Protein AF-0000000084717157 (afdb_homodimer)

Radius of gyration: 31.43 Å; Cα contacts (8 Å, |Δi|>4): 2413; chains: 2; bounding box: 71×98×79 Å

Sequence (986 aa):
MWTVSAPARRYPPLPGDLEVDVVVVGGGLAGLTTAWLLKQEGKRVAVVEMHRILTGQTGQTTAHLTELLDVSYDTLASDFGEKGARLAAESVRASIEKISSLVERLGIACDFQRLPGYRYAETEDEARQLEHEASAARRAGLLCSLTRDVPLPYPVTLALRVEDQAQFHPRAYLQALAERIVGEGSHVFEETQVTDIHEGAPCRVQTTRGVLLCQEVVEATTTPLNRVLLHTKLMPYRSYALAARLEAPLAPGLYYDSKDPYHYIRTQRVDGADYVIVGGEDHKVGAEEDTARRYLALEEYLRQHFPASRVEYRWSGQIIEPVDGLAYIGRNGGSRHVWVATGFSGTGMTFGTLAGMILSDLILGRDNRYASLYDATRVKPVAGAKDFVQENAEVAFHFVADRLARPDTHDLSDVPPGEGRIVEVEGRKVAVYREASGGVHALSPVCTHLGCHVHWNNAERSWDCPCHGGRYSPTGEVLNGPPVKGLASKKIRMWTVSAPARRYPPLPGDLEVDVVVVGGGLAGLTTAWLLKQEGKRVAVVEMHRILTGQTGQTTAHLTELLDVSYDTLASDFGEKGARLAAESVRASIEKISSLVERLGIACDFQRLPGYRYAETEDEARQLEHEASAARRAGLLCSLTRDVPLPYPVTLALRVEDQAQFHPRAYLQALAERIVGEGSHVFEETQVTDIHEGAPCRVQTTRGVLLCQEVVEATTTPLNRVLLHTKLMPYRSYALAARLEAPLAPGLYYDSKDPYHYIRTQRVDGADYVIVGGEDHKVGAEEDTARRYLALEEYLRQHFPASRVEYRWSGQIIEPVDGLAYIGRNGGSRHVWVATGFSGTGMTFGTLAGMILSDLILGRDNRYASLYDATRVKPVAGAKDFVQENAEVAFHFVADRLARPDTHDLSDVPPGEGRIVEVEGRKVAVYREASGGVHALSPVCTHLGCHVHWNNAERSWDCPCHGGRYSPTGEVLNGPPVKGLASKKIR

Solvent-accessible surface area (backbone atoms only — not comparable to full-atom values): 49608 Å² total; per-residue (Å²): 105,55,66,76,75,38,75,73,83,84,56,54,52,52,89,38,69,45,76,37,46,31,38,24,38,20,38,28,58,32,19,43,40,22,45,37,56,3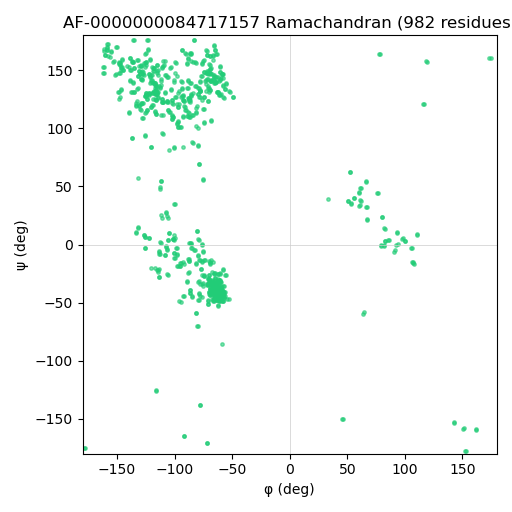4,39,76,70,69,44,24,28,37,33,29,9,55,50,59,59,47,63,54,51,61,46,39,56,90,47,56,36,56,68,80,56,92,47,49,42,48,54,32,27,70,58,52,34,62,65,41,22,25,50,52,40,49,46,34,46,50,21,50,49,48,51,53,49,48,35,62,76,66,64,54,83,20,72,70,42,75,30,43,31,34,45,32,12,78,41,71,68,44,30,56,53,47,52,53,39,47,54,30,32,42,73,26,63,48,63,57,48,80,41,63,83,62,80,56,86,55,90,53,64,27,26,41,35,32,60,76,22,35,39,47,40,61,56,44,45,49,50,57,48,50,62,67,37,48,53,88,73,18,39,58,22,16,61,24,35,68,68,46,74,45,86,51,96,56,20,39,36,36,36,80,46,36,42,36,37,18,57,34,37,34,35,27,44,61,42,57,70,84,43,64,76,60,54,58,41,44,43,37,26,32,36,35,37,36,29,21,45,48,77,54,91,68,66,76,35,41,38,29,53,70,53,89,68,35,40,37,36,37,62,47,75,53,96,88,39,52,27,40,36,44,30,31,56,58,44,54,33,51,72,53,70,66,45,48,54,43,56,53,53,50,51,52,51,44,53,73,57,40,62,33,82,52,73,78,37,76,51,57,24,67,29,33,33,28,41,61,55,55,40,29,29,33,51,35,76,98,45,92,45,37,30,36,38,32,24,37,34,91,40,40,64,22,44,16,41,34,37,12,57,41,48,34,29,50,77,72,71,42,84,49,96,59,41,75,83,24,30,44,63,66,79,53,49,73,36,30,37,67,52,33,34,50,50,46,31,47,35,43,41,42,49,29,48,57,69,66,46,77,57,77,38,73,47,78,85,71,47,48,66,67,32,56,41,43,29,34,56,95,89,37,73,27,30,34,24,22,34,77,88,63,52,75,37,42,23,44,32,46,36,62,63,87,53,34,48,44,32,48,32,69,60,77,49,26,33,24,22,49,62,72,37,26,29,21,38,62,82,22,46,63,71,41,35,39,31,71,52,48,38,49,78,46,91,80,134,105,55,65,75,76,38,77,74,84,86,57,54,51,53,88,38,69,46,77,38,44,30,38,26,38,20,38,28,57,31,19,45,40,22,44,37,57,33,39,77,70,71,43,23,27,36,33,29,11,54,50,58,62,48,63,56,52,61,48,38,56,89,46,57,36,55,68,79,55,92,48,50,41,48,54,33,27,70,60,53,34,64,64,41,21,25,48,50,42,48,45,34,47,48,22,50,49,49,52,54,48,48,35,63,75,68,64,52,85,20,72,71,42,73,32,44,30,33,45,31,11,77,42,72,69,44,30,57,53,47,53,54,38,46,54,30,34,43,74,27,62,49,63,57,46,79,40,61,83,62,81,56,88,56,90,51,65,27,27,40,36,32,58,76,22,35,39,46,41,62,54,46,46,48,49,57,47,51,63,65,37,47,52,89,73,18,39,58,21,16,61,23,36,68,66,46,75,46,86,53,98,57,21,40,37,36,37,80,46,35,42,37,37,18,58,34,38,36,36,27,45,60,42,61,61,83,48,65,75,60,53,57,41,43,43,38,27,32,36,35,36,38,30,20,44,48,77,56,92,68,66,78,36,42,38,29,54,71,51,88,69,35,41,37,37,36,62,48,77,53,97,89,39,52,26,41,34,44,32,30,56,59,44,52,32,50,72,55,68,66,44,47,54,41,58,53,51,49,49,53,50,44,52,73,56,42,62,32,82,52,73,77,38,76,51,58,24,67,30,30,32,28,40,60,55,55,40,29,29,31,51,34,77,97,45,91,44,37,29,35,39,33,22,37,34,92,39,40,64,22,45,18,40,34,37,12,56,41,46,34,29,52,76,73,72,43,85,50,95,59,41,74,82,23,31,45,65,66,78,54,50,72,36,28,36,67,52,33,34,50,51,47,32,46,35,44,41,43,48,30,49,58,68,64,45,78,56,77,38,73,47,76,83,73,46,48,66,65,33,56,41,42,29,35,56,94,90,36,73,28,31,33,22,21,36,78,88,63,54,74,38,43,24,44,33,46,36,59,63,85,52,35,48,44,32,50,32,69,60,77,49,25,33,24,22,48,62,73,38,26,28,20,36,63,81,20,46,61,70,42,36,31,30,73,52,49,37,48,76,46,92,81,133

Foldseek 3Di:
DLCVQDPFDDFAADQAEEEWAEEEEAQALLRLLLLLLLVVVPGAYEYEAQATHCPAQNVQAPFWLDLDAPDFLVLQCVQVNLVLSLLSSVLLVVLQVVLVVCCVVLVFDWPKDWDKAKEFAADPVLVVVVVVSLVSCVSSPFPWDKDQDDQFPDGTDIIIITGGIIGTSSSSSSSSSQVVSPDPNYGYHRSWFFADWAVDVWIWTDTPNYIYTHNAYEYPFQDAALLVVLLLFKFKKKKKKWKFFAPDDTDAYWYWYPDVQIKIWGWDDGPNTIIIMIMTPMDTWQPDAAQVVSVVVRLVVCVVTGRGNDIDDIDMHMAMAGLQRAWAWADRPPHDRYTYTYHCGSNCNSSSSSNSVQHSCVSVVHDDPSCVSRHNPDDRCVRNVVVSVVLVVVLVVQQPCVQVPDWPEQDPVPADALWWTFHQAPNDTWIWHAHNVGDIWTFHQFQQNPGGGWHADSVVQWTFGRRSTWIAHSNFHTPGDNHSDTTHTDDGD/DLCVQDPFDDFAADQAEEEWAEEEEAQALLRLLLLLLLVVVPGAYEYEAQATHCPAQNVQAPFWLDLDAPDFLVLQCVQVNLVLSLLSSVLLVVLQVVLVVCCVVLVFPWPKDWDKAKEFAADPVLQVVVVVSLVSCVSSPFPWDKDQDDQFPDGTDIIIITGGIIGTSSSSSSSSSQVVSPDPNYGYHRSWFFADWAVDVWIWTDTPNYIYTHNAYEYPFQDAAFQPVLLLFKFKKKKKKWKFFAPDDTDAYWYWYPDVQIKIWGWDDGPNTIIIMIMTPMDTWQPDAAQVVSVVVRLVVCVVTGRGNDIDDIDMHMAMAGLQRAWAWFDRPPHDRYTYTYHCGSNCNSSSSSNSVQHSCVSVVHDDPSCVSRHNPDDRCVRNVVVSVVLVVVLVVQQPCVQVPDWPEQDPVPADALWWTFHQAPNDTWIWHAHNVGDIWTFHQFQQRPGGGWHADSVVQWTFGRRSTWIAHSNFHTPGDNHSDTTHTDDGD

Nearest PDB structures (foldseek):
  4ysh-assembly1_A  TM=8.395E-01  e=2.187E-23  Geobacillus kaustophilus HTA426
  3if9-assembly2_C-3  TM=8.063E-01  e=6.913E-20  Bacillus subtilis
  1ng3-assembly1_A  TM=7.655E-01  e=6.544E-20  Bacillus subtilis
  7rdf-assembly1_A  TM=7.410E-01  e=5.864E-20  Pseudomonas aeruginosa PAO1
  5i39-assembly1_A  TM=7.736E-01  e=7.301E-19  Proteus vulgaris

pLDDT: mean 94.27, std 5.47, range [64.69, 98.94]

Structure (mmCIF, N/CA/C/O backbone):
data_AF-0000000084717157-model_v1
#
loop_
_entity.id
_entity.type
_entity.pdbx_description
1 polymer 'Iron-sulfur cluster-binding protein, Rieske family'
#
loop_
_atom_site.group_PDB
_atom_site.id
_atom_site.type_symbol
_atom_site.label_atom_id
_atom_site.label_alt_id
_atom_site.label_comp_id
_atom_site.label_asym_id
_atom_site.label_entity_id
_atom_site.label_seq_id
_atom_site.pdbx_PDB_ins_code
_atom_site.Cartn_x
_atom_site.Cartn_y
_atom_site.Cartn_z
_atom_site.occupancy
_atom_site.B_iso_or_equiv
_atom_site.auth_seq_id
_atom_site.auth_comp_id
_atom_site.auth_asym_id
_atom_site.auth_atom_id
_atom_site.pdbx_PDB_model_num
ATOM 1 N N . MET A 1 1 ? 10.562 32.438 13.07 1 86.5 1 MET A N 1
ATOM 2 C CA . MET A 1 1 ? 9.922 33.531 13.789 1 86.5 1 MET A CA 1
ATOM 3 C C . MET A 1 1 ? 9.453 33.094 15.172 1 86.5 1 MET A C 1
ATOM 5 O O . MET A 1 1 ? 9.805 33.688 16.172 1 86.5 1 MET A O 1
ATOM 9 N N . TRP A 1 2 ? 8.688 31.969 15.258 1 87.81 2 TRP A N 1
ATOM 10 C CA . TRP A 1 2 ? 8.078 31.5 16.5 1 87.81 2 TRP A CA 1
ATOM 11 C C . TRP A 1 2 ? 9.133 31.016 17.484 1 87.81 2 TRP A C 1
ATOM 13 O O . TRP A 1 2 ? 9.023 31.234 18.688 1 87.81 2 TRP A O 1
ATOM 23 N N . THR A 1 3 ? 10.125 30.297 16.938 1 79.62 3 THR A N 1
ATOM 24 C CA . THR A 1 3 ? 11.172 29.734 17.797 1 79.62 3 THR A CA 1
ATOM 25 C C . THR A 1 3 ? 12.031 30.844 18.391 1 79.62 3 THR A C 1
ATOM 27 O O . THR A 1 3 ? 12.516 30.719 19.516 1 79.62 3 THR A O 1
ATOM 30 N N . VAL A 1 4 ? 12.164 31.844 17.672 1 77.25 4 VAL A N 1
ATOM 31 C CA . VAL A 1 4 ? 13.016 32.938 18.125 1 77.25 4 VAL A CA 1
ATOM 32 C C . VAL A 1 4 ? 12.289 33.75 19.188 1 77.25 4 VAL A C 1
ATOM 34 O O . VAL A 1 4 ? 12.891 34.188 20.172 1 77.25 4 VAL A O 1
ATOM 37 N N . SER A 1 5 ? 11.078 33.875 19.094 1 81.62 5 SER A N 1
ATOM 38 C CA . SER A 1 5 ? 10.32 34.781 19.953 1 81.62 5 SER A CA 1
ATOM 39 C C . SER A 1 5 ? 9.805 34.062 21.188 1 81.62 5 SER A C 1
ATOM 41 O O . SER A 1 5 ? 9.391 34.688 22.156 1 81.62 5 SER A O 1
ATOM 43 N N . ALA A 1 6 ? 9.82 32.75 21.172 1 84.69 6 ALA A N 1
ATOM 44 C CA . ALA A 1 6 ? 9.422 31.969 22.359 1 84.69 6 ALA A CA 1
ATOM 45 C C . ALA A 1 6 ? 10.375 30.812 22.594 1 84.69 6 ALA A C 1
ATOM 47 O O . ALA A 1 6 ? 10.102 29.688 22.156 1 84.69 6 ALA A O 1
ATOM 48 N N . PRO A 1 7 ? 11.359 31.062 23.375 1 78 7 PRO A N 1
ATOM 49 C CA . PRO A 1 7 ? 12.328 30 23.609 1 78 7 PRO A CA 1
ATOM 50 C C . PRO A 1 7 ? 11.742 28.844 24.422 1 78 7 PRO A C 1
ATOM 52 O O . PRO A 1 7 ? 10.891 29.062 25.297 1 78 7 PRO A O 1
ATOM 55 N N . ALA A 1 8 ? 12.125 27.688 24.016 1 74.25 8 ALA A N 1
ATOM 56 C CA . ALA A 1 8 ? 11.484 26.484 24.562 1 74.25 8 ALA A CA 1
ATOM 57 C C . ALA A 1 8 ? 12.32 25.875 25.672 1 74.25 8 ALA A C 1
ATOM 59 O O . ALA A 1 8 ? 13.555 25.984 25.672 1 74.25 8 ALA A O 1
ATOM 60 N N . ARG A 1 9 ? 11.57 25.375 26.562 1 86.38 9 ARG A N 1
ATOM 61 C CA . ARG A 1 9 ? 12.156 24.438 27.516 1 86.38 9 ARG A CA 1
ATOM 62 C C . ARG A 1 9 ? 12.617 23.156 26.828 1 86.38 9 ARG A C 1
ATOM 64 O O . ARG A 1 9 ? 12.039 22.75 25.812 1 86.38 9 ARG A O 1
ATOM 71 N N . ARG A 1 10 ? 13.664 22.641 27.344 1 93.25 10 ARG A N 1
ATOM 72 C CA . ARG A 1 10 ? 14.156 21.359 26.844 1 93.25 10 ARG A CA 1
ATOM 73 C C . ARG A 1 10 ? 13.617 20.203 27.672 1 93.25 10 ARG A C 1
ATOM 75 O O . ARG A 1 10 ? 13.453 20.328 28.891 1 93.25 10 ARG A O 1
ATOM 82 N N . TYR A 1 11 ? 13.281 19.141 27.047 1 97.38 11 TYR A N 1
ATOM 83 C CA . TYR A 1 11 ? 12.844 17.922 27.703 1 97.38 11 TYR A CA 1
ATOM 84 C C . TYR A 1 11 ? 13.828 16.781 27.469 1 97.38 11 TYR A C 1
ATOM 86 O O . TYR A 1 11 ? 14.531 16.766 26.453 1 97.38 11 TYR A O 1
ATOM 94 N N . PRO A 1 12 ? 13.953 15.859 28.375 1 97.69 12 PRO A N 1
ATOM 95 C CA . PRO A 1 12 ? 14.922 14.773 28.234 1 97.69 12 PRO A CA 1
ATOM 96 C C . PRO A 1 12 ? 14.477 13.719 27.219 1 97.69 12 PRO A C 1
ATOM 98 O O . PRO A 1 12 ? 13.289 13.641 26.891 1 97.69 12 PRO A O 1
ATOM 101 N N . PRO A 1 13 ? 15.43 12.961 26.688 1 98.31 13 PRO A N 1
ATOM 102 C CA . PRO A 1 13 ? 15.047 11.758 25.938 1 98.31 13 PRO A CA 1
ATOM 103 C C . PRO A 1 13 ? 14.516 10.641 26.844 1 98.31 13 PRO A C 1
ATOM 105 O O . PRO A 1 13 ? 14.734 10.68 28.062 1 98.31 13 PRO A O 1
ATOM 108 N N . LEU A 1 14 ? 13.828 9.672 26.234 1 98.31 14 LEU A N 1
ATOM 109 C CA . LEU A 1 14 ? 13.367 8.5 26.969 1 98.31 14 LEU A CA 1
ATOM 110 C C . LEU A 1 14 ? 14.539 7.773 27.625 1 98.31 14 LEU A C 1
ATOM 112 O O . LEU A 1 14 ? 15.516 7.438 26.938 1 98.31 14 LEU A O 1
ATOM 116 N N . PRO A 1 15 ? 14.531 7.52 28.906 1 97.5 15 PRO A N 1
ATOM 117 C CA . PRO A 1 15 ? 15.68 6.941 29.594 1 97.5 15 PRO A CA 1
ATOM 118 C C . PRO A 1 15 ? 15.766 5.426 29.438 1 97.5 15 PRO A C 1
ATOM 120 O O . PRO A 1 15 ? 16.812 4.828 29.703 1 97.5 15 PRO A O 1
ATOM 123 N N . GLY A 1 16 ? 14.781 4.762 29.047 1 96.88 16 GLY A N 1
ATOM 124 C CA . GLY A 1 16 ? 14.633 3.32 28.922 1 96.88 16 GLY A CA 1
ATOM 125 C C . GLY A 1 16 ? 13.18 2.879 28.844 1 96.88 16 GLY A C 1
ATOM 126 O O . GLY A 1 16 ? 12.305 3.674 28.5 1 96.88 16 GLY A O 1
ATOM 127 N N . ASP A 1 17 ? 12.992 1.673 29.156 1 97.38 17 ASP A N 1
ATOM 128 C CA . ASP A 1 17 ? 11.625 1.151 29.078 1 97.38 17 ASP A CA 1
ATOM 129 C C . ASP A 1 17 ? 10.719 1.823 30.109 1 97.38 17 ASP A C 1
ATOM 131 O O . ASP A 1 17 ? 11.156 2.135 31.219 1 97.38 17 ASP A O 1
ATOM 135 N N . LEU A 1 18 ? 9.531 2.023 29.734 1 98 18 LEU A N 1
ATOM 136 C CA . LEU A 1 18 ? 8.57 2.703 30.594 1 98 18 LEU A CA 1
ATOM 137 C C . LEU A 1 18 ? 7.148 2.23 30.297 1 98 18 LEU A C 1
ATOM 139 O O . LEU A 1 18 ? 6.836 1.859 29.172 1 98 18 LEU A O 1
ATOM 143 N N . GLU A 1 19 ? 6.336 2.188 31.297 1 98.38 19 GLU A N 1
ATOM 144 C CA . GLU A 1 19 ? 4.93 1.83 31.141 1 98.38 19 GLU A CA 1
ATOM 145 C C . GLU A 1 19 ? 4.016 3.008 31.469 1 98.38 19 GLU A C 1
ATOM 147 O O . GLU A 1 19 ? 4.188 3.658 32.5 1 98.38 19 GLU A O 1
ATOM 152 N N . VAL A 1 20 ? 3.145 3.361 30.578 1 98.69 20 VAL A N 1
ATOM 153 C CA . VAL A 1 20 ? 2.131 4.391 30.781 1 98.69 20 VAL A CA 1
ATOM 154 C C . VAL A 1 20 ? 0.789 3.91 30.234 1 98.69 20 VAL A C 1
ATOM 156 O O . VAL A 1 20 ? 0.69 2.803 29.703 1 98.69 20 VAL A O 1
ATOM 159 N N . ASP A 1 21 ? -0.288 4.746 30.422 1 98.69 21 ASP A N 1
ATOM 160 C CA . ASP A 1 21 ? -1.6 4.383 29.906 1 98.69 21 ASP A CA 1
ATOM 161 C C . ASP A 1 21 ? -1.688 4.656 28.406 1 98.69 21 ASP A C 1
ATOM 163 O O . ASP A 1 21 ? -2.252 3.859 27.656 1 98.69 21 ASP A O 1
ATOM 167 N N . VAL A 1 22 ? -1.141 5.828 27.984 1 98.88 22 VAL A N 1
ATOM 168 C CA . VAL A 1 22 ? -1.246 6.25 26.594 1 98.88 22 VAL A CA 1
ATOM 169 C C . VAL A 1 22 ? 0.103 6.777 26.109 1 98.88 22 VAL A C 1
ATOM 171 O O . VAL A 1 22 ? 0.743 7.582 26.781 1 98.88 22 VAL A O 1
ATOM 174 N N . VAL A 1 23 ? 0.556 6.336 24.984 1 98.94 23 VAL A N 1
ATOM 175 C CA . VAL A 1 23 ? 1.706 6.926 24.312 1 98.94 23 VAL A CA 1
ATOM 176 C C . VAL A 1 23 ? 1.23 7.809 23.156 1 98.94 23 VAL A C 1
ATOM 178 O O . VAL A 1 23 ? 0.428 7.375 22.328 1 98.94 23 VAL A O 1
ATOM 181 N N . VAL A 1 24 ? 1.647 9.055 23.172 1 98.88 24 VAL A N 1
ATOM 182 C CA . VAL A 1 24 ? 1.375 9.992 22.094 1 98.88 24 VAL A CA 1
ATOM 183 C C . VAL A 1 24 ? 2.645 10.219 21.281 1 98.88 24 VAL A C 1
ATOM 185 O O . VAL A 1 24 ? 3.619 10.789 21.781 1 98.88 24 VAL A O 1
ATOM 188 N N . VAL A 1 25 ? 2.611 9.82 20.047 1 98.56 25 VAL A N 1
ATOM 189 C CA . VAL A 1 25 ? 3.758 9.953 19.156 1 98.56 25 VAL A CA 1
ATOM 190 C C . VAL A 1 25 ? 3.662 11.273 18.391 1 98.56 25 VAL A C 1
ATOM 192 O O . VAL A 1 25 ? 2.816 11.422 17.5 1 98.56 25 VAL A O 1
ATOM 195 N N . GLY A 1 26 ? 4.527 12.203 18.688 1 98.12 26 GLY A N 1
ATOM 196 C CA . GLY A 1 26 ? 4.527 13.531 18.094 1 98.12 26 GLY A CA 1
ATOM 197 C C . GLY A 1 26 ? 4.25 14.633 19.109 1 98.12 26 GLY A C 1
ATOM 198 O O . GLY A 1 26 ? 3.213 14.625 19.781 1 98.12 26 GLY A O 1
ATOM 199 N N . GLY A 1 27 ? 5.152 15.5 19.219 1 97.81 27 GLY A N 1
ATOM 200 C CA . GLY A 1 27 ? 5.055 16.609 20.156 1 97.81 27 GLY A CA 1
ATOM 201 C C . GLY A 1 27 ? 4.613 17.906 19.516 1 97.81 27 GLY A C 1
ATOM 202 O O . GLY A 1 27 ? 5.137 18.969 19.828 1 97.81 27 GLY A O 1
ATOM 203 N N . GLY A 1 28 ? 3.727 17.828 18.516 1 97.5 28 GLY A N 1
ATOM 204 C CA . GLY A 1 28 ? 3.084 19 17.922 1 97.5 28 GLY A CA 1
ATOM 205 C C . GLY A 1 28 ? 1.76 19.344 18.578 1 97.5 28 GLY A C 1
ATOM 206 O O . GLY A 1 28 ? 1.452 18.859 19.656 1 97.5 28 GLY A O 1
ATOM 207 N N . LEU A 1 29 ? 1.019 20.172 17.875 1 98 29 LEU A N 1
ATOM 208 C CA . LEU A 1 29 ? -0.228 20.703 18.422 1 98 29 LEU A CA 1
ATOM 209 C C . LEU A 1 29 ? -1.21 19.578 18.734 1 98 29 LEU A C 1
ATOM 211 O O . LEU A 1 29 ? -1.774 19.516 19.828 1 98 29 LEU A O 1
ATOM 215 N N . ALA A 1 30 ? -1.423 18.656 17.812 1 98.62 30 ALA A N 1
ATOM 216 C CA . ALA A 1 30 ? -2.385 17.578 18 1 98.62 30 ALA A CA 1
ATOM 217 C C . ALA A 1 30 ? -1.959 16.672 19.156 1 98.62 30 ALA A C 1
ATOM 219 O O . ALA A 1 30 ? -2.783 16.281 19.984 1 98.62 30 ALA A O 1
ATOM 220 N N . GLY A 1 31 ? -0.677 16.344 19.172 1 98.81 31 GLY A N 1
ATOM 221 C CA . GLY A 1 31 ? -0.172 15.461 20.219 1 98.81 31 GLY A CA 1
ATOM 222 C C . GLY A 1 31 ? -0.241 16.078 21.609 1 98.81 31 GLY A C 1
ATOM 223 O O . GLY A 1 31 ? -0.734 15.445 22.547 1 98.81 31 GLY A O 1
ATOM 224 N N . LEU A 1 32 ? 0.228 17.297 21.75 1 98.75 32 LEU A N 1
ATOM 225 C CA . LEU A 1 32 ? 0.268 17.953 23.047 1 98.75 32 LEU A CA 1
ATOM 226 C C . LEU A 1 32 ? -1.142 18.203 23.578 1 98.75 32 LEU A C 1
ATOM 228 O O . LEU A 1 32 ? -1.397 18.062 24.766 1 98.75 32 LEU A O 1
ATOM 232 N N . THR A 1 33 ? -2.061 18.594 22.641 1 98.88 33 THR A N 1
ATOM 233 C CA . THR A 1 33 ? -3.441 18.812 23.062 1 98.88 33 THR A CA 1
ATOM 234 C C . THR A 1 33 ? -4.07 17.5 23.547 1 98.88 33 THR A C 1
ATOM 236 O O . THR A 1 33 ? -4.727 17.469 24.578 1 98.88 33 THR A O 1
ATOM 239 N N . THR A 1 34 ? -3.855 16.422 22.797 1 98.94 34 THR A N 1
ATOM 240 C CA . THR A 1 34 ? -4.387 15.117 23.172 1 98.94 34 THR A CA 1
ATOM 241 C C . THR A 1 34 ? -3.834 14.68 24.531 1 98.94 34 THR A C 1
ATOM 243 O O . THR A 1 34 ? -4.59 14.234 25.391 1 98.94 34 THR A O 1
ATOM 246 N N . ALA A 1 35 ? -2.539 14.812 24.703 1 98.94 35 ALA A N 1
ATOM 247 C CA . ALA A 1 35 ? -1.872 14.414 25.938 1 98.94 35 ALA A CA 1
ATOM 248 C C . ALA A 1 35 ? -2.418 15.195 27.141 1 98.94 35 ALA A C 1
ATOM 250 O O . ALA A 1 35 ? -2.701 14.617 28.188 1 98.94 35 ALA A O 1
ATOM 251 N N . TRP A 1 36 ? -2.568 16.469 26.969 1 98.75 36 TRP A N 1
ATOM 252 C CA . TRP A 1 36 ? -3.043 17.312 28.062 1 98.75 36 TRP A CA 1
ATOM 253 C C . TRP A 1 36 ? -4.461 16.938 28.469 1 98.75 36 TRP A C 1
ATOM 255 O O . TRP A 1 36 ? -4.762 16.812 29.656 1 98.75 36 TRP A O 1
ATOM 265 N N . LEU A 1 37 ? -5.324 16.797 27.484 1 98.75 37 LEU A N 1
ATOM 266 C CA . LEU A 1 37 ? -6.719 16.484 27.766 1 98.75 37 LEU A CA 1
ATOM 267 C C . LEU A 1 37 ? -6.844 15.125 28.469 1 98.75 37 LEU A C 1
ATOM 269 O O . LEU A 1 37 ? -7.66 14.961 29.375 1 98.75 37 LEU A O 1
ATOM 273 N N . LEU A 1 38 ? -6.051 14.141 28.031 1 98.88 38 LEU A N 1
ATOM 274 C CA . LEU A 1 38 ? -6.07 12.82 28.656 1 98.88 38 LEU A CA 1
ATOM 275 C C . LEU A 1 38 ? -5.527 12.883 30.078 1 98.88 38 LEU A C 1
ATOM 277 O O . LEU A 1 38 ? -6.074 12.25 30.984 1 98.88 38 LEU A O 1
ATOM 281 N N . LYS A 1 39 ? -4.461 13.648 30.281 1 98.75 39 LYS A N 1
ATOM 282 C CA . LYS A 1 39 ? -3.887 13.797 31.625 1 98.75 39 LYS A CA 1
ATOM 283 C C . LYS A 1 39 ? -4.895 14.398 32.594 1 98.75 39 LYS A C 1
ATOM 285 O O . LYS A 1 39 ? -4.984 13.977 33.75 1 98.75 39 LYS A O 1
ATOM 290 N N . GLN A 1 40 ? -5.609 15.375 32.125 1 98 40 GLN A N 1
ATOM 291 C CA . GLN A 1 40 ? -6.613 16.031 32.938 1 98 40 GLN A CA 1
ATOM 292 C C . GLN A 1 40 ? -7.66 15.039 33.438 1 98 40 GLN A C 1
ATOM 294 O O . GLN A 1 40 ? -8.312 15.266 34.469 1 98 40 GLN A O 1
ATOM 299 N N . GLU A 1 41 ? -7.742 13.977 32.75 1 98.12 41 GLU A N 1
ATOM 300 C CA . GLU A 1 41 ? -8.711 12.945 33.094 1 98.12 41 GLU A CA 1
ATOM 301 C C . GLU A 1 41 ? -8.047 11.805 33.875 1 98.12 41 GLU A C 1
ATOM 303 O O . GLU A 1 41 ? -8.633 10.727 34 1 98.12 41 GLU A O 1
ATOM 308 N N . GLY A 1 42 ? -6.805 11.945 34.219 1 98.19 42 GLY A N 1
ATOM 309 C CA . GLY A 1 42 ? -6.148 11.016 35.125 1 98.19 42 GLY A CA 1
ATOM 310 C C . GLY A 1 42 ? -5.32 9.969 34.406 1 98.19 42 GLY A C 1
ATOM 311 O O . GLY A 1 42 ? -4.801 9.039 35.031 1 98.19 42 GLY A O 1
ATOM 312 N N . LYS A 1 43 ? -5.18 10.047 33.094 1 98.75 43 LYS A N 1
ATOM 313 C CA . LYS A 1 43 ? -4.352 9.086 32.375 1 98.75 43 LYS A CA 1
ATOM 314 C C . LYS A 1 43 ? -2.871 9.438 32.5 1 98.75 43 LYS A C 1
ATOM 316 O O . LYS A 1 43 ? -2.502 10.609 32.5 1 98.75 43 LYS A O 1
ATOM 321 N N . ARG A 1 44 ? -2.041 8.414 32.781 1 98.56 44 ARG A N 1
ATOM 322 C CA . ARG A 1 44 ? -0.597 8.578 32.625 1 98.56 44 ARG A CA 1
ATOM 323 C C . ARG A 1 44 ? -0.183 8.562 31.156 1 98.56 44 ARG A C 1
ATOM 325 O O . ARG A 1 44 ? -0.34 7.547 30.484 1 98.56 44 ARG A O 1
ATOM 332 N N . VAL A 1 45 ? 0.404 9.711 30.594 1 98.94 45 VAL A N 1
ATOM 333 C CA . VAL A 1 45 ? 0.677 9.859 29.172 1 98.94 45 VAL A CA 1
ATOM 334 C C . VAL A 1 45 ? 2.17 10.094 28.953 1 98.94 45 VAL A C 1
ATOM 336 O O . VAL A 1 45 ? 2.814 10.789 29.734 1 98.94 45 VAL A O 1
ATOM 339 N N . ALA A 1 46 ? 2.75 9.508 27.938 1 98.94 46 ALA A N 1
ATOM 340 C CA . ALA A 1 46 ? 4.094 9.828 27.453 1 98.94 46 ALA A CA 1
ATOM 341 C C . ALA A 1 46 ? 4.047 10.391 26.047 1 98.94 46 ALA A C 1
ATOM 343 O O . ALA A 1 46 ? 3.664 9.688 25.109 1 98.94 46 ALA A O 1
ATOM 344 N N . VAL A 1 47 ? 4.383 11.672 25.938 1 98.88 47 VAL A N 1
ATOM 345 C CA . VAL A 1 47 ? 4.594 12.258 24.609 1 98.88 47 VAL A CA 1
ATOM 346 C C . VAL A 1 47 ? 6.031 12.008 24.156 1 98.88 47 VAL A C 1
ATOM 348 O O . VAL A 1 47 ? 6.977 12.32 24.891 1 98.88 47 VAL A O 1
ATOM 351 N N . VAL A 1 48 ? 6.176 11.469 22.984 1 98.75 48 VAL A N 1
ATOM 352 C CA . VAL A 1 48 ? 7.523 11.234 22.484 1 98.75 48 VAL A CA 1
ATOM 353 C C . VAL A 1 48 ? 7.715 11.961 21.156 1 98.75 48 VAL A C 1
ATOM 355 O O . VAL A 1 48 ? 6.852 11.891 20.281 1 98.75 48 VAL A O 1
ATOM 358 N N . GLU A 1 49 ? 8.758 12.688 21.047 1 98.06 49 GLU A N 1
ATOM 359 C CA . GLU A 1 49 ? 9.125 13.484 19.891 1 98.06 49 GLU A CA 1
ATOM 360 C C . GLU A 1 49 ? 10.523 13.133 19.391 1 98.06 49 GLU A C 1
ATOM 362 O O . GLU A 1 49 ? 11.461 13.008 20.188 1 98.06 49 GLU A O 1
ATOM 367 N N . MET A 1 50 ? 10.609 12.859 18.109 1 96.62 50 MET A N 1
ATOM 368 C CA . MET A 1 50 ? 11.867 12.398 17.516 1 96.62 50 MET A CA 1
ATOM 369 C C . MET A 1 50 ? 12.953 13.461 17.641 1 96.62 50 MET A C 1
ATOM 371 O O . MET A 1 50 ? 14.125 13.141 17.812 1 96.62 50 MET A O 1
ATOM 375 N N . HIS A 1 51 ? 12.578 14.742 17.562 1 95.31 51 HIS A N 1
ATOM 376 C CA . HIS A 1 51 ? 13.492 15.859 17.734 1 95.31 51 HIS A CA 1
ATOM 377 C C . HIS A 1 51 ? 13.125 16.688 18.953 1 95.31 51 HIS A C 1
ATOM 379 O O . HIS A 1 51 ? 12.977 16.156 20.047 1 95.31 51 HIS A O 1
ATOM 385 N N . ARG A 1 52 ? 12.953 17.891 18.75 1 95.19 52 ARG A N 1
ATOM 386 C CA . ARG A 1 52 ? 12.43 18.797 19.766 1 95.19 52 ARG A CA 1
ATOM 387 C C . ARG A 1 52 ? 10.953 19.078 19.547 1 95.19 52 ARG A C 1
ATOM 389 O O . ARG A 1 52 ? 10.508 19.203 18.406 1 95.19 52 ARG A O 1
ATOM 396 N N . ILE A 1 53 ? 10.227 19.125 20.594 1 96.25 53 ILE A N 1
ATOM 397 C CA . ILE A 1 53 ? 8.812 19.422 20.422 1 96.25 53 ILE A CA 1
ATOM 398 C C . ILE A 1 53 ? 8.648 20.766 19.719 1 96.25 53 ILE A C 1
ATOM 400 O O . ILE A 1 53 ? 9.492 21.656 19.844 1 96.25 53 ILE A O 1
ATOM 404 N N . LEU A 1 54 ? 7.641 20.922 18.922 1 95.62 54 LEU A N 1
ATOM 405 C CA . LEU A 1 54 ? 7.18 22.141 18.266 1 95.62 54 LEU A CA 1
ATOM 406 C C . LEU A 1 54 ? 8.188 22.609 17.234 1 95.62 54 LEU A C 1
ATOM 408 O O . LEU A 1 54 ? 8.195 23.797 16.859 1 95.62 54 LEU A O 1
ATOM 412 N N . THR A 1 55 ? 9.047 21.719 16.766 1 92.25 55 THR A N 1
ATOM 413 C CA . THR A 1 55 ? 10 22.109 15.734 1 92.25 55 THR A CA 1
ATOM 414 C C . THR A 1 55 ? 9.625 21.484 14.391 1 92.25 55 THR A C 1
ATOM 416 O O . THR A 1 55 ? 10.188 21.844 13.352 1 92.25 55 THR A O 1
ATOM 419 N N . GLY A 1 56 ? 8.664 20.578 14.391 1 93.06 56 GLY A N 1
ATOM 420 C CA . GLY A 1 56 ? 8.156 20.031 13.141 1 93.06 56 GLY A CA 1
ATOM 421 C C . GLY A 1 56 ? 7.207 20.969 12.422 1 93.06 56 GLY A C 1
ATOM 422 O O . GLY A 1 56 ? 7.445 22.188 12.359 1 93.06 56 GLY A O 1
ATOM 423 N N . GLN A 1 57 ? 6.184 20.438 11.906 1 94.06 57 GLN A N 1
ATOM 424 C CA . GLN A 1 57 ? 5.281 21.234 11.078 1 94.06 57 GLN A CA 1
ATOM 425 C C . GLN A 1 57 ? 4.531 22.25 11.922 1 94.06 57 GLN A C 1
ATOM 427 O O . GLN A 1 57 ? 4.234 23.359 11.453 1 94.06 57 GLN A O 1
ATOM 432 N N . THR A 1 58 ? 4.246 21.875 13.125 1 93.94 58 THR A N 1
ATOM 433 C CA . THR A 1 58 ? 3.625 22.844 14.023 1 93.94 58 THR A CA 1
ATOM 434 C C . THR A 1 58 ? 4.5 24.078 14.164 1 93.94 58 THR A C 1
ATOM 436 O O . THR A 1 58 ? 3.986 25.188 14.297 1 93.94 58 THR A O 1
ATOM 439 N N . GLY A 1 59 ? 5.77 23.906 14.164 1 92.81 59 GLY A N 1
ATOM 440 C CA . GLY A 1 59 ? 6.695 25.031 14.281 1 92.81 59 GLY A CA 1
ATOM 441 C C . GLY A 1 59 ? 6.793 25.859 13.016 1 92.81 59 GLY A C 1
ATOM 442 O O . GLY A 1 59 ? 7.316 26.969 13.039 1 92.81 59 GLY A O 1
ATOM 443 N N . GLN A 1 60 ? 6.281 25.328 11.938 1 94.25 60 GLN A N 1
ATOM 444 C CA . GLN A 1 60 ? 6.395 26 10.648 1 94.25 60 GLN A CA 1
ATOM 445 C C . GLN A 1 60 ? 5.062 26.625 10.234 1 94.25 60 GLN A C 1
ATOM 447 O O . GLN A 1 60 ? 4.844 26.906 9.055 1 94.25 60 GLN A O 1
ATOM 452 N N . THR A 1 61 ? 4.219 26.891 11.156 1 94.31 61 THR A N 1
ATOM 453 C CA . THR A 1 61 ? 2.861 27.359 10.93 1 94.31 61 THR A CA 1
ATOM 454 C C . THR A 1 61 ? 2.848 28.875 10.734 1 94.31 61 THR A C 1
ATOM 456 O O . THR A 1 61 ? 3.83 29.562 11.047 1 94.31 61 THR A O 1
ATOM 459 N N . THR A 1 62 ? 1.819 29.375 10.086 1 95.69 62 THR A N 1
ATOM 460 C CA . THR A 1 62 ? 1.495 30.797 10.156 1 95.69 62 THR A CA 1
ATOM 461 C C . THR A 1 62 ? 0.401 31.047 11.188 1 95.69 62 THR A C 1
ATOM 463 O O . THR A 1 62 ? 0.118 32.219 11.523 1 95.69 62 THR A O 1
ATOM 466 N N . ALA A 1 63 ? -0.167 29.984 11.688 1 96.31 63 ALA A N 1
ATOM 467 C CA . ALA A 1 63 ? -0.98 29.969 12.898 1 96.31 63 ALA A CA 1
ATOM 468 C C . ALA A 1 63 ? -2.275 30.75 12.711 1 96.31 63 ALA A C 1
ATOM 470 O O . ALA A 1 63 ? -2.6 31.625 13.508 1 96.31 63 ALA A O 1
ATOM 471 N N . HIS A 1 64 ? -3.025 30.438 11.711 1 97.38 64 HIS A N 1
ATOM 472 C CA . HIS A 1 64 ? -4.391 30.922 11.531 1 97.38 64 HIS A CA 1
ATOM 473 C C . HIS A 1 64 ? -5.395 30.031 12.25 1 97.38 64 HIS A C 1
ATOM 475 O O . HIS A 1 64 ? -5.387 28.812 12.078 1 97.38 64 HIS A O 1
ATOM 481 N N . LEU A 1 65 ? -6.168 30.562 13.117 1 98.44 65 LEU A N 1
ATOM 482 C CA . LEU A 1 65 ? -7.344 29.891 13.656 1 98.44 65 LEU A CA 1
ATOM 483 C C . LEU A 1 65 ? -8.602 30.344 12.914 1 98.44 65 LEU A C 1
ATOM 485 O O . LEU A 1 65 ? -9.133 31.422 13.172 1 98.44 65 LEU A O 1
ATOM 489 N N . THR A 1 66 ? -9.102 29.438 12.07 1 98.12 66 THR A N 1
ATOM 490 C CA . THR A 1 66 ? -10.141 29.922 11.164 1 98.12 66 THR A CA 1
ATOM 491 C C . THR A 1 66 ? -11.18 28.844 10.906 1 98.12 66 THR A C 1
ATOM 493 O O . THR A 1 66 ? -10.883 27.641 10.992 1 98.12 66 THR A O 1
ATOM 496 N N . GLU A 1 67 ? -12.383 29.297 10.656 1 97.88 67 GLU A N 1
ATOM 497 C CA . GLU A 1 67 ? -13.469 28.422 10.211 1 97.88 67 GLU A CA 1
ATOM 498 C C . GLU A 1 67 ? -13.461 28.281 8.688 1 97.88 67 GLU A C 1
ATOM 500 O O . GLU A 1 67 ? -14.148 27.406 8.141 1 97.88 67 GLU A O 1
ATOM 505 N N . LEU A 1 68 ? -12.719 29.156 8.062 1 96.62 68 LEU A N 1
ATOM 506 C CA . LEU A 1 68 ? -12.578 29.031 6.609 1 96.62 68 LEU A CA 1
ATOM 507 C C . LEU A 1 68 ? -11.656 27.875 6.246 1 96.62 68 LEU A C 1
ATOM 509 O O . LEU A 1 68 ? -10.43 28.016 6.297 1 96.62 68 LEU A O 1
ATOM 513 N N . LEU A 1 69 ? -12.234 26.844 5.801 1 96.19 69 LEU A N 1
ATOM 514 C CA . LEU A 1 69 ? -11.492 25.641 5.492 1 96.19 69 LEU A CA 1
ATOM 515 C C . LEU A 1 69 ? -10.977 25.656 4.055 1 96.19 69 LEU A C 1
ATOM 517 O O . LEU A 1 69 ? -11.477 26.422 3.229 1 96.19 69 LEU A O 1
ATOM 521 N N . ASP A 1 70 ? -9.953 24.812 3.818 1 94.56 70 ASP A N 1
ATOM 522 C CA . ASP A 1 70 ? -9.391 24.719 2.477 1 94.56 70 ASP A CA 1
ATOM 523 C C . ASP A 1 70 ? -10.422 24.172 1.485 1 94.56 70 ASP A C 1
ATOM 525 O O . ASP A 1 70 ? -10.43 24.562 0.316 1 94.56 70 ASP A O 1
ATOM 529 N N . VAL A 1 71 ? -11.242 23.25 1.973 1 93.94 71 VAL A N 1
ATOM 530 C CA . VAL A 1 71 ? -12.367 22.797 1.171 1 93.94 71 VAL A CA 1
ATOM 531 C C . VAL A 1 71 ? -13.578 23.688 1.416 1 93.94 71 VAL A C 1
ATOM 533 O O . VAL A 1 71 ? -13.852 24.078 2.555 1 93.94 71 VAL A O 1
ATOM 536 N N . SER A 1 72 ? -14.234 24.062 0.326 1 94.94 72 SER A N 1
ATOM 537 C CA . SER A 1 72 ? -15.367 24.969 0.456 1 94.94 72 SER A CA 1
ATOM 538 C C . SER A 1 72 ? -16.547 24.281 1.128 1 94.94 72 SER A C 1
ATOM 540 O O . SER A 1 72 ? -16.688 23.062 1.074 1 94.94 72 SER A O 1
ATOM 542 N N . TYR A 1 73 ? -17.312 25.078 1.789 1 97.19 73 TYR A N 1
ATOM 543 C CA . TYR A 1 73 ? -18.516 24.531 2.424 1 97.19 73 TYR A CA 1
ATOM 544 C C . TYR A 1 73 ? -19.5 24.047 1.38 1 97.19 73 TYR A C 1
ATOM 546 O O . TYR A 1 73 ? -20.297 23.141 1.646 1 97.19 73 TYR A O 1
ATOM 554 N N . ASP A 1 74 ? -19.438 24.609 0.176 1 95 74 ASP A N 1
ATOM 555 C CA . ASP A 1 74 ? -20.234 24.078 -0.928 1 95 74 ASP A CA 1
ATOM 556 C C . ASP A 1 74 ? -19.844 22.656 -1.265 1 95 74 ASP A C 1
ATOM 558 O O . ASP A 1 74 ? -20.703 21.781 -1.422 1 95 74 ASP A O 1
ATOM 562 N N . THR A 1 75 ? -18.594 22.453 -1.341 1 94.44 75 THR A N 1
ATOM 563 C CA . THR A 1 75 ? -18.078 21.125 -1.615 1 94.44 75 THR A CA 1
ATOM 564 C C . THR A 1 75 ? -18.375 20.172 -0.457 1 94.44 75 THR A C 1
ATOM 566 O O . THR A 1 75 ? -18.75 19.016 -0.673 1 94.44 75 THR A O 1
ATOM 569 N N . LEU A 1 76 ? -18.234 20.656 0.754 1 96.62 76 LEU A N 1
ATOM 570 C CA . LEU A 1 76 ? -18.531 19.828 1.921 1 96.62 76 LEU A CA 1
ATOM 571 C C . LEU A 1 76 ? -20 19.422 1.946 1 96.62 76 LEU A C 1
ATOM 573 O O . LEU A 1 76 ? -20.328 18.297 2.301 1 96.62 76 LEU A O 1
ATOM 577 N N . ALA A 1 77 ? -20.859 20.359 1.587 1 96.06 77 ALA A N 1
ATOM 578 C CA . ALA A 1 77 ? -22.281 20.047 1.533 1 96.06 77 ALA A CA 1
ATOM 579 C C . ALA A 1 77 ? -22.578 18.984 0.478 1 96.06 77 ALA A C 1
ATOM 581 O O . ALA A 1 77 ? -23.438 18.109 0.68 1 96.06 77 ALA A O 1
ATOM 582 N N . SER A 1 78 ? -21.891 19.078 -0.576 1 93.25 78 SER A N 1
ATOM 583 C CA . SER A 1 78 ? -22.062 18.109 -1.655 1 93.25 78 SER A CA 1
ATOM 584 C C . SER A 1 78 ? -21.516 16.75 -1.264 1 93.25 78 SER A C 1
ATOM 586 O O . SER A 1 78 ? -22.156 15.727 -1.499 1 93.25 78 SER A O 1
ATOM 588 N N . ASP A 1 79 ? -20.375 16.734 -0.603 1 93.06 79 ASP A N 1
ATOM 589 C CA . ASP A 1 79 ? -19.625 15.508 -0.373 1 93.06 79 ASP A CA 1
ATOM 590 C C . ASP A 1 79 ? -20.062 14.836 0.93 1 93.06 79 ASP A C 1
ATOM 592 O O . ASP A 1 79 ? -20.031 13.609 1.043 1 93.06 79 ASP A O 1
ATOM 596 N N . PHE A 1 80 ? -20.453 15.617 1.899 1 95.56 80 PHE A N 1
ATOM 597 C CA . PHE A 1 80 ? -20.734 15.086 3.227 1 95.56 80 PHE A CA 1
ATOM 598 C C . PHE A 1 80 ? -22.172 15.414 3.639 1 95.56 80 PHE A C 1
ATOM 600 O O . PHE A 1 80 ? -22.578 15.117 4.766 1 95.56 80 PHE A O 1
ATOM 607 N N . GLY A 1 81 ? -23 16.016 2.738 1 95.62 81 GLY A N 1
ATOM 608 C CA . GLY A 1 81 ? -24.344 16.453 3.064 1 95.62 81 GLY A CA 1
ATOM 609 C C . GLY A 1 81 ? -24.359 17.766 3.838 1 95.62 81 GLY A C 1
ATOM 610 O O . GLY A 1 81 ? -23.359 18.172 4.402 1 95.62 81 GLY A O 1
ATOM 611 N N . GLU A 1 82 ? -25.516 18.359 3.855 1 96.88 82 GLU A N 1
ATOM 612 C CA . GLU A 1 82 ? -25.672 19.609 4.59 1 96.88 82 GLU A CA 1
ATOM 613 C C . GLU A 1 82 ? -25.344 19.422 6.066 1 96.88 82 GLU A C 1
ATOM 615 O O . GLU A 1 82 ? -24.75 20.312 6.684 1 96.88 82 GLU A O 1
ATOM 620 N N . LYS A 1 83 ? -25.719 18.359 6.555 1 97.5 83 LYS A N 1
ATOM 621 C CA . LYS A 1 83 ? -25.422 18.078 7.957 1 97.5 83 LYS A CA 1
ATOM 622 C C . LYS A 1 83 ? -23.922 17.984 8.188 1 97.5 83 LYS A C 1
ATOM 624 O O . LYS A 1 83 ? -23.406 18.484 9.195 1 97.5 83 LYS A O 1
ATOM 629 N N . GLY A 1 84 ? -23.219 17.312 7.301 1 97.5 84 GLY A N 1
ATOM 630 C CA . GLY A 1 84 ? -21.781 17.203 7.402 1 97.5 84 GLY A CA 1
ATOM 631 C C . GLY A 1 84 ? -21.078 18.562 7.34 1 97.5 84 GLY A C 1
ATOM 632 O O . GLY A 1 84 ? -20.141 18.812 8.094 1 97.5 84 GLY A O 1
ATOM 633 N N . ALA A 1 85 ? -21.562 19.406 6.469 1 98 85 ALA A N 1
ATOM 634 C CA . ALA A 1 85 ? -21 20.75 6.348 1 98 85 ALA A CA 1
ATOM 635 C C . ALA A 1 85 ? -21.203 21.547 7.629 1 98 85 ALA A C 1
ATOM 637 O O . ALA A 1 85 ? -20.297 22.25 8.086 1 98 85 ALA A O 1
ATOM 638 N N . ARG A 1 86 ? -22.359 21.391 8.188 1 98.5 86 ARG A N 1
ATOM 639 C CA . ARG A 1 86 ? -22.656 22.078 9.438 1 98.5 86 ARG A CA 1
ATOM 640 C C . ARG A 1 86 ? -21.781 21.578 10.578 1 98.5 86 ARG A C 1
ATOM 642 O O . ARG A 1 86 ? -21.281 22.359 11.383 1 98.5 86 ARG A O 1
ATOM 649 N N . LEU A 1 87 ? -21.641 20.312 10.609 1 98.62 87 LEU A N 1
ATOM 650 C CA . LEU A 1 87 ? -20.812 19.703 11.656 1 98.62 87 LEU A CA 1
ATOM 651 C C . LEU A 1 87 ? -19.344 20.125 11.508 1 98.62 87 LEU A C 1
ATOM 653 O O . LEU A 1 87 ? -18.656 20.312 12.5 1 98.62 87 LEU A O 1
ATOM 657 N N . ALA A 1 88 ? -18.938 20.203 10.258 1 98.62 88 ALA A N 1
ATOM 658 C CA . ALA A 1 88 ? -17.578 20.672 10.016 1 98.62 88 ALA A CA 1
ATOM 659 C C . ALA A 1 88 ? -17.375 22.094 10.547 1 98.62 88 ALA A C 1
ATOM 661 O O . ALA A 1 88 ? -16.406 22.375 11.25 1 98.62 88 ALA A O 1
ATOM 662 N N . ALA A 1 89 ? -18.297 22.969 10.258 1 98.62 89 ALA A N 1
ATOM 663 C CA . ALA A 1 89 ? -18.234 24.344 10.727 1 98.62 89 ALA A CA 1
ATOM 664 C C . ALA A 1 89 ? -18.281 24.406 12.25 1 98.62 89 ALA A C 1
ATOM 666 O O . ALA A 1 89 ? -17.484 25.125 12.875 1 98.62 89 ALA A O 1
ATOM 667 N N . GLU A 1 90 ? -19.156 23.641 12.797 1 98.56 90 GLU A N 1
ATOM 668 C CA . GLU A 1 90 ? -19.312 23.609 14.25 1 98.56 90 GLU A CA 1
ATOM 669 C C . GLU A 1 90 ? -18.062 23.078 14.93 1 98.56 90 GLU A C 1
ATOM 671 O O . GLU A 1 90 ? -17.641 23.609 15.977 1 98.56 90 GLU A O 1
ATOM 676 N N . SER A 1 91 ? -17.5 22.078 14.367 1 98.69 91 SER A N 1
ATOM 677 C CA . SER A 1 91 ? -16.344 21.438 14.977 1 98.69 91 SER A CA 1
ATOM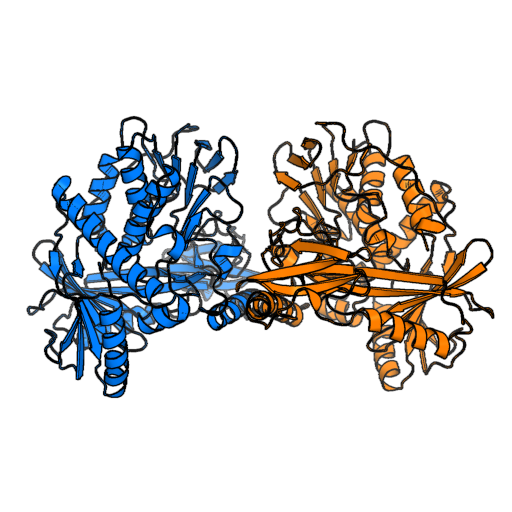 678 C C . SER A 1 91 ? -15.148 22.359 15.008 1 98.69 91 SER A C 1
ATOM 680 O O . SER A 1 91 ? -14.43 22.438 16.016 1 98.69 91 SER A O 1
ATOM 682 N N . VAL A 1 92 ? -14.898 23.047 13.953 1 98.06 92 VAL A N 1
ATOM 683 C CA . VAL A 1 92 ? -13.742 23.938 13.906 1 98.06 92 VAL A CA 1
ATOM 684 C C . VAL A 1 92 ? -13.977 25.141 14.812 1 98.06 92 VAL A C 1
ATOM 686 O O . VAL A 1 92 ? -13.031 25.688 15.391 1 98.06 92 VAL A O 1
ATOM 689 N N . ARG A 1 93 ? -15.203 25.594 14.891 1 98.38 93 ARG A N 1
ATOM 690 C CA . ARG A 1 93 ? -15.539 26.641 15.852 1 98.38 93 ARG A CA 1
ATOM 691 C C . ARG A 1 93 ? -15.289 26.172 17.281 1 98.38 93 ARG A C 1
ATOM 693 O O . ARG A 1 93 ? -14.727 26.906 18.094 1 98.38 93 ARG A O 1
ATOM 700 N N . ALA A 1 94 ? -15.734 24.969 17.5 1 98.62 94 ALA A N 1
ATOM 701 C CA . ALA A 1 94 ? -15.531 24.406 18.828 1 98.62 94 ALA A CA 1
ATOM 702 C C . ALA A 1 94 ? -14.047 24.297 19.172 1 98.62 94 ALA A C 1
ATOM 704 O O . ALA A 1 94 ? -13.656 24.469 20.328 1 98.62 94 ALA A O 1
ATOM 705 N N . SER A 1 95 ? -13.273 24 18.203 1 98.69 95 SER A N 1
ATOM 706 C CA . SER A 1 95 ? -11.828 23.922 18.375 1 98.69 95 SER A CA 1
ATOM 707 C C . SER A 1 95 ? -11.25 25.281 18.766 1 98.69 95 SER A C 1
ATOM 709 O O . SER A 1 95 ? -10.445 25.375 19.688 1 98.69 95 SER A O 1
ATOM 711 N N . ILE A 1 96 ? -11.641 26.297 18.094 1 98.69 96 ILE A N 1
ATOM 712 C CA . ILE A 1 96 ? -11.18 27.656 18.391 1 98.69 96 ILE A CA 1
ATOM 713 C C . ILE A 1 96 ? -11.625 28.047 19.797 1 98.69 96 ILE A C 1
ATOM 715 O O . ILE A 1 96 ? -10.852 28.625 20.562 1 98.69 96 ILE A O 1
ATOM 719 N N . GLU A 1 97 ? -12.82 27.703 20.125 1 98.69 97 GLU A N 1
ATOM 720 C CA . GLU A 1 97 ? -13.328 27.984 21.469 1 98.69 97 GLU A CA 1
ATOM 721 C C . GLU A 1 97 ? -12.555 27.219 22.531 1 98.69 97 GLU A C 1
ATOM 723 O O . GLU A 1 97 ? -12.359 27.719 23.641 1 98.69 97 GLU A O 1
ATOM 728 N N . LYS A 1 98 ? -12.211 26.016 22.203 1 98.75 98 LYS A N 1
ATOM 729 C CA . LYS A 1 98 ? -11.406 25.234 23.141 1 98.75 98 LYS A CA 1
ATOM 730 C C . LYS A 1 98 ? -10.07 25.906 23.406 1 98.75 98 LYS A C 1
ATOM 732 O O . LYS A 1 98 ? -9.633 25.984 24.562 1 98.75 98 LYS A O 1
ATOM 737 N N . ILE A 1 99 ? -9.445 26.391 22.406 1 98.75 99 ILE A N 1
ATOM 738 C CA . ILE A 1 99 ? -8.18 27.109 22.562 1 98.75 99 ILE A CA 1
ATOM 739 C C . ILE A 1 99 ? -8.391 28.359 23.422 1 98.75 99 ILE A C 1
ATOM 741 O O . ILE A 1 99 ? -7.641 28.594 24.375 1 98.75 99 ILE A O 1
ATOM 745 N N . SER A 1 100 ? -9.43 29.078 23.094 1 98.62 100 SER A N 1
ATOM 746 C CA . SER A 1 100 ? -9.766 30.266 23.859 1 98.62 100 SER A CA 1
ATOM 747 C C . SER A 1 100 ? -9.961 29.938 25.328 1 98.62 100 SER A C 1
ATOM 749 O O . SER A 1 100 ? -9.438 30.641 26.203 1 98.62 100 SER A O 1
ATOM 751 N N . SER A 1 101 ? -10.672 28.906 25.562 1 98.5 101 SER A N 1
ATOM 752 C CA . SER A 1 101 ? -10.969 28.484 26.922 1 98.5 101 SER A CA 1
ATOM 753 C C . SER A 1 101 ? -9.703 28.078 27.672 1 98.5 101 SER A C 1
ATOM 755 O O . SER A 1 101 ? -9.539 28.391 28.844 1 98.5 101 SER A O 1
ATOM 757 N N . LEU A 1 102 ? -8.844 27.375 27.047 1 98.25 102 LEU A N 1
ATOM 758 C CA . LEU A 1 102 ? -7.598 26.953 27.672 1 98.25 102 LEU A CA 1
ATOM 759 C C . LEU A 1 102 ? -6.703 28.141 27.969 1 98.25 102 LEU A C 1
ATOM 761 O O . LEU A 1 102 ? -6.059 28.203 29.016 1 98.25 102 LEU A O 1
ATOM 765 N N . VAL A 1 103 ? -6.641 29.062 27.047 1 98.5 103 VAL A N 1
ATOM 766 C CA . VAL A 1 103 ? -5.848 30.266 27.234 1 98.5 103 VAL A CA 1
ATOM 767 C C . VAL A 1 103 ? -6.324 31 28.5 1 98.5 103 VAL A C 1
ATOM 769 O O . VAL A 1 103 ? -5.512 31.422 29.328 1 98.5 103 VAL A O 1
ATOM 772 N N . GLU A 1 104 ? -7.609 31.109 28.656 1 98.25 104 GLU A N 1
ATOM 773 C CA . GLU A 1 104 ? -8.203 31.812 29.781 1 98.25 104 GLU A CA 1
ATOM 774 C C . GLU A 1 104 ? -8.016 31.047 31.078 1 98.25 104 GLU A C 1
ATOM 776 O O . GLU A 1 104 ? -7.527 31.594 32.062 1 98.25 104 GLU A O 1
ATOM 781 N N . ARG A 1 105 ? -8.375 29.812 31.047 1 97.81 105 ARG A N 1
ATOM 782 C CA . ARG A 1 105 ? -8.375 28.984 32.25 1 97.81 105 ARG A CA 1
ATOM 783 C C . ARG A 1 105 ? -6.957 28.797 32.781 1 97.81 105 ARG A C 1
ATOM 785 O O . ARG A 1 105 ? -6.746 28.75 34 1 97.81 105 ARG A O 1
ATOM 792 N N . LEU A 1 106 ? -6.031 28.672 31.875 1 97.62 106 LEU A N 1
ATOM 793 C CA . LEU A 1 106 ? -4.668 28.359 32.281 1 97.62 106 LEU A CA 1
ATOM 794 C C . LEU A 1 106 ? -3.816 29.625 32.344 1 97.62 106 LEU A C 1
ATOM 796 O O . LEU A 1 106 ? -2.654 29.578 32.75 1 97.62 106 LEU A O 1
ATOM 800 N N . GLY A 1 107 ? -4.398 30.734 31.984 1 97.75 107 GLY A N 1
ATOM 801 C CA . GLY A 1 107 ? -3.678 31.984 32.031 1 97.75 107 GLY A CA 1
ATOM 802 C C . GLY A 1 107 ? -2.465 32 31.109 1 97.75 107 GLY A C 1
ATOM 803 O O . GLY A 1 107 ? -1.378 32.406 31.531 1 97.75 107 GLY A O 1
ATOM 804 N N . ILE A 1 108 ? -2.645 31.594 29.891 1 97.12 108 ILE A N 1
ATOM 805 C CA . ILE A 1 108 ? -1.514 31.469 28.984 1 97.12 108 ILE A CA 1
ATOM 806 C C . ILE A 1 108 ? -1.277 32.812 28.266 1 97.12 108 ILE A C 1
ATOM 808 O O . ILE A 1 108 ? -2.189 33.344 27.641 1 97.12 108 ILE A O 1
ATOM 812 N N . ALA A 1 109 ? -0.057 33.312 28.359 1 94.75 109 ALA A N 1
ATOM 813 C CA . ALA A 1 109 ? 0.326 34.5 27.625 1 94.75 109 ALA A CA 1
ATOM 814 C C . ALA A 1 109 ? 0.756 34.188 26.203 1 94.75 109 ALA A C 1
ATOM 816 O O . ALA A 1 109 ? 1.949 34.031 25.922 1 94.75 109 ALA A O 1
ATOM 817 N N . CYS A 1 110 ? -0.243 34.156 25.312 1 95.75 110 CYS A N 1
ATOM 818 C CA . CYS A 1 110 ? 0.072 33.781 23.938 1 95.75 110 CYS A CA 1
ATOM 819 C C . CYS A 1 110 ? -0.541 34.75 22.938 1 95.75 110 CYS A C 1
ATOM 821 O O . CYS A 1 110 ? -0.785 34.406 21.781 1 95.75 110 CYS A O 1
ATOM 823 N N . ASP A 1 111 ? -0.992 35.938 23.406 1 93.81 111 ASP A N 1
ATOM 824 C CA . ASP A 1 111 ? -1.502 37 22.578 1 93.81 111 ASP A CA 1
ATOM 825 C C . ASP A 1 111 ? -2.73 36.562 21.781 1 93.81 111 ASP A C 1
ATOM 827 O O . ASP A 1 111 ? -2.855 36.844 20.594 1 93.81 111 ASP A O 1
ATOM 831 N N . PHE A 1 112 ? -3.525 35.781 22.438 1 97.19 112 PHE A N 1
ATOM 832 C CA . PHE A 1 112 ? -4.762 35.344 21.797 1 97.19 112 PHE A CA 1
ATOM 833 C C . PHE A 1 112 ? -5.668 36.531 21.5 1 97.19 112 PHE A C 1
ATOM 835 O O . PHE A 1 112 ? -5.895 37.375 22.375 1 97.19 112 PHE A O 1
ATOM 842 N N . GLN A 1 113 ? -6.16 36.594 20.281 1 96.88 113 GLN A N 1
ATOM 843 C CA . GLN A 1 113 ? -7.02 37.719 19.875 1 96.88 113 GLN A CA 1
ATOM 844 C C . GLN A 1 113 ? -8.078 37.25 18.875 1 96.88 113 GLN A C 1
ATOM 846 O O . GLN A 1 113 ? -7.777 36.469 17.969 1 96.88 113 GLN A O 1
ATOM 851 N N . ARG A 1 114 ? -9.305 37.656 19.141 1 98 114 ARG A N 1
ATOM 852 C CA . ARG A 1 114 ? -10.352 37.469 18.141 1 98 114 ARG A CA 1
ATOM 853 C C . ARG A 1 114 ? -10.258 38.531 17.031 1 98 114 ARG A C 1
ATOM 855 O O . ARG A 1 114 ? -9.938 39.688 17.297 1 98 114 ARG A O 1
ATOM 862 N N . LEU A 1 115 ? -10.461 38.156 15.883 1 98.12 115 LEU A N 1
ATOM 863 C CA . LEU A 1 115 ? -10.43 39.062 14.727 1 98.12 115 LEU A CA 1
ATOM 864 C C . LEU A 1 115 ? -11.258 38.5 13.578 1 98.12 115 LEU A C 1
ATOM 866 O O . LEU A 1 115 ? -11.609 37.312 13.586 1 98.12 115 LEU A O 1
ATOM 870 N N . PRO A 1 116 ? -11.633 39.281 12.648 1 98.19 116 PRO A N 1
ATOM 871 C CA . PRO A 1 116 ? -12.359 38.75 11.492 1 98.19 116 PRO A CA 1
ATOM 872 C C . PRO A 1 116 ? -11.445 38.031 10.5 1 98.19 116 PRO A C 1
ATOM 874 O O . PRO A 1 116 ? -10.234 38.25 10.5 1 98.19 116 PRO A O 1
ATOM 877 N N . GLY A 1 117 ? -12.023 37.125 9.727 1 98.31 117 GLY A N 1
ATOM 878 C CA . GLY A 1 117 ? -11.398 36.531 8.555 1 98.31 117 GLY A CA 1
ATOM 879 C C . GLY A 1 117 ? -12.008 37.031 7.25 1 98.31 117 GLY A C 1
ATOM 880 O O . GLY A 1 117 ? -13.203 37.312 7.184 1 98.31 117 GLY A O 1
ATOM 881 N N . TYR A 1 118 ? -11.188 37.156 6.234 1 98.38 118 TYR A N 1
ATOM 882 C CA . TYR A 1 118 ? -11.641 37.594 4.922 1 98.38 118 TYR A CA 1
ATOM 883 C C . TYR A 1 118 ? -11.125 36.656 3.828 1 98.38 118 TYR A C 1
ATOM 885 O O . TYR A 1 118 ? -9.914 36.438 3.709 1 98.38 118 TYR A O 1
ATOM 893 N N . ARG A 1 119 ? -11.984 36.031 3.098 1 98.38 119 ARG A N 1
ATOM 894 C CA . ARG A 1 119 ? -11.656 35.531 1.775 1 98.38 119 ARG A CA 1
ATOM 895 C C . ARG A 1 119 ? -12.078 36.5 0.68 1 98.38 119 ARG A C 1
ATOM 897 O O . ARG A 1 119 ? -13.258 36.844 0.565 1 98.38 119 ARG A O 1
ATOM 904 N N . TYR A 1 120 ? -11.102 36.938 -0.116 1 98.19 120 TYR A N 1
ATOM 905 C CA . TYR A 1 120 ? -11.492 38.031 -0.992 1 98.19 120 TYR A CA 1
ATOM 906 C C . TYR A 1 120 ? -11.172 37.719 -2.447 1 98.19 120 TYR A C 1
ATOM 908 O O . TYR A 1 120 ? -10.352 36.844 -2.729 1 98.19 120 TYR A O 1
ATOM 916 N N . ALA A 1 121 ? -11.898 38.375 -3.311 1 97.88 121 ALA A N 1
ATOM 917 C CA . ALA A 1 121 ? -11.781 38.281 -4.762 1 97.88 121 ALA A CA 1
ATOM 918 C C . ALA A 1 121 ? -11.234 39.594 -5.355 1 97.88 121 ALA A C 1
ATOM 920 O O . ALA A 1 121 ? -11.578 40.688 -4.887 1 97.88 121 ALA A O 1
ATOM 921 N N . GLU A 1 122 ? -10.43 39.406 -6.336 1 96.88 122 GLU A N 1
ATOM 922 C CA . GLU A 1 122 ? -9.883 40.562 -7.016 1 96.88 122 GLU A CA 1
ATOM 923 C C . GLU A 1 122 ? -10.391 40.656 -8.453 1 96.88 122 GLU A C 1
ATOM 925 O O . GLU A 1 122 ? -10.117 41.656 -9.148 1 96.88 122 GLU A O 1
ATOM 930 N N . THR A 1 123 ? -11.07 39.656 -8.906 1 96.81 123 THR A N 1
ATOM 931 C CA . THR A 1 123 ? -11.688 39.625 -10.227 1 96.81 123 THR A CA 1
ATOM 932 C C . THR A 1 123 ? -13.172 39.312 -10.125 1 96.81 123 THR A C 1
ATOM 934 O O . THR A 1 123 ? -13.633 38.781 -9.102 1 96.81 123 THR A O 1
ATOM 937 N N . GLU A 1 124 ? -13.883 39.594 -11.25 1 96.75 124 GLU A N 1
ATOM 938 C CA . GLU A 1 124 ? -15.32 39.312 -11.273 1 96.75 124 GLU A CA 1
ATOM 939 C C . GLU A 1 124 ? -15.594 37.812 -11.234 1 96.75 124 GLU A C 1
ATOM 941 O O . GLU A 1 124 ? -16.594 37.375 -10.664 1 96.75 124 GLU A O 1
ATOM 946 N N . ASP A 1 125 ? -14.789 37.125 -11.82 1 96.38 125 ASP A N 1
ATOM 947 C CA . ASP A 1 125 ? -14.945 35.688 -11.812 1 96.38 125 ASP A CA 1
ATOM 948 C C . ASP A 1 125 ? -14.758 35.125 -10.406 1 96.38 125 ASP A C 1
ATOM 950 O O . ASP A 1 125 ? -15.531 34.281 -9.969 1 96.38 125 ASP A O 1
ATOM 954 N N . GLU A 1 126 ? -13.758 35.562 -9.75 1 96.38 126 GLU A N 1
ATOM 955 C CA . GLU A 1 126 ? -13.539 35.156 -8.359 1 96.38 126 GLU A CA 1
ATOM 956 C C . GLU A 1 126 ? -14.703 35.594 -7.473 1 96.38 126 GLU A C 1
ATOM 958 O O . GLU A 1 126 ? -15.094 34.844 -6.559 1 96.38 126 GLU A O 1
ATOM 963 N N . ALA A 1 127 ? -15.195 36.719 -7.773 1 97.38 127 ALA A N 1
ATOM 964 C CA . ALA A 1 127 ? -16.297 37.25 -6.984 1 97.38 127 ALA A CA 1
ATOM 965 C C . ALA A 1 127 ? -17.531 36.375 -7.105 1 97.38 127 ALA A C 1
ATOM 967 O O . ALA A 1 127 ? -18.234 36.125 -6.117 1 97.38 127 ALA A O 1
ATOM 968 N N . ARG A 1 128 ? -17.828 35.938 -8.258 1 96.06 128 ARG A N 1
ATOM 969 C CA . ARG A 1 128 ? -18.969 35.031 -8.477 1 96.06 128 ARG A CA 1
ATOM 970 C C . ARG A 1 128 ? -18.828 33.75 -7.691 1 96.06 128 ARG A C 1
ATOM 972 O O . ARG A 1 128 ? -19.781 33.281 -7.082 1 96.06 128 ARG A O 1
ATOM 979 N N . GLN A 1 129 ? -17.656 33.219 -7.688 1 94.19 129 GLN A N 1
ATOM 980 C CA . GLN A 1 129 ? -17.391 32 -6.934 1 94.19 129 GLN A CA 1
ATOM 981 C C . GLN A 1 129 ? -17.531 32.25 -5.43 1 94.19 129 GLN A C 1
ATOM 983 O O . GLN A 1 129 ? -18.016 31.391 -4.699 1 94.19 129 GLN A O 1
ATOM 988 N N . LEU A 1 130 ? -17.062 33.344 -5.059 1 96.12 130 LEU A N 1
ATOM 989 C CA . LEU A 1 130 ? -17.109 33.688 -3.645 1 96.12 130 LEU A CA 1
ATOM 990 C C . LEU A 1 130 ? -18.547 33.844 -3.176 1 96.12 130 LEU A C 1
ATOM 992 O O . LEU A 1 130 ? -18.875 33.531 -2.027 1 96.12 130 LEU A O 1
ATOM 996 N N . GLU A 1 131 ? -19.453 34.344 -4.02 1 96.5 131 GLU A N 1
ATOM 997 C CA . GLU A 1 131 ? -20.859 34.469 -3.686 1 96.5 131 GLU A CA 1
ATOM 998 C C . GLU A 1 131 ? -21.5 33.125 -3.418 1 96.5 131 GLU A C 1
ATOM 1000 O O . GLU A 1 131 ? -22.281 32.969 -2.482 1 96.5 131 GLU A O 1
ATOM 1005 N N . HIS A 1 132 ? -21.125 32.25 -4.191 1 94.31 132 HIS A N 1
ATOM 1006 C CA . HIS A 1 132 ? -21.609 30.891 -3.99 1 94.31 132 HIS A CA 1
ATOM 1007 C C . HIS A 1 132 ? -21.109 30.297 -2.678 1 94.31 132 HIS A C 1
ATOM 1009 O O . HIS A 1 132 ? -21.859 29.672 -1.937 1 94.31 132 HIS A O 1
ATOM 1015 N N . GLU A 1 133 ? -19.891 30.516 -2.439 1 95.06 133 GLU A N 1
ATOM 1016 C CA . GLU A 1 133 ? -19.281 30.047 -1.2 1 95.06 133 GLU A CA 1
ATOM 1017 C C . GLU A 1 133 ? -19.938 30.703 0.017 1 95.06 133 GLU A C 1
ATOM 1019 O O . GLU A 1 133 ? -20.094 30.062 1.061 1 95.06 133 GLU A O 1
ATOM 1024 N N . ALA A 1 134 ? -20.25 31.953 -0.131 1 97.06 134 ALA A N 1
ATOM 1025 C CA . ALA A 1 134 ? -20.875 32.688 0.97 1 97.06 134 ALA A CA 1
ATOM 1026 C C . ALA A 1 134 ? -22.219 32.062 1.354 1 97.06 134 ALA A C 1
ATOM 1028 O O . ALA A 1 134 ? -22.531 31.938 2.539 1 97.06 134 ALA A O 1
ATOM 1029 N N . SER A 1 135 ? -22.969 31.734 0.383 1 97.06 135 SER A N 1
ATOM 1030 C CA . SER A 1 135 ? -24.266 31.109 0.627 1 97.06 135 SER A CA 1
ATOM 1031 C C . SER A 1 135 ? -24.109 29.781 1.351 1 97.06 135 SER A C 1
ATOM 1033 O O . SER A 1 135 ? -24.828 29.5 2.312 1 97.06 135 SER A O 1
ATOM 1035 N N . ALA A 1 136 ? -23.203 29 0.915 1 97.38 136 ALA A N 1
ATOM 1036 C CA . ALA A 1 136 ? -22.938 27.703 1.522 1 97.38 136 ALA A CA 1
ATOM 1037 C C . ALA A 1 136 ? -22.406 27.844 2.945 1 97.38 136 ALA A C 1
ATOM 1039 O O . ALA A 1 136 ? -22.797 27.094 3.842 1 97.38 136 ALA A O 1
ATOM 1040 N N . ALA A 1 137 ? -21.5 28.781 3.139 1 98.19 137 ALA A N 1
ATOM 1041 C CA . ALA A 1 137 ? -20.938 29.031 4.457 1 98.19 137 ALA A CA 1
ATOM 1042 C C . ALA A 1 137 ? -22 29.484 5.445 1 98.19 137 ALA A C 1
ATOM 1044 O O . ALA A 1 137 ? -22.016 29.031 6.598 1 98.19 137 ALA A O 1
ATOM 1045 N N . ARG A 1 138 ? -22.891 30.297 4.992 1 97.81 138 ARG A N 1
ATOM 1046 C CA . ARG A 1 138 ? -24 30.734 5.832 1 97.81 138 ARG A CA 1
ATOM 1047 C C . ARG A 1 138 ? -24.906 29.578 6.223 1 97.81 138 ARG A C 1
ATOM 1049 O O . ARG A 1 138 ? -25.312 29.469 7.379 1 97.81 138 ARG A O 1
ATOM 1056 N N . ARG A 1 139 ? -25.172 28.781 5.277 1 97.75 139 ARG A N 1
ATOM 1057 C CA . ARG A 1 139 ? -26 27.609 5.531 1 97.75 139 ARG A CA 1
ATOM 1058 C C . ARG A 1 139 ? -25.344 26.656 6.52 1 97.75 139 ARG A C 1
ATOM 1060 O O . ARG A 1 139 ? -26.016 26 7.312 1 97.75 139 ARG A O 1
ATOM 1067 N N . ALA A 1 140 ? -24.031 26.641 6.484 1 98.31 140 ALA A N 1
ATOM 1068 C CA . ALA A 1 140 ? -23.281 25.781 7.383 1 98.31 140 ALA A CA 1
ATOM 1069 C C . ALA A 1 140 ? -23.203 26.375 8.789 1 98.31 140 ALA A C 1
ATOM 1071 O O . ALA A 1 140 ? -22.828 25.688 9.742 1 98.31 140 ALA A O 1
ATOM 1072 N N . GLY A 1 141 ? -23.562 27.641 8.898 1 97.88 141 GLY A N 1
ATOM 1073 C CA . GLY A 1 141 ? -23.672 28.219 10.227 1 97.88 141 GLY A CA 1
ATOM 1074 C C . GLY A 1 141 ? -22.594 29.234 10.531 1 97.88 141 GLY A C 1
ATOM 1075 O O . GLY A 1 141 ? -22.469 29.703 11.664 1 97.88 141 GLY A O 1
ATOM 1076 N N . LEU A 1 142 ? -21.844 29.594 9.555 1 98.19 142 LEU A N 1
ATOM 1077 C CA . LEU A 1 142 ? -20.828 30.609 9.789 1 98.19 142 LEU A CA 1
ATOM 1078 C C . LEU A 1 142 ? -21.469 31.984 9.938 1 98.19 142 LEU A C 1
ATOM 1080 O O . LEU A 1 142 ? -22.453 32.312 9.25 1 98.19 142 LEU A O 1
ATOM 1084 N N . LEU A 1 143 ? -20.938 32.719 10.828 1 97.94 143 LEU A N 1
ATOM 1085 C CA . LEU A 1 143 ? -21.297 34.125 10.906 1 97.94 143 LEU A CA 1
ATOM 1086 C C . LEU A 1 143 ? -20.547 34.938 9.852 1 97.94 143 LEU A C 1
ATOM 1088 O O . LEU A 1 143 ? -19.531 35.562 10.156 1 97.94 143 LEU A O 1
ATOM 1092 N N . CYS A 1 144 ? -21.125 34.969 8.633 1 97.44 144 CYS A N 1
ATOM 1093 C CA . CYS A 1 144 ? -20.359 35.594 7.543 1 97.44 144 CYS A CA 1
ATOM 1094 C C . CYS A 1 144 ? -21.25 36.5 6.719 1 97.44 144 CYS A C 1
ATOM 1096 O O . CYS A 1 144 ? -22.469 36.406 6.77 1 97.44 144 CYS A O 1
ATOM 1098 N N . SER A 1 145 ? -20.656 37.438 6.043 1 97.88 145 SER A N 1
ATOM 1099 C CA . SER A 1 145 ? -21.312 38.406 5.16 1 97.88 145 SER A CA 1
ATOM 1100 C C . SER A 1 145 ? -20.406 38.781 3.992 1 97.88 145 SER A C 1
ATOM 1102 O O . SER A 1 145 ? -19.188 38.594 4.055 1 97.88 145 SER A O 1
ATOM 1104 N N . LEU A 1 146 ? -21.094 39.188 2.928 1 98.19 146 LEU A N 1
ATOM 1105 C CA . LEU A 1 146 ? -20.344 39.75 1.802 1 98.19 146 LEU A CA 1
ATOM 1106 C C . LEU A 1 146 ? -20.078 41.25 1.991 1 98.19 146 LEU A C 1
ATOM 1108 O O . LEU A 1 146 ? -20.938 41.969 2.492 1 98.19 146 LEU A O 1
ATOM 1112 N N . THR A 1 147 ? -18.891 41.625 1.646 1 98.06 147 THR A N 1
ATOM 1113 C CA . THR A 1 147 ? -18.547 43.031 1.794 1 98.06 147 THR A CA 1
ATOM 1114 C C . THR A 1 147 ? -17.547 43.469 0.721 1 98.06 147 THR A C 1
ATOM 1116 O O . THR A 1 147 ? -16.859 42.625 0.13 1 98.06 147 THR A O 1
ATOM 1119 N N . ARG A 1 148 ? -17.484 44.656 0.43 1 96.88 148 ARG A N 1
ATOM 1120 C CA . ARG A 1 148 ? -16.453 45.219 -0.44 1 96.88 148 ARG A CA 1
ATOM 1121 C C . ARG A 1 148 ? -15.438 46.031 0.364 1 96.88 148 ARG A C 1
ATOM 1123 O O . ARG A 1 148 ? -14.422 46.469 -0.179 1 96.88 148 ARG A O 1
ATOM 1130 N N . ASP A 1 149 ? -15.727 46.125 1.64 1 95.81 149 ASP A N 1
ATOM 1131 C CA . ASP A 1 149 ? -14.844 46.875 2.545 1 95.81 149 ASP A CA 1
ATOM 1132 C C . ASP A 1 149 ? -13.891 45.906 3.264 1 95.81 149 ASP A C 1
ATOM 1134 O O . ASP A 1 149 ? -14.258 45.312 4.262 1 95.81 149 ASP A O 1
ATOM 1138 N N . VAL A 1 150 ? -12.734 45.844 2.826 1 96.62 150 VAL A N 1
ATOM 1139 C CA . VAL A 1 150 ? -11.688 45 3.422 1 96.62 150 VAL A CA 1
ATOM 1140 C C . VAL A 1 150 ? -10.508 45.906 3.814 1 96.62 150 VAL A C 1
ATOM 1142 O O . VAL A 1 150 ? -10.023 46.688 3.012 1 96.62 150 VAL A O 1
ATOM 1145 N N . PRO A 1 151 ? -10.047 45.812 4.992 1 96.19 151 PRO A N 1
ATOM 1146 C CA . PRO A 1 151 ? -8.961 46.656 5.457 1 96.19 151 PRO A CA 1
ATOM 1147 C C . PRO A 1 151 ? -7.594 46.25 4.926 1 96.19 151 PRO A C 1
ATOM 1149 O O . PRO A 1 151 ? -6.66 46.031 5.703 1 96.19 151 PRO A O 1
ATOM 1152 N N . LEU A 1 152 ? -7.488 46.188 3.648 1 96.5 152 LEU A N 1
ATOM 1153 C CA . LEU A 1 152 ? -6.246 45.938 2.93 1 96.5 152 LEU A CA 1
ATOM 1154 C C . LEU A 1 152 ? -5.781 47.219 2.195 1 96.5 152 LEU A C 1
ATOM 1156 O O . LEU A 1 152 ? -6.586 48.094 1.919 1 96.5 152 LEU A O 1
ATOM 1160 N N . PRO A 1 153 ? -4.508 47.312 1.958 1 95.12 153 PRO A N 1
ATOM 1161 C CA . PRO A 1 153 ? -3.996 48.562 1.347 1 95.12 153 PRO A CA 1
ATOM 1162 C C . PRO A 1 153 ? -4.207 48.594 -0.165 1 95.12 153 PRO A C 1
ATOM 1164 O O . PRO A 1 153 ? -3.531 49.344 -0.867 1 95.12 153 PRO A O 1
ATOM 1167 N N . TYR A 1 154 ? -4.965 47.719 -0.687 1 94.62 154 TYR A N 1
ATOM 1168 C CA . TYR A 1 154 ? -5.32 47.688 -2.1 1 94.62 154 TYR A CA 1
ATOM 1169 C C . TYR A 1 154 ? -6.785 47.281 -2.279 1 94.62 154 TYR A C 1
ATOM 1171 O O . TYR A 1 154 ? -7.383 46.656 -1.393 1 94.62 154 TYR A O 1
ATOM 1179 N N . PRO A 1 155 ? -7.355 47.719 -3.357 1 94.25 155 PRO A N 1
ATOM 1180 C CA . PRO A 1 155 ? -8.781 47.438 -3.555 1 94.25 155 PRO A CA 1
ATOM 1181 C C . PRO A 1 155 ? -9.07 45.969 -3.828 1 94.25 155 PRO A C 1
ATOM 1183 O O . PRO A 1 155 ? -8.25 45.281 -4.438 1 94.25 155 PRO A O 1
ATOM 1186 N N . VAL A 1 156 ? -10.211 45.5 -3.377 1 96.62 156 VAL A N 1
ATOM 1187 C CA . VAL A 1 156 ? -10.703 44.156 -3.691 1 96.62 156 VAL A CA 1
ATOM 1188 C C . VAL A 1 156 ? -12.109 44.25 -4.289 1 96.62 156 VAL A C 1
ATOM 1190 O O . VAL A 1 156 ? -12.82 45.219 -4.059 1 96.62 156 VAL A O 1
ATOM 1193 N N . THR A 1 157 ? -12.508 43.312 -5.098 1 97.69 157 THR A N 1
ATOM 1194 C CA . THR A 1 157 ? -13.797 43.281 -5.777 1 97.69 157 THR A CA 1
ATOM 1195 C C . THR A 1 157 ? -14.914 42.875 -4.816 1 97.69 157 THR A C 1
ATOM 1197 O O . THR A 1 157 ? -16 43.469 -4.848 1 97.69 157 THR A O 1
ATOM 1200 N N . LEU A 1 158 ? -14.68 41.906 -4.082 1 98.44 158 LEU A N 1
ATOM 1201 C CA . LEU A 1 158 ? -15.633 41.344 -3.135 1 98.44 158 LEU A CA 1
ATOM 1202 C C . LEU A 1 158 ? -14.914 40.469 -2.096 1 98.44 158 LEU A C 1
ATOM 1204 O O . LEU A 1 158 ? -13.852 39.906 -2.371 1 98.44 158 LEU A O 1
ATOM 1208 N N . ALA A 1 159 ? -15.484 40.469 -0.889 1 98.56 159 ALA A N 1
ATOM 1209 C CA . ALA A 1 159 ? -14.906 39.625 0.137 1 98.56 159 ALA A CA 1
ATOM 1210 C C . ALA A 1 159 ? -16 38.938 0.951 1 98.56 159 ALA A C 1
ATOM 1212 O O . ALA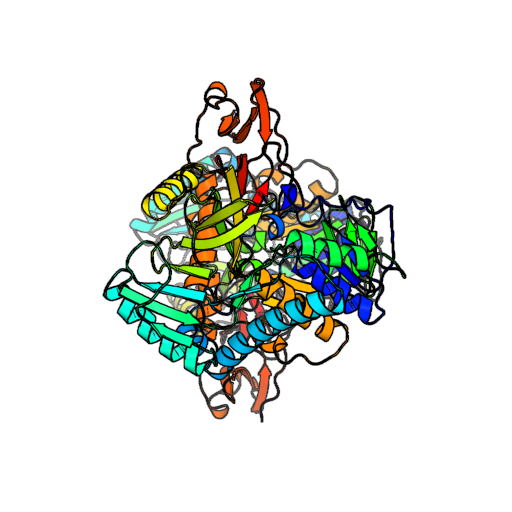 A 1 159 ? -17.078 39.469 1.149 1 98.56 159 ALA A O 1
ATOM 1213 N N . LEU A 1 160 ? -15.766 37.719 1.274 1 98.44 160 LEU A N 1
ATOM 1214 C CA . LEU A 1 160 ? -16.5 37 2.322 1 98.44 160 LEU A CA 1
ATOM 1215 C C . LEU A 1 160 ? -15.859 37.25 3.688 1 98.44 160 LEU A C 1
ATOM 1217 O O . LEU A 1 160 ? -14.734 36.812 3.939 1 98.44 160 LEU A O 1
ATOM 1221 N N . ARG A 1 161 ? -16.562 38 4.527 1 98.38 161 ARG A N 1
ATOM 1222 C CA . ARG A 1 161 ? -16.109 38.281 5.883 1 98.38 161 ARG A CA 1
ATOM 1223 C C . ARG A 1 161 ? -16.703 37.281 6.875 1 98.38 161 ARG A C 1
ATOM 1225 O O . ARG A 1 161 ? -17.906 37.031 6.855 1 98.38 161 ARG A O 1
ATOM 1232 N N . VAL A 1 162 ? -15.891 36.625 7.684 1 98.5 162 VAL A N 1
ATOM 1233 C CA . VAL A 1 162 ? -16.312 35.719 8.727 1 98.5 162 VAL A CA 1
ATOM 1234 C C . VAL A 1 162 ? -15.906 36.25 10.094 1 98.5 162 VAL A C 1
ATOM 1236 O O . VAL A 1 162 ? -14.758 36.656 10.297 1 98.5 162 VAL A O 1
ATOM 1239 N N . GLU A 1 163 ? -16.797 36.219 10.984 1 98.06 163 GLU A N 1
ATOM 1240 C CA . GLU A 1 163 ? -16.562 36.812 12.305 1 98.06 163 GLU A CA 1
ATOM 1241 C C . GLU A 1 163 ? -15.938 35.781 13.258 1 98.06 163 GLU A C 1
ATOM 1243 O O . GLU A 1 163 ? -16 34.594 13.031 1 98.06 163 GLU A O 1
ATOM 1248 N N . ASP A 1 164 ? -15.266 36.312 14.234 1 97.38 164 ASP A N 1
ATOM 1249 C CA . ASP A 1 164 ? -14.852 35.594 15.438 1 97.38 164 ASP A CA 1
ATOM 1250 C C . ASP A 1 164 ? -13.812 34.5 15.109 1 97.38 164 ASP A C 1
ATOM 1252 O O . ASP A 1 164 ? -13.828 33.438 15.68 1 97.38 164 ASP A O 1
ATOM 1256 N N . GLN A 1 165 ? -13.047 34.781 14.141 1 98.44 165 GLN A N 1
ATOM 1257 C CA . GLN A 1 165 ? -11.828 34 14 1 98.44 165 GLN A CA 1
ATOM 1258 C C . GLN A 1 165 ? -10.812 34.344 15.078 1 98.44 165 GLN A C 1
ATOM 1260 O O . GLN A 1 165 ? -11.156 34.969 16.078 1 98.44 165 GLN A O 1
ATOM 1265 N N . ALA A 1 166 ? -9.586 33.844 14.961 1 98.62 166 ALA A N 1
ATOM 1266 C CA . ALA A 1 166 ? -8.625 34.188 16 1 98.62 166 ALA A CA 1
ATOM 1267 C C . ALA A 1 166 ? -7.191 33.969 15.523 1 98.62 166 ALA A C 1
ATOM 1269 O O . ALA A 1 166 ? -6.965 33.344 14.477 1 98.62 166 ALA A O 1
ATOM 1270 N N . GLN A 1 167 ? -6.301 34.531 16.203 1 97.56 167 GLN A N 1
ATOM 1271 C CA . GLN A 1 167 ? -4.871 34.281 16.078 1 97.56 167 GLN A CA 1
ATOM 1272 C C . GLN A 1 167 ? -4.199 34.219 17.438 1 97.56 167 GLN A C 1
ATOM 1274 O O . GLN A 1 167 ? -4.797 34.594 18.453 1 97.56 167 GLN A O 1
ATOM 1279 N N . PHE A 1 168 ? -3.066 33.656 17.516 1 96.44 168 PHE A N 1
ATOM 1280 C CA . PHE A 1 168 ? -2.283 33.562 18.75 1 96.44 168 PHE A CA 1
ATOM 1281 C C . PHE A 1 168 ? -0.826 33.25 18.422 1 96.44 168 PHE A C 1
ATOM 1283 O O . PHE A 1 168 ? -0.455 33.094 17.266 1 96.44 168 PHE A O 1
ATOM 1290 N N . HIS A 1 169 ? 0.024 33.375 19.438 1 95.38 169 HIS A N 1
ATOM 1291 C CA . HIS A 1 169 ? 1.382 32.844 19.328 1 95.38 169 HIS A CA 1
ATOM 1292 C C . HIS A 1 169 ? 1.417 31.359 19.609 1 95.38 169 HIS A C 1
ATOM 1294 O O . HIS A 1 169 ? 1.437 30.938 20.766 1 95.38 169 HIS A O 1
ATOM 1300 N N . PRO A 1 170 ? 1.493 30.531 18.594 1 95.31 170 PRO A N 1
ATOM 1301 C CA . PRO A 1 170 ? 1.277 29.094 18.719 1 95.31 170 PRO A CA 1
ATOM 1302 C C . PRO A 1 170 ? 2.312 28.422 19.625 1 95.31 170 PRO A C 1
ATOM 1304 O O . PRO A 1 170 ? 1.97 27.531 20.406 1 95.31 170 PRO A O 1
ATOM 1307 N N . ARG A 1 171 ? 3.547 28.844 19.531 1 95.31 171 ARG A N 1
ATOM 1308 C CA . ARG A 1 171 ? 4.605 28.219 20.328 1 95.31 171 ARG A CA 1
ATOM 1309 C C . ARG A 1 171 ? 4.434 28.547 21.812 1 95.31 171 ARG A C 1
ATOM 1311 O O . ARG A 1 171 ? 4.621 27.672 22.656 1 95.31 171 ARG A O 1
ATOM 1318 N N . ALA A 1 172 ? 4.129 29.797 22.094 1 95.12 172 ALA A N 1
ATOM 1319 C CA . ALA A 1 172 ? 3.877 30.172 23.484 1 95.12 172 ALA A CA 1
ATOM 1320 C C . ALA A 1 172 ? 2.721 29.359 24.062 1 95.12 172 ALA A C 1
ATOM 1322 O O . ALA A 1 172 ? 2.799 28.875 25.203 1 95.12 172 ALA A O 1
ATOM 1323 N N . TYR A 1 173 ? 1.696 29.234 23.359 1 97 173 TYR A N 1
ATOM 1324 C CA . TYR A 1 173 ? 0.521 28.484 23.766 1 97 173 TYR A CA 1
ATOM 1325 C C . TYR A 1 173 ? 0.883 27.016 24.047 1 97 173 TYR A C 1
ATOM 1327 O O . TYR A 1 173 ? 0.573 26.484 25.109 1 97 173 TYR A O 1
ATOM 1335 N N . LEU A 1 174 ? 1.599 26.406 23.141 1 97.56 174 LEU A N 1
ATOM 1336 C CA . LEU A 1 174 ? 1.843 24.969 23.188 1 97.56 174 LEU A CA 1
ATOM 1337 C C . LEU A 1 174 ? 2.928 24.641 24.203 1 97.56 174 LEU A C 1
ATOM 1339 O O . LEU A 1 174 ? 2.908 23.562 24.828 1 97.56 174 LEU A O 1
ATOM 1343 N N . GLN A 1 175 ? 3.836 25.547 24.359 1 96.56 175 GLN A N 1
ATOM 1344 C CA . GLN A 1 175 ? 4.816 25.359 25.422 1 96.56 175 GLN A CA 1
ATOM 1345 C C . GLN A 1 175 ? 4.145 25.344 26.797 1 96.56 175 GLN A C 1
ATOM 1347 O O . GLN A 1 175 ? 4.523 24.562 27.656 1 96.56 175 GLN A O 1
ATOM 1352 N N . ALA A 1 176 ? 3.219 26.234 26.953 1 96.81 176 ALA A N 1
ATOM 1353 C CA . ALA A 1 176 ? 2.473 26.281 28.203 1 96.81 176 ALA A CA 1
ATOM 1354 C C . ALA A 1 176 ? 1.738 24.969 28.438 1 96.81 176 ALA A C 1
ATOM 1356 O O . ALA A 1 176 ? 1.681 24.469 29.578 1 96.81 176 ALA A O 1
ATOM 1357 N N . LEU A 1 177 ? 1.193 24.391 27.406 1 97.25 177 LEU A N 1
ATOM 1358 C CA . LEU A 1 177 ? 0.524 23.109 27.531 1 97.25 177 LEU A CA 1
ATOM 1359 C C . LEU A 1 177 ? 1.526 22 27.859 1 97.25 177 LEU A C 1
ATOM 1361 O O . LEU A 1 177 ? 1.279 21.172 28.734 1 97.25 177 LEU A O 1
ATOM 1365 N N . ALA A 1 178 ? 2.627 21.969 27.141 1 97.75 178 ALA A N 1
ATOM 1366 C CA . ALA A 1 178 ? 3.646 20.938 27.328 1 97.75 178 ALA A CA 1
ATOM 1367 C C . ALA A 1 178 ? 4.164 20.906 28.75 1 97.75 178 ALA A C 1
ATOM 1369 O O . ALA A 1 178 ? 4.375 19.844 29.328 1 97.75 178 ALA A O 1
ATOM 1370 N N . GLU A 1 179 ? 4.363 22.094 29.328 1 96.94 179 GLU A N 1
ATOM 1371 C CA . GLU A 1 179 ? 4.871 22.203 30.688 1 96.94 179 GLU A CA 1
ATOM 1372 C C . GLU A 1 179 ? 3.908 21.578 31.688 1 96.94 179 GLU A C 1
ATOM 1374 O O . GLU A 1 179 ? 4.336 21.031 32.719 1 96.94 179 GLU A O 1
ATOM 1379 N N . ARG A 1 180 ? 2.713 21.625 31.359 1 96.81 180 ARG A N 1
ATOM 1380 C CA . ARG A 1 180 ? 1.68 21.172 32.281 1 96.81 180 ARG A CA 1
ATOM 1381 C C . ARG A 1 180 ? 1.423 19.672 32.125 1 96.81 180 ARG A C 1
ATOM 1383 O O . ARG A 1 180 ? 0.789 19.062 33 1 96.81 180 ARG A O 1
ATOM 1390 N N . ILE A 1 181 ? 1.923 19.078 31.109 1 98.12 181 ILE A N 1
ATOM 1391 C CA . ILE A 1 181 ? 1.772 17.641 30.875 1 98.12 181 ILE A CA 1
ATOM 1392 C C . ILE A 1 181 ? 2.701 16.875 31.812 1 98.12 181 ILE A C 1
ATOM 1394 O O . ILE A 1 181 ? 2.328 15.82 32.344 1 98.12 181 ILE A O 1
ATOM 1398 N N . VAL A 1 182 ? 3.861 17.453 32.062 1 97.75 182 VAL A N 1
ATOM 1399 C CA . VAL A 1 182 ? 4.875 16.766 32.875 1 97.75 182 VAL A CA 1
ATOM 1400 C C . VAL A 1 182 ? 4.422 16.688 34.312 1 97.75 182 VAL A C 1
ATOM 1402 O O . VAL A 1 182 ? 3.992 17.688 34.906 1 97.75 182 VAL A O 1
ATOM 1405 N N . GLY A 1 183 ? 4.52 15.414 34.938 1 97.31 183 GLY A N 1
ATOM 1406 C CA . GLY A 1 183 ? 4.129 15.188 36.312 1 97.31 183 GLY A CA 1
ATOM 1407 C C . GLY A 1 183 ? 3.002 14.18 36.469 1 97.31 183 GLY A C 1
ATOM 1408 O O . GLY A 1 183 ? 2.336 13.844 35.5 1 97.31 183 GLY A O 1
ATOM 1409 N N . GLU A 1 184 ? 2.906 13.57 37.656 1 96.88 184 GLU A N 1
ATOM 1410 C CA . GLU A 1 184 ? 1.85 12.625 38 1 96.88 184 GLU A CA 1
ATOM 1411 C C . GLU A 1 184 ? 1.884 11.406 37.062 1 96.88 184 GLU A C 1
ATOM 1413 O O . GLU A 1 184 ? 0.844 10.961 36.594 1 96.88 184 GLU A O 1
ATOM 1418 N N . GLY A 1 185 ? 3.049 11.055 36.688 1 97.69 185 GLY A N 1
ATOM 1419 C CA . GLY A 1 185 ? 3.225 9.852 35.875 1 97.69 185 GLY A CA 1
ATOM 1420 C C . GLY A 1 185 ? 3.219 10.133 34.375 1 97.69 185 GLY A C 1
ATOM 1421 O O . GLY A 1 185 ? 3.393 9.211 33.562 1 97.69 185 GLY A O 1
ATOM 1422 N N . SER A 1 186 ? 3.045 11.406 34.031 1 98.69 186 SER A N 1
ATOM 1423 C CA . SER A 1 186 ? 3.049 11.797 32.625 1 98.69 186 SER A CA 1
ATOM 1424 C C . SER A 1 186 ? 4.367 12.461 32.219 1 98.69 186 SER A C 1
ATOM 1426 O O . SER A 1 186 ? 5.051 13.031 33.094 1 98.69 186 SER A O 1
ATOM 1428 N N . HIS A 1 187 ? 4.727 12.352 30.938 1 98.69 187 HIS A N 1
ATOM 1429 C CA . HIS A 1 187 ? 6.062 12.75 30.516 1 98.69 187 HIS A CA 1
ATOM 1430 C C . HIS A 1 187 ? 6.035 13.336 29.094 1 98.69 187 HIS A C 1
ATOM 1432 O O . HIS A 1 187 ? 5.129 13.047 28.312 1 98.69 187 HIS A O 1
ATOM 1438 N N . VAL A 1 188 ? 7 14.188 28.875 1 98.69 188 VAL A N 1
ATOM 1439 C CA . VAL A 1 188 ? 7.383 14.625 27.531 1 98.69 188 VAL A CA 1
ATOM 1440 C C . VAL A 1 188 ? 8.836 14.25 27.266 1 98.69 188 VAL A C 1
ATOM 1442 O O . VAL A 1 188 ? 9.734 14.633 28.031 1 98.69 188 VAL A O 1
ATOM 1445 N N . PHE A 1 189 ? 9.039 13.453 26.25 1 98.75 189 PHE A N 1
ATOM 1446 C CA . PHE A 1 189 ? 10.391 13.023 25.906 1 98.75 189 PHE A CA 1
ATOM 1447 C C . PHE A 1 189 ? 10.781 13.539 24.516 1 98.75 189 PHE A C 1
ATOM 1449 O O . PHE A 1 189 ? 10.055 13.32 23.547 1 98.75 189 PHE A O 1
ATOM 1456 N N . GLU A 1 190 ? 11.859 14.242 24.422 1 98.25 190 GLU A N 1
ATOM 1457 C CA . GLU A 1 190 ? 12.461 14.664 23.172 1 98.25 190 GLU A CA 1
ATOM 1458 C C . GLU A 1 190 ? 13.531 13.68 22.703 1 98.25 190 GLU A C 1
ATOM 1460 O O . GLU A 1 190 ? 13.836 12.711 23.406 1 98.25 190 GLU A O 1
ATOM 1465 N N . GLU A 1 191 ? 13.961 13.82 21.438 1 97.62 191 GLU A N 1
ATOM 1466 C CA . GLU A 1 191 ? 15.023 12.984 20.875 1 97.62 191 GLU A CA 1
ATOM 1467 C C . GLU A 1 191 ? 14.719 11.5 21.062 1 97.62 191 GLU A C 1
ATOM 1469 O O . GLU A 1 191 ? 15.586 10.727 21.453 1 97.62 191 GLU A O 1
ATOM 1474 N N . THR A 1 192 ? 13.461 11.148 20.984 1 98.31 192 THR A N 1
ATOM 1475 C CA . THR A 1 192 ? 12.945 9.797 21.125 1 98.31 192 THR A CA 1
ATOM 1476 C C . THR A 1 192 ? 12.094 9.414 19.906 1 98.31 192 THR A C 1
ATOM 1478 O O . THR A 1 192 ? 10.891 9.664 19.875 1 98.31 192 THR A O 1
ATOM 1481 N N . GLN A 1 193 ? 12.742 8.789 18.984 1 97.38 193 GLN A N 1
ATOM 1482 C CA . GLN A 1 193 ? 12.047 8.445 17.75 1 97.38 193 GLN A CA 1
ATOM 1483 C C . GLN A 1 193 ? 11.344 7.102 17.875 1 97.38 193 GLN A C 1
ATOM 1485 O O . GLN A 1 193 ? 11.953 6.102 18.25 1 97.38 193 GLN A O 1
ATOM 1490 N N . VAL A 1 194 ? 10.078 7.09 17.594 1 97.38 194 VAL A N 1
ATOM 1491 C CA . VAL A 1 194 ? 9.344 5.828 17.484 1 97.38 194 VAL A CA 1
ATOM 1492 C C . VAL A 1 194 ? 9.648 5.172 16.141 1 97.38 194 VAL A C 1
ATOM 1494 O O . VAL A 1 194 ? 9.562 5.816 15.086 1 97.38 194 VAL A O 1
ATOM 1497 N N . THR A 1 195 ? 9.969 3.885 16.203 1 92.62 195 THR A N 1
ATOM 1498 C CA . THR A 1 195 ? 10.367 3.197 14.984 1 92.62 195 THR A CA 1
ATOM 1499 C C . THR A 1 195 ? 9.344 2.133 14.609 1 92.62 195 THR A C 1
ATOM 1501 O O . THR A 1 195 ? 9.273 1.714 13.445 1 92.62 195 THR A O 1
ATOM 1504 N N . ASP A 1 196 ? 8.578 1.718 15.602 1 89.12 196 ASP A N 1
ATOM 1505 C CA . ASP A 1 196 ? 7.59 0.677 15.336 1 89.12 196 ASP A CA 1
ATOM 1506 C C . ASP A 1 196 ? 6.531 0.633 16.438 1 89.12 196 ASP A C 1
ATOM 1508 O O . ASP A 1 196 ? 6.781 1.059 17.562 1 89.12 196 ASP A O 1
ATOM 1512 N N . ILE A 1 197 ? 5.328 0.179 16.062 1 91.88 197 ILE A N 1
ATOM 1513 C CA . ILE A 1 197 ? 4.23 0.011 17 1 91.88 197 ILE A CA 1
ATOM 1514 C C . ILE A 1 197 ? 3.631 -1.387 16.859 1 91.88 197 ILE A C 1
ATOM 1516 O O . ILE A 1 197 ? 3.164 -1.757 15.773 1 91.88 197 ILE A O 1
ATOM 1520 N N . HIS A 1 198 ? 3.717 -2.16 17.828 1 84.88 198 HIS A N 1
ATOM 1521 C CA . HIS A 1 198 ? 3.072 -3.469 17.891 1 84.88 198 HIS A CA 1
ATOM 1522 C C . HIS A 1 198 ? 1.816 -3.426 18.75 1 84.88 198 HIS A C 1
ATOM 1524 O O . HIS A 1 198 ? 1.904 -3.299 19.969 1 84.88 198 HIS A O 1
ATOM 1530 N N . GLU A 1 199 ? 0.724 -3.506 18.047 1 86.88 199 GLU A N 1
ATOM 1531 C CA . GLU A 1 199 ? -0.531 -3.484 18.797 1 86.88 199 GLU A CA 1
ATOM 1532 C C . GLU A 1 199 ? -0.71 -4.762 19.609 1 86.88 199 GLU A C 1
ATOM 1534 O O . GLU A 1 199 ? -0.375 -5.852 19.156 1 86.88 199 GLU A O 1
ATOM 1539 N N . GLY A 1 200 ? -1.208 -4.664 20.781 1 83.12 200 GLY A N 1
ATOM 1540 C CA . GLY A 1 200 ? -1.478 -5.742 21.719 1 83.12 200 GLY A CA 1
ATOM 1541 C C . GLY A 1 200 ? -2.117 -5.262 23 1 83.12 200 GLY A C 1
ATOM 1542 O O . GLY A 1 200 ? -2.631 -4.145 23.078 1 83.12 200 GLY A O 1
ATOM 1543 N N . ALA A 1 201 ? -2.26 -6.289 23.891 1 86.38 201 ALA A N 1
ATOM 1544 C CA . ALA A 1 201 ? -2.699 -5.98 25.25 1 86.38 201 ALA A CA 1
ATOM 1545 C C . ALA A 1 201 ? -1.667 -6.434 26.281 1 86.38 201 ALA A C 1
ATOM 1547 O O . ALA A 1 201 ? -1.825 -7.484 26.906 1 86.38 201 ALA A O 1
ATOM 1548 N N . PRO A 1 202 ? -0.625 -5.41 26.438 1 94 202 PRO A N 1
ATOM 1549 C CA . PRO A 1 202 ? -0.48 -4.004 26.062 1 94 202 PRO A CA 1
ATOM 1550 C C . PRO A 1 202 ? 0.151 -3.822 24.688 1 94 202 PRO A C 1
ATOM 1552 O O . PRO A 1 202 ? 0.734 -4.762 24.141 1 94 202 PRO A O 1
ATOM 1555 N N . CYS A 1 203 ? 0.005 -2.623 24.156 1 95.38 203 CYS A N 1
ATOM 1556 C CA . CYS A 1 203 ? 0.77 -2.211 22.984 1 95.38 203 CYS A CA 1
ATOM 1557 C C . CYS A 1 203 ? 2.244 -2.035 23.344 1 95.38 203 CYS A C 1
ATOM 1559 O O . CYS A 1 203 ? 2.584 -1.695 24.469 1 95.38 203 CYS A O 1
ATOM 1561 N N . ARG A 1 204 ? 3.064 -2.307 22.406 1 94.25 204 ARG A N 1
ATOM 1562 C CA . ARG A 1 204 ? 4.5 -2.072 22.516 1 94.25 204 ARG A CA 1
ATOM 1563 C C . ARG A 1 204 ? 4.965 -1.054 21.484 1 94.25 204 ARG A C 1
ATOM 1565 O O . ARG A 1 204 ? 4.879 -1.299 20.266 1 94.25 204 ARG A O 1
ATOM 1572 N N . VAL A 1 205 ? 5.414 0.081 21.953 1 96.94 205 VAL A N 1
ATOM 1573 C CA . VAL A 1 205 ? 5.934 1.139 21.094 1 96.94 205 VAL A CA 1
ATOM 1574 C C . VAL A 1 205 ? 7.461 1.131 21.141 1 96.94 205 VAL A C 1
ATOM 1576 O O . VAL A 1 205 ? 8.062 1.491 22.156 1 96.94 205 VAL A O 1
ATOM 1579 N N . GLN A 1 206 ? 8.047 0.771 20.062 1 95.12 206 GLN A N 1
ATOM 1580 C CA . GLN A 1 206 ? 9.5 0.697 19.969 1 95.12 206 GLN A CA 1
ATOM 1581 C C . GLN A 1 206 ? 10.102 2.057 19.609 1 95.12 206 GLN A C 1
ATOM 1583 O O . GLN A 1 206 ? 9.617 2.746 18.719 1 95.12 206 GLN A O 1
ATOM 1588 N N . THR A 1 207 ? 11.094 2.484 20.391 1 97.12 207 THR A N 1
ATOM 1589 C CA . THR A 1 207 ? 11.82 3.715 20.094 1 97.12 207 THR A CA 1
ATOM 1590 C C . THR A 1 207 ? 13.312 3.443 19.969 1 97.12 207 THR A C 1
ATOM 1592 O O . THR A 1 207 ? 13.766 2.312 20.156 1 97.12 207 THR A O 1
ATOM 1595 N N . THR A 1 208 ? 14.023 4.473 19.625 1 94.81 208 THR A N 1
ATOM 1596 C CA . THR A 1 208 ? 15.477 4.391 19.531 1 94.81 208 THR A CA 1
ATOM 1597 C C . THR A 1 208 ? 16.094 4.391 20.938 1 94.81 208 THR A C 1
ATOM 1599 O O . THR A 1 208 ? 17.297 4.195 21.078 1 94.81 208 THR A O 1
ATOM 1602 N N . ARG A 1 209 ? 15.32 4.574 21.969 1 96.88 209 ARG A N 1
ATOM 1603 C CA . ARG A 1 209 ? 15.859 4.773 23.312 1 96.88 209 ARG A CA 1
ATOM 1604 C C . ARG A 1 209 ? 15.266 3.773 24.297 1 96.88 209 ARG A C 1
ATOM 1606 O O . ARG A 1 209 ? 15.656 3.736 25.469 1 96.88 209 ARG A O 1
ATOM 1613 N N . GLY A 1 210 ? 14.375 2.99 23.828 1 97 210 GLY A N 1
ATOM 1614 C CA . GLY A 1 210 ? 13.68 2.055 24.703 1 97 210 GLY A CA 1
ATOM 1615 C C . GLY A 1 210 ? 12.289 1.696 24.203 1 97 210 GLY A C 1
ATOM 1616 O O . GLY A 1 210 ? 11.891 2.109 23.109 1 97 210 GLY A O 1
ATOM 1617 N N . VAL A 1 211 ? 11.578 0.871 24.984 1 97.44 211 VAL A N 1
ATOM 1618 C CA . VAL A 1 211 ? 10.242 0.401 24.625 1 97.44 211 VAL A CA 1
ATOM 1619 C C . VAL A 1 211 ? 9.219 0.987 25.594 1 97.44 211 VAL A C 1
ATOM 1621 O O . VAL A 1 211 ? 9.461 1.044 26.797 1 97.44 211 VAL A O 1
ATOM 1624 N N . LEU A 1 212 ? 8.133 1.477 25.062 1 98.5 212 LEU A N 1
ATOM 1625 C CA . LEU A 1 212 ? 7.008 1.947 25.875 1 98.5 212 LEU A CA 1
ATOM 1626 C C . LEU A 1 212 ? 5.852 0.955 25.828 1 98.5 212 LEU A C 1
ATOM 1628 O O . LEU A 1 212 ? 5.387 0.589 24.734 1 98.5 212 LEU A O 1
ATOM 1632 N N . LEU A 1 213 ? 5.469 0.495 26.953 1 98.19 213 LEU A N 1
ATOM 1633 C CA . LEU A 1 213 ? 4.266 -0.323 27.078 1 98.19 213 LEU A CA 1
ATOM 1634 C C . LEU A 1 213 ? 3.057 0.537 27.422 1 98.19 213 LEU A C 1
ATOM 1636 O O . LEU A 1 213 ? 3.148 1.436 28.266 1 98.19 213 LEU A O 1
ATOM 1640 N N . CYS A 1 214 ? 1.954 0.329 26.75 1 98.56 214 CYS A N 1
ATOM 1641 C CA . CYS A 1 214 ? 0.792 1.173 27 1 98.56 214 CYS A CA 1
ATOM 1642 C C . CYS A 1 214 ? -0.491 0.485 26.547 1 98.56 214 CYS A C 1
ATOM 1644 O O . CYS A 1 214 ? -0.444 -0.544 25.875 1 98.56 214 CYS A O 1
ATOM 1646 N N . GLN A 1 215 ? -1.626 1.039 26.906 1 98.19 215 GLN A N 1
ATOM 1647 C CA . GLN A 1 215 ? -2.924 0.521 26.5 1 98.19 215 GLN A CA 1
ATOM 1648 C C . GLN A 1 215 ? -3.336 1.101 25.141 1 98.19 215 GLN A C 1
ATOM 1650 O O . GLN A 1 215 ? -3.902 0.395 24.312 1 98.19 215 GLN A O 1
ATOM 1655 N N . GLU A 1 216 ? -3.086 2.412 24.969 1 98.44 216 GLU A N 1
ATOM 1656 C CA . GLU A 1 216 ? -3.477 3.127 23.75 1 98.44 216 GLU A CA 1
ATOM 1657 C C . GLU A 1 216 ? -2.293 3.877 23.141 1 98.44 216 GLU A C 1
ATOM 1659 O O . GLU A 1 216 ? -1.425 4.367 23.875 1 98.44 216 GLU A O 1
ATOM 1664 N N . VAL A 1 217 ? -2.246 3.992 21.844 1 98.44 217 VAL A N 1
ATOM 1665 C CA . VAL A 1 217 ? -1.22 4.75 21.125 1 98.44 217 VAL A CA 1
ATOM 1666 C C . VAL A 1 217 ? -1.877 5.781 20.219 1 98.44 217 VAL A C 1
ATOM 1668 O O . VAL A 1 217 ? -2.822 5.461 19.484 1 98.44 217 VAL A O 1
ATOM 1671 N N . VAL A 1 218 ? -1.448 7.02 20.281 1 98.62 218 VAL A N 1
ATOM 1672 C CA . VAL A 1 218 ? -1.906 8.07 19.375 1 98.62 218 VAL A CA 1
ATOM 1673 C C . VAL A 1 218 ? -0.774 8.469 18.422 1 98.62 218 VAL A C 1
ATOM 1675 O O . VAL A 1 218 ? 0.304 8.867 18.875 1 98.62 218 VAL A O 1
ATOM 1678 N N . GLU A 1 219 ? -1.023 8.367 17.172 1 97.62 219 GLU A N 1
ATOM 1679 C CA . GLU A 1 219 ? -0.088 8.875 16.188 1 97.62 219 GLU A CA 1
ATOM 1680 C C . GLU A 1 219 ? -0.465 10.281 15.742 1 97.62 219 GLU A C 1
ATOM 1682 O O . GLU A 1 219 ? -1.325 10.461 14.875 1 97.62 219 GLU A O 1
ATOM 1687 N N . ALA A 1 220 ? 0.2 11.203 16.266 1 97.69 220 ALA A N 1
ATOM 1688 C CA . ALA A 1 220 ? 0.073 12.609 15.906 1 97.69 220 ALA A CA 1
ATOM 1689 C C . ALA A 1 220 ? 1.334 13.117 15.211 1 97.69 220 ALA A C 1
ATOM 1691 O O . ALA A 1 220 ? 1.906 14.133 15.602 1 97.69 220 ALA A O 1
ATOM 1692 N N . THR A 1 221 ? 1.717 12.438 14.156 1 96.19 221 THR A N 1
ATOM 1693 C CA . THR A 1 221 ? 3.01 12.617 13.508 1 96.19 221 THR A CA 1
ATOM 1694 C C . THR A 1 221 ? 2.85 13.336 12.172 1 96.19 221 THR A C 1
ATOM 1696 O O . THR A 1 221 ? 3.684 13.18 11.273 1 96.19 221 THR A O 1
ATOM 1699 N N . THR A 1 222 ? 1.835 14.156 11.984 1 94.5 222 THR A N 1
ATOM 1700 C CA . THR A 1 222 ? 1.506 14.828 10.734 1 94.5 222 THR A CA 1
ATOM 1701 C C . THR A 1 222 ? 1.128 13.82 9.656 1 94.5 222 THR A C 1
ATOM 1703 O O . THR A 1 222 ? 0.029 13.875 9.102 1 94.5 222 THR A O 1
ATOM 1706 N N . THR A 1 223 ? 1.988 12.922 9.359 1 92.88 223 THR A N 1
ATOM 1707 C CA . THR A 1 223 ? 1.707 11.758 8.531 1 92.88 223 THR A CA 1
ATOM 1708 C C . THR A 1 223 ? 1.925 10.469 9.32 1 92.88 223 THR A C 1
ATOM 1710 O O . THR A 1 223 ? 2.941 10.32 10 1 92.88 223 THR A O 1
ATOM 1713 N N . PRO A 1 224 ? 0.967 9.562 9.266 1 90.69 224 PRO A N 1
ATOM 1714 C CA . PRO A 1 224 ? 1.063 8.367 10.109 1 90.69 224 PRO A CA 1
ATOM 1715 C C . PRO A 1 224 ? 2.223 7.457 9.711 1 90.69 224 PRO A C 1
ATOM 1717 O O . PRO A 1 224 ? 2.682 7.5 8.57 1 90.69 224 PRO A O 1
ATOM 1720 N N . LEU A 1 225 ? 2.549 6.652 10.758 1 86.38 225 LEU A N 1
ATOM 1721 C CA . LEU A 1 225 ? 3.629 5.699 10.539 1 86.38 225 LEU A CA 1
ATOM 1722 C C . LEU A 1 225 ? 3.148 4.516 9.703 1 86.38 225 LEU A C 1
ATOM 1724 O O . LEU A 1 225 ? 2.213 3.812 10.094 1 86.38 225 LEU A O 1
ATOM 1728 N N . ASN A 1 226 ? 3.705 4.188 8.656 1 67.69 226 ASN A N 1
ATOM 1729 C CA . ASN A 1 226 ? 3.562 3.031 7.773 1 67.69 226 ASN A CA 1
ATOM 1730 C C . ASN A 1 226 ? 2.121 2.531 7.734 1 67.69 226 ASN A C 1
ATOM 1732 O O . ASN A 1 226 ? 1.875 1.328 7.852 1 67.69 226 ASN A O 1
ATOM 1736 N N . ARG A 1 227 ? 1.102 3.432 7.723 1 70 227 ARG A N 1
ATOM 1737 C CA . ARG A 1 227 ? -0.303 3.109 7.492 1 70 227 ARG A CA 1
ATOM 1738 C C . ARG A 1 227 ? -0.656 3.238 6.012 1 70 227 ARG A C 1
ATOM 1740 O O . ARG A 1 227 ? -1.218 4.25 5.59 1 70 227 ARG A O 1
ATOM 1747 N N . VAL A 1 228 ? -0.394 2.24 5.285 1 70.62 228 VAL A N 1
ATOM 1748 C CA . VAL A 1 228 ? -0.326 2.328 3.83 1 70.62 228 VAL A CA 1
ATOM 1749 C C . VAL A 1 228 ? -1.686 2.744 3.273 1 70.62 228 VAL A C 1
ATOM 1751 O O . VAL A 1 228 ? -1.768 3.615 2.404 1 70.62 228 VAL A O 1
ATOM 1754 N N . LEU A 1 229 ? -2.74 2.158 3.83 1 79.12 229 LEU A N 1
ATOM 1755 C CA . LEU A 1 229 ? -4.059 2.506 3.307 1 79.12 229 LEU A CA 1
ATOM 1756 C C . LEU A 1 229 ? -4.352 3.988 3.518 1 79.12 229 LEU A C 1
ATOM 1758 O O . LEU A 1 229 ? -4.922 4.645 2.643 1 79.12 229 LEU A O 1
ATOM 1762 N N . LEU A 1 230 ? -3.994 4.477 4.648 1 89.06 230 LEU A N 1
ATOM 1763 C CA . LEU A 1 230 ? -4.242 5.883 4.938 1 89.06 230 LEU A CA 1
ATOM 1764 C C . LEU A 1 230 ? -3.406 6.777 4.027 1 89.06 230 LEU A C 1
ATOM 1766 O O . LEU A 1 230 ? -3.855 7.855 3.625 1 89.06 230 LEU A O 1
ATOM 1770 N N . HIS A 1 231 ? -2.199 6.348 3.67 1 90.62 231 HIS A N 1
ATOM 1771 C CA . HIS A 1 231 ? -1.319 7.141 2.818 1 90.62 231 HIS A CA 1
ATOM 1772 C C . HIS A 1 231 ? -1.905 7.301 1.42 1 90.62 231 HIS A C 1
ATOM 1774 O O . HIS A 1 231 ? -1.585 8.258 0.714 1 90.62 231 HIS A O 1
ATOM 1780 N N . THR A 1 232 ? -2.756 6.367 1.028 1 88.19 232 THR A N 1
ATOM 1781 C CA . THR A 1 232 ? -3.377 6.484 -0.287 1 88.19 232 THR A CA 1
ATOM 1782 C C . THR A 1 232 ? -4.367 7.645 -0.316 1 88.19 232 THR A C 1
ATOM 1784 O O . THR A 1 232 ? -4.789 8.086 -1.39 1 88.19 232 THR A O 1
ATOM 1787 N N . LYS A 1 233 ? -4.734 8.148 0.868 1 92.62 233 LYS A N 1
ATOM 1788 C CA . LYS A 1 233 ? -5.746 9.195 0.952 1 92.62 233 LYS A CA 1
ATOM 1789 C C . LYS A 1 233 ? -5.113 10.547 1.258 1 92.62 233 LYS A C 1
ATOM 1791 O O . LYS A 1 233 ? -5.816 11.539 1.462 1 92.62 233 LYS A O 1
ATOM 1796 N N . LEU A 1 234 ? -3.838 10.594 1.312 1 94.88 234 LEU A N 1
ATOM 1797 C CA . LEU A 1 234 ? -3.123 11.797 1.734 1 94.88 234 LEU A CA 1
ATOM 1798 C C . LEU A 1 234 ? -2.219 12.312 0.619 1 94.88 234 LEU A C 1
ATOM 1800 O O . LEU A 1 234 ? -1.594 11.523 -0.093 1 94.88 234 LEU A O 1
ATOM 1804 N N . MET A 1 235 ? -2.166 13.562 0.448 1 94.81 235 MET A N 1
ATOM 1805 C CA . MET A 1 235 ? -1.299 14.234 -0.518 1 94.81 235 MET A CA 1
ATOM 1806 C C . MET A 1 235 ? -0.414 15.266 0.169 1 94.81 235 MET A C 1
ATOM 1808 O O . MET A 1 235 ? -0.909 16.281 0.673 1 94.81 235 MET A O 1
ATOM 1812 N N . PRO A 1 236 ? 0.878 15.102 0.175 1 95.19 236 PRO A N 1
ATOM 1813 C CA . PRO A 1 236 ? 1.77 16.062 0.822 1 95.19 236 PRO A CA 1
ATOM 1814 C C . PRO A 1 236 ? 2.033 17.297 -0.042 1 95.19 236 PRO A C 1
ATOM 1816 O O . PRO A 1 236 ? 2.379 17.156 -1.219 1 95.19 236 PRO A O 1
ATOM 1819 N N . TYR A 1 237 ? 1.868 18.438 0.508 1 95.56 237 TYR A N 1
ATOM 1820 C CA . TYR A 1 237 ? 2.178 19.734 -0.101 1 95.56 237 TYR A CA 1
ATOM 1821 C C . TYR A 1 237 ? 3.117 20.547 0.784 1 95.56 237 TYR A C 1
ATOM 1823 O O . TYR A 1 237 ? 3.266 20.25 1.974 1 95.56 237 TYR A O 1
ATOM 1831 N N . ARG A 1 238 ? 3.773 21.406 0.198 1 95.19 238 ARG A N 1
ATOM 1832 C CA . ARG A 1 238 ? 4.57 22.375 0.944 1 95.19 238 ARG A CA 1
ATOM 1833 C C . ARG A 1 238 ? 4.051 23.797 0.729 1 95.19 238 ARG A C 1
ATOM 1835 O O . ARG A 1 238 ? 3.684 24.172 -0.388 1 95.19 238 ARG A O 1
ATOM 1842 N N . SER A 1 239 ? 3.982 24.516 1.766 1 96.56 239 SER A N 1
ATOM 1843 C CA . SER A 1 239 ? 3.613 25.922 1.745 1 96.56 239 SER A CA 1
ATOM 1844 C C . SER A 1 239 ? 4.754 26.812 2.252 1 96.56 239 SER A C 1
ATOM 1846 O O . SER A 1 239 ? 5.539 26.375 3.102 1 96.56 239 SER A O 1
ATOM 1848 N N . TYR A 1 240 ? 4.848 28.016 1.758 1 97.06 240 TYR A N 1
ATOM 1849 C CA . TYR A 1 240 ? 5.918 28.938 2.102 1 97.06 240 TYR A CA 1
ATOM 1850 C C . TYR A 1 240 ? 5.367 30.156 2.828 1 97.06 240 TYR A C 1
ATOM 1852 O O . TYR A 1 240 ? 4.207 30.531 2.646 1 97.06 240 TYR A O 1
ATOM 1860 N N . ALA A 1 241 ? 6.219 30.797 3.646 1 97.62 241 ALA A N 1
ATOM 1861 C CA . ALA A 1 241 ? 5.812 31.984 4.391 1 97.62 241 ALA A CA 1
ATOM 1862 C C . ALA A 1 241 ? 6.984 32.938 4.57 1 97.62 241 ALA A C 1
ATOM 1864 O O . ALA A 1 241 ? 8.141 32.531 4.652 1 97.62 241 ALA A O 1
ATOM 1865 N N . LEU A 1 242 ? 6.676 34.188 4.586 1 97.12 242 LEU A N 1
ATOM 1866 C CA . LEU A 1 242 ? 7.586 35.312 4.891 1 97.12 242 LEU A CA 1
ATOM 1867 C C . LEU A 1 242 ? 7 36.219 5.961 1 97.12 242 LEU A C 1
ATOM 1869 O O . LEU A 1 242 ? 5.777 36.375 6.043 1 97.12 242 LEU A O 1
ATOM 1873 N N . ALA A 1 243 ? 7.863 36.75 6.719 1 97.06 243 ALA A N 1
ATOM 1874 C CA . ALA A 1 243 ? 7.465 37.844 7.617 1 97.06 243 ALA A CA 1
ATOM 1875 C C . ALA A 1 243 ? 8.328 39.094 7.406 1 97.06 243 ALA A C 1
ATOM 1877 O O . ALA A 1 243 ? 9.555 39 7.359 1 97.06 243 ALA A O 1
ATOM 1878 N N . ALA A 1 244 ? 7.684 40.156 7.211 1 97.06 244 ALA A N 1
ATOM 1879 C CA . ALA A 1 244 ? 8.359 41.438 7.012 1 97.06 244 ALA A CA 1
ATOM 1880 C C . ALA A 1 244 ? 7.812 42.5 7.953 1 97.06 244 ALA A C 1
ATOM 1882 O O . ALA A 1 244 ? 6.621 42.5 8.273 1 97.06 244 ALA A O 1
ATOM 1883 N N . ARG A 1 245 ? 8.672 43.406 8.305 1 95.38 245 ARG A N 1
ATOM 1884 C CA . ARG A 1 245 ? 8.25 44.5 9.172 1 95.38 245 ARG A CA 1
ATOM 1885 C C . ARG A 1 245 ? 7.34 45.469 8.43 1 95.38 245 ARG A C 1
ATOM 1887 O O . ARG A 1 245 ? 7.633 45.844 7.297 1 95.38 245 ARG A O 1
ATOM 1894 N N . LEU A 1 246 ? 6.285 45.812 9.125 1 95.75 246 LEU A N 1
ATOM 1895 C CA . LEU A 1 246 ? 5.344 46.781 8.547 1 95.75 246 LEU A CA 1
ATOM 1896 C C . LEU A 1 246 ? 5.828 48.219 8.734 1 95.75 246 LEU A C 1
ATOM 1898 O O . LEU A 1 246 ? 6.305 48.562 9.812 1 95.75 246 LEU A O 1
ATOM 1902 N N . GLU A 1 247 ? 5.703 49 7.688 1 94.19 247 GLU A N 1
ATOM 1903 C CA . GLU A 1 247 ? 6.051 50.438 7.734 1 94.19 247 GLU A CA 1
ATOM 1904 C C . GLU A 1 247 ? 4.812 51.281 7.965 1 94.19 247 GLU A C 1
ATOM 1906 O O . GLU A 1 247 ? 4.926 52.469 8.328 1 94.19 247 GLU A O 1
ATOM 1911 N N . ALA A 1 248 ? 3.721 50.812 7.746 1 93.62 248 ALA A N 1
ATOM 1912 C CA . ALA A 1 248 ? 2.42 51.438 8.008 1 93.62 248 ALA A CA 1
ATOM 1913 C C . ALA A 1 248 ? 1.455 50.406 8.625 1 93.62 248 ALA A C 1
ATOM 1915 O O . ALA A 1 248 ? 1.609 49.188 8.43 1 93.62 248 ALA A O 1
ATOM 1916 N N . PRO A 1 249 ? 0.505 50.906 9.281 1 92.06 249 PRO A N 1
ATOM 1917 C CA . PRO A 1 249 ? -0.404 49.969 9.969 1 92.06 249 PRO A CA 1
ATOM 1918 C C . PRO A 1 249 ? -1.222 49.125 9.008 1 92.06 249 PRO A C 1
ATOM 1920 O O . PRO A 1 249 ? -1.6 49.594 7.93 1 92.06 249 PRO A O 1
ATOM 1923 N N . LEU A 1 250 ? -1.42 47.938 9.352 1 94.62 250 LEU A N 1
ATOM 1924 C CA . LEU A 1 250 ? -2.35 47 8.727 1 94.62 250 LEU A CA 1
ATOM 1925 C C . LEU A 1 250 ? -3.318 46.438 9.758 1 94.62 250 LEU A C 1
ATOM 1927 O O . LEU A 1 250 ? -2.896 45.969 10.812 1 94.62 250 LEU A O 1
ATOM 1931 N N . ALA A 1 251 ? -4.574 46.531 9.438 1 94.19 251 ALA A N 1
ATOM 1932 C CA . ALA A 1 251 ? -5.59 46.062 10.383 1 94.19 251 ALA A CA 1
ATOM 1933 C C . ALA A 1 251 ? -5.445 44.562 10.656 1 94.19 251 ALA A C 1
ATOM 1935 O O . ALA A 1 251 ? -5.227 43.781 9.734 1 94.19 251 ALA A O 1
ATOM 1936 N N . PRO A 1 252 ? -5.461 44.219 11.945 1 95.06 252 PRO A N 1
ATOM 1937 C CA . PRO A 1 252 ? -5.43 42.781 12.258 1 95.06 252 PRO A CA 1
ATOM 1938 C C . PRO A 1 252 ? -6.59 42.031 11.625 1 95.06 252 PRO A C 1
ATOM 1940 O O . PRO A 1 252 ? -7.723 42.5 11.617 1 95.06 252 PRO A O 1
ATOM 1943 N N . GLY A 1 253 ? -6.371 40.875 11.062 1 97.19 253 GLY A N 1
ATOM 1944 C CA . GLY A 1 253 ? -7.297 39.969 10.383 1 97.19 253 GLY A CA 1
ATOM 1945 C C . GLY A 1 253 ? -6.613 38.812 9.727 1 97.19 253 GLY A C 1
ATOM 1946 O O . GLY A 1 253 ? -5.387 38.781 9.609 1 97.19 253 GLY A O 1
ATOM 1947 N N . LEU A 1 254 ? -7.359 37.812 9.461 1 98.5 254 LEU A N 1
ATOM 1948 C CA . LEU A 1 254 ? -6.902 36.719 8.609 1 98.5 254 LEU A CA 1
ATOM 1949 C C . LEU A 1 254 ? -7.375 36.906 7.172 1 98.5 254 LEU A C 1
ATOM 1951 O O . LEU A 1 254 ? -8.578 37 6.914 1 98.5 254 LEU A O 1
ATOM 1955 N N . TYR A 1 255 ? -6.465 37.031 6.238 1 98.44 255 TYR A N 1
ATOM 1956 C CA . TYR A 1 255 ? -6.816 37.375 4.859 1 98.44 255 TYR A CA 1
ATOM 1957 C C . TYR A 1 255 ? -6.406 36.25 3.916 1 98.44 255 TYR A C 1
ATOM 1959 O O . TYR A 1 255 ? -5.289 35.719 4.008 1 98.44 255 TYR A O 1
ATOM 1967 N N . TYR A 1 256 ? -7.301 35.812 3.039 1 98.06 256 TYR A N 1
ATOM 1968 C CA . TYR A 1 256 ? -7.059 34.812 2.018 1 98.06 256 TYR A CA 1
ATOM 1969 C C . TYR A 1 256 ? -7.473 35.312 0.641 1 98.06 256 TYR A C 1
ATOM 1971 O O . TYR A 1 256 ? -8.633 35.688 0.431 1 98.06 256 TYR A O 1
ATOM 1979 N N . ASP A 1 257 ? -6.566 35.344 -0.286 1 97.56 257 ASP A N 1
ATOM 1980 C CA . ASP A 1 257 ? -7.004 35.719 -1.628 1 97.56 257 ASP A CA 1
ATOM 1981 C C . ASP A 1 257 ? -7.578 34.5 -2.373 1 97.56 257 ASP A C 1
ATOM 1983 O O . ASP A 1 257 ? -7.688 33.438 -1.812 1 97.56 257 ASP A O 1
ATOM 1987 N N . SER A 1 258 ? -8.094 34.688 -3.561 1 95.81 258 SER A N 1
ATOM 1988 C CA . SER A 1 258 ? -8.734 33.656 -4.344 1 95.81 258 SER A CA 1
ATOM 1989 C C . SER A 1 258 ? -7.91 33.281 -5.578 1 95.81 258 SER A C 1
ATOM 1991 O O . SER A 1 258 ? -8.445 32.75 -6.555 1 95.81 258 SER A O 1
ATOM 1993 N N . LYS A 1 259 ? -6.641 33.562 -5.461 1 93.56 259 LYS A N 1
ATOM 1994 C CA . LYS A 1 259 ? -5.75 33.312 -6.59 1 93.56 259 LYS A CA 1
ATOM 1995 C C . LYS A 1 259 ? -5.242 31.875 -6.59 1 93.56 259 LYS A C 1
ATOM 1997 O O . LYS A 1 259 ? -5.469 31.125 -5.629 1 93.56 259 LYS A O 1
ATOM 2002 N N . ASP A 1 260 ? -4.723 31.484 -7.629 1 88.81 260 ASP A N 1
ATOM 2003 C CA . ASP A 1 260 ? -3.941 30.25 -7.777 1 88.81 260 ASP A CA 1
ATOM 2004 C C . ASP A 1 260 ? -2.592 30.531 -8.43 1 88.81 260 ASP A C 1
ATOM 2006 O O . ASP A 1 260 ? -2.523 30.828 -9.625 1 88.81 260 ASP A O 1
ATOM 2010 N N . PRO A 1 261 ? -1.526 30.438 -7.656 1 91.94 261 PRO A N 1
ATOM 2011 C CA . PRO A 1 261 ? -1.457 30.031 -6.25 1 91.94 261 PRO A CA 1
ATOM 2012 C C . PRO A 1 261 ? -2.066 31.062 -5.305 1 91.94 261 PRO A C 1
ATOM 2014 O O . PRO A 1 261 ? -1.988 32.25 -5.566 1 91.94 261 PRO A O 1
ATOM 2017 N N . TYR A 1 262 ? -2.594 30.562 -4.32 1 93.5 262 TYR A N 1
ATOM 2018 C CA . TYR A 1 262 ? -3.256 31.438 -3.365 1 93.5 262 TYR A CA 1
ATOM 2019 C C . TYR A 1 262 ? -2.262 31.984 -2.346 1 93.5 262 TYR A C 1
ATOM 2021 O O . TYR A 1 262 ? -1.125 31.516 -2.266 1 93.5 262 TYR A O 1
ATOM 2029 N N . HIS A 1 263 ? -2.652 33.062 -1.605 1 97.75 263 HIS A N 1
ATOM 2030 C CA . HIS A 1 263 ? -1.889 33.656 -0.521 1 97.75 263 HIS A CA 1
ATOM 2031 C C . HIS A 1 263 ? -2.75 33.844 0.724 1 97.75 263 HIS A C 1
ATOM 2033 O O . HIS A 1 263 ? -3.955 34.094 0.62 1 97.75 263 HIS A O 1
ATOM 2039 N N . TYR A 1 264 ? -2.152 33.719 1.822 1 97.94 264 TYR A N 1
ATOM 2040 C CA . TYR A 1 264 ? -2.799 34 3.102 1 97.94 264 TYR A CA 1
ATOM 2041 C C . TYR A 1 264 ? -1.951 34.938 3.947 1 97.94 264 TYR A C 1
ATOM 2043 O O . TYR A 1 264 ? -0.72 34.875 3.914 1 97.94 264 TYR A O 1
ATOM 2051 N N . ILE A 1 265 ? -2.641 35.812 4.641 1 98.12 265 ILE A N 1
ATOM 2052 C CA . ILE A 1 265 ? -1.973 36.938 5.27 1 98.12 265 ILE A CA 1
ATOM 2053 C C . ILE A 1 265 ? -2.494 37.125 6.695 1 98.12 265 ILE A C 1
ATOM 2055 O O . ILE A 1 265 ? -3.697 37 6.941 1 98.12 265 ILE A O 1
ATOM 2059 N N . ARG A 1 266 ? -1.599 37.406 7.555 1 97.75 266 ARG A N 1
ATOM 2060 C CA . ARG A 1 266 ? -1.953 37.938 8.875 1 97.75 266 ARG A CA 1
ATOM 2061 C C . ARG A 1 266 ? -0.853 38.844 9.422 1 97.75 266 ARG A C 1
ATOM 2063 O O . ARG A 1 266 ? 0.223 38.938 8.828 1 97.75 266 ARG A O 1
ATOM 2070 N N . THR A 1 267 ? -1.163 39.531 10.5 1 96.12 267 THR A N 1
ATOM 2071 C CA . THR A 1 267 ? -0.147 40.312 11.172 1 96.12 267 THR A CA 1
ATOM 2072 C C . THR A 1 267 ? 0.257 39.688 12.5 1 96.12 267 THR A C 1
ATOM 2074 O O . THR A 1 267 ? -0.473 38.875 13.047 1 96.12 267 THR A O 1
ATOM 2077 N N . GLN A 1 268 ? 1.396 40.031 12.922 1 94.31 268 GLN A N 1
ATOM 2078 C CA . GLN A 1 268 ? 1.922 39.562 14.195 1 94.31 268 GLN A CA 1
ATOM 2079 C C . GLN A 1 268 ? 2.832 40.625 14.836 1 94.31 268 GLN A C 1
ATOM 2081 O O . GLN A 1 268 ? 3.67 41.219 14.156 1 94.31 268 GLN A O 1
ATOM 2086 N N . ARG A 1 269 ? 2.572 40.875 16.078 1 92.19 269 ARG A N 1
ATOM 2087 C CA . ARG A 1 269 ? 3.48 41.75 16.828 1 92.19 269 ARG A CA 1
ATOM 2088 C C . ARG A 1 269 ? 4.547 40.938 17.547 1 92.19 269 ARG A C 1
ATOM 2090 O O . ARG A 1 269 ? 4.23 39.969 18.25 1 92.19 269 ARG A O 1
ATOM 2097 N N . VAL A 1 270 ? 5.766 41.219 17.312 1 87.12 270 VAL A N 1
ATOM 2098 C CA . VAL A 1 270 ? 6.906 40.562 17.938 1 87.12 270 VAL A CA 1
ATOM 2099 C C . VAL A 1 270 ? 7.863 41.594 18.5 1 87.12 270 VAL A C 1
ATOM 2101 O O . VAL A 1 270 ? 8.344 42.469 17.781 1 87.12 270 VAL A O 1
ATOM 2104 N N . ASP A 1 271 ? 8.109 41.531 19.812 1 84.38 271 ASP A N 1
ATOM 2105 C CA . ASP A 1 271 ? 9.047 42.438 20.484 1 84.38 271 ASP A CA 1
ATOM 2106 C C . ASP A 1 271 ? 8.766 43.875 20.156 1 84.38 271 ASP A C 1
ATOM 2108 O O . ASP A 1 271 ? 9.68 44.625 19.797 1 84.38 271 ASP A O 1
ATOM 2112 N N . GLY A 1 272 ? 7.57 44.188 20.047 1 86.06 272 GLY A N 1
ATOM 2113 C CA . GLY A 1 272 ? 7.16 45.562 19.891 1 86.06 272 GLY A CA 1
ATOM 2114 C C . GLY A 1 272 ? 7.047 46 18.438 1 86.06 272 GLY A C 1
ATOM 2115 O O . GLY A 1 272 ? 6.59 47.094 18.156 1 86.06 272 GLY A O 1
ATOM 2116 N N . ALA A 1 273 ? 7.426 45.125 17.547 1 90.38 273 ALA A N 1
ATOM 2117 C CA . ALA A 1 273 ? 7.336 45.438 16.125 1 90.38 273 ALA A CA 1
ATOM 2118 C C . ALA A 1 273 ? 6.195 44.688 15.461 1 90.38 273 ALA A C 1
ATOM 2120 O O . ALA A 1 273 ? 5.941 43.531 15.789 1 90.38 273 ALA A O 1
ATOM 2121 N N . ASP A 1 274 ? 5.594 45.438 14.5 1 94 274 ASP A N 1
ATOM 2122 C CA . ASP A 1 274 ? 4.516 44.812 13.75 1 94 274 ASP A CA 1
ATOM 2123 C C . ASP A 1 274 ? 5.035 44.156 12.469 1 94 274 ASP A C 1
ATOM 2125 O O . ASP A 1 274 ? 5.781 44.812 11.711 1 94 274 ASP A O 1
ATOM 2129 N N . TYR A 1 275 ? 4.684 42.906 12.305 1 95.88 275 TYR A N 1
ATOM 2130 C CA . TYR A 1 275 ? 5.059 42.188 11.102 1 95.88 275 TYR A CA 1
ATOM 2131 C C . TYR A 1 275 ? 3.826 41.812 10.289 1 95.88 275 TYR A C 1
ATOM 2133 O O . TYR A 1 275 ? 2.752 41.562 10.852 1 95.88 275 TYR A O 1
ATOM 2141 N N . VAL A 1 276 ? 3.996 41.781 8.961 1 97.31 276 VAL A N 1
ATOM 2142 C CA . VAL A 1 276 ? 3.057 41.094 8.102 1 97.31 276 VAL A CA 1
ATOM 2143 C C . VAL A 1 276 ? 3.617 39.719 7.734 1 97.31 276 VAL A C 1
ATOM 2145 O O . VAL A 1 276 ? 4.805 39.594 7.43 1 97.31 276 VAL A O 1
ATOM 2148 N N . ILE A 1 277 ? 2.855 38.688 7.953 1 97.5 277 ILE A N 1
ATOM 2149 C CA . ILE A 1 277 ? 3.176 37.344 7.527 1 97.5 277 ILE A CA 1
ATOM 2150 C C . ILE A 1 277 ? 2.385 37 6.27 1 97.5 277 ILE A C 1
ATOM 2152 O O . ILE A 1 277 ? 1.154 37.094 6.254 1 97.5 277 ILE A O 1
ATOM 2156 N N . VAL A 1 278 ? 3.055 36.688 5.211 1 98 278 VAL A N 1
ATOM 2157 C CA . VAL A 1 278 ? 2.434 36.25 3.959 1 98 278 VAL A CA 1
ATOM 2158 C C . VAL A 1 278 ? 2.854 34.812 3.631 1 98 278 VAL A C 1
ATOM 2160 O O . VAL A 1 278 ? 4.043 34.5 3.631 1 98 278 VAL A O 1
ATOM 2163 N N . GLY A 1 279 ? 1.844 33.969 3.43 1 98.12 279 GLY A N 1
ATOM 2164 C CA . GLY A 1 279 ? 2.117 32.594 3.035 1 98.12 279 GLY A CA 1
ATOM 2165 C C . GLY A 1 279 ? 1.443 32.219 1.735 1 98.12 279 GLY A C 1
ATOM 2166 O O . GLY A 1 279 ? 0.594 32.938 1.224 1 98.12 279 GLY A O 1
ATOM 2167 N N . GLY A 1 280 ? 1.828 31.094 1.187 1 97.69 280 GLY A N 1
ATOM 2168 C CA . GLY A 1 280 ? 1.267 30.578 -0.049 1 97.69 280 GLY A CA 1
ATOM 2169 C C . GLY A 1 280 ? 2.301 29.906 -0.94 1 97.69 280 GLY A C 1
ATOM 2170 O O . GLY A 1 280 ? 3.229 29.266 -0.448 1 97.69 280 GLY A O 1
ATOM 2171 N N . GLU A 1 281 ? 2.047 29.906 -2.252 1 96.25 281 GLU A N 1
ATOM 2172 C CA . GLU A 1 281 ? 2.92 29.312 -3.264 1 96.25 281 GLU A CA 1
ATOM 2173 C C . GLU A 1 281 ? 3.115 27.828 -3.023 1 96.25 281 GLU A C 1
ATOM 2175 O O . GLU A 1 281 ? 4.25 27.344 -2.996 1 96.25 281 GLU A O 1
ATOM 2180 N N . ASP A 1 282 ? 1.979 27.188 -2.74 1 95.62 282 ASP A N 1
ATOM 2181 C CA . ASP A 1 282 ? 1.998 25.766 -2.396 1 95.62 282 ASP A CA 1
ATOM 2182 C C . ASP A 1 282 ? 2.301 24.906 -3.621 1 95.62 282 ASP A C 1
ATOM 2184 O O . ASP A 1 282 ? 1.991 25.297 -4.75 1 95.62 282 ASP A O 1
ATOM 2188 N N . HIS A 1 283 ? 2.896 23.859 -3.447 1 92.94 283 HIS A N 1
ATOM 2189 C CA . HIS A 1 283 ? 3.094 22.828 -4.469 1 92.94 283 HIS A CA 1
ATOM 2190 C C . HIS A 1 283 ? 3.25 21.453 -3.846 1 92.94 283 HIS A C 1
ATOM 2192 O O . HIS A 1 283 ? 3.582 21.328 -2.664 1 92.94 283 HIS A O 1
ATOM 2198 N N . LYS A 1 284 ? 2.982 20.484 -4.625 1 91.81 284 LYS A N 1
ATOM 2199 C CA . LYS A 1 284 ? 3.191 19.125 -4.152 1 91.81 284 LYS A CA 1
ATOM 2200 C C . LYS A 1 284 ? 4.656 18.875 -3.809 1 91.81 284 LYS A C 1
ATOM 2202 O O . LYS A 1 284 ? 5.551 19.344 -4.523 1 91.81 284 LYS A O 1
ATOM 2207 N N . VAL A 1 285 ? 4.883 18.172 -2.781 1 91.62 285 VAL A N 1
ATOM 2208 C CA . VAL A 1 285 ? 6.234 17.891 -2.307 1 91.62 285 VAL A CA 1
ATOM 2209 C C . VAL A 1 285 ? 7.008 17.125 -3.377 1 91.62 285 VAL A C 1
ATOM 2211 O O . VAL A 1 285 ? 6.492 16.156 -3.957 1 91.62 285 VAL A O 1
ATOM 2214 N N . GLY A 1 286 ? 8.164 17.578 -3.693 1 85.94 286 GLY A N 1
ATOM 2215 C CA . GLY A 1 286 ? 9.062 16.891 -4.605 1 85.94 286 GLY A CA 1
ATOM 2216 C C . GLY A 1 286 ? 8.742 17.141 -6.066 1 85.94 286 GLY A C 1
ATOM 2217 O O . GLY A 1 286 ? 9.453 16.656 -6.957 1 85.94 286 GLY A O 1
ATOM 2218 N N . ALA A 1 287 ? 7.734 17.875 -6.336 1 82.88 287 ALA A N 1
ATOM 2219 C CA . ALA A 1 287 ? 7.305 18.094 -7.711 1 82.88 287 ALA A CA 1
ATOM 2220 C C . ALA A 1 287 ? 8.031 19.281 -8.336 1 82.88 287 ALA A C 1
ATOM 2222 O O . ALA A 1 287 ? 8.117 19.391 -9.562 1 82.88 287 ALA A O 1
ATOM 2223 N N . GLU A 1 288 ? 8.492 20.156 -7.465 1 84.75 288 GLU A N 1
ATOM 2224 C CA . GLU A 1 288 ? 9.156 21.359 -7.934 1 84.75 288 GLU A CA 1
ATOM 2225 C C . GLU A 1 288 ? 10.672 21.266 -7.781 1 84.75 288 GLU A C 1
ATOM 2227 O O . GLU A 1 288 ? 11.164 20.891 -6.719 1 84.75 288 GLU A O 1
ATOM 2232 N N . GLU A 1 289 ? 11.352 21.609 -8.789 1 81.75 289 GLU A N 1
ATOM 2233 C CA . GLU A 1 289 ? 12.805 21.531 -8.758 1 81.75 289 GLU A CA 1
ATOM 2234 C C . GLU A 1 289 ? 13.414 22.797 -8.133 1 81.75 289 GLU A C 1
ATOM 2236 O O . GLU A 1 289 ? 14.336 22.703 -7.328 1 81.75 289 GLU A O 1
ATOM 2241 N N . ASP A 1 290 ? 12.875 23.906 -8.562 1 89.44 290 ASP A N 1
ATOM 2242 C CA . ASP A 1 290 ? 13.375 25.172 -8.023 1 89.44 290 ASP A CA 1
ATOM 2243 C C . ASP A 1 290 ? 12.445 25.719 -6.945 1 89.44 290 ASP A C 1
ATOM 2245 O O . ASP A 1 290 ? 11.719 26.688 -7.176 1 89.44 290 ASP A O 1
ATOM 2249 N N . THR A 1 291 ? 12.656 25.203 -5.797 1 89 291 THR A N 1
ATOM 2250 C CA . THR A 1 291 ? 11.758 25.562 -4.707 1 89 291 THR A CA 1
ATOM 2251 C C . THR A 1 291 ? 12.086 26.953 -4.172 1 89 291 THR A C 1
ATOM 2253 O O . THR A 1 291 ? 11.227 27.625 -3.59 1 89 291 THR A O 1
ATOM 2256 N N . ALA A 1 292 ? 13.242 27.469 -4.367 1 91.88 292 ALA A N 1
ATOM 2257 C CA . ALA A 1 292 ? 13.641 28.797 -3.918 1 91.88 292 ALA A CA 1
ATOM 2258 C C . ALA A 1 292 ? 12.836 29.875 -4.629 1 91.88 292 ALA A C 1
ATOM 2260 O O . ALA A 1 292 ? 12.586 30.953 -4.066 1 91.88 292 ALA A O 1
ATOM 2261 N N . ARG A 1 293 ? 12.453 29.547 -5.785 1 93.75 293 ARG A N 1
ATOM 2262 C CA . ARG A 1 293 ? 11.672 30.5 -6.574 1 93.75 293 ARG A CA 1
ATOM 2263 C C . ARG A 1 293 ? 10.352 30.828 -5.887 1 93.75 293 ARG A C 1
ATOM 2265 O O . ARG A 1 293 ? 9.797 31.906 -6.086 1 93.75 293 ARG A O 1
ATOM 2272 N N . ARG A 1 294 ? 9.883 29.922 -5.062 1 94.88 294 ARG A N 1
ATOM 2273 C CA . ARG A 1 294 ? 8.633 30.141 -4.348 1 94.88 294 ARG A CA 1
ATOM 2274 C C . ARG A 1 294 ? 8.773 31.281 -3.338 1 94.88 294 ARG A C 1
ATOM 2276 O O . ARG A 1 294 ? 7.848 32.062 -3.168 1 94.88 294 ARG A O 1
ATOM 2283 N N . TYR A 1 295 ? 9.938 31.422 -2.701 1 95.56 295 TYR A N 1
ATOM 2284 C CA . TYR A 1 295 ? 10.203 32.531 -1.796 1 95.56 295 TYR A CA 1
ATOM 2285 C C . TYR A 1 295 ? 10.273 33.844 -2.559 1 95.56 295 TYR A C 1
ATOM 2287 O O . TYR A 1 295 ? 9.773 34.875 -2.084 1 95.56 295 TYR A O 1
ATOM 2295 N N . LEU A 1 296 ? 10.883 33.75 -3.736 1 95.56 296 LEU A N 1
ATOM 2296 C CA . LEU A 1 296 ? 11 34.969 -4.547 1 95.56 296 LEU A CA 1
ATOM 2297 C C . LEU A 1 296 ? 9.625 35.469 -4.996 1 95.56 296 LEU A C 1
ATOM 2299 O O . LEU A 1 296 ? 9.344 36.656 -4.969 1 95.56 296 LEU A O 1
ATOM 2303 N N . ALA A 1 297 ? 8.859 34.5 -5.375 1 96.31 297 ALA A N 1
ATOM 2304 C CA . ALA A 1 297 ? 7.504 34.844 -5.789 1 96.31 297 ALA A CA 1
ATOM 2305 C C . ALA A 1 297 ? 6.719 35.469 -4.637 1 96.31 297 ALA A C 1
ATOM 2307 O O . ALA A 1 297 ? 5.977 36.438 -4.828 1 96.31 297 ALA A O 1
ATOM 2308 N N . LEU A 1 298 ? 6.859 34.969 -3.475 1 96.56 298 LEU A N 1
ATOM 2309 C CA . LEU A 1 298 ? 6.16 35.469 -2.297 1 96.56 298 LEU A CA 1
ATOM 2310 C C . LEU A 1 298 ? 6.672 36.875 -1.91 1 96.56 298 LEU A C 1
ATOM 2312 O O . LEU A 1 298 ? 5.898 37.719 -1.459 1 96.56 298 LEU A O 1
ATOM 2316 N N . GLU A 1 299 ? 7.945 37.031 -2.035 1 96.62 299 GLU A N 1
ATOM 2317 C CA . GLU A 1 299 ? 8.531 38.344 -1.737 1 96.62 299 GLU A CA 1
ATOM 2318 C C . GLU A 1 299 ? 8.008 39.406 -2.691 1 96.62 299 GLU A C 1
ATOM 2320 O O . GLU A 1 299 ? 7.711 40.531 -2.271 1 96.62 299 GLU A O 1
ATOM 2325 N N . GLU A 1 300 ? 7.984 39.031 -3.93 1 96.19 300 GLU A N 1
ATOM 2326 C CA . GLU A 1 300 ? 7.426 39.969 -4.918 1 96.19 300 GLU A CA 1
ATOM 2327 C C . GLU A 1 300 ? 5.977 40.312 -4.59 1 96.19 300 GLU A C 1
ATOM 2329 O O . GLU A 1 300 ? 5.578 41.469 -4.68 1 96.19 300 GLU A O 1
ATOM 2334 N N . TYR A 1 301 ? 5.242 39.375 -4.242 1 96.62 301 TYR A N 1
ATOM 2335 C CA . TYR A 1 301 ? 3.854 39.594 -3.848 1 96.62 301 TYR A CA 1
ATOM 2336 C C . TYR A 1 301 ? 3.76 40.531 -2.652 1 96.62 301 TYR A C 1
ATOM 2338 O O . TYR A 1 301 ? 2.947 41.469 -2.645 1 96.62 301 TYR A O 1
ATOM 2346 N N . LEU A 1 302 ? 4.535 40.281 -1.645 1 96.62 302 LEU A N 1
ATOM 2347 C CA . LEU A 1 302 ? 4.555 41.062 -0.419 1 96.62 302 LEU A CA 1
ATOM 2348 C C . LEU A 1 302 ? 4.879 42.531 -0.721 1 96.62 302 LEU A C 1
ATOM 2350 O O . LEU A 1 302 ? 4.195 43.438 -0.235 1 96.62 302 LEU A O 1
ATOM 2354 N N . ARG A 1 303 ? 5.848 42.781 -1.58 1 94.88 303 ARG A N 1
ATOM 2355 C CA . ARG A 1 303 ? 6.293 44.125 -1.912 1 94.88 303 ARG A CA 1
ATOM 2356 C C . ARG A 1 303 ? 5.238 44.875 -2.732 1 94.88 303 ARG A C 1
ATOM 2358 O O . ARG A 1 303 ? 5.082 46.094 -2.602 1 94.88 303 ARG A O 1
ATOM 2365 N N . GLN A 1 304 ? 4.578 44.125 -3.482 1 94.94 304 GLN A N 1
ATOM 2366 C CA . GLN A 1 304 ? 3.566 44.719 -4.348 1 94.94 304 GLN A CA 1
ATOM 2367 C C . GLN A 1 304 ? 2.32 45.125 -3.553 1 94.94 304 GLN A C 1
ATOM 2369 O O . GLN A 1 304 ? 1.623 46.062 -3.906 1 94.94 304 GLN A O 1
ATOM 2374 N N . HIS A 1 305 ? 2.09 44.469 -2.49 1 95.56 305 HIS A N 1
ATOM 2375 C CA . HIS A 1 305 ? 0.762 44.594 -1.896 1 95.56 305 HIS A CA 1
ATOM 2376 C C . HIS A 1 305 ? 0.826 45.281 -0.536 1 95.56 305 HIS A C 1
ATOM 2378 O O . HIS A 1 305 ? -0.174 45.812 -0.063 1 95.56 305 HIS A O 1
ATOM 2384 N N . PHE A 1 306 ? 1.954 45.219 0.074 1 96.12 306 PHE A N 1
ATOM 2385 C CA . PHE A 1 306 ? 1.987 45.688 1.456 1 96.12 306 PHE A CA 1
ATOM 2386 C C . PHE A 1 306 ? 3.123 46.688 1.667 1 96.12 306 PHE A C 1
ATOM 2388 O O . PHE A 1 306 ? 4.145 46.625 0.978 1 96.12 306 PHE A O 1
ATOM 2395 N N . PRO A 1 307 ? 2.908 47.531 2.652 1 93.38 307 PRO A N 1
ATOM 2396 C CA . PRO A 1 307 ? 3.977 48.469 3.016 1 93.38 307 PRO A CA 1
ATOM 2397 C C . PRO A 1 307 ? 5.062 47.812 3.873 1 93.38 307 PRO A C 1
ATOM 2399 O O . PRO A 1 307 ? 5.156 48.094 5.07 1 93.38 307 PRO A O 1
ATOM 2402 N N . ALA A 1 308 ? 5.777 47 3.357 1 88.81 308 ALA A N 1
ATOM 2403 C CA . ALA A 1 308 ? 6.848 46.25 4.008 1 88.81 308 ALA A CA 1
ATOM 2404 C C . ALA A 1 308 ? 7.984 45.969 3.033 1 88.81 308 ALA A C 1
ATOM 2406 O O . ALA A 1 308 ? 7.742 45.625 1.874 1 88.81 308 ALA A O 1
ATOM 2407 N N . SER A 1 309 ? 9.109 46.312 3.424 1 77.94 309 SER A N 1
ATOM 2408 C CA . SER A 1 309 ? 10.164 46.125 2.434 1 77.94 309 SER A CA 1
ATOM 2409 C C . SER A 1 309 ? 11.234 45.188 2.936 1 77.94 309 SER A C 1
ATOM 2411 O O . SER A 1 309 ? 11.875 44.469 2.141 1 77.94 309 SER A O 1
ATOM 2413 N N . ARG A 1 310 ? 11.289 45.031 4.191 1 91.38 310 ARG A N 1
ATOM 2414 C CA . ARG A 1 310 ? 12.375 44.188 4.676 1 91.38 310 ARG A CA 1
ATOM 2415 C C . ARG A 1 310 ? 11.852 42.875 5.211 1 91.38 310 ARG A C 1
ATOM 2417 O O . ARG A 1 310 ? 11.211 42.844 6.266 1 91.38 310 ARG A O 1
ATOM 2424 N N . VAL A 1 311 ? 12.133 41.812 4.531 1 95.44 311 VAL A N 1
ATOM 2425 C CA . VAL A 1 311 ? 11.789 40.469 4.965 1 95.44 311 VAL A CA 1
ATOM 2426 C C . VAL A 1 311 ? 12.781 39.969 6.02 1 95.44 311 VAL A C 1
ATOM 2428 O O . VAL A 1 311 ? 13.992 39.969 5.777 1 95.44 311 VAL A O 1
ATOM 2431 N N . GLU A 1 312 ? 12.32 39.531 7.129 1 95.25 312 GLU A N 1
ATOM 2432 C CA . GLU A 1 312 ? 13.219 39.156 8.219 1 95.25 312 GLU A CA 1
ATOM 2433 C C . GLU A 1 312 ? 13.148 37.656 8.484 1 95.25 312 GLU A C 1
ATOM 2435 O O . GLU A 1 312 ? 14.078 37.062 9.047 1 95.25 312 GLU A O 1
ATOM 2440 N N . TYR A 1 313 ? 12.055 37.062 8.195 1 94.56 313 TYR A N 1
ATOM 2441 C CA . TYR A 1 313 ? 11.891 35.656 8.414 1 94.56 313 TYR A CA 1
ATOM 2442 C C . TYR A 1 313 ? 11.383 34.969 7.152 1 94.56 313 TYR A C 1
ATOM 2444 O O . TYR A 1 313 ? 10.578 35.531 6.41 1 94.56 313 TYR A O 1
ATOM 2452 N N . ARG A 1 314 ? 11.859 33.781 6.891 1 95.12 314 ARG A N 1
ATOM 2453 C CA . ARG A 1 314 ? 11.422 32.875 5.832 1 95.12 314 ARG A CA 1
ATOM 2454 C C . ARG A 1 314 ? 11.336 31.438 6.336 1 95.12 314 ARG A C 1
ATOM 2456 O O . ARG A 1 314 ? 12.211 30.969 7.066 1 95.12 314 ARG A O 1
ATOM 2463 N N . TRP A 1 315 ? 10.234 30.828 6.043 1 95.62 315 TRP A N 1
ATOM 2464 C CA . TRP A 1 315 ? 10.141 29.422 6.398 1 95.62 315 TRP A CA 1
ATOM 2465 C C . TRP A 1 315 ? 9.125 28.703 5.512 1 95.62 315 TRP A C 1
ATOM 2467 O O . TRP A 1 315 ? 8.406 29.344 4.734 1 95.62 315 TRP A O 1
ATOM 2477 N N . SER A 1 316 ? 9.102 27.438 5.488 1 95.44 316 SER A N 1
ATOM 2478 C CA . SER A 1 316 ? 8.125 26.609 4.789 1 95.44 316 SER A CA 1
ATOM 2479 C C . SER A 1 316 ? 7.699 25.422 5.641 1 95.44 316 SER A C 1
ATOM 2481 O O . SER A 1 316 ? 8.406 25.031 6.578 1 95.44 316 SER A O 1
ATOM 2483 N N . GLY A 1 317 ? 6.527 25.031 5.426 1 95.12 317 GLY A N 1
ATOM 2484 C CA . GLY A 1 317 ? 5.988 23.859 6.113 1 95.12 317 GLY A CA 1
ATOM 2485 C C . GLY A 1 317 ? 5.305 22.875 5.184 1 95.12 317 GLY A C 1
ATOM 2486 O O . GLY A 1 317 ? 4.969 23.219 4.047 1 95.12 317 GLY A O 1
ATOM 2487 N N . GLN A 1 318 ? 5.215 21.688 5.648 1 95.25 318 GLN A N 1
ATOM 2488 C CA . GLN A 1 318 ? 4.52 20.656 4.891 1 95.25 318 GLN A CA 1
ATOM 2489 C C . GLN A 1 318 ? 3.074 20.516 5.363 1 95.25 318 GLN A C 1
ATOM 2491 O O . GLN A 1 318 ? 2.807 20.484 6.566 1 95.25 318 GLN A O 1
ATOM 2496 N N . ILE A 1 319 ? 2.207 20.5 4.43 1 95.81 319 ILE A N 1
ATOM 2497 C CA . ILE A 1 319 ? 0.774 20.328 4.641 1 95.81 319 ILE A CA 1
ATOM 2498 C C . ILE A 1 319 ? 0.321 19 4.047 1 95.81 319 ILE A C 1
ATOM 2500 O O . ILE A 1 319 ? 0.762 18.625 2.959 1 95.81 319 ILE A O 1
ATOM 2504 N N . ILE A 1 320 ? -0.495 18.297 4.781 1 97.06 320 ILE A N 1
ATOM 2505 C CA . ILE A 1 320 ? -1.044 17.047 4.281 1 97.06 320 ILE A CA 1
ATOM 2506 C C . ILE A 1 320 ? -2.498 17.25 3.861 1 97.06 320 ILE A C 1
ATOM 2508 O O . ILE A 1 320 ? -3.365 17.5 4.703 1 97.06 320 ILE A O 1
ATOM 2512 N N . GLU A 1 321 ? -2.754 17.125 2.582 1 96.38 321 GLU A N 1
ATOM 2513 C CA . GLU A 1 321 ? -4.098 17.281 2.043 1 96.38 321 GLU A CA 1
ATOM 2514 C C . GLU A 1 321 ? -4.84 15.953 1.982 1 96.38 321 GLU A C 1
ATOM 2516 O O . GLU A 1 321 ? -4.332 14.977 1.422 1 96.38 321 GLU A O 1
ATOM 2521 N N . PRO A 1 322 ? -5.996 15.898 2.623 1 96.06 322 PRO A N 1
ATOM 2522 C CA . PRO A 1 322 ? -6.848 14.719 2.434 1 96.06 322 PRO A CA 1
ATOM 2523 C C . PRO A 1 322 ? -7.543 14.703 1.074 1 96.06 322 PRO A C 1
ATOM 2525 O O . PRO A 1 322 ? -7.914 15.758 0.556 1 96.06 322 PRO A O 1
ATOM 2528 N N . VAL A 1 323 ? -7.781 13.578 0.532 1 91.69 323 VAL A N 1
ATOM 2529 C CA . VAL A 1 323 ? -8.336 13.477 -0.813 1 91.69 323 VAL A CA 1
ATOM 2530 C C . VAL A 1 323 ? -9.789 13.945 -0.81 1 91.69 323 VAL A C 1
ATOM 2532 O O . VAL A 1 323 ? -10.289 14.43 -1.825 1 91.69 323 VAL A O 1
ATOM 2535 N N . ASP A 1 324 ? -10.438 13.82 0.397 1 92.38 324 ASP A N 1
ATOM 2536 C CA . ASP A 1 324 ? -11.859 14.141 0.392 1 92.38 324 ASP A CA 1
ATOM 2537 C C . ASP A 1 324 ? -12.133 15.461 1.104 1 92.38 324 ASP A C 1
ATOM 2539 O O . ASP A 1 324 ? -13.289 15.836 1.31 1 92.38 324 ASP A O 1
ATOM 2543 N N . GLY A 1 325 ? -11.109 16.094 1.641 1 94.38 325 GLY A N 1
ATOM 2544 C CA . GLY A 1 325 ? -11.258 17.484 2.055 1 94.38 325 GLY A CA 1
ATOM 2545 C C . GLY A 1 325 ? -11.297 17.656 3.561 1 94.38 325 GLY A C 1
ATOM 2546 O O . GLY A 1 325 ? -11.109 18.766 4.07 1 94.38 325 GLY A O 1
ATOM 2547 N N . LEU A 1 326 ? -11.539 16.594 4.293 1 97.31 326 LEU A N 1
ATOM 2548 C CA . LEU A 1 326 ? -11.602 16.719 5.746 1 97.31 326 LEU A CA 1
ATOM 2549 C C . LEU A 1 326 ? -10.523 15.859 6.406 1 97.31 326 LEU A C 1
ATOM 2551 O O . LEU A 1 326 ? -10.148 14.812 5.871 1 97.31 326 LEU A O 1
ATOM 2555 N N . ALA A 1 327 ? -10.109 16.281 7.555 1 98.12 327 ALA A N 1
ATOM 2556 C CA . ALA A 1 327 ? -9.062 15.594 8.312 1 98.12 327 ALA A CA 1
ATOM 2557 C C . ALA A 1 327 ? -9.484 14.164 8.656 1 98.12 327 ALA A C 1
ATOM 2559 O O . ALA A 1 327 ? -10.68 13.859 8.719 1 98.12 327 ALA A O 1
ATOM 2560 N N . TYR A 1 328 ? -8.539 13.297 8.828 1 97.56 328 TYR A N 1
ATOM 2561 C CA . TYR A 1 328 ? -8.719 11.938 9.336 1 97.56 328 TYR A CA 1
ATOM 2562 C C . TYR A 1 328 ? -8.312 11.852 10.805 1 97.56 328 TYR A C 1
ATOM 2564 O O . TYR A 1 328 ? -7.125 11.953 11.125 1 97.56 328 TYR A O 1
ATOM 2572 N N . ILE A 1 329 ? -9.281 11.688 11.648 1 98.44 329 ILE A N 1
ATOM 2573 C CA . ILE A 1 329 ? -9.078 11.641 13.094 1 98.44 329 ILE A CA 1
ATOM 2574 C C . ILE A 1 329 ? -9.859 10.469 13.68 1 98.44 329 ILE A C 1
ATOM 2576 O O . ILE A 1 329 ? -11.078 10.398 13.539 1 98.44 329 ILE A O 1
ATOM 2580 N N . GLY A 1 330 ? -9.188 9.555 14.297 1 97.56 330 GLY A N 1
ATOM 2581 C CA . GLY A 1 330 ? -9.859 8.422 14.906 1 97.56 330 GLY A CA 1
ATOM 2582 C C . GLY A 1 330 ? -9.008 7.168 14.945 1 97.56 330 GLY A C 1
ATOM 2583 O O . GLY A 1 330 ? -7.777 7.246 14.953 1 97.56 330 GLY A O 1
ATOM 2584 N N . ARG A 1 331 ? -9.688 6.105 15.062 1 94.94 331 ARG A N 1
ATOM 2585 C CA . ARG A 1 331 ? -9.016 4.812 15.125 1 94.94 331 ARG A CA 1
ATOM 2586 C C . ARG A 1 331 ? -8.383 4.461 13.781 1 94.94 331 ARG A C 1
ATOM 2588 O O . ARG A 1 331 ? -8.984 4.676 12.727 1 94.94 331 ARG A O 1
ATOM 2595 N N . ASN A 1 332 ? -7.098 4.023 13.914 1 91.44 332 ASN A N 1
ATOM 2596 C CA . ASN A 1 332 ? -6.453 3.533 12.703 1 91.44 332 ASN A CA 1
ATOM 2597 C C . ASN A 1 332 ? -7.141 2.279 12.172 1 91.44 332 ASN A C 1
ATOM 2599 O O . ASN A 1 332 ? -7.543 1.41 12.953 1 91.44 332 ASN A O 1
ATOM 2603 N N . GLY A 1 333 ? -7.266 2.211 10.898 1 82.25 333 GLY A N 1
ATOM 2604 C CA . GLY A 1 333 ? -7.891 1.041 10.297 1 82.25 333 GLY A CA 1
ATOM 2605 C C . GLY A 1 333 ? -7.258 -0.265 10.742 1 82.25 333 GLY A C 1
ATOM 2606 O O . GLY A 1 333 ? -6.031 -0.392 10.758 1 82.25 333 GLY A O 1
ATOM 2607 N N . GLY A 1 334 ? -8.086 -1.19 11.125 1 74.94 334 GLY A N 1
ATOM 2608 C CA . GLY A 1 334 ? -7.605 -2.508 11.516 1 74.94 334 GLY A CA 1
ATOM 2609 C C . GLY A 1 334 ? -7.035 -2.549 12.922 1 74.94 334 GLY A C 1
ATOM 2610 O O . GLY A 1 334 ? -6.516 -3.576 13.352 1 74.94 334 GLY A O 1
ATOM 2611 N N . SER A 1 335 ? -7.035 -1.461 13.562 1 84.31 335 SER A N 1
ATOM 2612 C CA . SER A 1 335 ? -6.473 -1.387 14.906 1 84.31 335 SER A CA 1
ATOM 2613 C C . SER A 1 335 ? -7.562 -1.168 15.945 1 84.31 335 SER A C 1
ATOM 2615 O O . SER A 1 335 ? -8.633 -0.643 15.633 1 84.31 335 SER A O 1
ATOM 2617 N N . ARG A 1 336 ? -7.277 -1.636 17.141 1 88.88 336 ARG A N 1
ATOM 2618 C CA . ARG A 1 336 ? -8.18 -1.4 18.25 1 88.88 336 ARG A CA 1
ATOM 2619 C C . ARG A 1 336 ? -7.609 -0.354 19.203 1 88.88 336 ARG A C 1
ATOM 2621 O O . ARG A 1 336 ? -8.359 0.377 19.859 1 88.88 336 ARG A O 1
ATOM 2628 N N . HIS A 1 337 ? -6.281 -0.238 19.203 1 95.5 337 HIS A N 1
ATOM 2629 C CA . HIS A 1 337 ? -5.664 0.54 20.266 1 95.5 337 HIS A CA 1
ATOM 2630 C C . HIS A 1 337 ? -4.75 1.623 19.703 1 95.5 337 HIS A C 1
ATOM 2632 O O . HIS A 1 337 ? -4.039 2.297 20.453 1 95.5 337 HIS A O 1
ATOM 2638 N N . VAL A 1 338 ? -4.801 1.789 18.406 1 95.69 338 VAL A N 1
ATOM 2639 C CA . VAL A 1 338 ? -3.975 2.811 17.766 1 95.69 338 VAL A CA 1
ATOM 2640 C C . VAL A 1 338 ? -4.871 3.859 17.109 1 95.69 338 VAL A C 1
ATOM 2642 O O . VAL A 1 338 ? -5.805 3.518 16.375 1 95.69 338 VAL A O 1
ATOM 2645 N N . TRP A 1 339 ? -4.582 5.062 17.406 1 97.5 339 TRP A N 1
ATOM 2646 C CA . TRP A 1 339 ? -5.348 6.203 16.922 1 97.5 339 TRP A CA 1
ATOM 2647 C C . TRP A 1 339 ? -4.473 7.113 16.062 1 97.5 339 TRP A C 1
ATOM 2649 O O . TRP A 1 339 ? -3.26 7.199 16.281 1 97.5 339 TRP A O 1
ATOM 2659 N N . VAL A 1 340 ? -5.141 7.824 15.102 1 97.56 340 VAL A N 1
ATOM 2660 C CA . VAL A 1 340 ? -4.371 8.664 14.188 1 97.56 340 VAL A CA 1
ATOM 2661 C C . VAL A 1 340 ? -5.059 10.023 14.039 1 97.56 340 VAL A C 1
ATOM 2663 O O . VAL A 1 340 ? -6.273 10.133 14.227 1 97.56 340 VAL A O 1
ATOM 2666 N N . ALA A 1 341 ? -4.285 11.016 13.766 1 97.88 341 ALA A N 1
ATOM 2667 C CA . ALA A 1 341 ? -4.715 12.359 13.398 1 97.88 341 ALA A CA 1
ATOM 2668 C C . ALA A 1 341 ? -3.844 12.93 12.281 1 97.88 341 ALA A C 1
ATOM 2670 O O . ALA A 1 341 ? -2.646 13.156 12.477 1 97.88 341 ALA A O 1
ATOM 2671 N N . THR A 1 342 ? -4.418 13.141 11.086 1 97.5 342 THR A N 1
ATOM 2672 C CA . THR A 1 342 ? -3.666 13.602 9.922 1 97.5 342 THR A CA 1
ATOM 2673 C C . THR A 1 342 ? -4.594 14.266 8.906 1 97.5 342 THR A C 1
ATOM 2675 O O . THR A 1 342 ? -5.801 14.375 9.141 1 97.5 342 THR A O 1
ATOM 2678 N N . GLY A 1 343 ? -4.023 14.828 7.918 1 97.38 343 GLY A N 1
ATOM 2679 C CA . GLY A 1 343 ? -4.816 15.422 6.852 1 97.38 343 GLY A CA 1
ATOM 2680 C C . GLY A 1 343 ? -5.438 16.75 7.234 1 97.38 343 GLY A C 1
ATOM 2681 O O . GLY A 1 343 ? -6.602 17.016 6.922 1 97.38 343 GLY A O 1
ATOM 2682 N N . PHE A 1 344 ? -4.68 17.562 7.84 1 97.94 344 PHE A N 1
ATOM 2683 C CA . PHE A 1 344 ? -5.219 18.797 8.398 1 97.94 344 PHE A CA 1
ATOM 2684 C C . PHE A 1 344 ? -5.238 19.906 7.359 1 97.94 344 PHE A C 1
ATOM 2686 O O . PHE A 1 344 ? -5.617 21.047 7.656 1 97.94 344 PHE A O 1
ATOM 2693 N N . SER A 1 345 ? -4.836 19.609 6.207 1 96.06 345 SER A N 1
ATOM 2694 C CA . SER A 1 345 ? -4.707 20.656 5.195 1 96.06 345 SER A CA 1
ATOM 2695 C C . SER A 1 345 ? -4.012 21.891 5.762 1 96.06 345 SER A C 1
ATOM 2697 O O . SER A 1 345 ? -3.094 21.766 6.578 1 96.06 345 SER A O 1
ATOM 2699 N N . GLY A 1 346 ? -4.305 23.016 5.285 1 94.69 346 GLY A N 1
ATOM 2700 C CA . GLY A 1 346 ? -3.643 24.234 5.734 1 94.69 346 GLY A CA 1
ATOM 2701 C C . GLY A 1 346 ? -4.188 24.766 7.051 1 94.69 346 GLY A C 1
ATOM 2702 O O . GLY A 1 346 ? -3.719 25.781 7.566 1 94.69 346 GLY A O 1
ATOM 2703 N N . THR A 1 347 ? -5.09 24.047 7.66 1 96.31 347 THR A N 1
ATOM 2704 C CA . THR A 1 347 ? -5.734 24.516 8.883 1 96.31 347 THR A CA 1
ATOM 2705 C C . THR A 1 347 ? -5.344 23.656 10.07 1 96.31 347 THR A C 1
ATOM 2707 O O . THR A 1 347 ? -6.199 23.25 10.867 1 96.31 347 THR A O 1
ATOM 2710 N N . GLY A 1 348 ? -4.098 23.422 10.195 1 96.5 348 GLY A N 1
ATOM 2711 C CA . GLY A 1 348 ? -3.562 22.516 11.195 1 96.5 348 GLY A CA 1
ATOM 2712 C C . GLY A 1 348 ? -3.787 23 12.617 1 96.5 348 GLY A C 1
ATOM 2713 O O . GLY A 1 348 ? -3.982 22.188 13.523 1 96.5 348 GLY A O 1
ATOM 2714 N N . MET A 1 349 ? -3.756 24.297 12.836 1 96.31 349 MET A N 1
ATOM 2715 C CA . MET A 1 349 ? -3.938 24.828 14.18 1 96.31 349 MET A CA 1
ATOM 2716 C C . MET A 1 349 ? -5.332 24.516 14.711 1 96.31 349 MET A C 1
ATOM 2718 O O . MET A 1 349 ? -5.5 24.203 15.891 1 96.31 349 MET A O 1
ATOM 2722 N N . THR A 1 350 ? -6.254 24.594 13.812 1 97.25 350 THR A N 1
ATOM 2723 C CA . THR A 1 350 ? -7.637 24.328 14.195 1 97.25 350 THR A CA 1
ATOM 2724 C C . THR A 1 350 ? -7.906 22.828 14.281 1 97.25 350 THR A C 1
ATOM 2726 O O . THR A 1 350 ? -8.414 22.344 15.289 1 97.25 350 THR A O 1
ATOM 2729 N N . PHE A 1 351 ? -7.496 22.109 13.297 1 98.31 351 PHE A N 1
ATOM 2730 C CA . PHE A 1 351 ? -7.75 20.672 13.266 1 98.31 351 PHE A CA 1
ATOM 2731 C C . PHE A 1 351 ? -6.918 19.953 14.32 1 98.31 351 PHE A C 1
ATOM 2733 O O . PHE A 1 351 ? -7.32 18.906 14.828 1 98.31 351 PHE A O 1
ATOM 2740 N N . GLY A 1 352 ? -5.746 20.5 14.641 1 98.38 352 GLY A N 1
ATOM 2741 C CA . GLY A 1 352 ? -4.918 19.875 15.656 1 98.38 352 GLY A CA 1
ATOM 2742 C C . GLY A 1 352 ? -5.586 19.812 17.016 1 98.38 352 GLY A C 1
ATOM 2743 O O . GLY A 1 352 ? -5.586 18.766 17.672 1 98.38 352 GLY A O 1
ATOM 2744 N N . THR A 1 353 ? -6.137 20.922 17.422 1 98.62 353 THR A N 1
ATOM 2745 C CA . THR A 1 353 ? -6.879 20.953 18.672 1 98.62 353 THR A CA 1
ATOM 2746 C C . THR A 1 353 ? -8.133 20.078 18.578 1 98.62 353 THR A C 1
ATOM 2748 O O . THR A 1 353 ? -8.461 19.359 19.531 1 98.62 353 THR A O 1
ATOM 2751 N N . LEU A 1 354 ? -8.789 20.172 17.453 1 98.81 354 LEU A N 1
ATOM 2752 C CA . LEU A 1 354 ? -9.961 19.328 17.266 1 98.81 354 LEU A CA 1
ATOM 2753 C C . LEU A 1 354 ? -9.602 17.844 17.406 1 98.81 354 LEU A C 1
ATOM 2755 O O . LEU A 1 354 ? -10.359 17.078 18 1 98.81 354 LEU A O 1
ATOM 2759 N N . ALA A 1 355 ? -8.5 17.469 16.875 1 98.88 355 ALA A N 1
ATOM 2760 C CA . ALA A 1 355 ? -8.031 16.094 17 1 98.88 355 ALA A CA 1
ATOM 2761 C C . ALA A 1 355 ? -7.867 15.695 18.469 1 98.88 355 ALA A C 1
ATOM 2763 O O . ALA A 1 355 ? -8.266 14.602 18.875 1 98.88 355 ALA A O 1
ATOM 2764 N N . GLY A 1 356 ? -7.254 16.609 19.234 1 98.88 356 GLY A N 1
ATOM 2765 C CA . GLY A 1 356 ? -7.133 16.344 20.656 1 98.88 356 GLY A CA 1
ATOM 2766 C C . GLY A 1 356 ? -8.469 16.141 21.344 1 98.88 356 GLY A C 1
ATOM 2767 O O . GLY A 1 356 ? -8.617 15.234 22.188 1 98.88 356 GLY A O 1
ATOM 2768 N N . MET A 1 357 ? -9.438 16.938 20.953 1 98.88 357 MET A N 1
ATOM 2769 C CA . MET A 1 357 ? -10.773 16.844 21.516 1 98.88 357 MET A CA 1
ATOM 2770 C C . MET A 1 357 ? -11.422 15.508 21.172 1 98.88 357 MET A C 1
ATOM 2772 O O . MET A 1 357 ? -11.969 14.836 22.062 1 98.88 357 MET A O 1
ATOM 2776 N N . ILE A 1 358 ? -11.32 15.125 19.969 1 98.88 358 ILE A N 1
ATOM 2777 C CA . ILE A 1 358 ? -11.969 13.906 19.484 1 98.88 358 ILE A CA 1
ATOM 2778 C C . ILE A 1 358 ? -11.266 12.688 20.062 1 98.88 358 ILE A C 1
ATOM 2780 O O . ILE A 1 358 ? -11.906 11.797 20.641 1 98.88 358 ILE A O 1
ATOM 2784 N N . LEU A 1 359 ? -9.969 12.617 20.016 1 98.88 359 LEU A N 1
ATOM 2785 C CA . LEU A 1 359 ? -9.211 11.438 20.391 1 98.88 359 LEU A CA 1
ATOM 2786 C C . LEU A 1 359 ? -9.289 11.203 21.906 1 98.88 359 LEU A C 1
ATOM 2788 O O . LEU A 1 359 ? -9.383 10.062 22.359 1 98.88 359 LEU A O 1
ATOM 2792 N N . SER A 1 360 ? -9.18 12.273 22.703 1 98.81 360 SER A N 1
ATOM 2793 C CA . SER A 1 360 ? -9.289 12.102 24.141 1 98.81 360 SER A CA 1
ATOM 2794 C C . SER A 1 360 ? -10.641 11.516 24.531 1 98.81 360 SER A C 1
ATOM 2796 O O . SER A 1 360 ? -10.719 10.602 25.344 1 98.81 360 SER A O 1
ATOM 2798 N N . ASP A 1 361 ? -11.727 12.055 23.891 1 98.81 361 ASP A N 1
ATOM 2799 C CA . ASP A 1 361 ? -13.055 11.516 24.172 1 98.81 361 ASP A CA 1
ATOM 2800 C C . ASP A 1 361 ? -13.141 10.039 23.797 1 98.81 361 ASP A C 1
ATOM 2802 O O . ASP A 1 361 ? -13.633 9.219 24.578 1 98.81 361 ASP A O 1
ATOM 2806 N N . LEU A 1 362 ? -12.68 9.688 22.641 1 98.5 362 LEU A N 1
ATOM 2807 C CA . LEU A 1 362 ? -12.789 8.312 22.156 1 98.5 362 LEU A CA 1
ATOM 2808 C C . LEU A 1 362 ? -11.977 7.363 23.031 1 98.5 362 LEU A C 1
ATOM 2810 O O . LEU A 1 362 ? -12.445 6.273 23.359 1 98.5 362 LEU A O 1
ATOM 2814 N N . ILE A 1 363 ? -10.789 7.742 23.406 1 98.5 363 ILE A N 1
ATOM 2815 C CA . ILE A 1 363 ? -9.914 6.914 24.234 1 98.5 363 ILE A CA 1
ATOM 2816 C C . ILE A 1 363 ? -10.539 6.703 25.609 1 98.5 363 ILE A C 1
ATOM 2818 O O . ILE A 1 363 ? -10.414 5.625 26.188 1 98.5 363 ILE A O 1
ATOM 2822 N N . LEU A 1 364 ? -11.281 7.66 26.125 1 98.38 364 LEU A N 1
ATOM 2823 C CA . LEU A 1 364 ? -11.922 7.598 27.422 1 98.38 364 LEU A CA 1
ATOM 2824 C C . LEU A 1 364 ? -13.273 6.895 27.344 1 98.38 364 LEU A C 1
ATOM 2826 O O . LEU A 1 364 ? -13.977 6.762 28.344 1 98.38 364 LEU A O 1
ATOM 2830 N N . GLY A 1 365 ? -13.664 6.527 26.109 1 97.56 365 GLY A N 1
ATOM 2831 C CA . GLY A 1 365 ? -14.922 5.82 25.922 1 97.56 365 GLY A CA 1
ATOM 2832 C C . GLY A 1 365 ? -16.125 6.738 25.922 1 97.56 365 GLY A C 1
ATOM 2833 O O . GLY A 1 365 ? -17.234 6.312 26.234 1 97.56 365 GLY A O 1
ATOM 2834 N N . ARG A 1 366 ? -15.938 7.992 25.609 1 98 366 ARG A N 1
ATOM 2835 C CA . ARG A 1 366 ? -17.016 8.977 25.547 1 98 366 ARG A CA 1
ATOM 2836 C C . ARG A 1 366 ? -17.484 9.203 24.125 1 98 366 ARG A C 1
ATOM 2838 O O . ARG A 1 366 ? -16.703 9.008 23.172 1 98 366 ARG A O 1
ATOM 2845 N N . ASP A 1 367 ? -18.641 9.641 24.016 1 96.88 367 ASP A N 1
ATOM 2846 C CA . ASP A 1 367 ? -19.156 10.039 22.703 1 96.88 367 ASP A CA 1
ATOM 2847 C C . ASP A 1 367 ? -18.609 11.398 22.297 1 96.88 367 ASP A C 1
ATOM 2849 O O . ASP A 1 367 ? -18.359 12.266 23.141 1 96.88 367 ASP A O 1
ATOM 2853 N N . ASN A 1 368 ? -18.391 11.547 21.109 1 98.12 368 ASN A N 1
ATOM 2854 C CA . ASN A 1 368 ? -18 12.812 20.5 1 98.12 368 ASN A CA 1
ATOM 2855 C C . ASN A 1 368 ? -18.812 13.109 19.25 1 98.12 368 ASN A C 1
ATOM 2857 O O . ASN A 1 368 ? -18.766 12.344 18.281 1 98.12 368 ASN A O 1
ATOM 2861 N N . ARG A 1 369 ? -19.422 14.195 19.281 1 96.94 369 ARG A N 1
ATOM 2862 C CA . ARG A 1 369 ? -20.375 14.57 18.234 1 96.94 369 ARG A CA 1
ATOM 2863 C C . ARG A 1 369 ? -19.703 14.648 16.875 1 96.94 369 ARG A C 1
ATOM 2865 O O . ARG A 1 369 ? -20.344 14.438 15.844 1 96.94 369 ARG A O 1
ATOM 2872 N N . TYR A 1 370 ? -18.438 14.875 16.844 1 98.44 370 TYR A N 1
ATOM 2873 C CA . TYR A 1 370 ? -17.734 15.125 15.586 1 98.44 370 TYR A CA 1
ATOM 2874 C C . TYR A 1 370 ? -17.016 13.875 15.102 1 98.44 370 TYR A C 1
ATOM 2876 O O . TYR A 1 370 ? -16.578 13.812 13.953 1 98.44 370 TYR A O 1
ATOM 2884 N N . ALA A 1 371 ? -16.891 12.844 15.906 1 98.31 371 ALA A N 1
ATOM 2885 C CA . ALA A 1 371 ? -16.016 11.688 15.68 1 98.31 371 ALA A CA 1
ATOM 2886 C C . ALA A 1 371 ? -16.359 10.992 14.359 1 98.31 371 ALA A C 1
ATOM 2888 O O . ALA A 1 371 ? -15.477 10.609 13.602 1 98.31 371 ALA A O 1
ATOM 2889 N N . SER A 1 372 ? -17.594 10.859 14.031 1 97.5 372 SER A N 1
ATOM 2890 C CA . SER A 1 372 ? -18.016 10.133 12.836 1 97.5 372 SER A CA 1
ATOM 2891 C C . SER A 1 372 ? -17.609 10.883 11.57 1 97.5 372 SER A C 1
ATOM 2893 O O . SER A 1 372 ? -17.25 10.258 10.562 1 97.5 372 SER A O 1
ATOM 2895 N N . LEU A 1 373 ? -17.703 12.18 11.594 1 97.88 373 LEU A N 1
ATOM 2896 C CA . LEU A 1 373 ? -17.375 13 10.43 1 97.88 373 LEU A CA 1
ATOM 2897 C C . LEU A 1 373 ? -15.906 12.867 10.055 1 97.88 373 LEU A C 1
ATOM 2899 O O . LEU A 1 373 ? -15.562 12.859 8.875 1 97.88 373 LEU A O 1
ATOM 2903 N N . TYR A 1 374 ? -15.062 12.727 11.078 1 98.25 374 TYR A N 1
ATOM 2904 C CA . TYR A 1 374 ? -13.625 12.781 10.859 1 98.25 374 TYR A CA 1
ATOM 2905 C C . TYR A 1 374 ? -13.008 11.383 10.938 1 98.25 374 TYR A C 1
ATOM 2907 O O . TYR A 1 374 ? -11.789 11.242 10.914 1 98.25 374 TYR A O 1
ATOM 2915 N N . ASP A 1 375 ? -13.828 10.406 10.984 1 97 375 ASP A N 1
ATOM 2916 C CA . ASP A 1 375 ? -13.383 9.031 11.156 1 97 375 ASP A CA 1
ATOM 2917 C C . ASP A 1 375 ? -12.25 8.695 10.18 1 97 375 ASP A C 1
ATOM 2919 O O . ASP A 1 375 ? -12.406 8.836 8.969 1 97 375 ASP A O 1
ATOM 2923 N N . ALA A 1 376 ? -11.156 8.188 10.758 1 94.81 376 ALA A N 1
ATOM 2924 C CA . ALA A 1 376 ? -9.945 7.961 9.969 1 94.81 376 ALA A CA 1
ATOM 2925 C C . ALA A 1 376 ? -10.141 6.82 8.969 1 94.81 376 ALA A C 1
ATOM 2927 O O . ALA A 1 376 ? -9.367 6.68 8.023 1 94.81 376 ALA A O 1
ATOM 2928 N N . THR A 1 377 ? -11.125 6.027 9.133 1 89.31 377 THR A N 1
ATOM 2929 C CA . THR A 1 377 ? -11.352 4.875 8.266 1 89.31 377 THR A CA 1
ATOM 2930 C C . THR A 1 377 ? -12.453 5.172 7.254 1 89.31 377 THR A C 1
ATOM 2932 O O . THR A 1 377 ? -12.844 4.293 6.48 1 89.31 377 THR A O 1
ATOM 2935 N N . ARG A 1 378 ? -12.93 6.414 7.262 1 89.62 378 ARG A N 1
ATOM 2936 C CA . ARG A 1 378 ? -14.055 6.73 6.391 1 89.62 378 ARG A CA 1
ATOM 2937 C C . ARG A 1 378 ? -13.672 6.59 4.922 1 89.62 378 ARG A C 1
ATOM 2939 O O . ARG A 1 378 ? -12.523 6.855 4.551 1 89.62 378 ARG A O 1
ATOM 2946 N N . VAL A 1 379 ? -14.594 6.145 4.16 1 80.38 379 VAL A N 1
ATOM 2947 C CA . VAL A 1 379 ? -14.469 6.082 2.709 1 80.38 379 VAL A CA 1
ATOM 2948 C C . VAL A 1 379 ? -15.648 6.812 2.059 1 80.38 379 VAL A C 1
ATOM 2950 O O . VAL A 1 379 ? -16.797 6.426 2.246 1 80.38 379 VAL A O 1
ATOM 2953 N N . LYS A 1 380 ? -15.344 7.824 1.461 1 79.94 380 LYS A N 1
ATOM 2954 C CA . LYS A 1 380 ? -16.328 8.555 0.674 1 79.94 380 LYS A CA 1
ATOM 2955 C C . LYS A 1 380 ? -16.047 8.445 -0.819 1 79.94 380 LYS A C 1
ATOM 2957 O O . LYS A 1 380 ? -15.312 9.273 -1.378 1 79.94 380 LYS A O 1
ATOM 2962 N N . PRO A 1 381 ? -16.688 7.539 -1.385 1 69.94 381 PRO A N 1
ATOM 2963 C CA . PRO A 1 381 ? -16.281 7.176 -2.746 1 69.94 381 PRO A CA 1
ATOM 2964 C C . PRO A 1 381 ? -16.391 8.344 -3.725 1 69.94 381 PRO A C 1
ATOM 2966 O O . PRO A 1 381 ? -15.594 8.445 -4.66 1 69.94 381 PRO A O 1
ATOM 2969 N N . VAL A 1 382 ? -17.312 9.156 -3.492 1 74.44 382 VAL A N 1
ATOM 2970 C CA . VAL A 1 382 ? -17.516 10.25 -4.445 1 74.44 382 VAL A CA 1
ATOM 2971 C C . VAL A 1 382 ? -16.609 11.422 -4.082 1 74.44 382 VAL A C 1
ATOM 2973 O O . VAL A 1 382 ? -15.984 12.031 -4.957 1 74.44 382 VAL A O 1
ATOM 2976 N N . ALA A 1 383 ? -16.531 11.602 -2.867 1 80.06 383 ALA A N 1
ATOM 2977 C CA . ALA A 1 383 ? -15.727 12.734 -2.4 1 80.06 383 ALA A CA 1
ATOM 2978 C C . ALA A 1 383 ? -14.242 12.516 -2.678 1 80.06 383 ALA A C 1
ATOM 2980 O O . ALA A 1 383 ? -13.609 11.672 -2.051 1 80.06 383 ALA A O 1
ATOM 2981 N N . GLY A 1 384 ? -13.773 13.211 -3.615 1 82.38 384 GLY A N 1
ATOM 2982 C CA . GLY A 1 384 ? -12.344 13.18 -3.893 1 82.38 384 GLY A CA 1
ATOM 2983 C C . GLY A 1 384 ? -11.93 11.992 -4.738 1 82.38 384 GLY A C 1
ATOM 2984 O O . GLY A 1 384 ? -10.742 11.656 -4.801 1 82.38 384 GLY A O 1
ATOM 2985 N N . ALA A 1 385 ? -12.883 11.352 -5.332 1 84.5 385 ALA A N 1
ATOM 2986 C CA . ALA A 1 385 ? -12.578 10.164 -6.133 1 84.5 385 ALA A CA 1
ATOM 2987 C C . ALA A 1 385 ? -11.516 10.469 -7.188 1 84.5 385 ALA A C 1
ATOM 2989 O O . ALA A 1 385 ? -10.578 9.695 -7.363 1 84.5 385 ALA A O 1
ATOM 2990 N N . LYS A 1 386 ? -11.719 11.547 -7.848 1 84.12 386 LYS A N 1
ATOM 2991 C CA . LYS A 1 386 ? -10.758 11.93 -8.883 1 84.12 386 LYS A CA 1
ATOM 2992 C C . LYS A 1 386 ? -9.367 12.141 -8.289 1 84.12 386 LYS A C 1
ATOM 2994 O O . LYS A 1 386 ? -8.375 11.648 -8.828 1 84.12 386 LYS A O 1
ATOM 2999 N N . ASP A 1 387 ? -9.297 12.852 -7.195 1 86 387 ASP A N 1
ATOM 3000 C CA . ASP A 1 387 ? -8.023 13.117 -6.531 1 86 387 ASP A CA 1
ATOM 3001 C C . ASP A 1 387 ? -7.375 11.82 -6.043 1 86 387 ASP A C 1
ATOM 3003 O O . ASP A 1 387 ? -6.156 11.664 -6.121 1 86 387 ASP A O 1
ATOM 3007 N N . PHE A 1 388 ? -8.195 10.969 -5.605 1 85.88 388 PHE A N 1
ATOM 3008 C CA . PHE A 1 388 ? -7.699 9.688 -5.117 1 85.88 388 PHE A CA 1
ATOM 3009 C C . PHE A 1 388 ? -7.012 8.906 -6.234 1 85.88 388 PHE A C 1
ATOM 3011 O O . PHE A 1 388 ? -5.875 8.461 -6.078 1 85.88 388 PHE A O 1
ATOM 3018 N N . VAL A 1 389 ? -7.676 8.758 -7.297 1 80 389 VAL A N 1
ATOM 3019 C CA . VAL A 1 389 ? -7.145 7.992 -8.422 1 80 389 VAL A CA 1
ATOM 3020 C C . VAL A 1 389 ? -5.906 8.688 -8.977 1 80 389 VAL A C 1
ATOM 3022 O O . VAL A 1 389 ? -4.879 8.047 -9.211 1 80 389 VAL A O 1
ATOM 3025 N N . GLN A 1 390 ? -6.012 9.922 -9.102 1 84.5 390 GLN A N 1
ATOM 3026 C CA . GLN A 1 390 ? -4.906 10.688 -9.664 1 84.5 390 GLN A CA 1
ATOM 3027 C C . GLN A 1 390 ? -3.666 10.602 -8.781 1 84.5 390 GLN A C 1
ATOM 3029 O O . GLN A 1 390 ? -2.555 10.406 -9.273 1 84.5 390 GLN A O 1
ATOM 3034 N N . GLU A 1 391 ? -3.842 10.797 -7.504 1 85.5 391 GLU A N 1
ATOM 3035 C CA . GLU A 1 391 ? -2.713 10.773 -6.578 1 85.5 391 GLU A CA 1
ATOM 3036 C C . GLU A 1 391 ? -2.025 9.414 -6.578 1 85.5 391 GLU A C 1
ATOM 3038 O O . GLU A 1 391 ? -0.795 9.336 -6.629 1 85.5 391 GLU A O 1
ATOM 3043 N N . ASN A 1 392 ? -2.732 8.391 -6.535 1 85.62 392 ASN A N 1
ATOM 3044 C CA . ASN A 1 392 ? -2.143 7.059 -6.465 1 85.62 392 ASN A CA 1
ATOM 3045 C C . ASN A 1 392 ? -1.499 6.66 -7.789 1 85.62 392 ASN A C 1
ATOM 3047 O O . ASN A 1 392 ? -0.478 5.969 -7.805 1 85.62 392 ASN A O 1
ATOM 3051 N N . ALA A 1 393 ? -2.09 7.094 -8.891 1 83 393 ALA A N 1
ATOM 3052 C CA . ALA A 1 393 ? -1.439 6.918 -10.188 1 83 393 ALA A CA 1
ATOM 3053 C C . ALA A 1 393 ? -0.118 7.68 -10.242 1 83 393 ALA A C 1
ATOM 3055 O O . ALA A 1 393 ? 0.866 7.188 -10.805 1 83 393 ALA A O 1
ATOM 3056 N N . GLU A 1 394 ? -0.12 8.875 -9.672 1 85.38 394 GLU A N 1
ATOM 3057 C CA . GLU A 1 394 ? 1.084 9.695 -9.656 1 85.38 394 GLU A CA 1
ATOM 3058 C C . GLU A 1 394 ? 2.184 9.055 -8.82 1 85.38 394 GLU A C 1
ATOM 3060 O O . GLU A 1 394 ? 3.363 9.133 -9.164 1 85.38 394 GLU A O 1
ATOM 3065 N N . VAL A 1 395 ? 1.831 8.547 -7.75 1 85.19 395 VAL A N 1
ATOM 3066 C CA . VAL A 1 395 ? 2.787 7.848 -6.898 1 85.19 395 VAL A CA 1
ATOM 3067 C C . VAL A 1 395 ? 3.43 6.703 -7.676 1 85.19 395 VAL A C 1
ATOM 3069 O O . VAL A 1 395 ? 4.656 6.566 -7.691 1 85.19 395 VAL A O 1
ATOM 3072 N N . ALA A 1 396 ? 2.588 5.902 -8.336 1 84.56 396 ALA A N 1
ATOM 3073 C CA . ALA A 1 396 ? 3.104 4.805 -9.148 1 84.56 396 ALA A CA 1
ATOM 3074 C C . ALA A 1 396 ? 4.008 5.32 -10.266 1 84.56 396 ALA A C 1
ATOM 3076 O O . ALA A 1 396 ? 5.047 4.719 -10.562 1 84.56 396 ALA A O 1
ATOM 3077 N N . PHE A 1 397 ? 3.641 6.371 -10.82 1 83 397 PHE A N 1
ATOM 3078 C CA . PHE A 1 397 ? 4.418 6.988 -11.891 1 83 397 PHE A CA 1
ATOM 3079 C C . PHE A 1 397 ? 5.785 7.43 -11.383 1 83 397 PHE A C 1
ATOM 3081 O O . PHE A 1 397 ? 6.809 7.125 -11.992 1 83 397 PHE A O 1
ATOM 3088 N N . HIS A 1 398 ? 5.812 8.117 -10.258 1 86.69 398 HIS A N 1
ATOM 3089 C CA . HIS A 1 398 ? 7.078 8.586 -9.703 1 86.69 398 HIS A CA 1
ATOM 3090 C C . HIS A 1 398 ? 7.977 7.414 -9.312 1 86.69 398 HIS A C 1
ATOM 3092 O O . HIS A 1 398 ? 9.203 7.504 -9.43 1 86.69 398 HIS A O 1
ATOM 3098 N N . PHE A 1 399 ? 7.434 6.445 -8.914 1 85.56 399 PHE A N 1
ATOM 3099 C CA . PHE A 1 399 ? 8.195 5.266 -8.508 1 85.56 399 PHE A CA 1
ATOM 3100 C C . PHE A 1 399 ? 9.031 4.738 -9.672 1 85.56 399 PHE A C 1
ATOM 3102 O O . PHE A 1 399 ? 10.18 4.332 -9.477 1 85.56 399 PHE A O 1
ATOM 3109 N N . VAL A 1 400 ? 8.492 4.836 -10.805 1 84.75 400 VAL A N 1
ATOM 3110 C CA . VAL A 1 400 ? 9.156 4.289 -11.984 1 84.75 400 VAL A CA 1
ATOM 3111 C C . VAL A 1 400 ? 9.945 5.391 -12.695 1 84.75 400 VAL A C 1
ATOM 3113 O O . VAL A 1 400 ? 11.133 5.223 -12.984 1 84.75 400 VAL A O 1
ATOM 3116 N N . ALA A 1 401 ? 9.336 6.516 -12.922 1 85.44 401 ALA A N 1
ATOM 3117 C CA . ALA A 1 401 ? 9.906 7.582 -13.742 1 85.44 401 ALA A CA 1
ATOM 3118 C C . ALA A 1 401 ? 11.188 8.117 -13.125 1 85.44 401 ALA A C 1
ATOM 3120 O O . ALA A 1 401 ? 12.148 8.422 -13.836 1 85.44 401 ALA A O 1
ATOM 3121 N N . ASP A 1 402 ? 11.172 8.273 -11.82 1 87.06 402 ASP A N 1
ATOM 3122 C CA . ASP A 1 402 ? 12.352 8.836 -11.164 1 87.06 402 ASP A CA 1
ATOM 3123 C C . ASP A 1 402 ? 13.539 7.883 -11.258 1 87.06 402 ASP A C 1
ATOM 3125 O O . ASP A 1 402 ? 14.688 8.328 -11.312 1 87.06 402 ASP A O 1
ATOM 3129 N N . ARG A 1 403 ? 13.312 6.613 -11.289 1 84.94 403 ARG A N 1
ATOM 3130 C CA . ARG A 1 403 ? 14.367 5.621 -11.453 1 84.94 403 ARG A CA 1
ATOM 3131 C C . ARG A 1 403 ? 14.922 5.648 -12.875 1 84.94 403 ARG A C 1
ATOM 3133 O O . ARG A 1 403 ? 16.125 5.43 -13.078 1 84.94 403 ARG A O 1
ATOM 3140 N N . LEU A 1 404 ? 14.062 6.039 -13.812 1 85.88 404 LEU A N 1
ATOM 3141 C CA . LEU A 1 404 ? 14.453 6.004 -15.219 1 85.88 404 LEU A CA 1
ATOM 3142 C C . LEU A 1 404 ? 14.961 7.367 -15.672 1 85.88 404 LEU A C 1
ATOM 3144 O O . LEU A 1 404 ? 15.617 7.473 -16.719 1 85.88 404 LEU A O 1
ATOM 3148 N N . ALA A 1 405 ? 14.609 8.336 -14.898 1 85.44 405 ALA A N 1
ATOM 3149 C CA . ALA A 1 405 ? 14.984 9.695 -15.281 1 85.44 405 ALA A CA 1
ATOM 3150 C C . ALA A 1 405 ? 16.5 9.844 -15.367 1 85.44 405 ALA A C 1
ATOM 3152 O O . ALA A 1 405 ? 17.234 9.164 -14.648 1 85.44 405 ALA A O 1
ATOM 3153 N N . ARG A 1 406 ? 16.938 10.656 -16.203 1 85 406 ARG A N 1
ATOM 3154 C CA . ARG A 1 406 ? 18.359 10.992 -16.266 1 85 406 ARG A CA 1
ATOM 3155 C C . ARG A 1 406 ? 18.828 11.68 -14.984 1 85 406 ARG A C 1
ATOM 3157 O O . ARG A 1 406 ? 18.094 12.469 -14.398 1 85 406 ARG A O 1
ATOM 3164 N N . PRO A 1 407 ? 19.969 11.312 -14.602 1 88.12 407 PRO A N 1
ATOM 3165 C CA . PRO A 1 407 ? 20.516 12.023 -13.445 1 88.12 407 PRO A CA 1
ATOM 3166 C C . PRO A 1 407 ? 20.734 13.516 -13.719 1 88.12 407 PRO A C 1
ATOM 3168 O O . PRO A 1 407 ? 20.734 13.938 -14.883 1 88.12 407 PRO A O 1
ATOM 3171 N N . ASP A 1 408 ? 20.891 14.219 -12.656 1 86.44 408 ASP A N 1
ATOM 3172 C CA . ASP A 1 408 ? 21.172 15.633 -12.82 1 86.44 408 ASP A CA 1
ATOM 3173 C C . ASP A 1 408 ? 22.531 15.852 -13.484 1 86.44 408 ASP A C 1
ATOM 3175 O O . ASP A 1 408 ? 22.734 16.828 -14.211 1 86.44 408 ASP A O 1
ATOM 3179 N N . THR A 1 409 ? 23.453 15.016 -13.125 1 86.12 409 THR A N 1
ATOM 3180 C CA . THR A 1 409 ? 24.797 15.102 -13.656 1 86.12 409 THR A CA 1
ATOM 3181 C C . THR A 1 409 ? 25.531 13.766 -13.508 1 86.12 409 THR A C 1
ATOM 3183 O O . THR A 1 409 ? 25.031 12.852 -12.852 1 86.12 409 THR A O 1
ATOM 3186 N N . HIS A 1 410 ? 26.672 13.641 -14.188 1 88.81 410 HIS A N 1
ATOM 3187 C CA . HIS A 1 410 ? 27.516 12.461 -14.078 1 88.81 410 HIS A CA 1
ATOM 3188 C C . HIS A 1 410 ? 28.844 12.797 -13.391 1 88.81 410 HIS A C 1
ATOM 3190 O O . HIS A 1 410 ? 29.672 11.922 -13.18 1 88.81 410 HIS A O 1
ATOM 3196 N N . ASP A 1 411 ? 28.906 14.055 -13.023 1 90.81 411 ASP A N 1
ATOM 3197 C CA . ASP A 1 411 ? 30.156 14.531 -12.438 1 90.81 411 ASP A CA 1
ATOM 3198 C C . ASP A 1 411 ? 29.922 15.133 -11.055 1 90.81 411 ASP A C 1
ATOM 3200 O O . ASP A 1 411 ? 29.172 16.094 -10.906 1 90.81 411 ASP A O 1
ATOM 3204 N N . LEU A 1 412 ? 30.609 14.648 -10.133 1 90.81 412 LEU A N 1
ATOM 3205 C CA . LEU A 1 412 ? 30.484 15.102 -8.75 1 90.81 412 LEU A CA 1
ATOM 3206 C C . LEU A 1 412 ? 30.844 16.578 -8.641 1 90.81 412 LEU A C 1
ATOM 3208 O O . LEU A 1 412 ? 30.328 17.281 -7.77 1 90.81 412 LEU A O 1
ATOM 3212 N N . SER A 1 413 ? 31.719 16.984 -9.484 1 91.25 413 SER A N 1
ATOM 3213 C CA . SER A 1 413 ? 32.188 18.359 -9.445 1 91.25 413 SER A CA 1
ATOM 3214 C C . SER A 1 413 ? 31.062 19.328 -9.828 1 91.25 413 SER A C 1
ATOM 3216 O O . SER A 1 413 ? 31.156 20.531 -9.562 1 91.25 413 SER A O 1
ATOM 3218 N N . ASP A 1 414 ? 30.047 18.766 -10.391 1 92.94 414 ASP A N 1
ATOM 3219 C CA . ASP A 1 414 ? 28.938 19.594 -10.852 1 92.94 414 ASP A CA 1
ATOM 3220 C C . ASP A 1 414 ? 27.984 19.922 -9.695 1 92.94 414 ASP A C 1
ATOM 3222 O O . ASP A 1 414 ? 27.078 20.734 -9.852 1 92.94 414 ASP A O 1
ATOM 3226 N N . VAL A 1 415 ? 28.203 19.391 -8.547 1 95.5 415 VAL A N 1
ATOM 3227 C CA . VAL A 1 415 ? 27.359 19.688 -7.387 1 95.5 415 VAL A CA 1
ATOM 3228 C C . VAL A 1 415 ? 27.922 20.906 -6.652 1 95.5 415 VAL A C 1
ATOM 3230 O O . VAL A 1 415 ? 28.969 20.812 -6 1 95.5 415 VAL A O 1
ATOM 3233 N N . PRO A 1 416 ? 27.281 21.969 -6.68 1 94.56 416 PRO A N 1
ATOM 3234 C CA . PRO A 1 416 ? 27.797 23.172 -6.008 1 94.56 416 PRO A CA 1
ATOM 3235 C C . PRO A 1 416 ? 27.766 23.047 -4.484 1 94.56 416 PRO A C 1
ATOM 3237 O O . PRO A 1 416 ? 26.953 22.297 -3.939 1 94.56 416 PRO A O 1
ATOM 3240 N N . PRO A 1 417 ? 28.656 23.812 -3.828 1 95.19 417 PRO A N 1
ATOM 3241 C CA . PRO A 1 417 ? 28.594 23.844 -2.365 1 95.19 417 PRO A CA 1
ATOM 3242 C C . PRO A 1 417 ? 27.219 24.266 -1.854 1 95.19 417 PRO A C 1
ATOM 3244 O O . PRO A 1 417 ? 26.625 25.219 -2.371 1 95.19 417 PRO A O 1
ATOM 3247 N N . GLY A 1 418 ? 26.719 23.547 -0.901 1 94.19 418 GLY A N 1
ATOM 3248 C CA . GLY A 1 418 ? 25.438 23.844 -0.294 1 94.19 418 GLY A CA 1
ATOM 3249 C C . GLY A 1 418 ? 24.266 23.234 -1.046 1 94.19 418 GLY A C 1
ATOM 3250 O O . GLY A 1 418 ? 23.109 23.453 -0.677 1 94.19 418 GLY A O 1
ATOM 3251 N N . GLU A 1 419 ? 24.578 22.453 -2.102 1 95.31 419 GLU A N 1
ATOM 3252 C CA . GLU A 1 419 ? 23.516 21.922 -2.953 1 95.31 419 GLU A CA 1
ATOM 3253 C C . GLU A 1 419 ? 23.547 20.391 -2.988 1 95.31 419 GLU A C 1
ATOM 3255 O O . GLU A 1 419 ? 24.547 19.781 -2.598 1 95.31 419 GLU A O 1
ATOM 3260 N N . GLY A 1 420 ? 22.406 19.859 -3.359 1 95.56 420 GLY A N 1
ATOM 3261 C CA . GLY A 1 420 ? 22.281 18.438 -3.611 1 95.56 420 GLY A CA 1
ATOM 3262 C C . GLY A 1 420 ? 21.828 18.125 -5.027 1 95.56 420 GLY A C 1
ATOM 3263 O O . GLY A 1 420 ? 21.094 18.891 -5.641 1 95.56 420 GLY A O 1
ATOM 3264 N N . ARG A 1 421 ? 22.312 17.078 -5.52 1 95.94 421 ARG A N 1
ATOM 3265 C CA . ARG A 1 421 ? 21.938 16.594 -6.848 1 95.94 421 ARG A CA 1
ATOM 3266 C C . ARG A 1 421 ? 21.938 15.07 -6.902 1 95.94 421 ARG A C 1
ATOM 3268 O O . ARG A 1 421 ? 22.641 14.414 -6.125 1 95.94 421 ARG A O 1
ATOM 3275 N N . ILE A 1 422 ? 21.109 14.539 -7.766 1 95.5 422 ILE A N 1
ATOM 3276 C CA . ILE A 1 422 ? 21.203 13.125 -8.109 1 95.5 422 ILE A CA 1
ATOM 3277 C C . ILE A 1 422 ? 22.297 12.922 -9.156 1 95.5 422 ILE A C 1
ATOM 3279 O O . ILE A 1 422 ? 22.203 13.461 -10.266 1 95.5 422 ILE A O 1
ATOM 3283 N N . VAL A 1 423 ? 23.281 12.203 -8.828 1 94.94 423 VAL A N 1
ATOM 3284 C CA . VAL A 1 423 ? 24.438 11.984 -9.688 1 94.94 423 VAL A CA 1
ATOM 3285 C C . VAL A 1 423 ? 24.547 10.5 -10.047 1 94.94 423 VAL A C 1
ATOM 3287 O O . VAL A 1 423 ? 24.234 9.633 -9.219 1 94.94 423 VAL A O 1
ATOM 3290 N N . GLU A 1 424 ? 24.828 10.227 -11.211 1 93.38 424 GLU A N 1
ATOM 3291 C CA . GLU A 1 424 ? 25.109 8.836 -11.562 1 93.38 424 GLU A CA 1
ATOM 3292 C C . GLU A 1 424 ? 26.594 8.531 -11.414 1 93.38 424 GLU A C 1
ATOM 3294 O O . GLU A 1 424 ? 27.438 9.188 -12.039 1 93.38 424 GLU A O 1
ATOM 3299 N N . VAL A 1 425 ? 26.875 7.711 -10.562 1 89.75 425 VAL A N 1
ATOM 3300 C CA . VAL A 1 425 ? 28.25 7.262 -10.305 1 89.75 425 VAL A CA 1
ATOM 3301 C C . VAL A 1 425 ? 28.344 5.754 -10.523 1 89.75 425 VAL A C 1
ATOM 3303 O O . VAL A 1 425 ? 27.656 4.977 -9.852 1 89.75 425 VAL A O 1
ATOM 3306 N N . GLU A 1 426 ? 29.156 5.336 -11.461 1 84.69 426 GLU A N 1
ATOM 3307 C CA . GLU A 1 426 ? 29.359 3.92 -11.758 1 84.69 426 GLU A CA 1
ATOM 3308 C C . GLU A 1 426 ? 28.031 3.23 -12.07 1 84.69 426 GLU A C 1
ATOM 3310 O O . GLU A 1 426 ? 27.719 2.176 -11.508 1 84.69 426 GLU A O 1
ATOM 3315 N N . GLY A 1 427 ? 27.234 3.951 -12.781 1 82.81 427 GLY A N 1
ATOM 3316 C CA . GLY A 1 427 ? 26 3.369 -13.289 1 82.81 427 GLY A CA 1
ATOM 3317 C C . GLY A 1 427 ? 24.875 3.383 -12.273 1 82.81 427 GLY A C 1
ATOM 3318 O O . GLY A 1 427 ? 23.797 2.865 -12.539 1 82.81 427 GLY A O 1
ATOM 3319 N N . ARG A 1 428 ? 25.078 3.945 -11.117 1 88.44 428 ARG A N 1
ATOM 3320 C CA . ARG A 1 428 ? 24.047 4.012 -10.086 1 88.44 428 ARG A CA 1
ATOM 3321 C C . ARG A 1 428 ? 23.734 5.457 -9.711 1 88.44 428 ARG A C 1
ATOM 3323 O O . ARG A 1 428 ? 24.641 6.297 -9.656 1 88.44 428 ARG A O 1
ATOM 3330 N N . LYS A 1 429 ? 22.516 5.711 -9.492 1 92.25 429 LYS A N 1
ATOM 3331 C CA . LYS A 1 429 ? 22.094 7.031 -9.023 1 92.25 429 LYS A CA 1
ATOM 3332 C C . LYS A 1 429 ? 22.375 7.203 -7.535 1 92.25 429 LYS A C 1
ATOM 3334 O O . LYS A 1 429 ? 22.094 6.312 -6.734 1 92.25 429 LYS A O 1
ATOM 3339 N N . VAL A 1 430 ? 22.953 8.297 -7.219 1 96.06 430 VAL A N 1
ATOM 3340 C CA . VAL A 1 430 ? 23.312 8.641 -5.852 1 96.06 430 VAL A CA 1
ATOM 3341 C C . VAL A 1 430 ? 22.859 10.062 -5.531 1 96.06 430 VAL A C 1
ATOM 3343 O O . VAL A 1 430 ? 22.953 10.961 -6.375 1 96.06 430 VAL A O 1
ATOM 3346 N N . ALA A 1 431 ? 22.266 10.219 -4.391 1 97.19 431 ALA A N 1
ATOM 3347 C CA . ALA A 1 431 ? 21.953 11.555 -3.891 1 97.19 431 ALA A CA 1
ATOM 3348 C C . ALA A 1 431 ? 23.172 12.203 -3.236 1 97.19 431 ALA A C 1
ATOM 3350 O O . ALA A 1 431 ? 23.594 11.781 -2.16 1 97.19 431 ALA A O 1
ATOM 3351 N N . VAL A 1 432 ? 23.641 13.227 -3.842 1 97.56 432 VAL A N 1
ATOM 3352 C CA . VAL A 1 432 ? 24.891 13.812 -3.379 1 97.56 432 VAL A CA 1
ATOM 3353 C C . VAL A 1 432 ? 24.625 15.219 -2.836 1 97.56 432 VAL A C 1
ATOM 3355 O O . VAL A 1 432 ? 23.969 16.031 -3.486 1 97.56 432 VAL A O 1
ATOM 3358 N N . TYR A 1 433 ? 25.125 15.469 -1.691 1 97.38 433 TYR A N 1
ATOM 3359 C CA . TYR A 1 433 ? 25.125 16.797 -1.089 1 97.38 433 TYR A CA 1
ATOM 3360 C C . TYR A 1 433 ? 26.547 17.281 -0.835 1 97.38 433 TYR A C 1
ATOM 3362 O O . TYR A 1 433 ? 27.359 16.531 -0.282 1 97.38 433 TYR A O 1
ATOM 3370 N N . ARG A 1 434 ? 26.828 18.438 -1.247 1 96.75 434 ARG A N 1
ATOM 3371 C CA . ARG A 1 434 ? 28.125 19.047 -0.978 1 96.75 434 ARG A CA 1
ATOM 3372 C C . ARG A 1 434 ? 28.016 20.141 0.077 1 96.75 434 ARG A C 1
ATOM 3374 O O . ARG A 1 434 ? 27.281 21.125 -0.112 1 96.75 434 ARG A O 1
ATOM 3381 N N . GLU A 1 435 ? 28.766 19.969 1.074 1 95.75 435 GLU A N 1
ATOM 3382 C CA . GLU A 1 435 ? 28.797 20.984 2.125 1 95.75 435 GLU A CA 1
ATOM 3383 C C . GLU A 1 435 ? 29.469 22.266 1.635 1 95.75 435 GLU A C 1
ATOM 3385 O O . GLU A 1 435 ? 30.203 22.25 0.648 1 95.75 435 GLU A O 1
ATOM 3390 N N . ALA A 1 436 ? 29.188 23.281 2.385 1 93.19 436 ALA A N 1
ATOM 3391 C CA . ALA A 1 436 ? 29.859 24.547 2.08 1 93.19 436 ALA A CA 1
ATOM 3392 C C . ALA A 1 436 ? 31.375 24.406 2.188 1 93.19 436 ALA A C 1
ATOM 3394 O O . ALA A 1 436 ? 32.125 25.047 1.438 1 93.19 436 ALA A O 1
ATOM 3395 N N . SER A 1 437 ? 31.844 23.578 3.049 1 92.81 437 SER A N 1
ATOM 3396 C CA . SER A 1 437 ? 33.25 23.359 3.291 1 92.81 437 SER A CA 1
ATOM 3397 C C . SER A 1 437 ? 33.875 22.453 2.238 1 92.81 437 SER A C 1
ATOM 3399 O O . SER A 1 437 ? 35.094 22.281 2.186 1 92.81 437 SER A O 1
ATOM 3401 N N . GLY A 1 438 ? 33.031 21.844 1.387 1 90.38 438 GLY A N 1
ATOM 3402 C CA . GLY A 1 438 ? 33.531 21.016 0.307 1 90.38 438 GLY A CA 1
ATOM 3403 C C . GLY A 1 438 ? 33.312 19.531 0.542 1 90.38 438 GLY A C 1
ATOM 3404 O O . GLY A 1 438 ? 33.375 18.734 -0.395 1 90.38 438 GLY A O 1
ATOM 3405 N N . GLY A 1 439 ? 33 19.219 1.796 1 93.62 439 GLY A N 1
ATOM 3406 C CA . GLY A 1 439 ? 32.75 17.828 2.092 1 93.62 439 GLY A CA 1
ATOM 3407 C C . GLY A 1 439 ? 31.547 17.266 1.332 1 93.62 439 GLY A C 1
ATOM 3408 O O . GLY A 1 439 ? 30.562 17.984 1.12 1 93.62 439 GLY A O 1
ATOM 3409 N N . VAL A 1 440 ? 31.672 16.047 0.957 1 94.88 440 VAL A N 1
ATOM 3410 C CA . VAL A 1 440 ? 30.641 15.453 0.114 1 94.88 440 VAL A CA 1
ATOM 3411 C C . VAL A 1 440 ? 29.953 14.312 0.862 1 94.88 440 VAL A C 1
ATOM 3413 O O . VAL A 1 440 ? 30.609 13.5 1.512 1 94.88 440 VAL A O 1
ATOM 3416 N N . HIS A 1 441 ? 28.641 14.32 0.859 1 96.62 441 HIS A N 1
ATOM 3417 C CA . HIS A 1 441 ? 27.812 13.234 1.377 1 96.62 441 HIS A CA 1
ATOM 3418 C C . HIS A 1 441 ? 27.078 12.516 0.25 1 96.62 441 HIS A C 1
ATOM 3420 O O . HIS A 1 441 ? 26.344 13.141 -0.52 1 96.62 441 HIS A O 1
ATOM 3426 N N . ALA A 1 442 ? 27.297 11.242 0.147 1 96.5 442 ALA A N 1
ATOM 3427 C CA . ALA A 1 442 ? 26.641 10.406 -0.858 1 96.5 442 ALA A CA 1
ATOM 3428 C C . ALA A 1 442 ? 25.641 9.445 -0.211 1 96.5 442 ALA A C 1
ATOM 3430 O O . ALA A 1 442 ? 26 8.711 0.717 1 96.5 442 ALA A O 1
ATOM 3431 N N . LEU A 1 443 ? 24.391 9.5 -0.689 1 97.5 443 LEU A N 1
ATOM 3432 C CA . LEU A 1 443 ? 23.312 8.719 -0.11 1 97.5 443 LEU A CA 1
ATOM 3433 C C . LEU A 1 443 ? 22.562 7.941 -1.189 1 97.5 443 LEU A C 1
ATOM 3435 O O . LEU A 1 443 ? 22.641 8.281 -2.371 1 97.5 443 LEU A O 1
ATOM 3439 N N . SER A 1 444 ? 21.938 6.84 -0.776 1 96.19 444 SER A N 1
ATOM 3440 C CA . SER A 1 444 ? 20.922 6.25 -1.64 1 96.19 444 SER A CA 1
ATOM 3441 C C . SER A 1 444 ? 19.781 7.223 -1.887 1 96.19 444 SER A C 1
ATOM 3443 O O . SER A 1 444 ? 19.25 7.824 -0.947 1 96.19 444 SER A O 1
ATOM 3445 N N . PRO A 1 445 ? 19.453 7.406 -3.131 1 96.19 445 PRO A N 1
ATOM 3446 C CA . PRO A 1 445 ? 18.312 8.281 -3.387 1 96.19 445 PRO A CA 1
ATOM 3447 C C . PRO A 1 445 ? 16.969 7.613 -3.092 1 96.19 445 PRO A C 1
ATOM 3449 O O . PRO A 1 445 ? 15.914 8.227 -3.268 1 96.19 445 PRO A O 1
ATOM 3452 N N . VAL A 1 446 ? 16.906 6.34 -2.635 1 93.31 446 VAL A N 1
ATOM 3453 C CA . VAL A 1 446 ? 15.703 5.547 -2.43 1 93.31 446 VAL A CA 1
ATOM 3454 C C . VAL A 1 446 ? 15.109 5.852 -1.056 1 93.31 446 VAL A C 1
ATOM 3456 O O . VAL A 1 446 ? 15.703 5.516 -0.028 1 93.31 446 VAL A O 1
ATOM 3459 N N . CYS A 1 447 ? 13.984 6.477 -1.055 1 94.25 447 CYS A N 1
ATOM 3460 C CA . CYS A 1 447 ? 13.281 6.758 0.191 1 94.25 447 CYS A CA 1
ATOM 3461 C C . CYS A 1 447 ? 13.039 5.48 0.987 1 94.25 447 CYS A C 1
ATOM 3463 O O . CYS A 1 447 ? 12.625 4.465 0.429 1 94.25 447 CYS A O 1
ATOM 3465 N N . THR A 1 448 ? 13.219 5.512 2.205 1 92.69 448 THR A N 1
ATOM 3466 C CA . THR A 1 448 ? 13.211 4.316 3.043 1 92.69 448 THR A CA 1
ATOM 3467 C C . THR A 1 448 ? 11.789 3.961 3.473 1 92.69 448 THR A C 1
ATOM 3469 O O . THR A 1 448 ? 11.586 2.99 4.203 1 92.69 448 THR A O 1
ATOM 3472 N N . HIS A 1 449 ? 10.75 4.711 3.047 1 90.94 449 HIS A N 1
ATOM 3473 C CA . HIS A 1 449 ? 9.359 4.371 3.324 1 90.94 449 HIS A CA 1
ATOM 3474 C C . HIS A 1 449 ? 8.859 3.297 2.367 1 90.94 449 HIS A C 1
ATOM 3476 O O . HIS A 1 449 ? 8.891 2.107 2.689 1 90.94 449 HIS A O 1
ATOM 3482 N N . LEU A 1 450 ? 8.703 3.688 1.091 1 86.06 450 LEU A N 1
ATOM 3483 C CA . LEU A 1 450 ? 8.18 2.717 0.132 1 86.06 450 LEU A CA 1
ATOM 3484 C C . LEU A 1 450 ? 9.008 2.73 -1.151 1 86.06 450 LEU A C 1
ATOM 3486 O O . LEU A 1 450 ? 8.562 2.225 -2.186 1 86.06 450 LEU A O 1
ATOM 3490 N N . GLY A 1 451 ? 10.195 3.447 -1.099 1 88.88 451 GLY A N 1
ATOM 3491 C CA . GLY A 1 451 ? 11.203 3.17 -2.109 1 88.88 451 GLY A CA 1
ATOM 3492 C C . GLY A 1 451 ? 11.211 4.188 -3.236 1 88.88 451 GLY A C 1
ATOM 3493 O O . GLY A 1 451 ? 11.992 4.066 -4.18 1 88.88 451 GLY A O 1
ATOM 3494 N N . CYS A 1 452 ? 10.43 5.23 -3.246 1 90.81 452 CYS A N 1
ATOM 3495 C CA . CYS A 1 452 ? 10.523 6.277 -4.258 1 90.81 452 CYS A CA 1
ATOM 3496 C C . CYS A 1 452 ? 11.844 7.035 -4.137 1 90.81 452 CYS A C 1
ATOM 3498 O O . CYS A 1 452 ? 12.555 6.895 -3.145 1 90.81 452 CYS A O 1
ATOM 3500 N N . HIS A 1 453 ? 12.148 7.73 -5.215 1 94.19 453 HIS A N 1
ATOM 3501 C CA . HIS A 1 453 ? 13.383 8.508 -5.156 1 94.19 453 HIS A CA 1
ATOM 3502 C C . HIS A 1 453 ? 13.125 9.898 -4.594 1 94.19 453 HIS A C 1
ATOM 3504 O O . HIS A 1 453 ? 12.117 10.531 -4.91 1 94.19 453 HIS A O 1
ATOM 3510 N N . VAL A 1 454 ? 14.039 10.352 -3.803 1 95.81 454 VAL A N 1
ATOM 3511 C CA . VAL A 1 454 ? 13.945 11.68 -3.217 1 95.81 454 VAL A CA 1
ATOM 3512 C C . VAL A 1 454 ? 14.445 12.727 -4.215 1 95.81 454 VAL A C 1
ATOM 3514 O O . VAL A 1 454 ? 15.195 12.398 -5.137 1 95.81 454 VAL A O 1
ATOM 3517 N N . HIS A 1 455 ? 14.008 13.906 -4.039 1 95.06 455 HIS A N 1
ATOM 3518 C CA . HIS A 1 455 ? 14.422 15.078 -4.805 1 95.06 455 HIS A CA 1
ATOM 3519 C C . HIS A 1 455 ? 15.008 16.156 -3.893 1 95.06 455 HIS A C 1
ATOM 3521 O O . HIS A 1 455 ? 14.578 16.297 -2.746 1 95.06 455 HIS A O 1
ATOM 3527 N N . TRP A 1 456 ? 15.992 16.828 -4.414 1 95 456 TRP A N 1
ATOM 3528 C CA . TRP A 1 456 ? 16.594 17.906 -3.631 1 95 456 TRP A CA 1
ATOM 3529 C C . TRP A 1 456 ? 15.688 19.125 -3.58 1 95 456 TRP A C 1
ATOM 3531 O O . TRP A 1 456 ? 15.188 19.578 -4.613 1 95 456 TRP A O 1
ATOM 3541 N N . ASN A 1 457 ? 15.43 19.562 -2.426 1 94.69 457 ASN A N 1
ATOM 3542 C CA . ASN A 1 457 ? 14.758 20.828 -2.156 1 94.69 457 ASN A CA 1
ATOM 3543 C C . ASN A 1 457 ? 15.758 21.938 -1.823 1 94.69 457 ASN A C 1
ATOM 3545 O O . ASN A 1 457 ? 16.25 22 -0.699 1 94.69 457 ASN A O 1
ATOM 3549 N N . ASN A 1 458 ? 16.016 22.781 -2.668 1 92.94 458 ASN A N 1
ATOM 3550 C CA . ASN A 1 458 ? 17.078 23.766 -2.508 1 92.94 458 ASN A CA 1
ATOM 3551 C C . ASN A 1 458 ? 16.688 24.859 -1.519 1 92.94 458 ASN A C 1
ATOM 3553 O O . ASN A 1 458 ? 17.562 25.484 -0.905 1 92.94 458 ASN A O 1
ATOM 3557 N N . ALA A 1 459 ? 15.414 25.109 -1.38 1 91.75 459 ALA A N 1
ATOM 3558 C CA . ALA A 1 459 ? 14.969 26.109 -0.419 1 91.75 459 ALA A CA 1
ATOM 3559 C C . ALA A 1 459 ? 15.211 25.656 1.015 1 91.75 459 ALA A C 1
ATOM 3561 O O . ALA A 1 459 ? 15.688 26.422 1.851 1 91.75 459 ALA A O 1
ATOM 3562 N N . GLU A 1 460 ? 14.906 24.406 1.257 1 92.62 460 GLU A N 1
ATOM 3563 C CA . GLU A 1 460 ? 14.977 23.875 2.611 1 92.62 460 GLU A CA 1
ATOM 3564 C C . GLU A 1 460 ? 16.266 23.062 2.82 1 92.62 460 GLU A C 1
ATOM 3566 O O . GLU A 1 460 ? 16.594 22.688 3.947 1 92.62 460 GLU A O 1
ATOM 3571 N N . ARG A 1 461 ? 16.953 22.875 1.739 1 94.06 461 ARG A N 1
ATOM 3572 C CA . ARG A 1 461 ? 18.156 22.047 1.771 1 94.06 461 ARG A CA 1
ATOM 3573 C C . ARG A 1 461 ? 17.875 20.688 2.393 1 94.06 461 ARG A C 1
ATOM 3575 O O . ARG A 1 461 ? 18.469 20.312 3.402 1 94.06 461 ARG A O 1
ATOM 3582 N N . SER A 1 462 ? 17.031 19.984 1.754 1 96.06 462 SER A N 1
ATOM 3583 C CA . SER A 1 462 ? 16.594 18.656 2.203 1 96.06 462 SER A CA 1
ATOM 3584 C C . SER A 1 462 ? 16.328 17.734 1.02 1 96.06 462 SER A C 1
ATOM 3586 O O . SER A 1 462 ? 16.188 18.203 -0.117 1 96.06 462 SER A O 1
ATOM 3588 N N . TRP A 1 463 ? 16.344 16.5 1.253 1 96.62 463 TRP A N 1
ATOM 3589 C CA . TRP A 1 463 ? 15.859 15.5 0.31 1 96.62 463 TRP A CA 1
ATOM 3590 C C . TRP A 1 463 ? 14.391 15.188 0.558 1 96.62 463 TRP A C 1
ATOM 3592 O O . TRP A 1 463 ? 14.016 14.75 1.648 1 96.62 463 TRP A O 1
ATOM 3602 N N . ASP A 1 464 ? 13.555 15.43 -0.399 1 96.38 464 ASP A N 1
ATOM 3603 C CA . ASP A 1 464 ? 12.109 15.289 -0.242 1 96.38 464 ASP A CA 1
ATOM 3604 C C . ASP A 1 464 ? 11.562 14.195 -1.159 1 96.38 464 ASP A C 1
ATOM 3606 O O . ASP A 1 464 ? 11.867 14.164 -2.354 1 96.38 464 ASP A O 1
ATOM 3610 N N . CYS A 1 465 ? 10.82 13.32 -0.646 1 95.06 465 CYS A N 1
ATOM 3611 C CA . CYS A 1 465 ? 10.195 12.273 -1.438 1 95.06 465 CYS A CA 1
ATOM 3612 C C . CYS A 1 465 ? 8.859 12.742 -2.002 1 95.06 465 CYS A C 1
ATOM 3614 O O . CYS A 1 465 ? 7.969 13.148 -1.25 1 95.06 465 CYS A O 1
ATOM 3616 N N . PRO A 1 466 ? 8.641 12.695 -3.223 1 93.31 466 PRO A N 1
ATOM 3617 C CA . PRO A 1 466 ? 7.426 13.219 -3.855 1 93.31 466 PRO A CA 1
ATOM 3618 C C . PRO A 1 466 ? 6.215 12.312 -3.646 1 93.31 466 PRO A C 1
ATOM 3620 O O . PRO A 1 466 ? 5.086 12.703 -3.943 1 93.31 466 PRO A O 1
ATOM 3623 N N . CYS A 1 467 ? 6.344 11.117 -3.227 1 91.88 467 CYS A N 1
ATOM 3624 C CA . CYS A 1 467 ? 5.258 10.141 -3.178 1 91.88 467 CYS A CA 1
ATOM 3625 C C . CYS A 1 467 ? 4.402 10.344 -1.932 1 91.88 467 CYS A C 1
ATOM 3627 O O . CYS A 1 467 ? 3.217 10.656 -2.031 1 91.88 467 CYS A O 1
ATOM 3629 N N . HIS A 1 468 ? 5.059 10.242 -0.703 1 92.94 468 HIS A N 1
ATOM 3630 C CA . HIS A 1 468 ? 4.266 10.336 0.521 1 92.94 468 HIS A CA 1
ATOM 3631 C C . HIS A 1 468 ? 4.809 11.414 1.45 1 92.94 468 HIS A C 1
ATOM 3633 O O . HIS A 1 468 ? 4.473 11.445 2.635 1 92.94 468 HIS A O 1
ATOM 3639 N N . GLY A 1 469 ? 5.793 12.156 0.964 1 93.75 469 GLY A N 1
ATOM 3640 C CA . GLY A 1 469 ? 6.164 13.383 1.646 1 93.75 469 GLY A CA 1
ATOM 3641 C C . GLY A 1 469 ? 7.285 13.188 2.65 1 93.75 469 GLY A C 1
ATOM 3642 O O . GLY A 1 469 ? 7.562 14.078 3.459 1 93.75 469 GLY A O 1
ATOM 3643 N N . GLY A 1 470 ? 7.922 12.055 2.65 1 95.19 470 GLY A N 1
ATOM 3644 C CA . GLY A 1 470 ? 9.078 11.883 3.516 1 95.19 470 GLY A CA 1
ATOM 3645 C C . GLY A 1 470 ? 10.188 12.883 3.234 1 95.19 470 GLY A C 1
ATOM 3646 O O . GLY A 1 470 ? 10.43 13.234 2.078 1 95.19 470 GLY A O 1
ATOM 3647 N N . ARG A 1 471 ? 10.828 13.297 4.332 1 96.19 471 ARG A N 1
ATOM 3648 C CA . ARG A 1 471 ? 11.914 14.266 4.18 1 96.19 471 ARG A CA 1
ATOM 3649 C C . ARG A 1 471 ? 13.148 13.828 4.957 1 96.19 471 ARG A C 1
ATOM 3651 O O . ARG A 1 471 ? 13.039 13.305 6.066 1 96.19 471 ARG A O 1
ATOM 3658 N N . TYR A 1 472 ? 14.273 14.141 4.355 1 97.31 472 TYR A N 1
ATOM 3659 C CA . TYR A 1 472 ? 15.562 13.805 4.941 1 97.31 472 TYR A CA 1
ATOM 3660 C C . TYR A 1 472 ? 16.484 15.023 4.953 1 97.31 472 TYR A C 1
ATOM 3662 O O . TYR A 1 472 ? 16.375 15.898 4.094 1 97.31 472 TYR A O 1
ATOM 3670 N N . SER A 1 473 ? 17.344 15.07 5.945 1 97.56 473 SER A N 1
ATOM 3671 C CA . SER A 1 473 ? 18.391 16.078 5.953 1 97.56 473 SER A CA 1
ATOM 3672 C C . SER A 1 473 ? 19.375 15.883 4.797 1 97.56 473 SER A C 1
ATOM 3674 O O . SER A 1 473 ? 19.328 14.852 4.121 1 97.56 473 SER A O 1
ATOM 3676 N N . PRO A 1 474 ? 20.203 16.859 4.551 1 97.25 474 PRO A N 1
ATOM 3677 C CA . PRO A 1 474 ? 21.203 16.703 3.49 1 97.25 474 PRO A CA 1
ATOM 3678 C C . PRO A 1 474 ? 22.078 15.469 3.695 1 97.25 474 PRO A C 1
ATOM 3680 O O . PRO A 1 474 ? 22.562 14.875 2.723 1 97.25 474 PRO A O 1
ATOM 3683 N N . THR A 1 475 ? 22.203 15.086 4.941 1 97.06 475 THR A N 1
ATOM 3684 C CA . THR A 1 475 ? 23.078 13.953 5.242 1 97.06 475 THR A CA 1
ATOM 3685 C C . THR A 1 475 ? 22.266 12.68 5.449 1 97.06 475 THR A C 1
ATOM 3687 O O . THR A 1 475 ? 22.797 11.656 5.879 1 97.06 475 THR A O 1
ATOM 3690 N N . GLY A 1 476 ? 20.953 12.766 5.246 1 97.44 476 GLY A N 1
ATOM 3691 C CA . GLY A 1 476 ? 20.172 11.555 5.121 1 97.44 476 GLY A CA 1
ATOM 3692 C C . GLY A 1 476 ? 19.328 11.266 6.348 1 97.44 476 GLY A C 1
ATOM 3693 O O . GLY A 1 476 ? 18.547 10.297 6.363 1 97.44 476 GLY A O 1
ATOM 3694 N N . GLU A 1 477 ? 19.406 12.039 7.379 1 96.94 477 GLU A N 1
ATOM 3695 C CA . GLU A 1 477 ? 18.609 11.82 8.578 1 96.94 477 GLU A CA 1
ATOM 3696 C C . GLU A 1 477 ? 17.141 12.172 8.336 1 96.94 477 GLU A C 1
ATOM 3698 O O . GLU A 1 477 ? 16.828 13.141 7.629 1 96.94 477 GLU A O 1
ATOM 3703 N N . VAL A 1 478 ? 16.219 11.469 8.992 1 96.44 478 VAL A N 1
ATOM 3704 C CA . VAL A 1 478 ? 14.781 11.711 8.812 1 96.44 478 VAL A CA 1
ATOM 3705 C C . VAL A 1 478 ? 14.398 13.047 9.453 1 96.44 478 VAL A C 1
ATOM 3707 O O . VAL A 1 478 ? 14.68 13.273 10.633 1 96.44 478 VAL A O 1
ATOM 3710 N N . LEU A 1 479 ? 13.859 13.852 8.672 1 95.19 479 LEU A N 1
ATOM 3711 C CA . LEU A 1 479 ? 13.328 15.117 9.18 1 95.19 479 LEU A CA 1
ATOM 3712 C C . LEU A 1 479 ? 11.852 14.977 9.547 1 95.19 479 LEU A C 1
ATOM 3714 O O . LEU A 1 479 ? 11.406 15.5 10.57 1 95.19 479 LEU A O 1
ATOM 3718 N N . ASN A 1 480 ? 11.07 14.344 8.727 1 92.94 480 ASN A N 1
ATOM 3719 C CA . ASN A 1 480 ? 9.672 14.031 8.992 1 92.94 480 ASN A CA 1
ATOM 3720 C C . ASN A 1 480 ? 9.25 12.719 8.336 1 92.94 480 ASN A C 1
ATOM 3722 O O . ASN A 1 480 ? 9.844 12.305 7.34 1 92.94 480 ASN A O 1
ATOM 3726 N N . GLY A 1 481 ? 8.211 12.102 8.891 1 92 481 GLY A N 1
ATOM 3727 C CA . GLY A 1 481 ? 7.707 10.844 8.367 1 92 481 GLY A CA 1
ATOM 3728 C C . GLY A 1 481 ? 7.109 10.969 6.98 1 92 481 GLY A C 1
ATOM 3729 O O . GLY A 1 481 ? 7.094 12.062 6.402 1 92 481 GLY A O 1
ATOM 3730 N N . PRO A 1 482 ? 6.828 9.891 6.438 1 93.81 482 PRO A N 1
ATOM 3731 C CA . PRO A 1 482 ? 6.492 8.656 7.156 1 93.81 482 PRO A CA 1
ATOM 3732 C C . PRO A 1 482 ? 7.699 7.738 7.352 1 93.81 482 PRO A C 1
ATOM 3734 O O . PRO A 1 482 ? 7.629 6.781 8.125 1 93.81 482 PRO A O 1
ATOM 3737 N N . PRO A 1 483 ? 8.875 7.883 6.648 1 93.06 483 PRO A N 1
ATOM 3738 C CA . PRO A 1 483 ? 10.016 7 6.906 1 93.06 483 PRO A CA 1
ATOM 3739 C C . PRO A 1 483 ? 10.492 7.066 8.352 1 93.06 483 PRO A C 1
ATOM 3741 O O . PRO A 1 483 ? 10.445 8.133 8.977 1 93.06 483 PRO A O 1
ATOM 3744 N N . VAL A 1 484 ? 10.977 5.941 8.844 1 92.31 484 VAL A N 1
ATOM 3745 C CA . VAL A 1 484 ? 11.469 5.887 10.219 1 92.31 484 VAL A CA 1
ATOM 3746 C C . VAL A 1 484 ? 12.977 5.652 10.211 1 92.31 484 VAL A C 1
ATOM 3748 O O . VAL A 1 484 ? 13.625 5.723 11.258 1 92.31 484 VAL A O 1
ATOM 3751 N N . LYS A 1 485 ? 13.531 5.418 9.016 1 93.44 485 LYS A N 1
ATOM 3752 C CA . LYS A 1 485 ? 14.969 5.219 8.859 1 93.44 485 LYS A CA 1
ATOM 3753 C C . LYS A 1 485 ? 15.562 6.242 7.891 1 93.44 485 LYS A C 1
ATOM 3755 O O . LYS A 1 485 ? 14.906 6.645 6.926 1 93.44 485 LYS A O 1
ATOM 3760 N N . GLY A 1 486 ? 16.797 6.625 8.156 1 96.5 486 GLY A N 1
ATOM 3761 C CA . GLY A 1 486 ? 17.469 7.566 7.273 1 96.5 486 GLY A CA 1
ATOM 3762 C C . GLY A 1 486 ? 17.875 6.957 5.941 1 96.5 486 GLY A C 1
ATOM 3763 O O . GLY A 1 486 ? 17.734 5.75 5.738 1 96.5 486 GLY A O 1
ATOM 3764 N N . LEU A 1 487 ? 18.234 7.832 5.031 1 96.94 487 LEU A N 1
ATOM 3765 C CA . LEU A 1 487 ? 18.781 7.352 3.766 1 96.94 487 LEU A CA 1
ATOM 3766 C C . LEU A 1 487 ? 20.109 6.648 3.979 1 96.94 487 LEU A C 1
ATOM 3768 O O . LEU A 1 487 ? 20.938 7.094 4.785 1 96.94 487 LEU A O 1
ATOM 3772 N N . ALA A 1 488 ? 20.328 5.609 3.312 1 94.81 488 ALA A N 1
ATOM 3773 C CA . ALA A 1 488 ? 21.562 4.84 3.467 1 94.81 488 ALA A CA 1
ATOM 3774 C C . ALA A 1 488 ? 22.75 5.57 2.85 1 94.81 488 ALA A C 1
ATOM 3776 O O . ALA A 1 488 ? 22.641 6.16 1.772 1 94.81 488 ALA A O 1
ATOM 3777 N N . SER A 1 489 ? 23.859 5.57 3.508 1 94.94 489 SER A N 1
ATOM 3778 C CA . SER A 1 489 ? 25.078 6.141 2.971 1 94.94 489 SER A CA 1
ATOM 3779 C C . SER A 1 489 ? 25.656 5.273 1.854 1 94.94 489 SER A C 1
ATOM 3781 O O . SER A 1 489 ? 25.531 4.047 1.886 1 94.94 489 SER A O 1
ATOM 3783 N N . LYS A 1 490 ? 26.156 5.926 0.901 1 93.12 490 LYS A N 1
ATOM 3784 C CA . LYS A 1 490 ? 26.828 5.234 -0.197 1 93.12 490 LYS A CA 1
ATOM 3785 C C . LYS A 1 490 ? 28.297 5.621 -0.268 1 93.12 490 LYS A C 1
ATOM 3787 O O . LYS A 1 490 ? 28.656 6.781 -0.047 1 93.12 490 LYS A O 1
ATOM 3792 N N . LYS A 1 491 ? 29.219 4.66 -0.529 1 86.31 491 LYS A N 1
ATOM 3793 C CA . LYS A 1 491 ? 30.641 4.922 -0.757 1 86.31 491 LYS A CA 1
ATOM 3794 C C . LYS A 1 491 ? 30.906 5.203 -2.23 1 86.31 491 LYS A C 1
ATOM 3796 O O . LYS A 1 491 ? 30.531 4.414 -3.102 1 86.31 491 LYS A O 1
ATOM 3801 N N . ILE A 1 492 ? 31.281 6.395 -2.438 1 81.56 492 ILE A N 1
ATOM 3802 C CA . ILE A 1 492 ? 31.641 6.715 -3.816 1 81.56 492 ILE A CA 1
ATOM 3803 C C . ILE A 1 492 ? 33.156 6.902 -3.93 1 81.56 492 ILE A C 1
ATOM 3805 O O . ILE A 1 492 ? 33.781 7.414 -3.008 1 81.56 492 ILE A O 1
ATOM 3809 N N . ARG A 1 493 ? 33.906 6.27 -4.93 1 65.12 493 ARG A N 1
ATOM 3810 C CA . ARG A 1 493 ? 35.312 6.422 -5.195 1 65.12 493 ARG A CA 1
ATOM 3811 C C . ARG A 1 493 ? 35.562 7.539 -6.203 1 65.12 493 ARG A C 1
ATOM 3813 O O . ARG A 1 493 ? 34.75 7.797 -7.074 1 65.12 493 ARG A O 1
ATOM 3820 N N . MET B 1 1 ? -9.75 -33.219 -11.273 1 86.44 1 MET B N 1
ATOM 3821 C CA . MET B 1 1 ? -9.086 -34.344 -11.914 1 86.44 1 MET B CA 1
ATOM 3822 C C . MET B 1 1 ? -8.016 -34.938 -11 1 86.44 1 MET B C 1
ATOM 3824 O O . MET B 1 1 ? -8.023 -36.125 -10.719 1 86.44 1 MET B O 1
ATOM 3828 N N . TRP B 1 2 ? -7.074 -34.094 -10.492 1 87.75 2 TRP B N 1
ATOM 3829 C CA . TRP B 1 2 ? -5.926 -34.562 -9.711 1 87.75 2 TRP B CA 1
ATOM 3830 C C . TRP B 1 2 ? -6.367 -35.094 -8.367 1 87.75 2 TRP B C 1
ATOM 3832 O O . TRP B 1 2 ? -5.812 -36.094 -7.887 1 87.75 2 TRP B O 1
ATOM 3842 N N . THR B 1 3 ? -7.352 -34.438 -7.754 1 79.5 3 THR B N 1
ATOM 3843 C CA . THR B 1 3 ? -7.82 -34.844 -6.438 1 79.5 3 THR B CA 1
ATOM 3844 C C . THR B 1 3 ? -8.539 -36.188 -6.52 1 79.5 3 THR B C 1
ATOM 3846 O O . THR B 1 3 ? -8.477 -37 -5.582 1 79.5 3 THR B O 1
ATOM 3849 N N . VAL B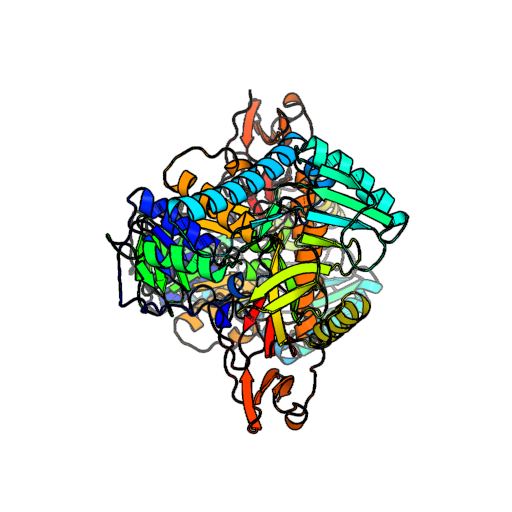 1 4 ? -9.133 -36.406 -7.586 1 77.12 4 VAL B N 1
ATOM 3850 C CA . VAL B 1 4 ? -9.914 -37.625 -7.754 1 77.12 4 VAL B CA 1
ATOM 3851 C C . VAL B 1 4 ? -8.977 -38.781 -8.039 1 77.12 4 VAL B C 1
ATOM 3853 O O . VAL B 1 4 ? -9.188 -39.906 -7.539 1 77.12 4 VAL B O 1
ATOM 3856 N N . SER B 1 5 ? -7.969 -38.562 -8.68 1 81.69 5 SER B N 1
ATOM 3857 C CA . SER B 1 5 ? -7.109 -39.625 -9.156 1 81.69 5 SER B CA 1
ATOM 3858 C C . SER B 1 5 ? -5.996 -39.938 -8.156 1 81.69 5 SER B C 1
ATOM 3860 O O . SER B 1 5 ? -5.34 -40.969 -8.25 1 81.69 5 SER B O 1
ATOM 3862 N N . ALA B 1 6 ? -5.766 -39.031 -7.227 1 84.69 6 ALA B N 1
ATOM 3863 C CA . ALA B 1 6 ? -4.773 -39.281 -6.18 1 84.69 6 ALA B CA 1
ATOM 3864 C C . ALA B 1 6 ? -5.301 -38.844 -4.816 1 84.69 6 ALA B C 1
ATOM 3866 O O . ALA B 1 6 ? -5.031 -37.719 -4.375 1 84.69 6 ALA B O 1
ATOM 3867 N N . PRO B 1 7 ? -5.898 -39.75 -4.141 1 77.88 7 PRO B N 1
ATOM 3868 C CA . PRO B 1 7 ? -6.453 -39.375 -2.838 1 77.88 7 PRO B CA 1
ATOM 3869 C C . PRO B 1 7 ? -5.375 -39.062 -1.805 1 77.88 7 PRO B C 1
ATOM 3871 O O . PRO B 1 7 ? -4.289 -39.656 -1.844 1 77.88 7 PRO B O 1
ATOM 3874 N N . ALA B 1 8 ? -5.684 -38.062 -1.04 1 74.25 8 ALA B N 1
ATOM 3875 C CA . ALA B 1 8 ? -4.664 -37.531 -0.153 1 74.25 8 ALA B CA 1
ATOM 3876 C C . ALA B 1 8 ? -4.828 -38.062 1.269 1 74.25 8 ALA B C 1
ATOM 3878 O O . ALA B 1 8 ? -5.938 -38.375 1.693 1 74.25 8 ALA B O 1
ATOM 3879 N N . ARG B 1 9 ? -3.68 -38.188 1.839 1 86.38 9 ARG B N 1
ATOM 3880 C CA . ARG B 1 9 ? -3.635 -38.344 3.289 1 86.38 9 ARG B CA 1
ATOM 3881 C C . ARG B 1 9 ? -4.094 -37.062 3.994 1 86.38 9 ARG B C 1
ATOM 3883 O O . ARG B 1 9 ? -3.928 -35.969 3.465 1 86.38 9 ARG B O 1
ATOM 3890 N N . ARG B 1 10 ? -4.707 -37.281 5.082 1 93.25 10 ARG B N 1
ATOM 3891 C CA . ARG B 1 10 ? -5.105 -36.156 5.906 1 93.25 10 ARG B CA 1
ATOM 3892 C C . ARG B 1 10 ? -4.062 -35.844 6.977 1 93.25 10 ARG B C 1
ATOM 3894 O O . ARG B 1 10 ? -3.434 -36.781 7.508 1 93.25 10 ARG B O 1
ATOM 3901 N N . TYR B 1 11 ? -3.816 -34.625 7.223 1 97.38 11 TYR B N 1
ATOM 3902 C CA . TYR B 1 11 ? -2.918 -34.188 8.281 1 97.38 11 TYR B CA 1
ATOM 3903 C C . TYR B 1 11 ? -3.68 -33.406 9.367 1 97.38 11 TYR B C 1
ATOM 3905 O O . TYR B 1 11 ? -4.723 -32.812 9.094 1 97.38 11 TYR B O 1
ATOM 3913 N N . PRO B 1 12 ? -3.236 -33.469 10.594 1 97.69 12 PRO B N 1
ATOM 3914 C CA . PRO B 1 12 ? -3.955 -32.812 11.688 1 97.69 12 PRO B CA 1
ATOM 3915 C C . PRO B 1 12 ? -3.781 -31.281 11.672 1 97.69 12 PRO B C 1
ATOM 3917 O O . PRO B 1 12 ? -2.844 -30.766 11.055 1 97.69 12 PRO B O 1
ATOM 3920 N N . PRO B 1 13 ? -4.695 -30.578 12.312 1 98.31 13 PRO B N 1
ATOM 3921 C CA . PRO B 1 13 ? -4.438 -29.156 12.586 1 98.31 13 PRO B CA 1
ATOM 3922 C C . PRO B 1 13 ? -3.379 -28.938 13.664 1 98.31 13 PRO B C 1
ATOM 3924 O O . PRO B 1 13 ? -3.068 -29.875 14.414 1 98.31 13 PRO B O 1
ATOM 3927 N N . LEU B 1 14 ? -2.84 -27.703 13.711 1 98.31 14 LEU B N 1
ATOM 3928 C CA . LEU B 1 14 ? -1.899 -27.359 14.766 1 98.31 14 LEU B CA 1
ATOM 3929 C C . LEU B 1 14 ? -2.531 -27.547 16.141 1 98.31 14 LEU B C 1
ATOM 3931 O O . LEU B 1 14 ? -3.615 -27.016 16.406 1 98.31 14 LEU B O 1
ATOM 3935 N N . PRO B 1 15 ? -1.94 -28.281 17.047 1 97.44 15 PRO B N 1
ATOM 3936 C CA . PRO B 1 15 ? -2.566 -28.609 18.328 1 97.44 15 PRO B CA 1
ATOM 3937 C C . PRO B 1 15 ? -2.418 -27.484 19.344 1 97.44 15 PRO B C 1
ATOM 3939 O O . PRO B 1 15 ? -3.117 -27.469 20.375 1 97.44 15 PRO B O 1
ATOM 3942 N N . GLY B 1 16 ? -1.577 -26.562 19.188 1 96.88 16 GLY B N 1
ATOM 3943 C CA . GLY B 1 16 ? -1.222 -25.469 20.078 1 96.88 16 GLY B CA 1
ATOM 3944 C C . GLY B 1 16 ? 0.119 -24.844 19.734 1 96.88 16 GLY B C 1
ATOM 3945 O O . GLY B 1 16 ? 0.605 -24.969 18.609 1 96.88 16 GLY B O 1
ATOM 3946 N N . ASP B 1 17 ? 0.646 -24.203 20.688 1 97.38 17 ASP B N 1
ATOM 3947 C CA . ASP B 1 17 ? 1.922 -23.547 20.438 1 97.38 17 ASP B CA 1
ATOM 3948 C C . ASP B 1 17 ? 3.027 -24.562 20.172 1 97.38 17 ASP B C 1
ATOM 3950 O O . ASP B 1 17 ? 3.041 -25.641 20.75 1 97.38 17 ASP B O 1
ATOM 3954 N N . LEU B 1 18 ? 3.893 -24.203 19.328 1 98 18 LEU B N 1
ATOM 3955 C CA . LEU B 1 18 ? 4.977 -25.109 18.922 1 98 18 LEU B CA 1
ATOM 3956 C C . LEU B 1 18 ? 6.207 -24.312 18.5 1 98 18 LEU B C 1
ATOM 3958 O O . LEU B 1 18 ? 6.086 -23.203 17.984 1 98 18 LEU B O 1
ATOM 3962 N N . GLU B 1 19 ? 7.352 -24.844 18.766 1 98.38 19 GLU B N 1
ATOM 3963 C CA . GLU B 1 19 ? 8.602 -24.219 18.328 1 98.38 19 GLU B CA 1
ATOM 3964 C C . GLU B 1 19 ? 9.328 -25.078 17.312 1 98.38 19 GLU B C 1
ATOM 3966 O O . GLU B 1 19 ? 9.484 -26.281 17.5 1 98.38 19 GLU B O 1
ATOM 3971 N N . VAL B 1 20 ? 9.664 -24.531 16.188 1 98.69 20 VAL B N 1
ATOM 3972 C CA . VAL B 1 20 ? 10.453 -25.172 15.141 1 98.69 20 VAL B CA 1
ATOM 3973 C C . VAL B 1 20 ? 11.508 -24.219 14.617 1 98.69 20 VAL B C 1
ATOM 3975 O O . VAL B 1 20 ? 11.578 -23.062 15.047 1 98.69 20 VAL B O 1
ATOM 3978 N N . ASP B 1 21 ? 12.391 -24.703 13.68 1 98.69 21 ASP B N 1
ATOM 3979 C CA . ASP B 1 21 ? 13.406 -23.844 13.094 1 98.69 21 ASP B CA 1
ATOM 3980 C C . ASP B 1 21 ? 12.812 -22.953 12.008 1 98.69 21 ASP B C 1
ATOM 3982 O O . ASP B 1 21 ? 13.148 -21.766 11.914 1 98.69 21 ASP B O 1
ATOM 3986 N N . VAL B 1 22 ? 11.93 -23.547 11.172 1 98.88 22 VAL B N 1
ATOM 3987 C CA . VAL B 1 22 ? 11.359 -22.828 10.031 1 98.88 22 VAL B CA 1
ATOM 3988 C C . VAL B 1 22 ? 9.859 -23.094 9.953 1 98.88 22 VAL B C 1
ATOM 3990 O O . VAL B 1 22 ? 9.422 -24.234 10.031 1 98.88 22 VAL B O 1
ATOM 3993 N N . VAL B 1 23 ? 9.086 -22.078 9.82 1 98.94 23 VAL B N 1
ATOM 3994 C CA . VAL B 1 23 ? 7.668 -22.219 9.5 1 98.94 23 VAL B CA 1
ATOM 3995 C C . VAL B 1 23 ? 7.441 -21.906 8.023 1 98.94 23 VAL B C 1
ATOM 3997 O O . VAL B 1 23 ? 7.895 -20.875 7.523 1 98.94 23 VAL B O 1
ATOM 4000 N N . VAL B 1 24 ? 6.84 -22.844 7.324 1 98.94 24 VAL B N 1
ATOM 4001 C CA . VAL B 1 24 ? 6.453 -22.656 5.93 1 98.94 24 VAL B CA 1
ATOM 4002 C C . VAL B 1 24 ? 4.938 -22.469 5.832 1 98.94 24 VAL B C 1
ATOM 4004 O O . VAL B 1 24 ? 4.176 -23.391 6.125 1 98.94 24 VAL B O 1
ATOM 4007 N N . VAL B 1 25 ? 4.535 -21.312 5.406 1 98.56 25 VAL B N 1
ATOM 4008 C CA . VAL B 1 25 ? 3.117 -20.984 5.285 1 98.56 25 VAL B CA 1
ATOM 4009 C C . VAL B 1 25 ? 2.633 -21.312 3.873 1 98.56 25 VAL B C 1
ATOM 4011 O O . VAL B 1 25 ? 2.986 -20.625 2.912 1 98.56 25 VAL B O 1
ATOM 4014 N N . GLY B 1 26 ? 1.816 -22.328 3.746 1 98.12 26 GLY B N 1
ATOM 4015 C CA . GLY B 1 26 ? 1.319 -22.812 2.469 1 98.12 26 GLY B CA 1
ATOM 4016 C C . GLY B 1 26 ? 1.772 -24.234 2.148 1 98.12 26 GLY B C 1
ATOM 4017 O O . GLY B 1 26 ? 2.973 -24.5 2.088 1 98.12 26 GLY B O 1
ATOM 4018 N N . GLY B 1 27 ? 0.852 -25.062 1.968 1 97.81 27 GLY B N 1
ATOM 4019 C CA . GLY B 1 27 ? 1.117 -26.453 1.676 1 97.81 27 GLY B CA 1
ATOM 4020 C C . GLY B 1 27 ? 0.992 -26.797 0.202 1 97.81 27 GLY B C 1
ATOM 4021 O O . GLY B 1 27 ? 0.458 -27.844 -0.157 1 97.81 27 GLY B O 1
ATOM 4022 N N . GLY B 1 28 ? 1.375 -25.875 -0.681 1 97.5 28 GLY B N 1
ATOM 4023 C CA . GLY B 1 28 ? 1.479 -26.125 -2.111 1 97.5 28 GLY B CA 1
ATOM 4024 C C . GLY B 1 28 ? 2.861 -26.578 -2.539 1 97.5 28 GLY B C 1
ATOM 4025 O O . GLY B 1 28 ? 3.678 -26.969 -1.704 1 97.5 28 GLY B O 1
ATOM 4026 N N . LEU B 1 29 ? 3.078 -26.5 -3.828 1 98 29 LEU B N 1
ATOM 4027 C CA . LEU B 1 29 ? 4.312 -27.016 -4.418 1 98 29 LEU B CA 1
ATOM 4028 C C . LEU B 1 29 ? 5.527 -26.281 -3.855 1 98 29 LEU B C 1
ATOM 4030 O O . LEU B 1 29 ? 6.496 -26.906 -3.432 1 98 29 LEU B O 1
ATOM 4034 N N . ALA B 1 30 ? 5.504 -24.969 -3.816 1 98.62 30 ALA B N 1
ATOM 4035 C CA . ALA B 1 30 ? 6.645 -24.188 -3.342 1 98.62 30 ALA B CA 1
ATOM 4036 C C . ALA B 1 30 ? 6.918 -24.469 -1.865 1 98.62 30 ALA B C 1
ATOM 4038 O O . ALA B 1 30 ? 8.07 -24.641 -1.465 1 98.62 30 ALA B O 1
ATOM 4039 N N . GLY B 1 31 ? 5.855 -24.516 -1.089 1 98.81 31 GLY B N 1
ATOM 4040 C CA . GLY B 1 31 ? 6.008 -24.75 0.338 1 98.81 31 GLY B CA 1
ATOM 4041 C C . GLY B 1 31 ? 6.527 -26.141 0.66 1 98.81 31 GLY B C 1
ATOM 4042 O O . GLY B 1 31 ? 7.477 -26.281 1.433 1 98.81 31 GLY B O 1
ATOM 4043 N N . LEU B 1 32 ? 5.938 -27.141 0.069 1 98.75 32 LEU B N 1
ATOM 4044 C CA . LEU B 1 32 ? 6.32 -28.531 0.356 1 98.75 32 LEU B CA 1
ATOM 4045 C C . LEU B 1 32 ? 7.742 -28.812 -0.117 1 98.75 32 LEU B C 1
ATOM 4047 O O . LEU B 1 32 ? 8.492 -29.516 0.554 1 98.75 32 LEU B O 1
ATOM 4051 N N . THR B 1 33 ? 8.094 -28.234 -1.299 1 98.88 33 THR B N 1
ATOM 4052 C CA . THR B 1 33 ? 9.461 -28.422 -1.79 1 98.88 33 THR B CA 1
ATOM 4053 C C . THR B 1 33 ? 10.461 -27.75 -0.854 1 98.88 33 THR B C 1
ATOM 4055 O O . THR B 1 33 ? 11.484 -28.344 -0.512 1 98.88 33 THR B O 1
ATOM 4058 N N . THR B 1 34 ? 10.164 -26.531 -0.418 1 98.94 34 THR B N 1
ATOM 4059 C CA . THR B 1 34 ? 11.039 -25.812 0.501 1 98.94 34 THR B CA 1
ATOM 4060 C C . THR B 1 34 ? 11.203 -26.578 1.809 1 98.94 34 THR B C 1
ATOM 4062 O O . THR B 1 34 ? 12.312 -26.75 2.301 1 98.94 34 THR B O 1
ATOM 4065 N N . ALA B 1 35 ? 10.102 -27.047 2.352 1 98.94 35 ALA B N 1
ATOM 4066 C CA . ALA B 1 35 ? 10.102 -27.781 3.615 1 98.94 35 ALA B CA 1
ATOM 4067 C C . ALA B 1 35 ? 10.93 -29.062 3.51 1 98.94 35 ALA B C 1
ATOM 4069 O O . ALA B 1 35 ? 11.734 -29.359 4.395 1 98.94 35 ALA B O 1
ATOM 4070 N N . TRP B 1 36 ? 10.75 -29.781 2.455 1 98.75 36 TRP B N 1
ATOM 4071 C CA . TRP B 1 36 ? 11.469 -31.031 2.271 1 98.75 36 TRP B CA 1
ATOM 4072 C C . TRP B 1 36 ? 12.969 -30.797 2.18 1 98.75 36 TRP B C 1
ATOM 4074 O O . TRP B 1 36 ? 13.758 -31.516 2.814 1 98.75 36 TRP B O 1
ATOM 4084 N N . LEU B 1 37 ? 13.352 -29.844 1.364 1 98.75 37 LEU B N 1
ATOM 4085 C CA . LEU B 1 37 ? 14.773 -29.578 1.168 1 98.75 37 LEU B CA 1
ATOM 4086 C C . LEU B 1 37 ? 15.422 -29.125 2.471 1 98.75 37 LEU B C 1
ATOM 4088 O O . LEU B 1 37 ? 16.562 -29.5 2.766 1 98.75 37 LEU B O 1
ATOM 4092 N N . LEU B 1 38 ? 14.727 -28.312 3.258 1 98.88 38 LEU B N 1
ATOM 4093 C CA . LEU B 1 38 ? 15.258 -27.844 4.539 1 98.88 38 LEU B CA 1
ATOM 4094 C C . LEU B 1 38 ? 15.352 -29 5.531 1 98.88 38 LEU B C 1
ATOM 4096 O O . LEU B 1 38 ? 16.344 -29.109 6.266 1 98.88 38 LEU B O 1
ATOM 4100 N N . LYS B 1 39 ? 14.344 -29.859 5.547 1 98.75 39 LYS B N 1
ATOM 4101 C CA . LYS B 1 39 ? 14.367 -31.016 6.441 1 98.75 39 LYS B CA 1
ATOM 4102 C C . LYS B 1 39 ? 15.555 -31.922 6.145 1 98.75 39 LYS B C 1
ATOM 4104 O O . LYS B 1 39 ? 16.188 -32.438 7.062 1 98.75 39 LYS B O 1
ATOM 4109 N N . GLN B 1 40 ? 15.805 -32.125 4.887 1 98 40 GLN B N 1
ATOM 4110 C CA . GLN B 1 40 ? 16.922 -32.969 4.473 1 98 40 GLN B CA 1
ATOM 4111 C C . GLN B 1 40 ? 18.234 -32.438 5.02 1 98 40 GLN B C 1
ATOM 4113 O O . GLN B 1 40 ? 19.203 -33.219 5.164 1 98 40 GLN B O 1
ATOM 4118 N N . GLU B 1 41 ? 18.234 -31.219 5.344 1 98.12 41 GLU B N 1
ATOM 4119 C CA . GLU B 1 41 ? 19.438 -30.594 5.871 1 98.12 41 GLU B CA 1
ATOM 4120 C C . GLU B 1 41 ? 19.375 -30.469 7.391 1 98.12 41 GLU B C 1
ATOM 4122 O O . GLU B 1 41 ? 20.156 -29.734 7.992 1 98.12 41 GLU B O 1
ATOM 4127 N N . GLY B 1 42 ? 18.391 -31.062 8.016 1 98.19 42 GLY B N 1
ATOM 4128 C CA . GLY B 1 42 ? 18.359 -31.188 9.461 1 98.19 42 GLY B CA 1
ATOM 4129 C C . GLY B 1 42 ? 17.516 -30.125 10.148 1 98.19 42 GLY B C 1
ATOM 4130 O O . GLY B 1 42 ? 17.5 -30.047 11.375 1 98.19 42 GLY B O 1
ATOM 4131 N N . LYS B 1 43 ? 16.844 -29.281 9.398 1 98.75 43 LYS B N 1
ATOM 4132 C CA . LYS B 1 43 ? 15.977 -28.281 10.016 1 98.75 43 LYS B CA 1
ATOM 4133 C C . LYS B 1 43 ? 14.648 -28.875 10.453 1 98.75 43 LYS B C 1
ATOM 4135 O O . LYS B 1 43 ? 14.102 -29.75 9.773 1 98.75 43 LYS B O 1
ATOM 4140 N N . ARG B 1 44 ? 14.219 -28.531 11.68 1 98.56 44 ARG B N 1
ATOM 4141 C CA . ARG B 1 44 ? 12.852 -28.812 12.086 1 98.56 44 ARG B CA 1
ATOM 4142 C C . ARG B 1 44 ? 11.875 -27.844 11.438 1 98.56 44 ARG B C 1
ATOM 4144 O O . ARG B 1 44 ? 11.922 -26.641 11.703 1 98.56 44 ARG B O 1
ATOM 4151 N N . VAL B 1 45 ? 10.898 -28.328 10.547 1 98.94 45 VAL B N 1
ATOM 4152 C CA . VAL B 1 45 ? 10.039 -27.469 9.75 1 98.94 45 VAL B CA 1
ATOM 4153 C C . VAL B 1 45 ? 8.57 -27.75 10.078 1 98.94 45 VAL B C 1
ATOM 4155 O O . VAL B 1 45 ? 8.195 -28.906 10.297 1 98.94 45 VAL B O 1
ATOM 4158 N N . ALA B 1 46 ? 7.75 -26.734 10.172 1 98.94 46 ALA B N 1
ATOM 4159 C CA . ALA B 1 46 ? 6.297 -26.875 10.234 1 98.94 46 ALA B CA 1
ATOM 4160 C C . ALA B 1 46 ? 5.641 -26.234 9.008 1 98.94 46 ALA B C 1
ATOM 4162 O O . ALA B 1 46 ? 5.723 -25.016 8.82 1 98.94 46 ALA B O 1
ATOM 4163 N N . VAL B 1 47 ? 5.055 -27.094 8.172 1 98.88 47 VAL B N 1
ATOM 4164 C CA . VAL B 1 47 ? 4.207 -26.578 7.098 1 98.88 47 VAL B CA 1
ATOM 4165 C C . VAL B 1 47 ? 2.787 -26.375 7.617 1 98.88 47 VAL B C 1
ATOM 4167 O O . VAL B 1 47 ? 2.193 -27.281 8.211 1 98.88 47 VAL B O 1
ATOM 4170 N N . VAL B 1 48 ? 2.273 -25.203 7.395 1 98.75 48 VAL B N 1
ATOM 4171 C CA . VAL B 1 48 ? 0.91 -24.938 7.84 1 98.75 48 VAL B CA 1
ATOM 4172 C C . VAL B 1 48 ? 0.049 -24.516 6.648 1 98.75 48 VAL B C 1
ATOM 4174 O O . VAL B 1 48 ? 0.465 -23.688 5.832 1 98.75 48 VAL B O 1
ATOM 4177 N N . GLU B 1 49 ? -1.073 -25.125 6.512 1 98.12 49 GLU B N 1
ATOM 4178 C CA . GLU B 1 49 ? -2.033 -24.906 5.434 1 98.12 49 GLU B CA 1
ATOM 4179 C C . GLU B 1 49 ? -3.418 -24.578 5.984 1 98.12 49 GLU B C 1
ATOM 4181 O O . GLU B 1 49 ? -3.895 -25.25 6.91 1 98.12 49 GLU B O 1
ATOM 4186 N N . MET B 1 50 ? -3.963 -23.5 5.5 1 96.69 50 MET B N 1
ATOM 4187 C CA . MET B 1 50 ? -5.234 -23 6.012 1 96.69 50 MET B CA 1
ATOM 4188 C C . MET B 1 50 ? -6.352 -24.016 5.781 1 96.69 50 MET B C 1
ATOM 4190 O O . MET B 1 50 ? -7.266 -24.141 6.598 1 96.69 50 MET B O 1
ATOM 4194 N N . HIS B 1 51 ? -6.289 -24.75 4.672 1 95.38 51 HIS B N 1
ATOM 4195 C CA . HIS B 1 51 ? -7.246 -25.812 4.352 1 95.38 51 HIS B CA 1
ATOM 4196 C C . HIS B 1 51 ? -6.566 -27.172 4.301 1 95.38 51 HIS B C 1
ATOM 4198 O O . HIS B 1 51 ? -5.867 -27.562 5.238 1 95.38 51 HIS B O 1
ATOM 4204 N N . ARG B 1 52 ? -6.742 -27.812 3.27 1 95.25 52 ARG B N 1
ATOM 4205 C CA . ARG B 1 52 ? -6.02 -29.062 3.002 1 95.25 52 ARG B CA 1
ATOM 4206 C C . ARG B 1 52 ? -4.855 -28.812 2.047 1 95.25 52 ARG B C 1
ATOM 4208 O O . ARG B 1 52 ? -4.961 -28 1.121 1 95.25 52 ARG B O 1
ATOM 4215 N N . ILE B 1 53 ? -3.789 -29.469 2.301 1 96.31 53 ILE B N 1
ATOM 4216 C CA . ILE B 1 53 ? -2.658 -29.281 1.399 1 96.31 53 ILE B CA 1
ATOM 4217 C C . ILE B 1 53 ? -3.062 -29.656 -0.023 1 96.31 53 ILE B C 1
ATOM 4219 O O . ILE B 1 53 ? -3.932 -30.5 -0.221 1 96.31 53 ILE B O 1
ATOM 4223 N N . LEU B 1 54 ? -2.537 -29 -1 1 95.69 54 LEU B N 1
ATOM 4224 C CA . LEU B 1 54 ? -2.633 -29.266 -2.43 1 95.69 54 LEU B CA 1
ATOM 4225 C C . LEU B 1 54 ? -4.055 -29.047 -2.932 1 95.69 54 LEU B C 1
ATOM 4227 O O . LEU B 1 54 ? -4.445 -29.594 -3.963 1 95.69 54 LEU B O 1
ATOM 4231 N N . THR B 1 55 ? -4.828 -28.266 -2.199 1 92.25 55 THR B N 1
ATOM 4232 C CA . THR B 1 55 ? -6.18 -27.969 -2.662 1 92.25 55 THR B CA 1
ATOM 4233 C C . THR B 1 55 ? -6.281 -26.516 -3.133 1 92.25 55 THR B C 1
ATOM 4235 O O . THR B 1 55 ? -7.281 -26.125 -3.742 1 92.25 55 THR B O 1
ATOM 4238 N N . GLY B 1 56 ? -5.254 -25.734 -2.895 1 93.12 56 GLY B N 1
ATOM 4239 C CA . GLY B 1 56 ? -5.223 -24.391 -3.426 1 93.12 56 GLY B CA 1
ATOM 4240 C C . GLY B 1 56 ? -4.859 -24.328 -4.898 1 93.12 56 GLY B C 1
ATOM 4241 O O . GLY B 1 56 ? -5.332 -25.141 -5.691 1 93.12 56 GLY B O 1
ATOM 4242 N N . GLN B 1 57 ? -4.059 -23.406 -5.234 1 94.12 57 GLN B N 1
ATOM 4243 C CA . GLN B 1 57 ? -3.748 -23.203 -6.645 1 94.12 57 GLN B CA 1
ATOM 4244 C C . GLN B 1 57 ? -2.928 -24.359 -7.207 1 94.12 57 GLN B C 1
ATOM 4246 O O . GLN B 1 57 ? -3.07 -24.719 -8.383 1 94.12 57 GLN B O 1
ATOM 4251 N N . THR B 1 58 ? -2.113 -24.891 -6.375 1 94 58 THR B N 1
ATOM 4252 C CA . THR B 1 58 ? -1.37 -26.062 -6.809 1 94 58 THR B CA 1
ATOM 4253 C C . THR B 1 58 ? -2.322 -27.172 -7.242 1 94 58 THR B C 1
ATOM 4255 O O . THR B 1 58 ? -2.023 -27.922 -8.172 1 94 58 THR B O 1
ATOM 4258 N N . GLY B 1 59 ? -3.426 -27.297 -6.598 1 92.88 59 GLY B N 1
ATOM 4259 C CA . GLY B 1 59 ? -4.41 -28.312 -6.938 1 92.88 59 GLY B CA 1
ATOM 4260 C C . GLY B 1 59 ? -5.188 -27.984 -8.203 1 92.88 59 GLY B C 1
ATOM 4261 O O . GLY B 1 59 ? -5.855 -28.859 -8.766 1 92.88 59 GLY B O 1
ATOM 4262 N N . GLN B 1 60 ? -5.074 -26.766 -8.656 1 94.12 60 GLN B N 1
ATOM 4263 C CA . GLN B 1 60 ? -5.84 -26.328 -9.812 1 94.12 60 GLN B CA 1
ATOM 4264 C C . GLN B 1 60 ? -4.945 -26.188 -11.039 1 94.12 60 GLN B C 1
ATOM 4266 O O . GLN B 1 60 ? -5.285 -25.484 -11.992 1 94.12 60 GLN B O 1
ATOM 4271 N N . THR B 1 61 ? -3.873 -26.875 -11.07 1 94.06 61 THR B N 1
ATOM 4272 C CA . THR B 1 61 ? -2.85 -26.781 -12.102 1 94.06 61 THR B CA 1
ATOM 4273 C C . THR B 1 61 ? -3.195 -27.672 -13.289 1 94.06 61 THR B C 1
ATOM 4275 O O . THR B 1 61 ? -4.074 -28.547 -13.188 1 94.06 61 THR B O 1
ATOM 4278 N N . THR B 1 62 ? -2.643 -27.359 -14.438 1 95.62 62 THR B N 1
ATOM 4279 C CA . THR B 1 62 ? -2.592 -28.312 -15.547 1 95.62 62 THR B CA 1
ATOM 4280 C C . THR B 1 62 ? -1.238 -29.016 -15.594 1 95.62 62 THR B C 1
ATOM 4282 O O . THR B 1 62 ? -1.06 -29.984 -16.344 1 95.62 62 THR B O 1
ATOM 4285 N N . ALA B 1 63 ? -0.323 -28.547 -14.797 1 96.25 63 ALA B N 1
ATOM 4286 C CA . ALA B 1 63 ? 0.911 -29.234 -14.43 1 96.25 63 ALA B CA 1
ATOM 4287 C C . ALA B 1 63 ? 1.833 -29.391 -15.633 1 96.25 63 ALA B C 1
ATOM 4289 O O . ALA B 1 63 ? 2.287 -30.5 -15.938 1 96.25 63 ALA B O 1
ATOM 4290 N N . HIS B 1 64 ? 2.152 -28.312 -16.297 1 97.38 64 HIS B N 1
ATOM 4291 C CA . HIS B 1 64 ? 3.193 -28.266 -17.312 1 97.38 64 HIS B CA 1
ATOM 4292 C C . HIS B 1 64 ? 4.559 -27.984 -16.688 1 97.38 64 HIS B C 1
ATOM 4294 O O . HIS B 1 64 ? 4.715 -27.031 -15.922 1 97.38 64 HIS B O 1
ATOM 4300 N N . LEU B 1 65 ? 5.504 -28.828 -16.906 1 98.44 65 LEU B N 1
ATOM 4301 C CA . LEU B 1 65 ? 6.902 -28.531 -16.625 1 98.44 65 LEU B CA 1
ATOM 4302 C C . LEU B 1 65 ? 7.629 -28.078 -17.875 1 98.44 65 LEU B C 1
ATOM 4304 O O . LEU B 1 65 ? 7.992 -28.891 -18.719 1 98.44 65 LEU B O 1
ATOM 4308 N N . THR B 1 66 ? 7.883 -26.766 -17.922 1 98.12 66 THR B N 1
ATOM 4309 C CA . THR B 1 66 ? 8.328 -26.25 -19.219 1 98.12 66 THR B CA 1
ATOM 4310 C C . THR B 1 66 ? 9.352 -25.125 -19.031 1 98.12 66 THR B C 1
ATOM 4312 O O . THR B 1 66 ? 9.352 -24.438 -18.016 1 98.12 66 THR B O 1
ATOM 4315 N N . GLU B 1 67 ? 10.227 -25.031 -20 1 97.88 67 GLU B N 1
ATOM 4316 C CA . GLU B 1 67 ? 11.172 -23.922 -20.094 1 97.88 67 GLU B CA 1
ATOM 4317 C C . GLU B 1 67 ? 10.562 -22.75 -20.859 1 97.88 67 GLU B C 1
ATOM 4319 O O . GLU B 1 67 ? 11.109 -21.641 -20.844 1 97.88 67 GLU B O 1
ATOM 4324 N N . LEU B 1 68 ? 9.469 -23.031 -21.531 1 96.56 68 LEU B N 1
ATOM 4325 C CA . LEU B 1 68 ? 8.766 -21.953 -22.203 1 96.56 68 LEU B CA 1
ATOM 4326 C C . LEU B 1 68 ? 8.008 -21.078 -21.203 1 96.56 68 LEU B C 1
ATOM 4328 O O . LEU B 1 68 ? 6.918 -21.438 -20.766 1 96.56 68 LEU B O 1
ATOM 4332 N N . LEU B 1 69 ? 8.531 -19.969 -20.969 1 96.19 69 LEU B N 1
ATOM 4333 C CA . LEU B 1 69 ? 7.973 -19.062 -19.969 1 96.19 69 LEU B CA 1
ATOM 4334 C C . LEU B 1 69 ? 6.914 -18.156 -20.594 1 96.19 69 LEU B C 1
ATOM 4336 O O . LEU B 1 69 ? 6.867 -18 -21.812 1 96.19 69 LEU B O 1
ATOM 4340 N N . ASP B 1 70 ? 6.082 -17.594 -19.703 1 94.5 70 ASP B N 1
ATOM 4341 C CA . ASP B 1 70 ? 5.039 -16.688 -20.156 1 94.5 70 ASP B CA 1
ATOM 4342 C C . ASP B 1 70 ? 5.641 -15.414 -20.75 1 94.5 70 ASP B C 1
ATOM 4344 O O . ASP B 1 70 ? 5.086 -14.844 -21.688 1 94.5 70 ASP B O 1
ATOM 4348 N N . VAL B 1 71 ? 6.754 -14.992 -20.172 1 93.94 71 VAL B N 1
ATOM 4349 C CA . VAL B 1 71 ? 7.512 -13.891 -20.766 1 93.94 71 VAL B CA 1
ATOM 4350 C C . VAL B 1 71 ? 8.523 -14.445 -21.766 1 93.94 71 VAL B C 1
ATOM 4352 O O . VAL B 1 71 ? 9.172 -15.461 -21.516 1 93.94 71 VAL B O 1
ATOM 4355 N N . SER B 1 72 ? 8.57 -13.805 -22.922 1 94.94 72 SER B N 1
ATOM 4356 C CA . SER B 1 72 ? 9.461 -14.297 -23.969 1 94.94 72 SER B CA 1
ATOM 4357 C C . SER B 1 72 ? 10.922 -14.094 -23.594 1 94.94 72 SER B C 1
ATOM 4359 O O . SER B 1 72 ? 11.25 -13.203 -22.812 1 94.94 72 SER B O 1
ATOM 4361 N N . TYR B 1 73 ? 11.727 -14.961 -24.109 1 97.12 73 TYR B N 1
ATOM 4362 C CA . TYR B 1 73 ? 13.156 -14.812 -23.844 1 97.12 73 TYR B CA 1
ATOM 4363 C C . TYR B 1 73 ? 13.703 -13.555 -24.516 1 97.12 73 TYR B C 1
ATOM 4365 O O . TYR B 1 73 ? 14.688 -12.977 -24.047 1 97.12 73 TYR B O 1
ATOM 4373 N N . ASP B 1 74 ? 13.023 -13.094 -25.578 1 95 74 ASP B N 1
ATOM 4374 C CA . ASP B 1 74 ? 13.383 -11.805 -26.156 1 95 74 ASP B CA 1
ATOM 4375 C C . ASP B 1 74 ? 13.156 -10.664 -25.172 1 95 74 ASP B C 1
ATOM 4377 O O . ASP B 1 74 ? 14.023 -9.805 -25 1 95 74 ASP B O 1
ATOM 4381 N N . THR B 1 75 ? 12.055 -10.719 -24.547 1 94.38 75 THR B N 1
ATOM 4382 C CA . THR B 1 75 ? 11.734 -9.711 -23.547 1 94.38 75 THR B CA 1
ATOM 4383 C C . THR B 1 75 ? 12.672 -9.836 -22.344 1 94.38 75 THR B C 1
ATOM 4385 O O . THR B 1 75 ? 13.125 -8.828 -21.797 1 94.38 75 THR B O 1
ATOM 4388 N N . LEU B 1 76 ? 12.961 -11.047 -21.938 1 96.62 76 LEU B N 1
ATOM 4389 C CA . LEU B 1 76 ? 13.867 -11.258 -20.812 1 96.62 76 LEU B CA 1
ATOM 4390 C C . LEU B 1 76 ? 15.258 -10.727 -21.125 1 96.62 76 LEU B C 1
ATOM 4392 O O . LEU B 1 76 ? 15.914 -10.148 -20.25 1 96.62 76 LEU B O 1
ATOM 4396 N N . ALA B 1 77 ? 15.695 -10.938 -22.344 1 96.06 77 ALA B N 1
ATOM 4397 C CA . ALA B 1 77 ? 17 -10.422 -22.75 1 96.06 77 ALA B CA 1
ATOM 4398 C C . ALA B 1 77 ? 17.016 -8.898 -22.719 1 96.06 77 ALA B C 1
ATOM 4400 O O . ALA B 1 77 ? 18.016 -8.289 -22.344 1 96.06 77 ALA B O 1
ATOM 4401 N N . SER B 1 78 ? 15.945 -8.352 -23.109 1 93.19 78 SER B N 1
ATOM 4402 C CA . SER B 1 78 ? 15.836 -6.898 -23.109 1 93.19 78 SER B CA 1
ATOM 4403 C C . SER B 1 78 ? 15.773 -6.352 -21.672 1 93.19 78 SER B C 1
ATOM 4405 O O . SER B 1 78 ? 16.438 -5.367 -21.359 1 93.19 78 SER B O 1
ATOM 4407 N N . ASP B 1 79 ? 15.039 -7.023 -20.828 1 93.06 79 ASP B N 1
ATOM 4408 C CA . ASP B 1 79 ? 14.711 -6.488 -19.516 1 93.06 79 ASP B CA 1
ATOM 4409 C C . ASP B 1 79 ? 15.766 -6.879 -18.484 1 93.06 79 ASP B C 1
ATOM 4411 O O . ASP B 1 79 ? 16.031 -6.129 -17.531 1 93.06 79 ASP B O 1
ATOM 4415 N N . PHE B 1 80 ? 16.375 -8.031 -18.641 1 95.62 80 PHE B N 1
ATOM 4416 C CA . PHE B 1 80 ? 17.281 -8.562 -17.625 1 95.62 80 PHE B CA 1
ATOM 4417 C C . PHE B 1 80 ? 18.656 -8.805 -18.234 1 95.62 80 PHE B C 1
ATOM 4419 O O . PHE B 1 80 ? 19.547 -9.336 -17.562 1 95.62 80 PHE B O 1
ATOM 4426 N N . GLY B 1 81 ? 18.906 -8.414 -19.516 1 95.56 81 GLY B N 1
ATOM 4427 C CA . GLY B 1 81 ? 20.141 -8.695 -20.203 1 95.56 81 GLY B CA 1
ATOM 4428 C C . GLY B 1 81 ? 20.234 -10.125 -20.703 1 95.56 81 GLY B C 1
ATOM 4429 O O . GLY B 1 81 ? 19.484 -10.992 -20.25 1 95.56 81 GLY B O 1
ATOM 4430 N N . GLU B 1 82 ? 21.156 -10.336 -21.594 1 96.94 82 GLU B N 1
ATOM 4431 C CA . GLU B 1 82 ? 21.375 -11.672 -22.125 1 96.94 82 GLU B CA 1
ATOM 4432 C C . GLU B 1 82 ? 21.719 -12.664 -21.031 1 96.94 82 GLU B C 1
ATOM 4434 O O . GLU B 1 82 ? 21.281 -13.812 -21.047 1 96.94 82 GLU B O 1
ATOM 4439 N N . LYS B 1 83 ? 22.453 -12.211 -20.156 1 97.5 83 LYS B N 1
ATOM 4440 C CA . LYS B 1 83 ? 22.828 -13.07 -19.031 1 97.5 83 LYS B CA 1
ATOM 4441 C C . LYS B 1 83 ? 21.609 -13.453 -18.203 1 97.5 83 LYS B C 1
ATOM 4443 O O . LYS B 1 83 ? 21.469 -14.602 -17.766 1 97.5 83 LYS B O 1
ATOM 4448 N N . GLY B 1 84 ? 20.75 -12.5 -17.938 1 97.56 84 GLY B N 1
ATOM 4449 C CA . GLY B 1 84 ? 19.516 -12.773 -17.203 1 97.56 84 GLY B CA 1
ATOM 4450 C C . GLY B 1 84 ? 18.625 -13.773 -17.906 1 97.56 84 GLY B C 1
ATOM 4451 O O . GLY B 1 84 ? 18.047 -14.664 -17.266 1 97.56 84 GLY B O 1
ATOM 4452 N N . ALA B 1 85 ? 18.516 -13.641 -19.203 1 98 85 ALA B N 1
ATOM 4453 C CA . ALA B 1 85 ? 17.719 -14.57 -19.984 1 98 85 ALA B CA 1
ATOM 4454 C C . ALA B 1 85 ? 18.281 -15.984 -19.906 1 98 85 ALA B C 1
ATOM 4456 O O . ALA B 1 85 ? 17.547 -16.953 -19.781 1 98 85 ALA B O 1
ATOM 4457 N N . ARG B 1 86 ? 19.562 -16.062 -19.969 1 98.5 86 ARG B N 1
ATOM 4458 C CA . ARG B 1 86 ? 20.234 -17.359 -19.875 1 98.5 86 ARG B CA 1
ATOM 4459 C C . ARG B 1 86 ? 20.031 -17.984 -18.5 1 98.5 86 ARG B C 1
ATOM 4461 O O . ARG B 1 86 ? 19.766 -19.188 -18.391 1 98.5 86 ARG B O 1
ATOM 4468 N N . LEU B 1 87 ? 20.141 -17.172 -17.516 1 98.62 87 LEU B N 1
ATOM 4469 C CA . LEU B 1 87 ? 19.953 -17.672 -16.156 1 98.62 87 LEU B CA 1
ATOM 4470 C C . LEU B 1 87 ? 18.516 -18.125 -15.938 1 98.62 87 LEU B C 1
ATOM 4472 O O . LEU B 1 87 ? 18.281 -19.094 -15.211 1 98.62 87 LEU B O 1
ATOM 4476 N N . ALA B 1 88 ? 17.625 -17.375 -16.516 1 98.62 88 ALA B N 1
ATOM 4477 C CA . ALA B 1 88 ? 16.219 -17.781 -16.422 1 98.62 88 ALA B CA 1
ATOM 4478 C C . ALA B 1 88 ? 16 -19.156 -17.047 1 98.62 88 ALA B C 1
ATOM 4480 O O . ALA B 1 88 ? 15.375 -20.031 -16.438 1 98.62 88 ALA B O 1
ATOM 4481 N N . ALA B 1 89 ? 16.531 -19.359 -18.219 1 98.62 89 ALA B N 1
ATOM 4482 C CA . ALA B 1 89 ? 16.406 -20.641 -18.906 1 98.62 89 ALA B CA 1
ATOM 4483 C C . ALA B 1 89 ? 17.078 -21.75 -18.109 1 98.62 89 ALA B C 1
ATOM 4485 O O . ALA B 1 89 ? 16.484 -22.828 -17.922 1 98.62 89 ALA B O 1
ATOM 4486 N N . GLU B 1 90 ? 18.219 -21.469 -17.609 1 98.56 90 GLU B N 1
ATOM 4487 C CA . GLU B 1 90 ? 18.969 -22.438 -16.844 1 98.56 90 GLU B CA 1
ATOM 4488 C C . GLU B 1 90 ? 18.234 -22.812 -15.555 1 98.56 90 GLU B C 1
ATOM 4490 O O . GLU B 1 90 ? 18.203 -23.984 -15.156 1 98.56 90 GLU B O 1
ATOM 4495 N N . SER B 1 91 ? 17.703 -21.828 -14.922 1 98.69 91 SER B N 1
ATOM 4496 C CA . SER B 1 91 ? 17.062 -22.047 -13.633 1 98.69 91 SER B CA 1
ATOM 4497 C C . SER B 1 91 ? 15.828 -22.922 -13.773 1 98.69 91 SER B C 1
ATOM 4499 O O . SER B 1 91 ? 15.594 -23.812 -12.953 1 98.69 91 SER B O 1
ATOM 4501 N N . VAL B 1 92 ? 15.031 -22.688 -14.758 1 98.06 92 VAL B N 1
ATOM 4502 C CA . VAL B 1 92 ? 13.812 -23.469 -14.93 1 98.06 92 VAL B CA 1
ATOM 4503 C C . VAL B 1 92 ? 14.164 -24.891 -15.375 1 98.06 92 VAL B C 1
ATOM 4505 O O . VAL B 1 92 ? 13.469 -25.844 -15.031 1 98.06 92 VAL B O 1
ATOM 4508 N N . ARG B 1 93 ? 15.211 -25.016 -16.156 1 98.38 93 ARG B N 1
ATOM 4509 C CA . ARG B 1 93 ? 15.703 -26.344 -16.5 1 98.38 93 ARG B CA 1
ATOM 4510 C C . ARG B 1 93 ? 16.172 -27.078 -15.25 1 98.38 93 ARG B C 1
ATOM 4512 O O . ARG B 1 93 ? 15.867 -28.266 -15.07 1 98.38 93 ARG B O 1
ATOM 4519 N N . ALA B 1 94 ? 16.891 -26.359 -14.453 1 98.62 94 ALA B N 1
ATOM 4520 C CA . ALA B 1 94 ? 17.375 -26.938 -13.211 1 98.62 94 ALA B CA 1
ATOM 4521 C C . ALA B 1 94 ? 16.219 -27.406 -12.328 1 98.62 94 ALA B C 1
ATOM 4523 O O . ALA B 1 94 ? 16.312 -28.406 -11.625 1 98.62 94 ALA B O 1
ATOM 4524 N N . SER B 1 95 ? 15.18 -26.656 -12.336 1 98.62 95 SER B N 1
ATOM 4525 C CA . SER B 1 95 ? 13.984 -27 -11.578 1 98.62 95 SER B CA 1
ATOM 4526 C C . SER B 1 95 ? 13.367 -28.312 -12.086 1 98.62 95 SER B C 1
ATOM 4528 O O . SER B 1 95 ? 13.023 -29.188 -11.289 1 98.62 95 SER B O 1
ATOM 4530 N N . ILE B 1 96 ? 13.25 -28.438 -13.359 1 98.69 96 ILE B N 1
ATOM 4531 C CA . ILE B 1 96 ? 12.703 -29.656 -13.953 1 98.69 96 ILE B CA 1
ATOM 4532 C C . ILE B 1 96 ? 13.609 -30.844 -13.617 1 98.69 96 ILE B C 1
ATOM 4534 O O . ILE B 1 96 ? 13.133 -31.922 -13.266 1 98.69 96 ILE B O 1
ATOM 4538 N N . GLU B 1 97 ? 14.875 -30.609 -13.68 1 98.69 97 GLU B N 1
ATOM 4539 C CA . GLU B 1 97 ? 15.836 -31.656 -13.344 1 98.69 97 GLU B CA 1
ATOM 4540 C C . GLU B 1 97 ? 15.734 -32.031 -11.867 1 98.69 97 GLU B C 1
ATOM 4542 O O . GLU B 1 97 ? 15.93 -33.219 -11.508 1 98.69 97 GLU B O 1
ATOM 4547 N N . LYS B 1 98 ? 15.516 -31.062 -11.055 1 98.75 98 LYS B N 1
ATOM 4548 C CA . LYS B 1 98 ? 15.344 -31.344 -9.633 1 98.75 98 LYS B CA 1
ATOM 4549 C C . LYS B 1 98 ? 14.141 -32.25 -9.398 1 98.75 98 LYS B C 1
ATOM 4551 O O . LYS B 1 98 ? 14.219 -33.188 -8.609 1 98.75 98 LYS B O 1
ATOM 4556 N N . ILE B 1 99 ? 13.062 -31.984 -10.055 1 98.75 99 ILE B N 1
ATOM 4557 C CA . ILE B 1 99 ? 11.875 -32.812 -9.945 1 98.75 99 ILE B CA 1
ATOM 4558 C C . ILE B 1 99 ? 12.188 -34.25 -10.422 1 98.75 99 ILE B C 1
ATOM 4560 O O . ILE B 1 99 ? 11.875 -35.219 -9.742 1 98.75 99 ILE B O 1
ATOM 4564 N N . SER B 1 100 ? 12.828 -34.281 -11.57 1 98.62 100 SER B N 1
ATOM 4565 C CA . SER B 1 100 ? 13.219 -35.594 -12.117 1 98.62 100 SER B CA 1
ATOM 4566 C C . SER B 1 100 ? 14.07 -36.375 -11.133 1 98.62 100 SER B C 1
ATOM 4568 O O . SER B 1 100 ? 13.836 -37.562 -10.906 1 98.62 100 SER B O 1
ATOM 4570 N N . SER B 1 101 ? 14.992 -35.688 -10.562 1 98.44 101 SER B N 1
ATOM 4571 C CA . SER B 1 101 ? 15.906 -36.312 -9.609 1 98.44 101 SER B CA 1
ATOM 4572 C C . SER B 1 101 ? 15.164 -36.812 -8.375 1 98.44 101 SER B C 1
ATOM 4574 O O . SER B 1 101 ? 15.453 -37.906 -7.859 1 98.44 101 SER B O 1
ATOM 4576 N N . LEU B 1 102 ? 14.281 -36.062 -7.867 1 98.19 102 LEU B N 1
ATOM 4577 C CA . LEU B 1 102 ? 13.508 -36.438 -6.688 1 98.19 102 LEU B CA 1
ATOM 4578 C C . LEU B 1 102 ? 12.617 -37.625 -6.996 1 98.19 102 LEU B C 1
ATOM 4580 O O . LEU B 1 102 ? 12.469 -38.531 -6.168 1 98.19 102 LEU B O 1
ATOM 4584 N N . VAL B 1 103 ? 12 -37.625 -8.141 1 98.5 103 VAL B N 1
ATOM 4585 C CA . VAL B 1 103 ? 11.141 -38.719 -8.555 1 98.5 103 VAL B CA 1
ATOM 4586 C C . VAL B 1 103 ? 11.945 -40.031 -8.562 1 98.5 103 VAL B C 1
ATOM 4588 O O . VAL B 1 103 ? 11.492 -41.031 -8.047 1 98.5 103 VAL B O 1
ATOM 4591 N N . GLU B 1 104 ? 13.141 -39.969 -9.086 1 98.25 104 GLU B N 1
ATOM 4592 C CA . GLU B 1 104 ? 14 -41.125 -9.195 1 98.25 104 GLU B CA 1
ATOM 4593 C C . GLU B 1 104 ? 14.523 -41.562 -7.828 1 98.25 104 GLU B C 1
ATOM 4595 O O . GLU B 1 104 ? 14.391 -42.75 -7.449 1 98.25 104 GLU B O 1
ATOM 4600 N N . ARG B 1 105 ? 15.062 -40.625 -7.129 1 97.75 105 ARG B N 1
ATOM 4601 C CA . ARG B 1 105 ? 15.719 -40.938 -5.859 1 97.75 105 ARG B CA 1
ATOM 4602 C C . ARG B 1 105 ? 14.719 -41.438 -4.832 1 97.75 105 ARG B C 1
ATOM 4604 O O . ARG B 1 105 ? 15.047 -42.312 -4.02 1 97.75 105 ARG B O 1
ATOM 4611 N N . LEU B 1 106 ? 13.547 -40.906 -4.871 1 97.56 106 LEU B N 1
ATOM 4612 C CA . LEU B 1 106 ? 12.562 -41.25 -3.846 1 97.56 106 LEU B CA 1
ATOM 4613 C C . LEU B 1 106 ? 11.594 -42.312 -4.355 1 97.56 106 LEU B C 1
ATOM 4615 O O . LEU B 1 106 ? 10.734 -42.781 -3.605 1 97.56 106 LEU B O 1
ATOM 4619 N N . GLY B 1 107 ? 11.742 -42.688 -5.586 1 97.69 107 GLY B N 1
ATOM 4620 C CA . GLY B 1 107 ? 10.875 -43.688 -6.164 1 97.69 107 GLY B CA 1
ATOM 4621 C C . GLY B 1 107 ? 9.414 -43.281 -6.188 1 97.69 107 GLY B C 1
ATOM 4622 O O . GLY B 1 107 ? 8.539 -44.062 -5.789 1 97.69 107 GLY B O 1
ATOM 4623 N N . ILE B 1 108 ? 9.148 -42.125 -6.652 1 97.12 108 ILE B N 1
ATOM 4624 C CA . ILE B 1 108 ? 7.789 -41.594 -6.609 1 97.12 108 ILE B CA 1
ATOM 4625 C C . ILE B 1 108 ? 7.027 -42.031 -7.863 1 97.12 108 ILE B C 1
ATOM 4627 O O . ILE B 1 108 ? 7.477 -41.781 -8.984 1 97.12 108 ILE B O 1
ATOM 4631 N N . ALA B 1 109 ? 5.883 -42.656 -7.672 1 94.75 109 ALA B N 1
ATOM 4632 C CA . ALA B 1 109 ? 5.012 -43.031 -8.781 1 94.75 109 ALA B CA 1
ATOM 4633 C C . ALA B 1 109 ? 4.098 -41.875 -9.18 1 94.75 109 ALA B C 1
ATOM 4635 O O . ALA B 1 109 ? 2.941 -41.812 -8.75 1 94.75 109 ALA B O 1
ATOM 4636 N N . CYS B 1 110 ? 4.605 -41.031 -10.086 1 95.69 110 CYS B N 1
ATOM 4637 C CA . CYS B 1 110 ? 3.828 -39.875 -10.461 1 95.69 110 CYS B CA 1
ATOM 4638 C C . CYS B 1 110 ? 3.77 -39.719 -11.977 1 95.69 110 CYS B C 1
ATOM 4640 O O . CYS B 1 110 ? 3.564 -38.594 -12.477 1 95.69 110 CYS B O 1
ATOM 4642 N N . ASP B 1 111 ? 4.152 -40.75 -12.727 1 93.69 111 ASP B N 1
ATOM 4643 C CA . ASP B 1 111 ? 4.051 -40.781 -14.188 1 93.69 111 ASP B CA 1
ATOM 4644 C C . ASP B 1 111 ? 4.902 -39.688 -14.82 1 93.69 111 ASP B C 1
ATOM 4646 O O . ASP B 1 111 ? 4.461 -39 -15.758 1 93.69 111 ASP B O 1
ATOM 4650 N N . PHE B 1 112 ? 6.035 -39.469 -14.211 1 97.19 112 PHE B N 1
ATOM 4651 C CA . PHE B 1 112 ? 6.953 -38.469 -14.789 1 97.19 112 PHE B CA 1
ATOM 4652 C C . PHE B 1 112 ? 7.414 -38.906 -16.172 1 97.19 112 PHE B C 1
ATOM 4654 O O . PHE B 1 112 ? 7.824 -40.062 -16.359 1 97.19 112 PHE B O 1
ATOM 4661 N N . GLN B 1 113 ? 7.336 -38 -17.125 1 96.81 113 GLN B N 1
ATOM 4662 C CA . GLN B 1 113 ? 7.715 -38.312 -18.5 1 96.81 113 GLN B CA 1
ATOM 4663 C C . GLN B 1 113 ? 8.328 -37.094 -19.188 1 96.81 113 GLN B C 1
ATOM 4665 O O . GLN B 1 113 ? 7.828 -35.969 -19.031 1 96.81 113 GLN B O 1
ATOM 4670 N N . ARG B 1 114 ? 9.438 -37.312 -19.859 1 98 114 ARG B N 1
ATOM 4671 C CA . ARG B 1 114 ? 9.992 -36.281 -20.734 1 98 114 ARG B CA 1
ATOM 4672 C C . ARG B 1 114 ? 9.242 -36.219 -22.062 1 98 114 ARG B C 1
ATOM 4674 O O . ARG B 1 114 ? 8.852 -37.281 -22.609 1 98 114 ARG B O 1
ATOM 4681 N N . LEU B 1 115 ? 9.023 -35.125 -22.547 1 98.12 115 LEU B N 1
ATOM 4682 C CA . LEU B 1 115 ? 8.336 -34.938 -23.828 1 98.12 115 LEU B CA 1
ATOM 4683 C C . LEU B 1 115 ? 8.703 -33.562 -24.422 1 98.12 115 LEU B C 1
ATOM 4685 O O . LEU B 1 115 ? 9.242 -32.719 -23.719 1 98.12 115 LEU B O 1
ATOM 4689 N N . PRO B 1 116 ? 8.492 -33.375 -25.656 1 98.19 116 PRO B N 1
ATOM 4690 C CA . PRO B 1 116 ? 8.75 -32.062 -26.25 1 98.19 116 PRO B CA 1
ATOM 4691 C C . PRO B 1 116 ? 7.668 -31.047 -25.922 1 98.19 116 PRO B C 1
ATOM 4693 O O . PRO B 1 116 ? 6.547 -31.422 -25.562 1 98.19 116 PRO B O 1
ATOM 4696 N N . GLY B 1 117 ? 8.031 -29.766 -25.953 1 98.31 117 GLY B N 1
ATOM 4697 C CA . GLY B 1 117 ? 7.098 -28.656 -25.938 1 98.31 117 GLY B CA 1
ATOM 4698 C C . GLY B 1 117 ? 7.004 -27.938 -27.266 1 98.31 117 GLY B C 1
ATOM 4699 O O . GLY B 1 117 ? 7.984 -27.859 -28.016 1 98.31 117 GLY B O 1
ATOM 4700 N N . TYR B 1 118 ? 5.824 -27.453 -27.594 1 98.38 118 TYR B N 1
ATOM 4701 C CA . TYR B 1 118 ? 5.594 -26.734 -28.828 1 98.38 118 TYR B CA 1
ATOM 4702 C C . TYR B 1 118 ? 4.855 -25.422 -28.578 1 98.38 118 TYR B C 1
ATOM 4704 O O . TYR B 1 118 ? 3.771 -25.422 -28 1 98.38 118 TYR B O 1
ATOM 4712 N N . ARG B 1 119 ? 5.438 -24.328 -28.922 1 98.38 119 ARG B N 1
ATOM 4713 C CA . ARG B 1 119 ? 4.688 -23.109 -29.156 1 98.38 119 ARG B CA 1
ATOM 4714 C C . ARG B 1 119 ? 4.418 -22.906 -30.641 1 98.38 119 ARG B C 1
ATOM 4716 O O . ARG B 1 119 ? 5.355 -22.828 -31.438 1 98.38 119 ARG B O 1
ATOM 4723 N N . TYR B 1 120 ? 3.129 -22.828 -31 1 98.19 120 TYR B N 1
ATOM 4724 C CA . TYR B 1 120 ? 2.898 -22.875 -32.438 1 98.19 120 TYR B CA 1
ATOM 4725 C C . TYR B 1 120 ? 2.07 -21.672 -32.906 1 98.19 120 TYR B C 1
ATOM 4727 O O . TYR B 1 120 ? 1.401 -21.031 -32.094 1 98.19 120 TYR B O 1
ATOM 4735 N N . ALA B 1 121 ? 2.23 -21.391 -34.156 1 97.94 121 ALA B N 1
ATOM 4736 C CA . ALA B 1 121 ? 1.539 -20.312 -34.875 1 97.94 121 ALA B CA 1
ATOM 4737 C C . ALA B 1 121 ? 0.561 -20.875 -35.906 1 97.94 121 ALA B C 1
ATOM 4739 O O . ALA B 1 121 ? 0.846 -21.875 -36.562 1 97.94 121 ALA B O 1
ATOM 4740 N N . GLU B 1 122 ? -0.53 -20.203 -35.969 1 96.88 122 GLU B N 1
ATOM 4741 C CA . GLU B 1 122 ? -1.525 -20.609 -36.969 1 96.88 122 GLU B CA 1
ATOM 4742 C C . GLU B 1 122 ? -1.689 -19.562 -38.062 1 96.88 122 GLU B C 1
ATOM 4744 O O . GLU B 1 122 ? -2.406 -19.781 -39.031 1 96.88 122 GLU B O 1
ATOM 4749 N N . THR B 1 123 ? -1.08 -18.422 -37.875 1 96.81 123 THR B N 1
ATOM 4750 C CA . THR B 1 123 ? -1.078 -17.359 -38.875 1 96.81 123 THR B CA 1
ATOM 4751 C C . THR B 1 123 ? 0.349 -16.938 -39.219 1 96.81 123 THR B C 1
ATOM 4753 O O . THR B 1 123 ? 1.281 -17.219 -38.469 1 96.81 123 THR B O 1
ATOM 4756 N N . GLU B 1 124 ? 0.455 -16.203 -40.344 1 96.69 124 GLU B N 1
ATOM 4757 C CA . GLU B 1 124 ? 1.771 -15.734 -40.781 1 96.69 124 GLU B CA 1
ATOM 4758 C C . GLU B 1 124 ? 2.322 -14.695 -39.812 1 96.69 124 GLU B C 1
ATOM 4760 O O . GLU B 1 124 ? 3.533 -14.617 -39.594 1 96.69 124 GLU B O 1
ATOM 4765 N N . ASP B 1 125 ? 1.489 -13.953 -39.312 1 96.38 125 ASP B N 1
ATOM 4766 C CA . ASP B 1 125 ? 1.911 -12.945 -38.344 1 96.38 125 ASP B CA 1
ATOM 4767 C C . ASP B 1 125 ? 2.439 -13.602 -37.062 1 96.38 125 ASP B C 1
ATOM 4769 O O . ASP B 1 125 ? 3.477 -13.195 -36.531 1 96.38 125 ASP B O 1
ATOM 4773 N N . GLU B 1 126 ? 1.748 -14.555 -36.562 1 96.38 126 GLU B N 1
ATOM 4774 C CA . GLU B 1 126 ? 2.203 -15.32 -35.406 1 96.38 126 GLU B CA 1
ATOM 4775 C C . GLU B 1 126 ? 3.529 -16.016 -35.719 1 96.38 126 GLU B C 1
ATOM 4777 O O . GLU B 1 126 ? 4.395 -16.094 -34.844 1 96.38 126 GLU B O 1
ATOM 4782 N N . ALA B 1 127 ? 3.627 -16.484 -36.875 1 97.38 127 ALA B N 1
ATOM 4783 C CA . ALA B 1 127 ? 4.836 -17.203 -37.281 1 97.38 127 ALA B CA 1
ATOM 4784 C C . ALA B 1 127 ? 6.055 -16.281 -37.25 1 97.38 127 ALA B C 1
ATOM 4786 O O . ALA B 1 127 ? 7.133 -16.688 -36.812 1 97.38 127 ALA B O 1
ATOM 4787 N N . ARG B 1 128 ? 5.91 -15.094 -37.688 1 96.06 128 ARG B N 1
ATOM 4788 C CA . ARG B 1 128 ? 7.004 -14.133 -37.688 1 96.06 128 ARG B CA 1
ATOM 4789 C C . ARG B 1 128 ? 7.449 -13.836 -36.25 1 96.06 128 ARG B C 1
ATOM 4791 O O . ARG B 1 128 ? 8.648 -13.766 -35.969 1 96.06 128 ARG B O 1
ATOM 4798 N N . GLN B 1 129 ? 6.52 -13.703 -35.406 1 94.19 129 GLN B N 1
ATOM 4799 C CA . GLN B 1 129 ? 6.832 -13.461 -34 1 94.19 129 GLN B CA 1
ATOM 4800 C C . GLN B 1 129 ? 7.539 -14.664 -33.375 1 94.19 129 GLN B C 1
ATOM 4802 O O . GLN B 1 129 ? 8.438 -14.5 -32.562 1 94.19 129 GLN B O 1
ATOM 4807 N N . LEU B 1 130 ? 7.062 -15.758 -33.75 1 96.12 130 LEU B N 1
ATOM 4808 C CA . LEU B 1 130 ? 7.629 -17 -33.219 1 96.12 130 LEU B CA 1
ATOM 4809 C C . LEU B 1 130 ? 9.078 -17.172 -33.656 1 96.12 130 LEU B C 1
ATOM 4811 O O . LEU B 1 130 ? 9.898 -17.703 -32.938 1 96.12 130 LEU B O 1
ATOM 4815 N N . GLU B 1 131 ? 9.422 -16.734 -34.844 1 96.5 131 GLU B N 1
ATOM 4816 C CA . GLU B 1 131 ? 10.797 -16.797 -35.344 1 96.5 131 GLU B CA 1
ATOM 4817 C C . GLU B 1 131 ? 11.734 -15.938 -34.5 1 96.5 131 GLU B C 1
ATOM 4819 O O . GLU B 1 131 ? 12.852 -16.359 -34.188 1 96.5 131 GLU B O 1
ATOM 4824 N N . HIS B 1 132 ? 11.242 -14.867 -34.156 1 94.25 132 HIS B N 1
ATOM 4825 C CA . HIS B 1 132 ? 12.023 -14 -33.281 1 94.25 132 HIS B CA 1
ATOM 4826 C C . HIS B 1 132 ? 12.219 -14.633 -31.906 1 94.25 132 HIS B C 1
ATOM 4828 O O . HIS B 1 132 ? 13.328 -14.586 -31.359 1 94.25 132 HIS B O 1
ATOM 4834 N N . GLU B 1 133 ? 11.203 -15.18 -31.438 1 95.06 133 GLU B N 1
ATOM 4835 C CA . GLU B 1 133 ? 11.273 -15.852 -30.141 1 95.06 133 GLU B CA 1
ATOM 4836 C C . GLU B 1 133 ? 12.227 -17.047 -30.188 1 95.06 133 GLU B C 1
ATOM 4838 O O . GLU B 1 133 ? 12.93 -17.312 -29.219 1 95.06 133 GLU B O 1
ATOM 4843 N N . ALA B 1 134 ? 12.219 -17.719 -31.297 1 97.12 134 ALA B N 1
ATOM 4844 C CA . ALA B 1 134 ? 13.094 -18.875 -31.453 1 97.12 134 ALA B CA 1
ATOM 4845 C C . ALA B 1 134 ? 14.562 -18.469 -31.359 1 97.12 134 ALA B C 1
ATOM 4847 O O . ALA B 1 134 ? 15.359 -19.172 -30.734 1 97.12 134 ALA B O 1
ATOM 4848 N N . SER B 1 135 ? 14.891 -17.422 -31.984 1 97.06 135 SER B N 1
ATOM 4849 C CA . SER B 1 135 ? 16.266 -16.922 -31.953 1 97.06 135 SER B CA 1
ATOM 4850 C C . SER B 1 135 ? 16.688 -16.562 -30.531 1 97.06 135 SER B C 1
ATOM 4852 O O . SER B 1 135 ? 17.766 -16.922 -30.078 1 97.06 135 SER B O 1
ATOM 4854 N N . ALA B 1 136 ? 15.828 -15.898 -29.844 1 97.38 136 ALA B N 1
ATOM 4855 C CA . ALA B 1 136 ? 16.109 -15.492 -28.469 1 97.38 136 ALA B CA 1
ATOM 4856 C C . ALA B 1 136 ? 16.203 -16.703 -27.547 1 97.38 136 ALA B C 1
ATOM 4858 O O . ALA B 1 136 ? 17.062 -16.766 -26.656 1 97.38 136 ALA B O 1
ATOM 4859 N N . ALA B 1 137 ? 15.305 -17.656 -27.719 1 98.19 137 ALA B N 1
ATOM 4860 C CA . ALA B 1 137 ? 15.297 -18.875 -26.922 1 98.19 137 ALA B CA 1
ATOM 4861 C C . ALA B 1 137 ? 16.578 -19.672 -27.125 1 98.19 137 ALA B C 1
ATOM 4863 O O . ALA B 1 137 ? 17.156 -20.188 -26.156 1 98.19 137 ALA B O 1
ATOM 4864 N N . ARG B 1 138 ? 17.016 -19.719 -28.328 1 97.81 138 ARG B N 1
ATOM 4865 C CA . ARG B 1 138 ? 18.266 -20.422 -28.625 1 97.81 138 ARG B CA 1
ATOM 4866 C C . ARG B 1 138 ? 19.453 -19.734 -27.969 1 97.81 138 ARG B C 1
ATOM 4868 O O . ARG B 1 138 ? 20.328 -20.406 -27.406 1 97.81 138 ARG B O 1
ATOM 4875 N N . ARG B 1 139 ? 19.438 -18.469 -28.031 1 97.75 139 ARG B N 1
ATOM 4876 C CA . ARG B 1 139 ? 20.516 -17.703 -27.406 1 97.75 139 ARG B CA 1
ATOM 4877 C C . ARG B 1 139 ? 20.516 -17.891 -25.891 1 97.75 139 ARG B C 1
ATOM 4879 O O . ARG B 1 139 ? 21.562 -17.875 -25.266 1 97.75 139 ARG B O 1
ATOM 4886 N N . ALA B 1 140 ? 19.344 -18.109 -25.359 1 98.31 140 ALA B N 1
ATOM 4887 C CA . ALA B 1 140 ? 19.219 -18.297 -23.922 1 98.31 140 ALA B CA 1
ATOM 4888 C C . ALA B 1 140 ? 19.625 -19.703 -23.516 1 98.31 140 ALA B C 1
ATOM 4890 O O . ALA B 1 140 ? 19.812 -19.984 -22.328 1 98.31 140 ALA B O 1
ATOM 4891 N N . GLY B 1 141 ? 19.75 -20.578 -24.5 1 97.94 141 GLY B N 1
ATOM 4892 C CA . GLY B 1 141 ? 20.281 -21.891 -24.203 1 97.94 141 GLY B CA 1
ATOM 4893 C C . GLY B 1 141 ? 19.25 -23 -24.312 1 97.94 141 GLY B C 1
ATOM 4894 O O . GLY B 1 141 ? 19.531 -24.141 -23.938 1 97.94 141 GLY B O 1
ATOM 4895 N N . LEU B 1 142 ? 18.125 -22.688 -24.797 1 98.19 142 LEU B N 1
ATOM 4896 C CA . LEU B 1 142 ? 17.125 -23.75 -24.969 1 98.19 142 LEU B CA 1
ATOM 4897 C C . LEU B 1 142 ? 17.5 -24.656 -26.125 1 98.19 142 LEU B C 1
ATOM 4899 O O . LEU B 1 142 ? 18.016 -24.203 -27.141 1 98.19 142 LEU B O 1
ATOM 4903 N N . LEU B 1 143 ? 17.25 -25.891 -25.922 1 97.94 143 LEU B N 1
ATOM 4904 C CA . LEU B 1 143 ? 17.328 -26.844 -27.031 1 97.94 143 LEU B CA 1
ATOM 4905 C C . LEU B 1 143 ? 16.062 -26.781 -27.875 1 97.94 143 LEU B C 1
ATOM 4907 O O . LEU B 1 143 ? 15.172 -27.625 -27.734 1 97.94 143 LEU B O 1
ATOM 4911 N N . CYS B 1 144 ? 16.078 -25.828 -28.844 1 97.5 144 CYS B N 1
ATOM 4912 C CA . CYS B 1 144 ? 14.828 -25.609 -29.578 1 97.5 144 CYS B CA 1
ATOM 4913 C C . CYS B 1 144 ? 15.086 -25.484 -31.078 1 97.5 144 CYS B C 1
ATOM 4915 O O . CYS B 1 144 ? 16.219 -25.234 -31.5 1 97.5 144 CYS B O 1
ATOM 4917 N N . SER B 1 145 ? 14.102 -25.734 -31.859 1 97.88 145 SER B N 1
ATOM 4918 C CA . SER B 1 145 ? 14.133 -25.641 -33.312 1 97.88 145 SER B CA 1
ATOM 4919 C C . SER B 1 145 ? 12.766 -25.234 -33.875 1 97.88 145 SER B C 1
ATOM 4921 O O . SER B 1 145 ? 11.75 -25.391 -33.188 1 97.88 145 SER B O 1
ATOM 4923 N N . LEU B 1 146 ? 12.844 -24.641 -35.062 1 98.25 146 LEU B N 1
ATOM 4924 C CA . LEU B 1 146 ? 11.602 -24.344 -35.781 1 98.25 146 LEU B CA 1
ATOM 4925 C C . LEU B 1 146 ? 11.164 -25.547 -36.625 1 98.25 146 LEU B C 1
ATOM 4927 O O . LEU B 1 146 ? 12 -26.234 -37.219 1 98.25 146 LEU B O 1
ATOM 4931 N N . THR B 1 147 ? 9.898 -25.781 -36.594 1 98.12 147 THR B N 1
ATOM 4932 C CA . THR B 1 147 ? 9.383 -26.906 -37.344 1 98.12 147 THR B CA 1
ATOM 4933 C C . THR B 1 147 ? 7.965 -26.625 -37.844 1 98.12 147 THR B C 1
ATOM 4935 O O . THR B 1 147 ? 7.277 -25.75 -37.312 1 98.12 147 THR B O 1
ATOM 4938 N N . ARG B 1 148 ? 7.555 -27.25 -38.844 1 96.88 148 ARG B N 1
ATOM 4939 C CA . ARG B 1 148 ? 6.172 -27.203 -39.312 1 96.88 148 ARG B CA 1
ATOM 4940 C C . ARG B 1 148 ? 5.445 -28.5 -39 1 96.88 148 ARG B C 1
ATOM 4942 O O . ARG B 1 148 ? 4.23 -28.609 -39.188 1 96.88 148 ARG B O 1
ATOM 4949 N N . ASP B 1 149 ? 6.215 -29.422 -38.469 1 95.75 149 ASP B N 1
ATOM 4950 C CA . ASP B 1 149 ? 5.668 -30.734 -38.125 1 95.75 149 ASP B CA 1
ATOM 4951 C C . ASP B 1 149 ? 5.301 -30.781 -36.625 1 95.75 149 ASP B C 1
ATOM 4953 O O . ASP B 1 149 ? 6.168 -31 -35.781 1 95.75 149 ASP B O 1
ATOM 4957 N N . VAL B 1 150 ? 4.105 -30.641 -36.344 1 96.62 150 VAL B N 1
ATOM 4958 C CA . VAL B 1 150 ? 3.586 -30.703 -34.969 1 96.62 150 VAL B CA 1
ATOM 4959 C C . VAL B 1 150 ? 2.529 -31.812 -34.875 1 96.62 150 VAL B C 1
ATOM 4961 O O . VAL B 1 150 ? 1.609 -31.859 -35.688 1 96.62 150 VAL B O 1
ATOM 4964 N N . PRO B 1 151 ? 2.633 -32.656 -33.969 1 96.12 151 PRO B N 1
ATOM 4965 C CA . PRO B 1 151 ? 1.696 -33.781 -33.844 1 96.12 151 PRO B CA 1
ATOM 4966 C C . PRO B 1 151 ? 0.343 -33.375 -33.281 1 96.12 151 PRO B C 1
ATOM 4968 O O . PRO B 1 151 ? -0.12 -33.969 -32.281 1 96.12 151 PRO B O 1
ATOM 4971 N N . LEU B 1 152 ? -0.273 -32.469 -33.906 1 96.56 152 LEU B N 1
ATOM 4972 C CA . LEU B 1 152 ? -1.631 -32 -33.625 1 96.56 152 LEU B CA 1
ATOM 4973 C C . LEU B 1 152 ? -2.588 -32.438 -34.75 1 96.56 152 LEU B C 1
ATOM 4975 O O . LEU B 1 152 ? -2.16 -32.688 -35.875 1 96.56 152 LEU B O 1
ATOM 4979 N N . PRO B 1 153 ? -3.832 -32.562 -34.406 1 95.19 153 PRO B N 1
ATOM 4980 C CA . PRO B 1 153 ? -4.777 -33.062 -35.438 1 95.19 153 PRO B CA 1
ATOM 4981 C C . PRO B 1 153 ? -5.227 -31.984 -36.406 1 95.19 153 PRO B C 1
ATOM 4983 O O . PRO B 1 153 ? -6.27 -32.125 -37.062 1 95.19 153 PRO B O 1
ATOM 4986 N N . TYR B 1 154 ? -4.621 -30.875 -36.406 1 94.69 154 TYR B N 1
ATOM 4987 C CA . TYR B 1 154 ? -4.883 -29.766 -37.312 1 94.69 154 TYR B CA 1
ATOM 4988 C C . TYR B 1 154 ? -3.582 -29.109 -37.75 1 94.69 154 TYR B C 1
ATOM 4990 O O . TYR B 1 154 ? -2.562 -29.203 -37.062 1 94.69 154 TYR B O 1
ATOM 4998 N N . PRO B 1 155 ? -3.602 -28.516 -38.906 1 94.25 155 PRO B N 1
ATOM 4999 C CA . PRO B 1 155 ? -2.365 -27.922 -39.406 1 94.25 155 PRO B CA 1
ATOM 5000 C C . PRO B 1 155 ? -1.94 -26.672 -38.656 1 94.25 155 PRO B C 1
ATOM 5002 O O . PRO B 1 155 ? -2.791 -25.938 -38.156 1 94.25 155 PRO B O 1
ATOM 5005 N N . VAL B 1 156 ? -0.642 -26.469 -38.531 1 96.69 156 VAL B N 1
ATOM 5006 C CA . VAL B 1 156 ? -0.082 -25.234 -37.969 1 96.69 156 VAL B CA 1
ATOM 5007 C C . VAL B 1 156 ? 0.896 -24.625 -38.969 1 96.69 156 VAL B C 1
ATOM 5009 O O . VAL B 1 156 ? 1.439 -25.312 -39.812 1 96.69 156 VAL B O 1
ATOM 5012 N N . THR B 1 157 ? 1.098 -23.328 -38.906 1 97.69 157 THR B N 1
ATOM 5013 C CA . THR B 1 157 ? 1.963 -22.594 -39.844 1 97.69 157 THR B CA 1
ATOM 5014 C C . THR B 1 157 ? 3.432 -22.797 -39.469 1 97.69 157 THR B C 1
ATOM 5016 O O . THR B 1 157 ? 4.277 -22.953 -40.344 1 97.69 157 THR B O 1
ATOM 5019 N N . LEU B 1 158 ? 3.713 -22.703 -38.25 1 98.44 158 LEU B N 1
ATOM 5020 C CA . LEU B 1 158 ? 5.062 -22.812 -37.719 1 98.44 158 LEU B CA 1
ATOM 5021 C C . LEU B 1 158 ? 5.027 -23.109 -36.219 1 98.44 158 LEU B C 1
ATOM 5023 O O . LEU B 1 158 ? 4.07 -22.734 -35.531 1 98.44 158 LEU B O 1
ATOM 5027 N N . ALA B 1 159 ? 6.027 -23.859 -35.781 1 98.56 159 ALA B N 1
ATOM 5028 C CA . ALA B 1 159 ? 6.109 -24.109 -34.344 1 98.56 159 ALA B CA 1
ATOM 5029 C C . ALA B 1 159 ? 7.551 -24.016 -33.844 1 98.56 159 ALA B C 1
ATOM 5031 O O . ALA B 1 159 ? 8.484 -24.328 -34.594 1 98.56 159 ALA B O 1
ATOM 5032 N N . LEU B 1 160 ? 7.715 -23.469 -32.688 1 98.44 160 LEU B N 1
ATOM 5033 C CA . LEU B 1 160 ? 8.938 -23.594 -31.922 1 98.44 160 LEU B CA 1
ATOM 5034 C C . LEU B 1 160 ? 8.898 -24.844 -31.047 1 98.44 160 LEU B C 1
ATOM 5036 O O . LEU B 1 160 ? 8.094 -24.938 -30.109 1 98.44 160 LEU B O 1
ATOM 5040 N N . ARG B 1 161 ? 9.719 -25.828 -31.406 1 98.38 161 ARG B N 1
ATOM 5041 C CA . ARG B 1 161 ? 9.828 -27.062 -30.641 1 98.38 161 ARG B CA 1
ATOM 5042 C C . ARG B 1 161 ? 10.961 -26.969 -29.625 1 98.38 161 ARG B C 1
ATOM 5044 O O . ARG B 1 161 ? 12.078 -26.562 -29.953 1 98.38 161 ARG B O 1
ATOM 5051 N N . VAL B 1 162 ? 10.703 -27.25 -28.375 1 98.5 162 VAL B N 1
ATOM 5052 C CA . VAL B 1 162 ? 11.695 -27.281 -27.297 1 98.5 162 VAL B CA 1
ATOM 5053 C C . VAL B 1 162 ? 11.797 -28.703 -26.734 1 98.5 162 VAL B C 1
ATOM 5055 O O . VAL B 1 162 ? 10.789 -29.328 -26.422 1 98.5 162 VAL B O 1
ATOM 5058 N N . GLU B 1 163 ? 12.961 -29.141 -26.562 1 98.06 163 GLU B N 1
ATOM 5059 C CA . GLU B 1 163 ? 13.195 -30.516 -26.141 1 98.06 163 GLU B CA 1
ATOM 5060 C C . GLU B 1 163 ? 13.227 -30.641 -24.625 1 98.06 163 GLU B C 1
ATOM 5062 O O . GLU B 1 163 ? 13.414 -29.641 -23.922 1 98.06 163 GLU B O 1
ATOM 5067 N N . ASP B 1 164 ? 12.945 -31.797 -24.156 1 97.44 164 ASP B N 1
ATOM 5068 C CA . ASP B 1 164 ? 13.211 -32.25 -22.797 1 97.44 164 ASP B CA 1
ATOM 5069 C C . ASP B 1 164 ? 12.359 -31.484 -21.781 1 97.44 164 ASP B C 1
ATOM 5071 O O . ASP B 1 164 ? 12.828 -31.141 -20.688 1 97.44 164 ASP B O 1
ATOM 5075 N N . GLN B 1 165 ? 11.219 -31.125 -22.203 1 98.44 165 GLN B N 1
ATOM 5076 C CA . GLN B 1 165 ? 10.227 -30.719 -21.203 1 98.44 165 GLN B CA 1
ATOM 5077 C C . GLN B 1 165 ? 9.703 -31.906 -20.422 1 98.44 165 GLN B C 1
ATOM 5079 O O . GLN B 1 165 ? 10.32 -32.969 -20.438 1 98.44 165 GLN B O 1
ATOM 5084 N N . ALA B 1 166 ? 8.664 -31.703 -19.625 1 98.62 166 ALA B N 1
ATOM 5085 C CA . ALA B 1 166 ? 8.18 -32.875 -18.875 1 98.62 166 ALA B CA 1
ATOM 5086 C C . ALA B 1 166 ? 6.75 -32.656 -18.391 1 98.62 166 ALA B C 1
ATOM 5088 O O . ALA B 1 166 ? 6.227 -31.531 -18.469 1 98.62 166 ALA B O 1
ATOM 5089 N N . GLN B 1 167 ? 6.133 -33.688 -18.031 1 97.56 167 GLN B N 1
ATOM 5090 C CA . GLN B 1 167 ? 4.855 -33.688 -17.328 1 97.56 167 GLN B CA 1
ATOM 5091 C C . GLN B 1 167 ? 4.844 -34.75 -16.234 1 97.56 167 GLN B C 1
ATOM 5093 O O . GLN B 1 167 ? 5.723 -35.625 -16.188 1 97.56 167 GLN B O 1
ATOM 5098 N N . PHE B 1 168 ? 3.979 -34.625 -15.305 1 96.38 168 PHE B N 1
ATOM 5099 C CA . PHE B 1 168 ? 3.814 -35.562 -14.211 1 96.38 168 PHE B CA 1
ATOM 5100 C C . PHE B 1 168 ? 2.449 -35.406 -13.555 1 96.38 168 PHE B C 1
ATOM 5102 O O . PHE B 1 168 ? 1.665 -34.531 -13.945 1 96.38 168 PHE B O 1
ATOM 5109 N N . HIS B 1 169 ? 2.084 -36.375 -12.734 1 95.31 169 HIS B N 1
ATOM 5110 C CA . HIS B 1 169 ? 0.936 -36.219 -11.852 1 95.31 169 HIS B CA 1
ATOM 5111 C C . HIS B 1 169 ? 1.305 -35.406 -10.617 1 95.31 169 HIS B C 1
ATOM 5113 O O . HIS B 1 169 ? 1.855 -35.938 -9.648 1 95.31 169 HIS B O 1
ATOM 5119 N N . PRO B 1 170 ? 0.967 -34.125 -10.578 1 95.31 170 PRO B N 1
ATOM 5120 C CA . PRO B 1 170 ? 1.49 -33.219 -9.57 1 95.31 170 PRO B CA 1
ATOM 5121 C C . PRO B 1 170 ? 1.074 -33.594 -8.148 1 95.31 170 PRO B C 1
ATOM 5123 O O . PRO B 1 170 ? 1.875 -33.5 -7.215 1 95.31 170 PRO B O 1
ATOM 5126 N N . ARG B 1 171 ? -0.145 -34.062 -7.984 1 95.38 171 ARG B N 1
ATOM 5127 C CA . ARG B 1 171 ? -0.634 -34.406 -6.656 1 95.38 171 ARG B CA 1
ATOM 5128 C C . ARG B 1 171 ? 0.075 -35.625 -6.113 1 95.38 171 ARG B C 1
ATOM 5130 O O . ARG B 1 171 ? 0.433 -35.688 -4.934 1 95.38 171 ARG B O 1
ATOM 5137 N N . ALA B 1 172 ? 0.232 -36.625 -6.973 1 95.12 172 ALA B N 1
ATOM 5138 C CA . ALA B 1 172 ? 0.966 -37.812 -6.551 1 95.12 172 ALA B CA 1
ATOM 5139 C C . ALA B 1 172 ? 2.389 -37.469 -6.129 1 95.12 172 ALA B C 1
ATOM 5141 O O . ALA B 1 172 ? 2.883 -37.969 -5.113 1 95.12 172 ALA B O 1
ATOM 5142 N N . TYR B 1 173 ? 3.027 -36.688 -6.867 1 97 173 TYR B N 1
ATOM 5143 C CA . TYR B 1 173 ? 4.387 -36.25 -6.586 1 97 173 TYR B CA 1
ATOM 5144 C C . TYR B 1 173 ? 4.457 -35.5 -5.246 1 97 173 TYR B C 1
ATOM 5146 O O . TYR B 1 173 ? 5.277 -35.844 -4.391 1 97 173 TYR B O 1
ATOM 5154 N N . LEU B 1 174 ? 3.549 -34.594 -5.027 1 97.56 174 LEU B N 1
ATOM 5155 C CA . LEU B 1 174 ? 3.631 -33.688 -3.873 1 97.56 174 LEU B CA 1
ATOM 5156 C C . LEU B 1 174 ? 3.152 -34.406 -2.607 1 97.56 174 LEU B C 1
ATOM 5158 O O . LEU B 1 174 ? 3.629 -34.094 -1.51 1 97.56 174 LEU B O 1
ATOM 5162 N N . GLN B 1 175 ? 2.244 -35.281 -2.793 1 96.56 175 GLN B N 1
ATOM 5163 C CA . GLN B 1 175 ? 1.854 -36.094 -1.646 1 96.56 175 GLN B CA 1
ATOM 5164 C C . GLN B 1 175 ? 3.025 -36.938 -1.138 1 96.56 175 GLN B C 1
ATOM 5166 O O . GLN B 1 175 ? 3.201 -37.094 0.072 1 96.56 175 GLN B O 1
ATOM 5171 N N . ALA B 1 176 ? 3.742 -37.469 -2.066 1 96.81 176 ALA B N 1
ATOM 5172 C CA . ALA B 1 176 ? 4.922 -38.25 -1.691 1 96.81 176 ALA B CA 1
ATOM 5173 C C . ALA B 1 176 ? 5.926 -37.375 -0.929 1 96.81 176 ALA B C 1
ATOM 5175 O O . ALA B 1 176 ? 6.539 -37.844 0.037 1 96.81 176 ALA B O 1
ATOM 5176 N N . LEU B 1 177 ? 6.082 -36.156 -1.342 1 97.25 177 LEU B N 1
ATOM 5177 C CA . LEU B 1 177 ? 6.973 -35.25 -0.633 1 97.25 177 LEU B CA 1
ATOM 5178 C C . LEU B 1 177 ? 6.426 -34.938 0.75 1 97.25 177 LEU B C 1
ATOM 5180 O O . LEU B 1 177 ? 7.168 -34.938 1.736 1 97.25 177 LEU B O 1
ATOM 5184 N N . ALA B 1 178 ? 5.156 -34.594 0.829 1 97.81 178 ALA B N 1
ATOM 5185 C CA . ALA B 1 178 ? 4.516 -34.219 2.086 1 97.81 178 ALA B CA 1
ATOM 5186 C C . ALA B 1 178 ? 4.664 -35.312 3.131 1 97.81 178 ALA B C 1
ATOM 5188 O O . ALA B 1 178 ? 4.918 -35.031 4.305 1 97.81 178 ALA B O 1
ATOM 5189 N N . GLU B 1 179 ? 4.504 -36.562 2.697 1 96.94 179 GLU B N 1
ATOM 5190 C CA . GLU B 1 179 ? 4.602 -37.719 3.592 1 96.94 179 GLU B CA 1
ATOM 5191 C C . GLU B 1 179 ? 5.992 -37.812 4.207 1 96.94 179 GLU B C 1
ATOM 5193 O O . GLU B 1 179 ? 6.141 -38.25 5.352 1 96.94 179 GLU B O 1
ATOM 5198 N N . ARG B 1 180 ? 6.91 -37.375 3.492 1 96.81 180 ARG B N 1
ATOM 5199 C CA . ARG B 1 180 ? 8.297 -37.531 3.908 1 96.81 180 ARG B CA 1
ATOM 5200 C C . ARG B 1 180 ? 8.742 -36.375 4.773 1 96.81 180 ARG B C 1
ATOM 5202 O O . ARG B 1 180 ? 9.781 -36.438 5.434 1 96.81 180 ARG B O 1
ATOM 5209 N N . ILE B 1 181 ? 7.977 -35.312 4.836 1 98.12 181 ILE B N 1
ATOM 5210 C CA . ILE B 1 181 ? 8.289 -34.156 5.664 1 98.12 181 ILE B CA 1
ATOM 5211 C C . ILE B 1 181 ? 7.996 -34.469 7.129 1 98.12 181 ILE B C 1
ATOM 5213 O O . ILE B 1 181 ? 8.75 -34.094 8.023 1 98.12 181 ILE B O 1
ATOM 5217 N N . VAL B 1 182 ? 6.977 -35.281 7.348 1 97.69 182 VAL B N 1
ATOM 5218 C CA . VAL B 1 182 ? 6.535 -35.562 8.711 1 97.69 182 VAL B CA 1
ATOM 5219 C C . VAL B 1 182 ? 7.559 -36.469 9.406 1 97.69 182 VAL B C 1
ATOM 5221 O O . VAL B 1 182 ? 8 -37.469 8.844 1 97.69 182 VAL B O 1
ATOM 5224 N N . GLY B 1 183 ? 7.965 -36.062 10.695 1 97.25 183 GLY B N 1
ATOM 5225 C CA . GLY B 1 183 ? 8.938 -36.812 11.477 1 97.25 183 GLY B CA 1
ATOM 5226 C C . GLY B 1 183 ? 10.188 -36 11.797 1 97.25 183 GLY B C 1
ATOM 5227 O O . GLY B 1 183 ? 10.43 -34.969 11.211 1 97.25 183 GLY B O 1
ATOM 5228 N N . GLU B 1 184 ? 10.883 -36.438 12.867 1 96.88 184 GLU B N 1
ATOM 5229 C CA . GLU B 1 184 ? 12.141 -35.812 13.297 1 96.88 184 GLU B CA 1
ATOM 5230 C C . GLU B 1 184 ? 11.961 -34.344 13.648 1 96.88 184 GLU B C 1
ATOM 5232 O O . GLU B 1 184 ? 12.766 -33.5 13.25 1 96.88 184 GLU B O 1
ATOM 5237 N N . GLY B 1 185 ? 10.828 -34.031 14.156 1 97.69 185 GLY B N 1
ATOM 5238 C CA . GLY B 1 185 ? 10.562 -32.688 14.625 1 97.69 185 GLY B CA 1
ATOM 5239 C C . GLY B 1 185 ? 9.898 -31.812 13.578 1 97.69 185 GLY B C 1
ATOM 5240 O O . GLY B 1 185 ? 9.578 -30.656 13.836 1 97.69 185 GLY B O 1
ATOM 5241 N N . SER B 1 186 ? 9.648 -32.375 12.398 1 98.69 186 SER B N 1
ATOM 5242 C CA . SER B 1 186 ? 8.992 -31.656 11.32 1 98.69 186 SER B CA 1
ATOM 5243 C C . SER B 1 186 ? 7.531 -32.094 11.18 1 98.69 186 SER B C 1
ATOM 5245 O O . SER B 1 186 ? 7.172 -33.219 11.539 1 98.69 186 SER B O 1
ATOM 5247 N N . HIS B 1 187 ? 6.699 -31.156 10.672 1 98.69 187 HIS B N 1
ATOM 5248 C CA . HIS B 1 187 ? 5.258 -31.375 10.703 1 98.69 187 HIS B CA 1
ATOM 5249 C C . HIS B 1 187 ? 4.582 -30.781 9.484 1 98.69 187 HIS B C 1
ATOM 5251 O O . HIS B 1 187 ? 5.121 -29.859 8.859 1 98.69 187 HIS B O 1
ATOM 5257 N N . VAL B 1 188 ? 3.469 -31.391 9.148 1 98.69 188 VAL B N 1
ATOM 5258 C CA . VAL B 1 188 ? 2.49 -30.797 8.242 1 98.69 188 VAL B CA 1
ATOM 5259 C C . VAL B 1 188 ? 1.153 -30.625 8.961 1 98.69 188 VAL B C 1
ATOM 5261 O O . VAL B 1 188 ? 0.6 -31.594 9.492 1 98.69 188 VAL B O 1
ATOM 5264 N N . PHE B 1 189 ? 0.712 -29.391 9.031 1 98.75 189 PHE B N 1
ATOM 5265 C CA . PHE B 1 189 ? -0.551 -29.109 9.703 1 98.75 189 PHE B CA 1
ATOM 5266 C C . PHE B 1 189 ? -1.571 -28.547 8.719 1 98.75 189 PHE B C 1
ATOM 5268 O O . PHE B 1 189 ? -1.292 -27.578 8.016 1 98.75 189 PHE B O 1
ATOM 5275 N N . GLU B 1 190 ? -2.707 -29.172 8.617 1 98.25 190 GLU B N 1
ATOM 5276 C CA . GLU B 1 190 ? -3.848 -28.672 7.855 1 98.25 190 GLU B CA 1
ATOM 5277 C C . GLU B 1 190 ? -4.801 -27.875 8.734 1 98.25 190 GLU B C 1
ATOM 5279 O O . GLU B 1 190 ? -4.594 -27.766 9.945 1 98.25 190 GLU B O 1
ATOM 5284 N N . GLU B 1 191 ? -5.734 -27.156 8.102 1 97.62 191 GLU B N 1
ATOM 5285 C CA . GLU B 1 191 ? -6.754 -26.391 8.812 1 97.62 191 GLU B CA 1
ATOM 5286 C C . GLU B 1 191 ? -6.125 -25.453 9.844 1 97.62 191 GLU B C 1
ATOM 5288 O O . GLU B 1 191 ? -6.586 -25.375 10.984 1 97.62 191 GLU B O 1
ATOM 5293 N N . THR B 1 192 ? -4.98 -24.922 9.516 1 98.31 192 THR B N 1
ATOM 5294 C CA . THR B 1 192 ? -4.199 -24 10.336 1 98.31 192 THR B CA 1
ATOM 5295 C C . THR B 1 192 ? -3.879 -22.719 9.57 1 98.31 192 THR B C 1
ATOM 5297 O O . THR B 1 192 ? -2.867 -22.656 8.875 1 98.31 192 THR B O 1
ATOM 5300 N N . GLN B 1 193 ? -4.715 -21.766 9.758 1 97.44 193 GLN B N 1
ATOM 5301 C CA . GLN B 1 193 ? -4.555 -20.531 9.008 1 97.44 193 GLN B CA 1
ATOM 5302 C C . GLN B 1 193 ? -3.617 -19.562 9.742 1 97.44 193 GLN B C 1
ATOM 5304 O O . GLN B 1 193 ? -3.82 -19.266 10.922 1 97.44 193 GLN B O 1
ATOM 5309 N N . VAL B 1 194 ? -2.605 -19.109 9.07 1 97.44 194 VAL B N 1
ATOM 5310 C CA . VAL B 1 194 ? -1.763 -18.047 9.594 1 97.44 194 VAL B CA 1
ATOM 5311 C C . VAL B 1 194 ? -2.467 -16.703 9.43 1 97.44 194 VAL B C 1
ATOM 5313 O O . VAL B 1 194 ? -2.947 -16.375 8.344 1 97.44 194 VAL B O 1
ATOM 5316 N N . THR B 1 195 ? -2.475 -15.938 10.5 1 92.69 195 THR B N 1
ATOM 5317 C CA . THR B 1 195 ? -3.205 -14.672 10.461 1 92.69 195 THR B CA 1
ATOM 5318 C C . THR B 1 195 ? -2.246 -13.492 10.578 1 92.69 195 THR B C 1
ATOM 5320 O O . THR B 1 195 ? -2.588 -12.375 10.195 1 92.69 195 THR B O 1
ATOM 5323 N N . ASP B 1 196 ? -1.074 -13.773 11.125 1 89.19 196 ASP B N 1
ATOM 5324 C CA . ASP B 1 196 ? -0.107 -12.695 11.297 1 89.19 196 ASP B CA 1
ATOM 5325 C C . ASP B 1 196 ? 1.3 -13.25 11.508 1 89.19 196 ASP B C 1
ATOM 5327 O O . ASP B 1 196 ? 1.466 -14.391 11.953 1 89.19 196 ASP B O 1
ATOM 5331 N N . ILE B 1 197 ? 2.305 -12.453 11.125 1 92 197 ILE B N 1
ATOM 5332 C CA . ILE B 1 197 ? 3.707 -12.805 11.32 1 92 197 ILE B CA 1
ATOM 5333 C C . ILE B 1 197 ? 4.445 -11.633 11.977 1 92 197 ILE B C 1
ATOM 5335 O O . ILE B 1 197 ? 4.484 -10.531 11.422 1 92 197 ILE B O 1
ATOM 5339 N N . HIS B 1 198 ? 4.922 -11.812 13.109 1 84.94 198 HIS B N 1
ATOM 5340 C CA . HIS B 1 198 ? 5.766 -10.844 13.797 1 84.94 198 HIS B CA 1
ATOM 5341 C C . HIS B 1 198 ? 7.234 -11.25 13.734 1 84.94 198 HIS B C 1
ATOM 5343 O O . HIS B 1 198 ? 7.645 -12.219 14.383 1 84.94 198 HIS B O 1
ATOM 5349 N N . GLU B 1 199 ? 7.926 -10.508 12.938 1 86.94 199 GLU B N 1
ATOM 5350 C CA . GLU B 1 199 ? 9.352 -10.82 12.828 1 86.94 199 GLU B CA 1
ATOM 5351 C C . GLU B 1 199 ? 10.086 -10.492 14.125 1 86.94 199 GLU B C 1
ATOM 5353 O O . GLU B 1 199 ? 9.805 -9.484 14.773 1 86.94 199 GLU B O 1
ATOM 5358 N N . GLY B 1 200 ? 11 -11.289 14.516 1 83.06 200 GLY B N 1
ATOM 5359 C CA . GLY B 1 200 ? 11.836 -11.172 15.695 1 83.06 200 GLY B CA 1
ATOM 5360 C C . GLY B 1 200 ? 12.844 -12.297 15.828 1 83.06 200 GLY B C 1
ATOM 5361 O O . GLY B 1 200 ? 13.117 -13.008 14.859 1 83.06 200 GLY B O 1
ATOM 5362 N N . ALA B 1 201 ? 13.531 -12.219 16.984 1 86.31 201 ALA B N 1
ATOM 5363 C CA . ALA B 1 201 ? 14.422 -13.312 17.359 1 86.31 201 ALA B CA 1
ATOM 5364 C C . ALA B 1 201 ? 14.016 -13.922 18.703 1 86.31 201 ALA B C 1
ATOM 5366 O O . ALA B 1 201 ? 14.609 -13.617 19.734 1 86.31 201 ALA B O 1
ATOM 5367 N N . PRO B 1 202 ? 12.969 -14.914 18.5 1 94 202 PRO B N 1
ATOM 5368 C CA . PRO B 1 202 ? 12.422 -15.633 17.344 1 94 202 PRO B CA 1
ATOM 5369 C C . PRO B 1 202 ? 11.25 -14.891 16.703 1 94 202 PRO B C 1
ATOM 5371 O O . PRO B 1 202 ? 10.688 -13.977 17.297 1 94 202 PRO B O 1
ATOM 5374 N N . CYS B 1 203 ? 10.93 -15.312 15.492 1 95.38 203 CYS B N 1
ATOM 5375 C CA . CYS B 1 203 ? 9.68 -14.906 14.852 1 95.38 203 CYS B CA 1
ATOM 5376 C C . CYS B 1 203 ? 8.484 -15.547 15.539 1 95.38 203 CYS B C 1
ATOM 5378 O O . CYS B 1 203 ? 8.586 -16.641 16.078 1 95.38 203 CYS B O 1
ATOM 5380 N N . ARG B 1 204 ? 7.426 -14.844 15.539 1 94.25 204 ARG B N 1
ATOM 5381 C CA . ARG B 1 204 ? 6.148 -15.352 16.031 1 94.25 204 ARG B CA 1
ATOM 5382 C C . ARG B 1 204 ? 5.109 -15.391 14.922 1 94.25 204 ARG B C 1
ATOM 5384 O O . ARG B 1 204 ? 4.734 -14.352 14.375 1 94.25 204 ARG B O 1
ATOM 5391 N N . VAL B 1 205 ? 4.691 -16.594 14.578 1 96.94 205 VAL B N 1
ATOM 5392 C CA . VAL B 1 205 ? 3.668 -16.797 13.555 1 96.94 205 VAL B CA 1
ATOM 5393 C C . VAL B 1 205 ? 2.326 -17.109 14.219 1 96.94 205 VAL B C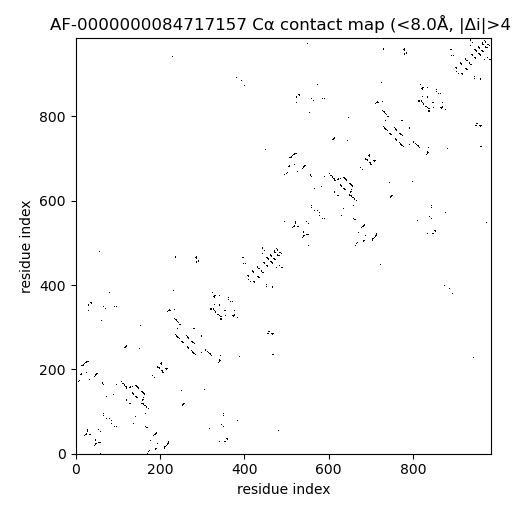 1
ATOM 5395 O O . VAL B 1 205 ? 2.141 -18.188 14.789 1 96.94 205 VAL B O 1
ATOM 5398 N N . GLN B 1 206 ? 1.433 -16.188 14.109 1 95.12 206 GLN B N 1
ATOM 5399 C CA . GLN B 1 206 ? 0.114 -16.344 14.711 1 95.12 206 GLN B CA 1
ATOM 5400 C C . GLN B 1 206 ? -0.821 -17.141 13.797 1 95.12 206 GLN B C 1
ATOM 5402 O O . GLN B 1 206 ? -0.894 -16.875 12.602 1 95.12 206 GLN B O 1
ATOM 5407 N N . THR B 1 207 ? -1.473 -18.156 14.352 1 97.12 207 THR B N 1
ATOM 5408 C CA . THR B 1 207 ? -2.475 -18.922 13.617 1 97.12 207 THR B CA 1
ATOM 5409 C C . THR B 1 207 ? -3.807 -18.922 14.359 1 97.12 207 THR B C 1
ATOM 5411 O O . THR B 1 207 ? -3.91 -18.375 15.461 1 97.12 207 THR B O 1
ATOM 5414 N N . THR B 1 208 ? -4.77 -19.516 13.727 1 94.75 208 THR B N 1
ATOM 5415 C CA . THR B 1 208 ? -6.082 -19.688 14.344 1 94.75 208 THR B CA 1
ATOM 5416 C C . THR B 1 208 ? -6.055 -20.797 15.398 1 94.75 208 THR B C 1
ATOM 5418 O O . THR B 1 208 ? -7.031 -20.984 16.125 1 94.75 208 THR B O 1
ATOM 5421 N N . ARG B 1 209 ? -4.969 -21.516 15.539 1 96.88 209 ARG B N 1
ATOM 5422 C CA . ARG B 1 209 ? -4.93 -22.703 16.375 1 96.88 209 ARG B CA 1
ATOM 5423 C C . ARG B 1 209 ? -3.797 -22.609 17.391 1 96.88 209 ARG B C 1
ATOM 5425 O O . ARG B 1 209 ? -3.643 -23.5 18.234 1 96.88 209 ARG B O 1
ATOM 5432 N N . GLY B 1 210 ? -3.051 -21.578 17.312 1 97 210 GLY B N 1
ATOM 5433 C CA . GLY B 1 210 ? -1.891 -21.422 18.188 1 97 210 GLY B CA 1
ATOM 5434 C C . GLY B 1 210 ? -0.797 -20.578 17.578 1 97 210 GLY B C 1
ATOM 5435 O O . GLY B 1 210 ? -0.977 -20 16.5 1 97 210 GLY B O 1
ATOM 5436 N N . VAL B 1 211 ? 0.312 -20.438 18.312 1 97.44 211 VAL B N 1
ATOM 5437 C CA . VAL B 1 211 ? 1.44 -19.609 17.875 1 97.44 211 VAL B CA 1
ATOM 5438 C C . VAL B 1 211 ? 2.645 -20.5 17.578 1 97.44 211 VAL B C 1
ATOM 5440 O O . VAL B 1 211 ? 2.928 -21.438 18.328 1 97.44 211 VAL B O 1
ATOM 5443 N N . LEU B 1 212 ? 3.303 -20.25 16.484 1 98.56 212 LEU B N 1
ATOM 5444 C CA . LEU B 1 212 ? 4.547 -20.938 16.141 1 98.56 212 LEU B CA 1
ATOM 5445 C C . LEU B 1 212 ? 5.742 -20.016 16.328 1 98.56 212 LEU B C 1
ATOM 5447 O O . LEU B 1 212 ? 5.77 -18.906 15.797 1 98.56 212 LEU B O 1
ATOM 5451 N N . LEU B 1 213 ? 6.645 -20.438 17.141 1 98.19 213 LEU B N 1
ATOM 5452 C CA . LEU B 1 213 ? 7.922 -19.734 17.281 1 98.19 213 LEU B CA 1
ATOM 5453 C C . LEU B 1 213 ? 8.977 -20.344 16.359 1 98.19 213 LEU B C 1
ATOM 5455 O O . LEU B 1 213 ? 9.07 -21.562 16.25 1 98.19 213 LEU B O 1
ATOM 5459 N N . CYS B 1 214 ? 9.711 -19.516 15.664 1 98.56 214 CYS B N 1
ATOM 5460 C CA . CYS B 1 214 ? 10.695 -20.047 14.727 1 98.56 214 CYS B CA 1
ATOM 5461 C C . CYS B 1 214 ? 11.773 -19.016 14.422 1 98.56 214 CYS B C 1
ATOM 5463 O O . CYS B 1 214 ? 11.648 -17.859 14.797 1 98.56 214 CYS B O 1
ATOM 5465 N N . GLN B 1 215 ? 12.828 -19.438 13.758 1 98.12 215 GLN B N 1
ATOM 5466 C CA . GLN B 1 215 ? 13.906 -18.547 13.344 1 98.12 215 GLN B CA 1
ATOM 5467 C C . GLN B 1 215 ? 13.594 -17.906 12 1 98.12 215 GLN B C 1
ATOM 5469 O O . GLN B 1 215 ? 13.875 -16.719 11.789 1 98.12 215 GLN B O 1
ATOM 5474 N N . GLU B 1 216 ? 13.055 -18.719 11.07 1 98.44 216 GLU B N 1
ATOM 5475 C CA . GLU B 1 216 ? 12.758 -18.281 9.711 1 98.44 216 GLU B CA 1
ATOM 5476 C C . GLU B 1 216 ? 11.312 -18.578 9.328 1 98.44 216 GLU B C 1
ATOM 5478 O O . GLU B 1 216 ? 10.75 -19.578 9.758 1 98.44 216 GLU B O 1
ATOM 5483 N N . VAL B 1 217 ? 10.703 -17.719 8.523 1 98.5 217 VAL B N 1
ATOM 5484 C CA . VAL B 1 217 ? 9.352 -17.922 8.016 1 98.5 217 VAL B CA 1
ATOM 5485 C C . VAL B 1 217 ? 9.359 -17.844 6.488 1 98.5 217 VAL B C 1
ATOM 5487 O O . VAL B 1 217 ? 9.961 -16.938 5.91 1 98.5 217 VAL B O 1
ATOM 5490 N N . VAL B 1 218 ? 8.766 -18.812 5.828 1 98.62 218 VAL B N 1
ATOM 5491 C CA . VAL B 1 218 ? 8.594 -18.797 4.379 1 98.62 218 VAL B CA 1
ATOM 5492 C C . VAL B 1 218 ? 7.121 -18.609 4.035 1 98.62 218 VAL B C 1
ATOM 5494 O O . VAL B 1 218 ? 6.27 -19.391 4.457 1 98.62 218 VAL B O 1
ATOM 5497 N N . GLU B 1 219 ? 6.844 -17.594 3.299 1 97.69 219 GLU B N 1
ATOM 5498 C CA . GLU B 1 219 ? 5.5 -17.406 2.76 1 97.69 219 GLU B CA 1
ATOM 5499 C C . GLU B 1 219 ? 5.387 -17.984 1.353 1 97.69 219 GLU B C 1
ATOM 5501 O O . GLU B 1 219 ? 5.758 -17.344 0.375 1 97.69 219 GLU B O 1
ATOM 5506 N N . ALA B 1 220 ? 4.836 -19.109 1.277 1 97.75 220 ALA B N 1
ATOM 5507 C CA . ALA B 1 220 ? 4.531 -19.797 0.019 1 97.75 220 ALA B CA 1
ATOM 5508 C C . ALA B 1 220 ? 3.025 -19.875 -0.206 1 97.75 220 ALA B C 1
ATOM 5510 O O . ALA B 1 220 ? 2.49 -20.953 -0.463 1 97.75 220 ALA B O 1
ATOM 5511 N N . THR B 1 221 ? 2.381 -18.734 -0.167 1 96.31 221 THR B N 1
ATOM 5512 C CA . THR B 1 221 ? 0.926 -18.641 -0.122 1 96.31 221 THR B CA 1
ATOM 5513 C C . THR B 1 221 ? 0.375 -18.156 -1.456 1 96.31 221 THR B C 1
ATOM 5515 O O . THR B 1 221 ? -0.708 -17.562 -1.508 1 96.31 221 THR B O 1
ATOM 5518 N N . THR B 1 222 ? 1.034 -18.406 -2.576 1 94.56 222 THR B N 1
ATOM 5519 C CA . THR B 1 222 ? 0.675 -17.906 -3.9 1 94.56 222 THR B CA 1
ATOM 5520 C C . THR B 1 222 ? 0.761 -16.375 -3.951 1 94.56 222 THR B C 1
ATOM 5522 O O . THR B 1 222 ? 1.499 -15.82 -4.766 1 94.56 222 THR B O 1
ATOM 5525 N N . THR B 1 223 ? 0.021 -15.719 -3.139 1 93.06 223 THR B N 1
ATOM 5526 C CA . THR B 1 223 ? 0.154 -14.289 -2.891 1 93.06 223 THR B CA 1
ATOM 5527 C C . THR B 1 223 ? 0.533 -14.023 -1.437 1 93.06 223 THR B C 1
ATOM 5529 O O . THR B 1 223 ? -0.051 -14.609 -0.521 1 93.06 223 THR B O 1
ATOM 5532 N N . PRO B 1 224 ? 1.451 -13.172 -1.28 1 91.06 224 PRO B N 1
ATOM 5533 C CA . PRO B 1 224 ? 1.922 -12.977 0.093 1 91.06 224 PRO B CA 1
ATOM 5534 C C . PRO B 1 224 ? 0.878 -12.312 0.985 1 91.06 224 PRO B C 1
ATOM 5536 O O . PRO B 1 224 ? -0.03 -11.641 0.484 1 91.06 224 PRO B O 1
ATOM 5539 N N . LEU B 1 225 ? 0.811 -12.492 2.24 1 85.62 225 LEU B N 1
ATOM 5540 C CA . LEU B 1 225 ? -0.165 -11.984 3.197 1 85.62 225 LEU B CA 1
ATOM 5541 C C . LEU B 1 225 ? -0.189 -10.461 3.191 1 85.62 225 LEU B C 1
ATOM 5543 O O . LEU B 1 225 ? -1.232 -9.852 2.939 1 85.62 225 LEU B O 1
ATOM 5547 N N . ASN B 1 226 ? 0.341 -9.703 3.66 1 66.56 226 ASN B N 1
ATOM 5548 C CA . ASN B 1 226 ? 0.259 -8.25 3.771 1 66.56 226 ASN B CA 1
ATOM 5549 C C . ASN B 1 226 ? 1.609 -7.594 3.506 1 66.56 226 ASN B C 1
ATOM 5551 O O . ASN B 1 226 ? 2.061 -6.758 4.293 1 66.56 226 ASN B O 1
ATOM 5555 N N . ARG B 1 227 ? 2.061 -7.938 2.32 1 71.19 227 ARG B N 1
ATOM 5556 C CA . ARG B 1 227 ? 3.271 -7.289 1.834 1 71.19 227 ARG B CA 1
ATOM 5557 C C . ARG B 1 227 ? 2.945 -6.246 0.768 1 71.19 227 ARG B C 1
ATOM 5559 O O . ARG B 1 227 ? 3.072 -6.516 -0.429 1 71.19 227 ARG B O 1
ATOM 5566 N N . VAL B 1 228 ? 2.559 -5.105 1.169 1 71 228 VAL B N 1
ATOM 5567 C CA . VAL B 1 228 ? 1.881 -4.137 0.315 1 71 228 VAL B CA 1
ATOM 5568 C C . VAL B 1 228 ? 2.775 -3.777 -0.869 1 71 228 VAL B C 1
ATOM 5570 O O . VAL B 1 228 ? 2.314 -3.74 -2.014 1 71 228 VAL B O 1
ATOM 5573 N N . LEU B 1 229 ? 4.062 -3.574 -0.596 1 79.19 229 LEU B N 1
ATOM 5574 C CA . LEU B 1 229 ? 4.945 -3.199 -1.695 1 79.19 229 LEU B CA 1
ATOM 5575 C C . LEU B 1 229 ? 5 -4.301 -2.748 1 79.19 229 LEU B C 1
ATOM 5577 O O . LEU B 1 229 ? 4.996 -4.02 -3.949 1 79.19 229 LEU B O 1
ATOM 5581 N N . LEU B 1 230 ? 5.047 -5.504 -2.299 1 89.19 230 LEU B N 1
ATOM 5582 C CA . LEU B 1 230 ? 5.105 -6.621 -3.234 1 89.19 230 LEU B CA 1
ATOM 5583 C C . LEU B 1 230 ? 3.809 -6.734 -4.027 1 89.19 230 LEU B C 1
ATOM 5585 O O . LEU B 1 230 ? 3.826 -7.09 -5.207 1 89.19 230 LEU B O 1
ATOM 5589 N N . HIS B 1 231 ? 2.672 -6.426 -3.414 1 90.62 231 HIS B N 1
ATOM 5590 C CA . HIS B 1 231 ? 1.379 -6.52 -4.082 1 90.62 231 HIS B CA 1
ATOM 5591 C C . HIS B 1 231 ? 1.281 -5.531 -5.238 1 90.62 231 HIS B C 1
ATOM 5593 O O . HIS B 1 231 ? 0.513 -5.742 -6.18 1 90.62 231 HIS B O 1
ATOM 5599 N N . THR B 1 232 ? 2.055 -4.457 -5.164 1 88.25 232 THR B N 1
ATOM 5600 C CA . THR B 1 232 ? 2.027 -3.486 -6.254 1 88.25 232 THR B CA 1
ATOM 5601 C C . THR B 1 232 ? 2.668 -4.07 -7.512 1 88.25 232 THR B C 1
ATOM 5603 O O . THR B 1 232 ? 2.516 -3.52 -8.602 1 88.25 232 THR B O 1
ATOM 5606 N N . LYS B 1 233 ? 3.393 -5.188 -7.355 1 92.69 233 LYS B N 1
ATOM 5607 C CA . LYS B 1 233 ? 4.121 -5.77 -8.477 1 92.69 233 LYS B CA 1
ATOM 5608 C C . LYS B 1 233 ? 3.426 -7.023 -8.992 1 92.69 233 LYS B C 1
ATOM 5610 O O . LYS B 1 233 ? 3.945 -7.707 -9.883 1 92.69 233 LYS B O 1
ATOM 5615 N N . LEU B 1 234 ? 2.311 -7.332 -8.453 1 95 234 LEU B N 1
ATOM 5616 C CA . LEU B 1 234 ? 1.623 -8.578 -8.766 1 95 234 LEU B CA 1
ATOM 5617 C C . LEU B 1 234 ? 0.256 -8.312 -9.383 1 95 234 LEU B C 1
ATOM 5619 O O . LEU B 1 234 ? -0.45 -7.391 -8.961 1 95 234 LEU B O 1
ATOM 5623 N N . MET B 1 235 ? -0.098 -9.055 -10.359 1 94.94 235 MET B N 1
ATOM 5624 C CA . MET B 1 235 ? -1.397 -8.984 -11.023 1 94.94 235 MET B CA 1
ATOM 5625 C C . MET B 1 235 ? -2.098 -10.336 -10.992 1 94.94 235 MET B C 1
ATOM 5627 O O . MET B 1 235 ? -1.641 -11.289 -11.625 1 94.94 235 MET B O 1
ATOM 5631 N N . PRO B 1 236 ? -3.211 -10.461 -10.328 1 95.19 236 PRO B N 1
ATOM 5632 C CA . PRO B 1 236 ? -3.92 -11.742 -10.273 1 95.19 236 PRO B CA 1
ATOM 5633 C C . PRO B 1 236 ? -4.75 -12.016 -11.523 1 95.19 236 PRO B C 1
ATOM 5635 O O . PRO B 1 236 ? -5.52 -11.156 -11.953 1 95.19 236 PRO B O 1
ATOM 5638 N N . TYR B 1 237 ? -4.594 -13.156 -12.094 1 95.56 237 TYR B N 1
ATOM 5639 C CA . TYR B 1 237 ? -5.363 -13.656 -13.227 1 95.56 237 TYR B CA 1
ATOM 5640 C C . TYR B 1 237 ? -5.984 -15.008 -12.906 1 95.56 237 TYR B C 1
ATOM 5642 O O . TYR B 1 237 ? -5.562 -15.688 -11.969 1 95.56 237 TYR B O 1
ATOM 5650 N N . ARG B 1 238 ? -6.98 -15.305 -13.586 1 95.12 238 ARG B N 1
ATOM 5651 C CA . ARG B 1 238 ? -7.566 -16.641 -13.523 1 95.12 238 ARG B CA 1
ATOM 5652 C C . ARG B 1 238 ? -7.457 -17.359 -14.867 1 95.12 238 ARG B C 1
ATOM 5654 O O . ARG B 1 238 ? -7.66 -16.75 -15.914 1 95.12 238 ARG B O 1
ATOM 5661 N N . SER B 1 239 ? -7.109 -18.578 -14.805 1 96.56 239 SER B N 1
ATOM 5662 C CA . SER B 1 239 ? -7.059 -19.453 -15.977 1 96.56 239 SER B CA 1
ATOM 5663 C C . SER B 1 239 ? -8.023 -20.625 -15.828 1 96.56 239 SER B C 1
ATOM 5665 O O . SER B 1 239 ? -8.289 -21.078 -14.719 1 96.56 239 SER B O 1
ATOM 5667 N N . TYR B 1 240 ? -8.547 -21.109 -16.922 1 97.06 240 TYR B N 1
ATOM 5668 C CA . TYR B 1 240 ? -9.531 -22.172 -16.938 1 97.06 240 TYR B CA 1
ATOM 5669 C C . TYR B 1 240 ? -8.977 -23.422 -17.625 1 97.06 240 TYR B C 1
ATOM 5671 O O . TYR B 1 240 ? -8.086 -23.312 -18.469 1 97.06 240 TYR B O 1
ATOM 5679 N N . ALA B 1 241 ? -9.516 -24.594 -17.266 1 97.62 241 ALA B N 1
ATOM 5680 C CA . ALA B 1 241 ? -9.07 -25.844 -17.859 1 97.62 241 ALA B CA 1
ATOM 5681 C C . ALA B 1 241 ? -10.219 -26.844 -17.938 1 97.62 241 ALA B C 1
ATOM 5683 O O . ALA B 1 241 ? -11.125 -26.828 -17.109 1 97.62 241 ALA B O 1
ATOM 5684 N N . LEU B 1 242 ? -10.172 -27.656 -18.953 1 97.06 242 LEU B N 1
ATOM 5685 C CA . LEU B 1 242 ? -11.062 -28.781 -19.172 1 97.06 242 LEU B CA 1
ATOM 5686 C C . LEU B 1 242 ? -10.266 -30.047 -19.469 1 97.06 242 LEU B C 1
ATOM 5688 O O . LEU B 1 242 ? -9.18 -29.984 -20.047 1 97.06 242 LEU B O 1
ATOM 5692 N N . ALA B 1 243 ? -10.828 -31.141 -19.062 1 97.06 243 ALA B N 1
ATOM 5693 C CA . ALA B 1 243 ? -10.297 -32.438 -19.484 1 97.06 243 ALA B CA 1
ATOM 5694 C C . ALA B 1 243 ? -11.391 -33.281 -20.125 1 97.06 243 ALA B C 1
ATOM 5696 O O . ALA B 1 243 ? -12.484 -33.438 -19.562 1 97.06 243 ALA B O 1
ATOM 5697 N N . ALA B 1 244 ? -11.109 -33.75 -21.281 1 97.06 244 ALA B N 1
ATOM 5698 C CA . ALA B 1 244 ? -12.039 -34.594 -22.016 1 97.06 244 ALA B CA 1
ATOM 5699 C C . ALA B 1 244 ? -11.359 -35.906 -22.469 1 97.06 244 ALA B C 1
ATOM 5701 O O . ALA B 1 244 ? -10.164 -35.906 -22.781 1 97.06 244 ALA B O 1
ATOM 5702 N N . ARG B 1 245 ? -12.133 -36.906 -22.531 1 95.31 245 ARG B N 1
ATOM 5703 C CA . ARG B 1 245 ? -11.609 -38.188 -23 1 95.31 245 ARG B CA 1
ATOM 5704 C C . ARG B 1 245 ? -11.297 -38.156 -24.484 1 95.31 245 ARG B C 1
ATOM 5706 O O . ARG B 1 245 ? -12.109 -37.688 -25.281 1 95.31 245 ARG B O 1
ATOM 5713 N N . LEU B 1 246 ? -10.148 -38.688 -24.797 1 95.75 246 LEU B N 1
ATOM 5714 C CA . LEU B 1 246 ? -9.734 -38.75 -26.188 1 95.75 246 LEU B CA 1
ATOM 5715 C C . LEU B 1 246 ? -10.359 -39.938 -26.906 1 95.75 246 LEU B C 1
ATOM 5717 O O . LEU B 1 246 ? -10.391 -41.031 -26.359 1 95.75 246 LEU B O 1
ATOM 5721 N N . GLU B 1 247 ? -10.836 -39.719 -28.109 1 94.25 247 GLU B N 1
ATOM 5722 C CA . GLU B 1 247 ? -11.398 -40.781 -28.938 1 94.25 247 GLU B CA 1
ATOM 5723 C C . GLU B 1 247 ? -10.367 -41.281 -29.938 1 94.25 247 GLU B C 1
ATOM 5725 O O . GLU B 1 247 ? -10.539 -42.375 -30.516 1 94.25 247 GLU B O 1
ATOM 5730 N N . ALA B 1 248 ? -9.391 -40.594 -30.188 1 93.69 248 ALA B N 1
ATOM 5731 C CA . ALA B 1 248 ? -8.242 -40.969 -31.016 1 93.69 248 ALA B CA 1
ATOM 5732 C C . ALA B 1 248 ? -6.934 -40.531 -30.359 1 93.69 248 ALA B C 1
ATOM 5734 O O . ALA B 1 248 ? -6.918 -39.594 -29.531 1 93.69 248 ALA B O 1
ATOM 5735 N N . PRO B 1 249 ? -5.898 -41.156 -30.719 1 92.06 249 PRO B N 1
ATOM 5736 C CA . PRO B 1 249 ? -4.629 -40.844 -30.062 1 92.06 249 PRO B CA 1
ATOM 5737 C C . PRO B 1 249 ? -4.145 -39.438 -30.344 1 92.06 249 PRO B C 1
ATOM 5739 O O . PRO B 1 249 ? -4.34 -38.906 -31.438 1 92.06 249 PRO B O 1
ATOM 5742 N N . LEU B 1 250 ? -3.605 -38.844 -29.391 1 94.62 250 LEU B N 1
ATOM 5743 C CA . LEU B 1 250 ? -2.861 -37.594 -29.469 1 94.62 250 LEU B CA 1
ATOM 5744 C C . LEU B 1 250 ? -1.463 -37.75 -28.875 1 94.62 250 LEU B C 1
ATOM 5746 O O . LEU B 1 250 ? -1.308 -38.25 -27.766 1 94.62 250 LEU B O 1
ATOM 5750 N N . ALA B 1 251 ? -0.485 -37.344 -29.641 1 94.19 251 ALA B N 1
ATOM 5751 C CA . ALA B 1 251 ? 0.899 -37.5 -29.203 1 94.19 251 ALA B CA 1
ATOM 5752 C C . ALA B 1 251 ? 1.17 -36.719 -27.938 1 94.19 251 ALA B C 1
ATOM 5754 O O . ALA B 1 251 ? 0.74 -35.562 -27.797 1 94.19 251 ALA B O 1
ATOM 5755 N N . PRO B 1 252 ? 1.79 -37.406 -26.969 1 94.94 252 PRO B N 1
ATOM 5756 C CA . PRO B 1 252 ? 2.166 -36.656 -25.766 1 94.94 252 PRO B CA 1
ATOM 5757 C C . PRO B 1 252 ? 3.078 -35.469 -26.062 1 94.94 252 PRO B C 1
ATOM 5759 O O . PRO B 1 252 ? 3.992 -35.594 -26.891 1 94.94 252 PRO B O 1
ATOM 5762 N N . GLY B 1 253 ? 2.861 -34.312 -25.484 1 97.12 253 GLY B N 1
ATOM 5763 C CA . GLY B 1 253 ? 3.57 -33.062 -25.625 1 97.12 253 GLY B CA 1
ATOM 5764 C C . GLY B 1 253 ? 2.908 -31.922 -24.875 1 97.12 253 GLY B C 1
ATOM 5765 O O . GLY B 1 253 ? 1.773 -32.062 -24.406 1 97.12 253 GLY B O 1
ATOM 5766 N N . LEU B 1 254 ? 3.646 -30.938 -24.641 1 98.5 254 LEU B N 1
ATOM 5767 C CA . LEU B 1 254 ? 3.092 -29.672 -24.156 1 98.5 254 LEU B CA 1
ATOM 5768 C C . LEU B 1 254 ? 2.875 -28.688 -25.297 1 98.5 254 LEU B C 1
ATOM 5770 O O . LEU B 1 254 ? 3.82 -28.344 -26.016 1 98.5 254 LEU B O 1
ATOM 5774 N N . TYR B 1 255 ? 1.648 -28.281 -25.531 1 98.44 255 TYR B N 1
ATOM 5775 C CA . TYR B 1 255 ? 1.326 -27.453 -26.688 1 98.44 255 TYR B CA 1
ATOM 5776 C C . TYR B 1 255 ? 0.782 -26.094 -26.25 1 98.44 255 TYR B C 1
ATOM 5778 O O . TYR B 1 255 ? -0.078 -26.016 -25.359 1 98.44 255 TYR B O 1
ATOM 5786 N N . TYR B 1 256 ? 1.292 -25.031 -26.828 1 98.06 256 TYR B N 1
ATOM 5787 C CA . TYR B 1 256 ? 0.847 -23.656 -26.594 1 98.06 256 TYR B CA 1
ATOM 5788 C C . TYR B 1 256 ? 0.542 -22.938 -27.891 1 98.06 256 TYR B C 1
ATOM 5790 O O . TYR B 1 256 ? 1.412 -22.828 -28.766 1 98.06 256 TYR B O 1
ATOM 5798 N N . ASP B 1 257 ? -0.645 -22.469 -28.062 1 97.56 257 ASP B N 1
ATOM 5799 C CA . ASP B 1 257 ? -0.89 -21.688 -29.266 1 97.56 257 ASP B CA 1
ATOM 5800 C C . ASP B 1 257 ? -0.461 -20.234 -29.078 1 97.56 257 ASP B C 1
ATOM 5802 O O . ASP B 1 257 ? 0.081 -19.875 -28.031 1 97.56 257 ASP B O 1
ATOM 5806 N N . SER B 1 258 ? -0.538 -19.422 -30.094 1 95.88 258 SER B N 1
ATOM 5807 C CA . SER B 1 258 ? -0.093 -18.031 -30.062 1 95.88 258 SER B CA 1
ATOM 5808 C C . SER B 1 258 ? -1.271 -17.078 -30.172 1 95.88 258 SER B C 1
ATOM 5810 O O . SER B 1 258 ? -1.104 -15.922 -30.578 1 95.88 258 SER B O 1
ATOM 5812 N N . LYS B 1 259 ? -2.406 -17.578 -29.766 1 93.56 259 LYS B N 1
ATOM 5813 C CA . LYS B 1 259 ? -3.623 -16.781 -29.859 1 93.56 259 LYS B CA 1
ATOM 5814 C C . LYS B 1 259 ? -3.797 -15.898 -28.625 1 93.56 259 LYS B C 1
ATOM 5816 O O . LYS B 1 259 ? -3.061 -16.047 -27.641 1 93.56 259 LYS B O 1
ATOM 5821 N N . ASP B 1 260 ? -4.617 -14.984 -28.719 1 88.56 260 ASP B N 1
ATOM 5822 C CA . ASP B 1 260 ? -5.141 -14.195 -27.609 1 88.56 260 ASP B CA 1
ATOM 5823 C C . ASP B 1 260 ? -6.668 -14.172 -27.609 1 88.56 260 ASP B C 1
ATOM 5825 O O . ASP B 1 260 ? -7.277 -13.531 -28.469 1 88.56 260 ASP B O 1
ATOM 5829 N N . PRO B 1 261 ? -7.273 -14.852 -26.656 1 91.81 261 PRO B N 1
ATOM 5830 C CA . PRO B 1 261 ? -6.68 -15.586 -25.547 1 91.81 261 PRO B CA 1
ATOM 5831 C C . PRO B 1 261 ? -5.941 -16.844 -26 1 91.81 261 PRO B C 1
ATOM 5833 O O . PRO B 1 261 ? -6.344 -17.484 -26.969 1 91.81 261 PRO B O 1
ATOM 5836 N N . TYR B 1 262 ? -4.965 -17.109 -25.281 1 93.56 262 TYR B N 1
ATOM 5837 C CA . TYR B 1 262 ? -4.141 -18.266 -25.641 1 93.56 262 TYR B CA 1
ATOM 5838 C C . TYR B 1 262 ? -4.699 -19.547 -25.031 1 93.56 262 TYR B C 1
ATOM 5840 O O . TYR B 1 262 ? -5.59 -19.5 -24.188 1 93.56 262 TYR B O 1
ATOM 5848 N N . HIS B 1 263 ? -4.246 -20.719 -25.547 1 97.81 263 HIS B N 1
ATOM 5849 C CA . HIS B 1 263 ? -4.586 -22.047 -25.047 1 97.81 263 HIS B CA 1
ATOM 5850 C C . HIS B 1 263 ? -3.336 -22.891 -24.828 1 97.81 263 HIS B C 1
ATOM 5852 O O . HIS B 1 263 ? -2.354 -22.75 -25.562 1 97.81 263 HIS B O 1
ATOM 5858 N N . TYR B 1 264 ? -3.381 -23.703 -23.875 1 97.94 264 TYR B N 1
ATOM 5859 C CA . TYR B 1 264 ? -2.326 -24.672 -23.609 1 97.94 264 TYR B CA 1
ATOM 5860 C C . TYR B 1 264 ? -2.906 -26.078 -23.438 1 97.94 264 TYR B C 1
ATOM 5862 O O . TYR B 1 264 ? -4 -26.234 -22.906 1 97.94 264 TYR B O 1
ATOM 5870 N N . ILE B 1 265 ? -2.176 -27.031 -23.953 1 98.06 265 ILE B N 1
ATOM 5871 C CA . ILE B 1 265 ? -2.725 -28.375 -24.125 1 98.06 265 ILE B CA 1
ATOM 5872 C C . ILE B 1 265 ? -1.702 -29.406 -23.672 1 98.06 265 ILE B C 1
ATOM 5874 O O . ILE B 1 265 ? -0.507 -29.281 -23.938 1 98.06 265 ILE B O 1
ATOM 5878 N N . ARG B 1 266 ? -2.197 -30.391 -23.016 1 97.75 266 ARG B N 1
ATOM 5879 C CA . ARG B 1 266 ? -1.433 -31.609 -22.781 1 97.75 266 ARG B CA 1
ATOM 5880 C C . ARG B 1 266 ? -2.355 -32.812 -22.656 1 97.75 266 ARG B C 1
ATOM 5882 O O . ARG B 1 266 ? -3.578 -32.656 -22.609 1 97.75 266 ARG B O 1
ATOM 5889 N N . THR B 1 267 ? -1.758 -34 -22.641 1 96.06 267 THR B N 1
ATOM 5890 C CA . THR B 1 267 ? -2.537 -35.219 -22.406 1 96.06 267 THR B CA 1
ATOM 5891 C C . THR B 1 267 ? -2.223 -35.812 -21.047 1 96.06 267 THR B C 1
ATOM 5893 O O . THR B 1 267 ? -1.19 -35.5 -20.453 1 96.06 267 THR B O 1
ATOM 5896 N N . GLN B 1 268 ? -3.115 -36.562 -20.578 1 94.19 268 GLN B N 1
ATOM 5897 C CA . GLN B 1 268 ? -2.961 -37.25 -19.297 1 94.19 268 GLN B CA 1
ATOM 5898 C C . GLN B 1 268 ? -3.701 -38.562 -19.312 1 94.19 268 GLN B C 1
ATOM 5900 O O . GLN B 1 268 ? -4.844 -38.656 -19.766 1 94.19 268 GLN B O 1
ATOM 5905 N N . ARG B 1 269 ? -3.002 -39.594 -18.891 1 92.12 269 ARG B N 1
ATOM 5906 C CA . ARG B 1 269 ? -3.66 -40.875 -18.703 1 92.12 269 ARG B CA 1
ATOM 5907 C C . ARG B 1 269 ? -4.152 -41.031 -17.266 1 92.12 269 ARG B C 1
ATOM 5909 O O . ARG B 1 269 ? -3.398 -40.812 -16.312 1 92.12 269 ARG B O 1
ATOM 5916 N N . VAL B 1 270 ? -5.387 -41.281 -17.109 1 86.81 270 VAL B N 1
ATOM 5917 C CA . VAL B 1 270 ? -6.012 -41.5 -15.805 1 86.81 270 VAL B CA 1
ATOM 5918 C C . VAL B 1 270 ? -6.828 -42.812 -15.828 1 86.81 270 VAL B C 1
ATOM 5920 O O . VAL B 1 270 ? -7.723 -42.969 -16.656 1 86.81 270 VAL B O 1
ATOM 5923 N N . ASP B 1 271 ? -6.496 -43.719 -14.945 1 84.12 271 ASP B N 1
ATOM 5924 C CA . ASP B 1 271 ? -7.215 -44.969 -14.789 1 84.12 271 ASP B CA 1
ATOM 5925 C C . ASP B 1 271 ? -7.383 -45.688 -16.141 1 84.12 271 ASP B C 1
ATOM 5927 O O . ASP B 1 271 ? -8.492 -46.094 -16.5 1 84.12 271 ASP B O 1
ATOM 5931 N N . GLY B 1 272 ? -6.41 -45.594 -16.891 1 86 272 GLY B N 1
ATOM 5932 C CA . GLY B 1 272 ? -6.371 -46.344 -18.141 1 86 272 GLY B CA 1
ATOM 5933 C C . GLY B 1 272 ? -6.953 -45.562 -19.312 1 86 272 GLY B C 1
ATOM 5934 O O . GLY B 1 272 ? -6.879 -46.031 -20.453 1 86 272 GLY B O 1
ATOM 5935 N N . ALA B 1 273 ? -7.508 -44.438 -19.062 1 90.25 273 ALA B N 1
ATOM 5936 C CA . ALA B 1 273 ? -8.078 -43.625 -20.125 1 90.25 273 ALA B CA 1
ATOM 5937 C C . ALA B 1 273 ? -7.195 -42.406 -20.438 1 90.25 273 ALA B C 1
ATOM 5939 O O . ALA B 1 273 ? -6.613 -41.812 -19.531 1 90.25 273 ALA B O 1
ATOM 5940 N N . ASP B 1 274 ? -7.207 -42.125 -21.781 1 93.94 274 ASP B N 1
ATOM 5941 C CA . ASP B 1 274 ? -6.438 -40.969 -22.203 1 93.94 274 ASP B CA 1
ATOM 5942 C C . ASP B 1 274 ? -7.32 -39.719 -22.25 1 93.94 274 ASP B C 1
ATOM 5944 O O . ASP B 1 274 ? -8.414 -39.75 -22.828 1 93.94 274 ASP B O 1
ATOM 5948 N N . TYR B 1 275 ? -6.828 -38.688 -21.594 1 95.81 275 TYR B N 1
ATOM 5949 C CA . TYR B 1 275 ? -7.527 -37.406 -21.594 1 95.81 275 TYR B CA 1
ATOM 5950 C C . TYR B 1 275 ? -6.703 -36.312 -22.312 1 95.81 275 TYR B C 1
ATOM 5952 O O . TYR B 1 275 ? -5.469 -36.375 -22.266 1 95.81 275 TYR B O 1
ATOM 5960 N N . VAL B 1 276 ? -7.41 -35.406 -22.984 1 97.31 276 VAL B N 1
ATOM 5961 C CA . VAL B 1 276 ? -6.801 -34.156 -23.375 1 97.31 276 VAL B CA 1
ATOM 5962 C C . VAL B 1 276 ? -7.191 -33.062 -22.375 1 97.31 276 VAL B C 1
ATOM 5964 O O . VAL B 1 276 ? -8.352 -32.969 -21.953 1 97.31 276 VAL B O 1
ATOM 5967 N N . ILE B 1 277 ? -6.227 -32.375 -21.844 1 97.5 277 ILE B N 1
ATOM 5968 C CA . ILE B 1 277 ? -6.434 -31.219 -20.984 1 97.5 277 ILE B CA 1
ATOM 5969 C C . ILE B 1 277 ? -6.188 -29.938 -21.797 1 97.5 277 ILE B C 1
ATOM 5971 O O . ILE B 1 277 ? -5.117 -29.766 -22.375 1 97.5 277 ILE B O 1
ATOM 5975 N N . VAL B 1 278 ? -7.164 -29.078 -21.875 1 97.94 278 VAL B N 1
ATOM 5976 C CA . VAL B 1 278 ? -7.051 -27.797 -22.547 1 97.94 278 VAL B CA 1
ATOM 5977 C C . VAL B 1 278 ? -7.289 -26.672 -21.531 1 97.94 278 VAL B C 1
ATOM 5979 O O . VAL B 1 278 ? -8.281 -26.672 -20.812 1 97.94 278 VAL B O 1
ATOM 5982 N N . GLY B 1 279 ? -6.316 -25.766 -21.469 1 98.12 279 GLY B N 1
ATOM 5983 C CA . GLY B 1 279 ? -6.461 -24.609 -20.609 1 98.12 279 GLY B CA 1
ATOM 5984 C C . GLY B 1 279 ? -6.332 -23.281 -21.344 1 98.12 279 GLY B C 1
ATOM 5985 O O . GLY B 1 279 ? -5.93 -23.266 -22.5 1 98.12 279 GLY B O 1
ATOM 5986 N N . GLY B 1 280 ? -6.695 -22.219 -20.703 1 97.69 280 GLY B N 1
ATOM 5987 C CA . GLY B 1 280 ? -6.617 -20.891 -21.281 1 97.69 280 GLY B CA 1
ATOM 5988 C C . GLY B 1 280 ? -7.777 -20 -20.875 1 97.69 280 GLY B C 1
ATOM 5989 O O . GLY B 1 280 ? -8.273 -20.078 -19.75 1 97.69 280 GLY B O 1
ATOM 5990 N N . GLU B 1 281 ? -8.094 -19.016 -21.719 1 96.25 281 GLU B N 1
ATOM 5991 C CA . GLU B 1 281 ? -9.18 -18.062 -21.516 1 96.25 281 GLU B CA 1
ATOM 5992 C C . GLU B 1 281 ? -8.969 -17.25 -20.234 1 96.25 281 GLU B C 1
ATOM 5994 O O . GLU B 1 281 ? -9.875 -17.156 -19.391 1 96.25 281 GLU B O 1
ATOM 5999 N N . ASP B 1 282 ? -7.715 -16.812 -20.094 1 95.56 282 ASP B N 1
ATOM 6000 C CA . ASP B 1 282 ? -7.316 -16.109 -18.891 1 95.56 282 ASP B CA 1
ATOM 6001 C C . ASP B 1 282 ? -7.934 -14.711 -18.844 1 95.56 282 ASP B C 1
ATOM 6003 O O . ASP B 1 282 ? -8.203 -14.109 -19.891 1 95.56 282 ASP B O 1
ATOM 6007 N N . HIS B 1 283 ? -8.188 -14.219 -17.75 1 93 283 HIS B N 1
ATOM 6008 C CA . HIS B 1 283 ? -8.602 -12.836 -17.516 1 93 283 HIS B CA 1
ATOM 6009 C C . HIS B 1 283 ? -8.219 -12.375 -16.109 1 93 283 HIS B C 1
ATOM 6011 O O . HIS B 1 283 ? -7.992 -13.195 -15.227 1 93 283 HIS B O 1
ATOM 6017 N N . LYS B 1 284 ? -8.117 -11.125 -15.992 1 91.75 284 LYS B N 1
ATOM 6018 C CA . LYS B 1 284 ? -7.844 -10.57 -14.664 1 91.75 284 LYS B CA 1
ATOM 6019 C C . LYS B 1 284 ? -8.953 -10.93 -13.688 1 91.75 284 LYS B C 1
ATOM 6021 O O . LYS B 1 284 ? -10.141 -10.898 -14.039 1 91.75 284 LYS B O 1
ATOM 6026 N N . VAL B 1 285 ? -8.602 -11.219 -12.5 1 91.62 285 VAL B N 1
ATOM 6027 C CA . VAL B 1 285 ? -9.547 -11.609 -11.461 1 91.62 285 VAL B CA 1
ATOM 6028 C C . VAL B 1 285 ? -10.531 -10.477 -11.203 1 91.62 285 VAL B C 1
ATOM 6030 O O . VAL B 1 285 ? -10.133 -9.32 -11.07 1 91.62 285 VAL B O 1
ATOM 6033 N N . GLY B 1 286 ? -11.781 -10.773 -11.227 1 85.88 286 GLY B N 1
ATOM 6034 C CA . GLY B 1 286 ? -12.828 -9.828 -10.883 1 85.88 286 GLY B CA 1
ATOM 6035 C C . GLY B 1 286 ? -13.195 -8.898 -12.023 1 85.88 286 GLY B C 1
ATOM 6036 O O . GLY B 1 286 ? -14.102 -8.07 -11.898 1 85.88 286 GLY B O 1
ATOM 6037 N N . ALA B 1 287 ? -12.555 -9.031 -13.117 1 82.75 287 ALA B N 1
ATOM 6038 C CA . ALA B 1 287 ? -12.789 -8.117 -14.234 1 82.75 287 ALA B CA 1
ATOM 6039 C C . ALA B 1 287 ? -13.922 -8.609 -15.125 1 82.75 287 ALA B C 1
ATOM 6041 O O . ALA B 1 287 ? -14.531 -7.828 -15.859 1 82.75 287 ALA B O 1
ATOM 6042 N N . GLU B 1 288 ? -14.125 -9.898 -15.062 1 84.88 288 GLU B N 1
ATOM 6043 C CA . GLU B 1 288 ? -15.148 -10.508 -15.914 1 84.88 288 GLU B CA 1
ATOM 6044 C C . GLU B 1 288 ? -16.406 -10.828 -15.117 1 84.88 288 GLU B C 1
ATOM 6046 O O . GLU B 1 288 ? -16.328 -11.422 -14.039 1 84.88 288 GLU B O 1
ATOM 6051 N N . GLU B 1 289 ? -17.5 -10.484 -15.648 1 81.75 289 GLU B N 1
ATOM 6052 C CA . GLU B 1 289 ? -18.766 -10.727 -14.969 1 81.75 289 GLU B CA 1
ATOM 6053 C C . GLU B 1 289 ? -19.281 -12.141 -15.25 1 81.75 289 GLU B C 1
ATOM 6055 O O . GLU B 1 289 ? -19.75 -12.828 -14.344 1 81.75 289 GLU B O 1
ATOM 6060 N N . ASP B 1 290 ? -19.203 -12.484 -16.5 1 89.38 290 ASP B N 1
ATOM 6061 C CA . ASP B 1 290 ? -19.672 -13.82 -16.875 1 89.38 290 ASP B CA 1
ATOM 6062 C C . ASP B 1 290 ? -18.5 -14.781 -17.047 1 89.38 290 ASP B C 1
ATOM 6064 O O . ASP B 1 290 ? -18.141 -15.133 -18.172 1 89.38 290 ASP B O 1
ATOM 6068 N N . THR B 1 291 ? -18.109 -15.289 -15.961 1 88.88 291 THR B N 1
ATOM 6069 C CA . THR B 1 291 ? -16.922 -16.141 -15.969 1 88.88 291 THR B CA 1
ATOM 6070 C C . THR B 1 291 ? -17.25 -17.531 -16.516 1 88.88 291 THR B C 1
ATOM 6072 O O . THR B 1 291 ? -16.375 -18.219 -17.031 1 88.88 291 THR B O 1
ATOM 6075 N N . ALA B 1 292 ? -18.453 -17.938 -16.5 1 91.81 292 ALA B N 1
ATOM 6076 C CA . ALA B 1 292 ? -18.875 -19.25 -17.016 1 91.81 292 ALA B CA 1
ATOM 6077 C C . ALA B 1 292 ? -18.656 -19.328 -18.531 1 91.81 292 ALA B C 1
ATOM 6079 O O . ALA B 1 292 ? -18.406 -20.406 -19.062 1 91.81 292 ALA B O 1
ATOM 6080 N N . ARG B 1 293 ? -18.734 -18.219 -19.109 1 93.81 293 ARG B N 1
ATOM 6081 C CA . ARG B 1 293 ? -18.562 -18.141 -20.562 1 93.81 293 ARG B CA 1
ATOM 6082 C C . ARG B 1 293 ? -17.156 -18.609 -20.953 1 93.81 293 ARG B C 1
ATOM 6084 O O . ARG B 1 293 ? -16.953 -19.109 -22.062 1 93.81 293 ARG B O 1
ATOM 6091 N N . ARG B 1 294 ? -16.234 -18.5 -20.031 1 94.88 294 ARG B N 1
ATOM 6092 C CA . ARG B 1 294 ? -14.859 -18.922 -20.312 1 94.88 294 ARG B CA 1
ATOM 6093 C C . ARG B 1 294 ? -14.781 -20.438 -20.484 1 94.88 294 ARG B C 1
ATOM 6095 O O . ARG B 1 294 ? -14.039 -20.922 -21.344 1 94.88 294 ARG B O 1
ATOM 6102 N N . TYR B 1 295 ? -15.57 -21.203 -19.734 1 95.56 295 TYR B N 1
ATOM 6103 C CA . TYR B 1 295 ? -15.641 -22.656 -19.906 1 95.56 295 TYR B CA 1
ATOM 6104 C C . TYR B 1 295 ? -16.266 -23.016 -21.234 1 95.56 295 TYR B C 1
ATOM 6106 O O . TYR B 1 295 ? -15.828 -23.953 -21.906 1 95.56 295 TYR B O 1
ATOM 6114 N N . LEU B 1 296 ? -17.297 -22.234 -21.594 1 95.62 296 LEU B N 1
ATOM 6115 C CA . LEU B 1 296 ? -17.969 -22.5 -22.859 1 95.62 296 LEU B CA 1
ATOM 6116 C C . LEU B 1 296 ? -17.031 -22.266 -24.031 1 95.62 296 LEU B C 1
ATOM 6118 O O . LEU B 1 296 ? -17 -23.047 -24.984 1 95.62 296 LEU B O 1
ATOM 6122 N N . ALA B 1 297 ? -16.328 -21.203 -23.891 1 96.31 297 ALA B N 1
ATOM 6123 C CA . ALA B 1 297 ? -15.359 -20.891 -24.938 1 96.31 297 ALA B CA 1
ATOM 6124 C C . ALA B 1 297 ? -14.297 -21.969 -25.047 1 96.31 297 ALA B C 1
ATOM 6126 O O . ALA B 1 297 ? -13.906 -22.359 -26.156 1 96.31 297 ALA B O 1
ATOM 6127 N N . LEU B 1 298 ? -13.836 -22.5 -23.984 1 96.56 298 LEU B N 1
ATOM 6128 C CA . LEU B 1 298 ? -12.82 -23.547 -23.969 1 96.56 298 LEU B CA 1
ATOM 6129 C C . LEU B 1 298 ? -13.375 -24.844 -24.516 1 96.56 298 LEU B C 1
ATOM 6131 O O . LEU B 1 298 ? -12.664 -25.594 -25.188 1 96.56 298 LEU B O 1
ATOM 6135 N N . GLU B 1 299 ? -14.586 -25.109 -24.188 1 96.62 299 GLU B N 1
ATOM 6136 C CA . GLU B 1 299 ? -15.227 -26.328 -24.688 1 96.62 299 GLU B CA 1
ATOM 6137 C C . GLU B 1 299 ? -15.367 -26.266 -26.219 1 96.62 299 GLU B C 1
ATOM 6139 O O . GLU B 1 299 ? -15.141 -27.281 -26.891 1 96.62 299 GLU B O 1
ATOM 6144 N N . GLU B 1 300 ? -15.797 -25.141 -26.672 1 96.19 300 GLU B N 1
ATOM 6145 C CA . GLU B 1 300 ? -15.891 -24.953 -28.109 1 96.19 300 GLU B CA 1
ATOM 6146 C C . GLU B 1 300 ? -14.531 -25.156 -28.781 1 96.19 300 GLU B C 1
ATOM 6148 O O . GLU B 1 300 ? -14.438 -25.812 -29.828 1 96.19 300 GLU B O 1
ATOM 6153 N N . TYR B 1 301 ? -13.562 -24.625 -28.219 1 96.62 301 TYR B N 1
ATOM 6154 C CA . TYR B 1 301 ? -12.203 -24.781 -28.734 1 96.62 301 TYR B CA 1
ATOM 6155 C C . TYR B 1 301 ? -11.797 -26.25 -28.766 1 96.62 301 TYR B C 1
ATOM 6157 O O . TYR B 1 301 ? -11.25 -26.734 -29.75 1 96.62 301 TYR B O 1
ATOM 6165 N N . LEU B 1 302 ? -12.023 -26.953 -27.688 1 96.69 302 LEU B N 1
ATOM 6166 C CA . LEU B 1 302 ? -11.68 -28.359 -27.547 1 96.69 302 LEU B CA 1
ATOM 6167 C C . LEU B 1 302 ? -12.367 -29.203 -28.609 1 96.69 302 LEU B C 1
ATOM 6169 O O . LEU B 1 302 ? -11.727 -30.031 -29.266 1 96.69 302 LEU B O 1
ATOM 6173 N N . ARG B 1 303 ? -13.633 -28.938 -28.875 1 94.88 303 ARG B N 1
ATOM 6174 C CA . ARG B 1 303 ? -14.422 -29.703 -29.828 1 94.88 303 ARG B CA 1
ATOM 6175 C C . ARG B 1 303 ? -13.969 -29.422 -31.266 1 94.88 303 ARG B C 1
ATOM 6177 O O . ARG B 1 303 ? -14.008 -30.312 -32.125 1 94.88 303 ARG B O 1
ATOM 6184 N N . GLN B 1 304 ? -13.562 -28.266 -31.453 1 94.94 304 GLN B N 1
ATOM 6185 C CA . GLN B 1 304 ? -13.141 -27.859 -32.781 1 94.94 304 GLN B CA 1
ATOM 6186 C C . GLN B 1 304 ? -11.781 -28.453 -33.125 1 94.94 304 GLN B C 1
ATOM 6188 O O . GLN B 1 304 ? -11.492 -28.719 -34.312 1 94.94 304 GLN B O 1
ATOM 6193 N N . HIS B 1 305 ? -11 -28.734 -32.156 1 95.62 305 HIS B N 1
ATOM 6194 C CA . HIS B 1 305 ? -9.594 -28.984 -32.469 1 95.62 305 HIS B CA 1
ATOM 6195 C C . HIS B 1 305 ? -9.219 -30.422 -32.156 1 95.62 305 HIS B C 1
ATOM 6197 O O . HIS B 1 305 ? -8.234 -30.938 -32.688 1 95.62 305 HIS B O 1
ATOM 6203 N N . PHE B 1 306 ? -9.961 -31.047 -31.312 1 96.19 306 PHE B N 1
ATOM 6204 C CA . PHE B 1 306 ? -9.5 -32.344 -30.844 1 96.19 306 PHE B CA 1
ATOM 6205 C C . PHE B 1 306 ? -10.617 -33.375 -30.953 1 96.19 306 PHE B C 1
ATOM 6207 O O . PHE B 1 306 ? -11.797 -33.031 -30.875 1 96.19 306 PHE B O 1
ATOM 6214 N N . PRO B 1 307 ? -10.172 -34.625 -31.094 1 93.5 307 PRO B N 1
ATOM 6215 C CA . PRO B 1 307 ? -11.148 -35.719 -31.094 1 93.5 307 PRO B CA 1
ATOM 6216 C C . PRO B 1 307 ? -11.633 -36.094 -29.703 1 93.5 307 PRO B C 1
ATOM 6218 O O . PRO B 1 307 ? -11.266 -37.156 -29.188 1 93.5 307 PRO B O 1
ATOM 6221 N N . ALA B 1 308 ? -12.328 -35.312 -29.109 1 88.88 308 ALA B N 1
ATOM 6222 C CA . ALA B 1 308 ? -12.859 -35.469 -27.766 1 88.88 308 ALA B CA 1
ATOM 6223 C C . ALA B 1 308 ? -14.227 -34.781 -27.625 1 88.88 308 ALA B C 1
ATOM 6225 O O . ALA B 1 308 ? -14.43 -33.688 -28.125 1 88.88 308 ALA B O 1
ATOM 6226 N N . SER B 1 309 ? -15.133 -35.531 -27.203 1 77.94 309 SER B N 1
ATOM 6227 C CA . SER B 1 309 ? -16.453 -34.906 -27.188 1 77.94 309 SER B CA 1
ATOM 6228 C C . SER B 1 309 ? -17 -34.812 -25.766 1 77.94 309 SER B C 1
ATOM 6230 O O . SER B 1 309 ? -17.797 -33.906 -25.469 1 77.94 309 SER B O 1
ATOM 6232 N N . ARG B 1 310 ? -16.484 -35.594 -24.922 1 91.38 310 ARG B N 1
ATOM 6233 C CA . ARG B 1 310 ? -17.094 -35.562 -23.594 1 91.38 310 ARG B CA 1
ATOM 6234 C C . ARG B 1 310 ? -16.141 -34.969 -22.578 1 91.38 310 ARG B C 1
ATOM 6236 O O . ARG B 1 310 ? -15.141 -35.562 -22.203 1 91.38 310 ARG B O 1
ATOM 6243 N N . VAL B 1 311 ? -16.484 -33.812 -22.094 1 95.38 311 VAL B N 1
ATOM 6244 C CA . VAL B 1 311 ? -15.742 -33.125 -21.031 1 95.38 311 VAL B CA 1
ATOM 6245 C C . VAL B 1 311 ? -16.094 -33.75 -19.688 1 95.38 311 VAL B C 1
ATOM 6247 O O . VAL B 1 311 ? -17.266 -33.781 -19.297 1 95.38 311 VAL B O 1
ATOM 6250 N N . GLU B 1 312 ? -15.133 -34.156 -18.922 1 95.25 312 GLU B N 1
ATOM 6251 C CA . GLU B 1 312 ? -15.398 -34.812 -17.656 1 95.25 312 GLU B CA 1
ATOM 6252 C C . GLU B 1 312 ? -14.938 -33.969 -16.484 1 95.25 312 GLU B C 1
ATOM 6254 O O . GLU B 1 312 ? -15.422 -34.156 -15.359 1 95.25 312 GLU B O 1
ATOM 6259 N N . TYR B 1 313 ? -13.992 -33.188 -16.703 1 94.5 313 TYR B N 1
ATOM 6260 C CA . TYR B 1 313 ? -13.469 -32.344 -15.625 1 94.5 313 TYR B CA 1
ATOM 6261 C C . TYR B 1 313 ? -13.414 -30.875 -16.062 1 94.5 313 TYR B C 1
ATOM 6263 O O . TYR B 1 313 ? -13.117 -30.578 -17.219 1 94.5 313 TYR B O 1
ATOM 6271 N N . ARG B 1 314 ? -13.734 -29.969 -15.164 1 95.06 314 ARG B N 1
ATOM 6272 C CA . ARG B 1 314 ? -13.609 -28.531 -15.312 1 95.06 314 ARG B CA 1
ATOM 6273 C C . ARG B 1 314 ? -13.047 -27.891 -14.047 1 95.06 314 ARG B C 1
ATOM 6275 O O . ARG B 1 314 ? -13.438 -28.266 -12.938 1 95.06 314 ARG B O 1
ATOM 6282 N N . TRP B 1 315 ? -12.078 -27.078 -14.25 1 95.56 315 TRP B N 1
ATOM 6283 C CA . TRP B 1 315 ? -11.578 -26.344 -13.086 1 95.56 315 TRP B CA 1
ATOM 6284 C C . TRP B 1 315 ? -10.914 -25.047 -13.508 1 95.56 315 TRP B C 1
ATOM 6286 O O . TRP B 1 315 ? -10.727 -24.781 -14.695 1 95.56 315 TRP B O 1
ATOM 6296 N N . SER B 1 316 ? -10.656 -24.172 -12.633 1 95.44 316 SER B N 1
ATOM 6297 C CA . SER B 1 316 ? -9.922 -22.922 -12.852 1 95.44 316 SER B CA 1
ATOM 6298 C C . SER B 1 316 ? -8.969 -22.641 -11.695 1 95.44 316 SER B C 1
ATOM 6300 O O . SER B 1 316 ? -9.141 -23.156 -10.594 1 95.44 316 SER B O 1
ATOM 6302 N N . GLY B 1 317 ? -7.934 -21.984 -12.023 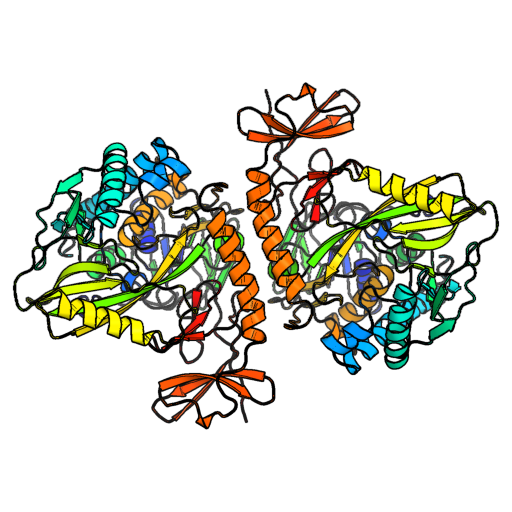1 95.06 317 GLY B N 1
ATOM 6303 C CA . GLY B 1 317 ? -6.949 -21.594 -11.039 1 95.06 317 GLY B CA 1
ATOM 6304 C C . GLY B 1 317 ? -6.543 -20.125 -11.148 1 95.06 317 GLY B C 1
ATOM 6305 O O . GLY B 1 317 ? -6.793 -19.484 -12.18 1 95.06 317 GLY B O 1
ATOM 6306 N N . GLN B 1 318 ? -6.043 -19.641 -10.094 1 95.25 318 GLN B N 1
ATOM 6307 C CA . GLN B 1 318 ? -5.543 -18.266 -10.078 1 95.25 318 GLN B CA 1
ATOM 6308 C C . GLN B 1 318 ? -4.035 -18.219 -10.305 1 95.25 318 GLN B C 1
ATOM 6310 O O . GLN B 1 318 ? -3.289 -19 -9.711 1 95.25 318 GLN B O 1
ATOM 6315 N N . ILE B 1 319 ? -3.652 -17.406 -11.188 1 95.75 319 ILE B N 1
ATOM 6316 C CA . ILE B 1 319 ? -2.258 -17.172 -11.547 1 95.75 319 ILE B CA 1
ATOM 6317 C C . ILE B 1 319 ? -1.851 -15.758 -11.125 1 95.75 319 ILE B C 1
ATOM 6319 O O . ILE B 1 319 ? -2.623 -14.805 -11.289 1 95.75 319 ILE B O 1
ATOM 6323 N N . ILE B 1 320 ? -0.686 -15.648 -10.57 1 97.06 320 ILE B N 1
ATOM 6324 C CA . ILE B 1 320 ? -0.168 -14.336 -10.195 1 97.06 320 ILE B CA 1
ATOM 6325 C C . ILE B 1 320 ? 0.909 -13.898 -11.188 1 97.06 320 ILE B C 1
ATOM 6327 O O . ILE B 1 320 ? 1.984 -14.5 -11.25 1 97.06 320 ILE B O 1
ATOM 6331 N N . GLU B 1 321 ? 0.634 -12.859 -11.922 1 96.38 321 GLU B N 1
ATOM 6332 C CA . GLU B 1 321 ? 1.573 -12.336 -12.914 1 96.38 321 GLU B CA 1
ATOM 6333 C C . GLU B 1 321 ? 2.459 -11.25 -12.312 1 96.38 321 GLU B C 1
ATOM 6335 O O . GLU B 1 321 ? 1.959 -10.281 -11.727 1 96.38 321 GLU B O 1
ATOM 6340 N N . PRO B 1 322 ? 3.768 -11.445 -12.391 1 96.12 322 PRO B N 1
ATOM 6341 C CA . PRO B 1 322 ? 4.668 -10.352 -12.016 1 96.12 322 PRO B CA 1
ATOM 6342 C C . PRO B 1 322 ? 4.723 -9.242 -13.07 1 96.12 322 PRO B C 1
ATOM 6344 O O . PRO B 1 322 ? 4.637 -9.523 -14.266 1 96.12 322 PRO B O 1
ATOM 6347 N N . VAL B 1 323 ? 4.93 -8.055 -12.672 1 91.69 323 VAL B N 1
ATOM 6348 C CA . VAL B 1 323 ? 4.883 -6.926 -13.594 1 91.69 323 VAL B CA 1
ATOM 6349 C C . VAL B 1 323 ? 6.09 -6.977 -14.531 1 91.69 323 VAL B C 1
ATOM 6351 O O . VAL B 1 323 ? 6.023 -6.488 -15.664 1 91.69 323 VAL B O 1
ATOM 6354 N N . ASP B 1 324 ? 7.188 -7.621 -14.023 1 92.44 324 ASP B N 1
ATOM 6355 C CA . ASP B 1 324 ? 8.391 -7.57 -14.852 1 92.44 324 ASP B CA 1
ATOM 6356 C C . ASP B 1 324 ? 8.672 -8.922 -15.5 1 92.44 324 ASP B C 1
ATOM 6358 O O . ASP B 1 324 ? 9.719 -9.109 -16.125 1 92.44 324 ASP B O 1
ATOM 6362 N N . GLY B 1 325 ? 7.863 -9.93 -15.227 1 94.38 325 GLY B N 1
ATOM 6363 C CA . GLY B 1 325 ? 7.906 -11.133 -16.031 1 94.38 325 GLY B CA 1
ATOM 6364 C C . GLY B 1 325 ? 8.539 -12.312 -15.32 1 94.38 325 GLY B C 1
ATOM 6365 O O . GLY B 1 325 ? 8.367 -13.461 -15.734 1 94.38 325 GLY B O 1
ATOM 6366 N N . LEU B 1 326 ? 9.25 -12.062 -14.25 1 97.31 326 LEU B N 1
ATOM 6367 C CA . LEU B 1 326 ? 9.883 -13.172 -13.531 1 97.31 326 LEU B CA 1
ATOM 6368 C C . LEU B 1 326 ? 9.367 -13.258 -12.102 1 97.31 326 LEU B C 1
ATOM 6370 O O . LEU B 1 326 ? 9 -12.242 -11.508 1 97.31 326 LEU B O 1
ATOM 6374 N N . ALA B 1 327 ? 9.406 -14.438 -11.57 1 98.12 327 ALA B N 1
ATOM 6375 C CA . ALA B 1 327 ? 8.93 -14.711 -10.211 1 98.12 327 ALA B CA 1
ATOM 6376 C C . ALA B 1 327 ? 9.711 -13.898 -9.188 1 98.12 327 ALA B C 1
ATOM 6378 O O . ALA B 1 327 ? 10.859 -13.516 -9.43 1 98.12 327 ALA B O 1
ATOM 6379 N N . TYR B 1 328 ? 9.102 -13.602 -8.078 1 97.62 328 TYR B N 1
ATOM 6380 C CA . TYR B 1 328 ? 9.742 -13.016 -6.902 1 97.62 328 TYR B CA 1
ATOM 6381 C C . TYR B 1 328 ? 10 -14.07 -5.84 1 97.62 328 TYR B C 1
ATOM 6383 O O . TYR B 1 328 ? 9.062 -14.594 -5.23 1 97.62 328 TYR B O 1
ATOM 6391 N N . ILE B 1 329 ? 11.242 -14.383 -5.656 1 98.5 329 ILE B N 1
ATOM 6392 C CA . ILE B 1 329 ? 11.68 -15.414 -4.715 1 98.5 329 ILE B CA 1
ATOM 6393 C C . ILE B 1 329 ? 12.836 -14.898 -3.875 1 98.5 329 ILE B C 1
ATOM 6395 O O . ILE B 1 329 ? 13.883 -14.523 -4.414 1 98.5 329 ILE B O 1
ATOM 6399 N N . GLY B 1 330 ? 12.664 -14.836 -2.588 1 97.62 330 GLY B N 1
ATOM 6400 C CA . GLY B 1 330 ? 13.734 -14.375 -1.72 1 97.62 330 GLY B CA 1
ATOM 6401 C C . GLY B 1 330 ? 13.234 -13.711 -0.454 1 97.62 330 GLY B C 1
ATOM 6402 O O . GLY B 1 330 ? 12.125 -13.992 0.004 1 97.62 330 GLY B O 1
ATOM 6403 N N . ARG B 1 331 ? 14.086 -12.938 0.079 1 95 331 ARG B N 1
ATOM 6404 C CA . ARG B 1 331 ? 13.766 -12.227 1.312 1 95 331 ARG B CA 1
ATOM 6405 C C . ARG B 1 331 ? 12.711 -11.156 1.067 1 95 331 ARG B C 1
ATOM 6407 O O . ARG B 1 331 ? 12.758 -10.445 0.062 1 95 331 ARG B O 1
ATOM 6414 N N . ASN B 1 332 ? 11.711 -11.188 1.987 1 91.5 332 ASN B N 1
ATOM 6415 C CA . ASN B 1 332 ? 10.727 -10.117 1.92 1 91.5 332 ASN B CA 1
ATOM 6416 C C . ASN B 1 332 ? 11.359 -8.758 2.221 1 91.5 332 ASN B C 1
ATOM 6418 O O . ASN B 1 332 ? 12.211 -8.648 3.107 1 91.5 332 ASN B O 1
ATOM 6422 N N . GLY B 1 333 ? 10.961 -7.789 1.489 1 82.5 333 GLY B N 1
ATOM 6423 C CA . GLY B 1 333 ? 11.484 -6.453 1.72 1 82.5 333 GLY B CA 1
ATOM 6424 C C . GLY B 1 333 ? 11.359 -6 3.162 1 82.5 333 GLY B C 1
ATOM 6425 O O . GLY B 1 333 ? 10.297 -6.156 3.775 1 82.5 333 GLY B O 1
ATOM 6426 N N . GLY B 1 334 ? 12.438 -5.492 3.699 1 75.19 334 GLY B N 1
ATOM 6427 C CA . GLY B 1 334 ? 12.422 -4.965 5.055 1 75.19 334 GLY B CA 1
ATOM 6428 C C . GLY B 1 334 ? 12.508 -6.043 6.117 1 75.19 334 GLY B C 1
ATOM 6429 O O . GLY B 1 334 ? 12.414 -5.754 7.309 1 75.19 334 GLY B O 1
ATOM 6430 N N . SER B 1 335 ? 12.562 -7.238 5.699 1 84.38 335 SER B N 1
ATOM 6431 C CA . SER B 1 335 ? 12.609 -8.352 6.645 1 84.38 335 SER B CA 1
ATOM 6432 C C . SER B 1 335 ? 13.969 -9.039 6.621 1 84.38 335 SER B C 1
ATOM 6434 O O . SER B 1 335 ? 14.688 -8.977 5.617 1 84.38 335 SER B O 1
ATOM 6436 N N . ARG B 1 336 ? 14.305 -9.609 7.746 1 88.81 336 ARG B N 1
ATOM 6437 C CA . ARG B 1 336 ? 15.531 -10.398 7.832 1 88.81 336 ARG B CA 1
ATOM 6438 C C . ARG B 1 336 ? 15.211 -11.891 7.867 1 88.81 336 ARG B C 1
ATOM 6440 O O . ARG B 1 336 ? 16 -12.711 7.398 1 88.81 336 ARG B O 1
ATOM 6447 N N . HIS B 1 337 ? 14.008 -12.227 8.344 1 95.56 337 HIS B N 1
ATOM 6448 C CA . HIS B 1 337 ? 13.75 -13.625 8.656 1 95.56 337 HIS B CA 1
ATOM 6449 C C . HIS B 1 337 ? 12.492 -14.125 7.945 1 95.56 337 HIS B C 1
ATOM 6451 O O . HIS B 1 337 ? 12.047 -15.25 8.188 1 95.56 337 HIS B O 1
ATOM 6457 N N . VAL B 1 338 ? 11.961 -13.305 7.074 1 95.81 338 VAL B N 1
ATOM 6458 C CA . VAL B 1 338 ? 10.766 -13.695 6.332 1 95.81 338 VAL B CA 1
ATOM 6459 C C . VAL B 1 338 ? 11.086 -13.773 4.84 1 95.81 338 VAL B C 1
ATOM 6461 O O . VAL B 1 338 ? 11.68 -12.844 4.277 1 95.81 338 VAL B O 1
ATOM 6464 N N . TRP B 1 339 ? 10.734 -14.852 4.277 1 97.56 339 TRP B N 1
ATOM 6465 C CA . TRP B 1 339 ? 10.992 -15.133 2.867 1 97.56 339 TRP B CA 1
ATOM 6466 C C . TRP B 1 339 ? 9.688 -15.312 2.102 1 97.56 339 TRP B C 1
ATOM 6468 O O . TRP B 1 339 ? 8.68 -15.75 2.668 1 97.56 339 TRP B O 1
ATOM 6478 N N . VAL B 1 340 ? 9.742 -14.984 0.777 1 97.62 340 VAL B N 1
ATOM 6479 C CA . VAL B 1 340 ? 8.523 -15.055 -0.019 1 97.62 340 VAL B CA 1
ATOM 6480 C C . VAL B 1 340 ? 8.812 -15.734 -1.354 1 97.62 340 VAL B C 1
ATOM 6482 O O . VAL B 1 340 ? 9.945 -15.719 -1.834 1 97.62 340 VAL B O 1
ATOM 6485 N N . ALA B 1 341 ? 7.82 -16.359 -1.883 1 97.94 341 ALA B N 1
ATOM 6486 C CA . ALA B 1 341 ? 7.797 -16.938 -3.229 1 97.94 341 ALA B CA 1
ATOM 6487 C C . ALA B 1 341 ? 6.449 -16.688 -3.9 1 97.94 341 ALA B C 1
ATOM 6489 O O . ALA B 1 341 ? 5.426 -17.219 -3.455 1 97.94 341 ALA B O 1
ATOM 6490 N N . THR B 1 342 ? 6.422 -15.883 -4.969 1 97.5 342 THR B N 1
ATOM 6491 C CA . THR B 1 342 ? 5.18 -15.516 -5.641 1 97.5 342 THR B CA 1
ATOM 6492 C C . THR B 1 342 ? 5.457 -15.062 -7.074 1 97.5 342 THR B C 1
ATOM 6494 O O . THR B 1 342 ? 6.605 -15.078 -7.523 1 97.5 342 THR B O 1
ATOM 6497 N N . GLY B 1 343 ? 4.43 -14.859 -7.797 1 97.44 343 GLY B N 1
ATOM 6498 C CA . GLY B 1 343 ? 4.578 -14.352 -9.156 1 97.44 343 GLY B CA 1
ATOM 6499 C C . GLY B 1 343 ? 5.039 -15.414 -10.141 1 97.44 343 GLY B C 1
ATOM 6500 O O . GLY B 1 343 ? 5.891 -15.148 -10.984 1 97.44 343 GLY B O 1
ATOM 6501 N N . PHE B 1 344 ? 4.465 -16.531 -10.055 1 98 344 PHE B N 1
ATOM 6502 C CA . PHE B 1 344 ? 4.941 -17.672 -10.836 1 98 344 PHE B CA 1
ATOM 6503 C C . PHE B 1 344 ? 4.312 -17.672 -12.227 1 98 344 PHE B C 1
ATOM 6505 O O . PHE B 1 344 ? 4.559 -18.594 -13.016 1 98 344 PHE B O 1
ATOM 6512 N N . SER B 1 345 ? 3.525 -16.734 -12.5 1 96.06 345 SER B N 1
ATOM 6513 C CA . SER B 1 345 ? 2.789 -16.75 -13.758 1 96.06 345 SER B CA 1
ATOM 6514 C C . SER B 1 345 ? 2.168 -18.125 -14.016 1 96.06 345 SER B C 1
ATOM 6516 O O . SER B 1 345 ? 1.721 -18.797 -13.086 1 96.06 345 SER B O 1
ATOM 6518 N N . GLY B 1 346 ? 2.006 -18.5 -15.203 1 94.69 346 GLY B N 1
ATOM 6519 C CA . GLY B 1 346 ? 1.373 -19.766 -15.531 1 94.69 346 GLY B CA 1
ATOM 6520 C C . GLY B 1 346 ? 2.307 -20.953 -15.383 1 94.69 346 GLY B C 1
ATOM 6521 O O . GLY B 1 346 ? 1.908 -22.094 -15.625 1 94.69 346 GLY B O 1
ATOM 6522 N N . THR B 1 347 ? 3.508 -20.734 -14.922 1 96.31 347 THR B N 1
ATOM 6523 C CA . THR B 1 347 ? 4.496 -21.797 -14.836 1 96.31 347 THR B CA 1
ATOM 6524 C C . THR B 1 347 ? 4.812 -22.125 -13.383 1 96.31 347 THR B C 1
ATOM 6526 O O . THR B 1 347 ? 5.98 -22.25 -13.008 1 96.31 347 THR B O 1
ATOM 6529 N N . GLY B 1 348 ? 3.791 -22.312 -12.633 1 96.5 348 GLY B N 1
ATOM 6530 C CA . GLY B 1 348 ? 3.906 -22.5 -11.195 1 96.5 348 GLY B CA 1
ATOM 6531 C C . GLY B 1 348 ? 4.613 -23.781 -10.82 1 96.5 348 GLY B C 1
ATOM 6532 O O . GLY B 1 348 ? 5.32 -23.844 -9.812 1 96.5 348 GLY B O 1
ATOM 6533 N N . MET B 1 349 ? 4.434 -24.828 -11.602 1 96.38 349 MET B N 1
ATOM 6534 C CA . MET B 1 349 ? 5.059 -26.109 -11.289 1 96.38 349 MET B CA 1
ATOM 6535 C C . MET B 1 349 ? 6.578 -26 -11.352 1 96.38 349 MET B C 1
ATOM 6537 O O . MET B 1 349 ? 7.281 -26.578 -10.523 1 96.38 349 MET B O 1
ATOM 6541 N N . THR B 1 350 ? 7.012 -25.25 -12.305 1 97.31 350 THR B N 1
ATOM 6542 C CA . THR B 1 350 ? 8.453 -25.078 -12.484 1 97.31 350 THR B CA 1
ATOM 6543 C C . THR B 1 350 ? 9.008 -24.078 -11.484 1 97.31 350 THR B C 1
ATOM 6545 O O . THR B 1 350 ? 9.969 -24.359 -10.773 1 97.31 350 THR B O 1
ATOM 6548 N N . PHE B 1 351 ? 8.359 -22.969 -11.359 1 98.38 351 PHE B N 1
ATOM 6549 C CA . PHE B 1 351 ? 8.852 -21.922 -10.469 1 98.38 351 PHE B CA 1
ATOM 6550 C C . PHE B 1 351 ? 8.68 -22.328 -9.008 1 98.38 351 PHE B C 1
ATOM 6552 O O . PHE B 1 351 ? 9.453 -21.906 -8.148 1 98.38 351 PHE B O 1
ATOM 6559 N N . GLY B 1 352 ? 7.668 -23.141 -8.727 1 98.38 352 GLY B N 1
ATOM 6560 C CA . GLY B 1 352 ? 7.473 -23.609 -7.363 1 98.38 352 GLY B CA 1
ATOM 6561 C C . GLY B 1 352 ? 8.648 -24.406 -6.828 1 98.38 352 GLY B C 1
ATOM 6562 O O . GLY B 1 352 ? 9.117 -24.172 -5.715 1 98.38 352 GLY B O 1
ATOM 6563 N N . THR B 1 353 ? 9.094 -25.328 -7.625 1 98.62 353 THR B N 1
ATOM 6564 C CA . THR B 1 353 ? 10.266 -26.109 -7.25 1 98.62 353 THR B CA 1
ATOM 6565 C C . THR B 1 353 ? 11.508 -25.219 -7.203 1 98.62 353 THR B C 1
ATOM 6567 O O . THR B 1 353 ? 12.328 -25.344 -6.289 1 98.62 353 THR B O 1
ATOM 6570 N N . LEU B 1 354 ? 11.609 -24.359 -8.164 1 98.81 354 LEU B N 1
ATOM 6571 C CA . LEU B 1 354 ? 12.727 -23.422 -8.172 1 98.81 354 LEU B CA 1
ATOM 6572 C C . LEU B 1 354 ? 12.758 -22.609 -6.887 1 98.81 354 LEU B C 1
ATOM 6574 O O . LEU B 1 354 ? 13.828 -22.359 -6.32 1 98.81 354 LEU B O 1
ATOM 6578 N N . ALA B 1 355 ? 11.625 -22.172 -6.461 1 98.88 355 ALA B N 1
ATOM 6579 C CA . ALA B 1 355 ? 11.523 -21.422 -5.219 1 98.88 355 ALA B CA 1
ATOM 6580 C C . ALA B 1 355 ? 12.07 -22.219 -4.039 1 98.88 355 ALA B C 1
ATOM 6582 O O . ALA B 1 355 ? 12.805 -21.688 -3.203 1 98.88 355 ALA B O 1
ATOM 6583 N N . GLY B 1 356 ? 11.672 -23.5 -3.99 1 98.88 356 GLY B N 1
ATOM 6584 C CA . GLY B 1 356 ? 12.211 -24.344 -2.939 1 98.88 356 GLY B CA 1
ATOM 6585 C C . GLY B 1 356 ? 13.719 -24.438 -2.965 1 98.88 356 GLY B C 1
ATOM 6586 O O . GLY B 1 356 ? 14.367 -24.391 -1.917 1 98.88 356 GLY B O 1
ATOM 6587 N N . MET B 1 357 ? 14.258 -24.516 -4.168 1 98.88 357 MET B N 1
ATOM 6588 C CA . MET B 1 357 ? 15.703 -24.609 -4.34 1 98.88 357 MET B CA 1
ATOM 6589 C C . MET B 1 357 ? 16.391 -23.344 -3.852 1 98.88 357 MET B C 1
ATOM 6591 O O . MET B 1 357 ? 17.375 -23.406 -3.105 1 98.88 357 MET B O 1
ATOM 6595 N N . ILE B 1 358 ? 15.875 -22.25 -4.227 1 98.88 358 ILE B N 1
ATOM 6596 C CA . ILE B 1 358 ? 16.484 -20.953 -3.904 1 98.88 358 ILE B CA 1
ATOM 6597 C C . ILE B 1 358 ? 16.328 -20.672 -2.414 1 98.88 358 ILE B C 1
ATOM 6599 O O . ILE B 1 358 ? 17.297 -20.359 -1.729 1 98.88 358 ILE B O 1
ATOM 6603 N N . LEU B 1 359 ? 15.172 -20.828 -1.86 1 98.88 359 LEU B N 1
ATOM 6604 C CA . LEU B 1 359 ? 14.883 -20.438 -0.483 1 98.88 359 LEU B CA 1
ATOM 6605 C C . LEU B 1 359 ? 15.617 -21.344 0.5 1 98.88 359 LEU B C 1
ATOM 6607 O O . LEU B 1 359 ? 16.109 -20.875 1.531 1 98.88 359 LEU B O 1
ATOM 6611 N N . SER B 1 360 ? 15.641 -22.641 0.242 1 98.81 360 SER B N 1
ATOM 6612 C CA . SER B 1 360 ? 16.375 -23.531 1.139 1 98.81 360 SER B CA 1
ATOM 6613 C C . SER B 1 360 ? 17.859 -23.156 1.206 1 98.81 360 SER B C 1
ATOM 6615 O O . SER B 1 360 ? 18.438 -23.109 2.291 1 98.81 360 SER B O 1
ATOM 6617 N N . ASP B 1 361 ? 18.453 -22.875 0.013 1 98.81 361 ASP B N 1
ATOM 6618 C CA . ASP B 1 361 ? 19.859 -22.453 -0.004 1 98.81 361 ASP B CA 1
ATOM 6619 C C . ASP B 1 361 ? 20.047 -21.172 0.795 1 98.81 361 ASP B C 1
ATOM 6621 O O . ASP B 1 361 ? 20.969 -21.078 1.613 1 98.81 361 ASP B O 1
ATOM 6625 N N . LEU B 1 362 ? 19.219 -20.203 0.581 1 98.5 362 LEU B N 1
ATOM 6626 C CA . LEU B 1 362 ? 19.375 -18.906 1.231 1 98.5 362 LEU B CA 1
ATOM 6627 C C . LEU B 1 362 ? 19.203 -19.031 2.742 1 98.5 362 LEU B C 1
ATOM 6629 O O . LEU B 1 362 ? 19.969 -18.453 3.508 1 98.5 362 LEU B O 1
ATOM 6633 N N . ILE B 1 363 ? 18.234 -19.781 3.18 1 98.5 363 ILE B N 1
ATOM 6634 C CA . ILE B 1 363 ? 17.953 -19.969 4.598 1 98.5 363 ILE B CA 1
ATOM 6635 C C . ILE B 1 363 ? 19.125 -20.672 5.27 1 98.5 363 ILE B C 1
ATOM 6637 O O . ILE B 1 363 ? 19.469 -20.391 6.418 1 98.5 363 ILE B O 1
ATOM 6641 N N . LEU B 1 364 ? 19.828 -21.562 4.57 1 98.38 364 LEU B N 1
ATOM 6642 C CA . LEU B 1 364 ? 20.953 -22.328 5.094 1 98.38 364 LEU B CA 1
ATOM 6643 C C . LEU B 1 364 ? 22.25 -21.531 4.977 1 98.38 364 LEU B C 1
ATOM 6645 O O . LEU B 1 364 ? 23.312 -22.016 5.344 1 98.38 364 LEU B O 1
ATOM 6649 N N . GLY B 1 365 ? 22.156 -20.328 4.375 1 97.56 365 GLY B N 1
ATOM 6650 C CA . GLY B 1 365 ? 23.328 -19.484 4.246 1 97.56 365 GLY B CA 1
ATOM 6651 C C . GLY B 1 365 ? 24.234 -19.875 3.088 1 97.56 365 GLY B C 1
ATOM 6652 O O . GLY B 1 365 ? 25.438 -19.609 3.107 1 97.56 365 GLY B O 1
ATOM 6653 N N . ARG B 1 366 ? 23.688 -20.547 2.096 1 98 366 ARG B N 1
ATOM 6654 C CA . ARG B 1 366 ? 24.438 -20.969 0.92 1 98 366 ARG B CA 1
ATOM 6655 C C . ARG B 1 366 ? 24.203 -20.016 -0.251 1 98 366 ARG B C 1
ATOM 6657 O O . ARG B 1 366 ? 23.172 -19.375 -0.333 1 98 366 ARG B O 1
ATOM 6664 N N . ASP B 1 367 ? 25.125 -20.031 -1.108 1 96.88 367 ASP B N 1
ATOM 6665 C CA . ASP B 1 367 ? 24.969 -19.281 -2.352 1 96.88 367 ASP B CA 1
ATOM 6666 C C . ASP B 1 367 ? 24.031 -20.016 -3.318 1 96.88 367 ASP B C 1
ATOM 6668 O O . ASP B 1 367 ? 24 -21.25 -3.346 1 96.88 367 ASP B O 1
ATOM 6672 N N . ASN B 1 368 ? 23.328 -19.297 -3.994 1 98.12 368 ASN B N 1
ATOM 6673 C CA . ASN B 1 368 ? 22.469 -19.797 -5.07 1 98.12 368 ASN B CA 1
ATOM 6674 C C . ASN B 1 368 ? 22.609 -18.953 -6.332 1 98.12 368 ASN B C 1
ATOM 6676 O O . ASN B 1 368 ? 22.312 -17.766 -6.32 1 98.12 368 ASN B O 1
ATOM 6680 N N . ARG B 1 369 ? 22.969 -19.594 -7.344 1 96.94 369 ARG B N 1
ATOM 6681 C CA . ARG B 1 369 ? 23.312 -18.938 -8.594 1 96.94 369 ARG B CA 1
ATOM 6682 C C . ARG B 1 369 ? 22.125 -18.141 -9.141 1 96.94 369 ARG B C 1
ATOM 6684 O O . ARG B 1 369 ? 22.297 -17.141 -9.844 1 96.94 369 ARG B O 1
ATOM 6691 N N . TYR B 1 370 ? 20.938 -18.5 -8.797 1 98.44 370 TYR B N 1
ATOM 6692 C CA . TYR B 1 370 ? 19.75 -17.922 -9.398 1 98.44 370 TYR B CA 1
ATOM 6693 C C . TYR B 1 370 ? 19.141 -16.859 -8.477 1 98.44 370 TYR B C 1
ATOM 6695 O O . TYR B 1 370 ? 18.281 -16.078 -8.898 1 98.44 370 TYR B O 1
ATOM 6703 N N . ALA B 1 371 ? 19.562 -16.75 -7.238 1 98.31 371 ALA B N 1
ATOM 6704 C CA . ALA B 1 371 ? 18.922 -15.977 -6.184 1 98.31 371 ALA B CA 1
ATOM 6705 C C . ALA B 1 371 ? 18.812 -14.508 -6.582 1 98.31 371 ALA B C 1
ATOM 6707 O O . ALA B 1 371 ? 17.766 -13.875 -6.375 1 98.31 371 ALA B O 1
ATOM 6708 N N . SER B 1 372 ? 19.781 -13.945 -7.184 1 97.5 372 SER B N 1
ATOM 6709 C CA . SER B 1 372 ? 19.797 -12.531 -7.523 1 97.5 372 SER B CA 1
ATOM 6710 C C . SER B 1 372 ? 18.781 -12.211 -8.609 1 97.5 372 SER B C 1
ATOM 6712 O O . SER B 1 372 ? 18.156 -11.148 -8.586 1 97.5 372 SER B O 1
ATOM 6714 N N . LEU B 1 373 ? 18.609 -13.086 -9.547 1 97.94 373 LEU B N 1
ATOM 6715 C CA . LEU B 1 373 ? 17.688 -12.883 -10.656 1 97.94 373 LEU B CA 1
ATOM 6716 C C . LEU B 1 373 ? 16.25 -12.805 -10.156 1 97.94 373 LEU B C 1
ATOM 6718 O O . LEU B 1 373 ? 15.445 -12.023 -10.688 1 97.94 373 LEU B O 1
ATOM 6722 N N . TYR B 1 374 ? 15.953 -13.594 -9.125 1 98.25 374 TYR B N 1
ATOM 6723 C CA . TYR B 1 374 ? 14.57 -13.742 -8.688 1 98.25 374 TYR B CA 1
ATOM 6724 C C . TYR B 1 374 ? 14.328 -12.969 -7.398 1 98.25 374 TYR B C 1
ATOM 6726 O O . TYR B 1 374 ? 13.258 -13.078 -6.797 1 98.25 374 TYR B O 1
ATOM 6734 N N . ASP B 1 375 ? 15.258 -12.18 -7.02 1 97 375 ASP B N 1
ATOM 6735 C CA . ASP B 1 375 ? 15.195 -11.453 -5.754 1 97 375 ASP B CA 1
ATOM 6736 C C . ASP B 1 375 ? 13.852 -10.75 -5.594 1 97 375 ASP B C 1
ATOM 6738 O O . ASP B 1 375 ? 13.453 -9.953 -6.449 1 97 375 ASP B O 1
ATOM 6742 N N . ALA B 1 376 ? 13.219 -11.023 -4.453 1 94.94 376 ALA B N 1
ATOM 6743 C CA . ALA B 1 376 ? 11.859 -10.539 -4.23 1 94.94 376 ALA B CA 1
ATOM 6744 C C . ALA B 1 376 ? 11.836 -9.016 -4.074 1 94.94 376 ALA B C 1
ATOM 6746 O O . ALA B 1 376 ? 10.781 -8.391 -4.184 1 94.94 376 ALA B O 1
ATOM 6747 N N . THR B 1 377 ? 12.922 -8.406 -3.828 1 89.44 377 THR B N 1
ATOM 6748 C CA . THR B 1 377 ? 12.984 -6.965 -3.596 1 89.44 377 THR B CA 1
ATOM 6749 C C . THR B 1 377 ? 13.484 -6.238 -4.844 1 89.44 377 THR B C 1
ATOM 6751 O O . THR B 1 377 ? 13.68 -5.02 -4.82 1 89.44 377 THR B O 1
ATOM 6754 N N . ARG B 1 378 ? 13.672 -7 -5.922 1 89.75 378 ARG B N 1
ATOM 6755 C CA . ARG B 1 378 ? 14.242 -6.383 -7.113 1 89.75 378 ARG B CA 1
ATOM 6756 C C . ARG B 1 378 ? 13.312 -5.316 -7.68 1 89.75 378 ARG B C 1
ATOM 6758 O O . ARG B 1 378 ? 12.086 -5.449 -7.598 1 89.75 378 ARG B O 1
ATOM 6765 N N . VAL B 1 379 ? 13.906 -4.297 -8.172 1 80.88 379 VAL B N 1
ATOM 6766 C CA . VAL B 1 379 ? 13.203 -3.246 -8.906 1 80.88 379 VAL B CA 1
ATOM 6767 C C . VAL B 1 379 ? 13.844 -3.057 -10.281 1 80.88 379 VAL B C 1
ATOM 6769 O O . VAL B 1 379 ? 15.016 -2.711 -10.383 1 80.88 379 VAL B O 1
ATOM 6772 N N . LYS B 1 380 ? 13.133 -3.367 -11.211 1 80.19 380 LYS B N 1
ATOM 6773 C CA . LYS B 1 380 ? 13.539 -3.117 -12.594 1 80.19 380 LYS B CA 1
ATOM 6774 C C . LYS B 1 380 ? 12.672 -2.041 -13.234 1 80.19 380 LYS B C 1
ATOM 6776 O O . LYS B 1 380 ? 11.633 -2.346 -13.836 1 80.19 380 LYS B O 1
ATOM 6781 N N . PRO B 1 381 ? 13.172 -0.904 -13.18 1 70.81 381 PRO B N 1
ATOM 6782 C CA . PRO B 1 381 ? 12.305 0.229 -13.523 1 70.81 381 PRO B CA 1
ATOM 6783 C C . PRO B 1 381 ? 11.781 0.158 -14.961 1 70.81 381 PRO B C 1
ATOM 6785 O O . PRO B 1 381 ? 10.664 0.611 -15.234 1 70.81 381 PRO B O 1
ATOM 6788 N N . VAL B 1 382 ? 12.547 -0.394 -15.797 1 74.69 382 VAL B N 1
ATOM 6789 C CA . VAL B 1 382 ? 12.117 -0.419 -17.188 1 74.69 382 VAL B CA 1
ATOM 6790 C C . VAL B 1 382 ? 11.242 -1.643 -17.438 1 74.69 382 VAL B C 1
ATOM 6792 O O . VAL B 1 382 ? 10.211 -1.548 -18.109 1 74.69 382 VAL B O 1
ATOM 6795 N N . ALA B 1 383 ? 11.641 -2.652 -16.844 1 80.25 383 ALA B N 1
ATOM 6796 C CA . ALA B 1 383 ? 10.914 -3.9 -17.062 1 80.25 383 ALA B CA 1
ATOM 6797 C C . ALA B 1 383 ? 9.516 -3.834 -16.438 1 80.25 383 ALA B C 1
ATOM 6799 O O . ALA B 1 383 ? 9.375 -3.816 -15.211 1 80.25 383 ALA B O 1
ATOM 6800 N N . GLY B 1 384 ? 8.578 -3.732 -17.25 1 82.81 384 GLY B N 1
ATOM 6801 C CA . GLY B 1 384 ? 7.203 -3.787 -16.797 1 82.81 384 GLY B CA 1
ATOM 6802 C C . GLY B 1 384 ? 6.699 -2.461 -16.266 1 82.81 384 GLY B C 1
ATOM 6803 O O . GLY B 1 384 ? 5.684 -2.412 -15.562 1 82.81 384 GLY B O 1
ATOM 6804 N N . ALA B 1 385 ? 7.426 -1.419 -16.531 1 84.81 385 ALA B N 1
ATOM 6805 C CA . ALA B 1 385 ? 7.047 -0.104 -16.031 1 84.81 385 ALA B CA 1
ATOM 6806 C C . ALA B 1 385 ? 5.609 0.236 -16.391 1 84.81 385 ALA B C 1
ATOM 6808 O O . ALA B 1 385 ? 4.836 0.703 -15.555 1 84.81 385 ALA B O 1
ATOM 6809 N N . LYS B 1 386 ? 5.301 0.007 -17.625 1 84.19 386 LYS B N 1
ATOM 6810 C CA . LYS B 1 386 ? 3.947 0.296 -18.078 1 84.19 386 LYS B CA 1
ATOM 6811 C C . LYS B 1 386 ? 2.918 -0.53 -17.312 1 84.19 386 LYS B C 1
ATOM 6813 O O . LYS B 1 386 ? 1.903 0.001 -16.859 1 84.19 386 LYS B O 1
ATOM 6818 N N . ASP B 1 387 ? 3.174 -1.801 -17.156 1 86.06 387 ASP B N 1
ATOM 6819 C CA . ASP B 1 387 ? 2.27 -2.693 -16.438 1 86.06 387 ASP B CA 1
ATOM 6820 C C . ASP B 1 387 ? 2.143 -2.285 -14.977 1 86.06 387 ASP B C 1
ATOM 6822 O O . ASP B 1 387 ? 1.055 -2.35 -14.398 1 86.06 387 ASP B O 1
ATOM 6826 N N . PHE B 1 388 ? 3.207 -1.861 -14.461 1 86.25 388 PHE B N 1
ATOM 6827 C CA . PHE B 1 388 ? 3.217 -1.434 -13.07 1 86.25 388 PHE B CA 1
ATOM 6828 C C . PHE B 1 388 ? 2.289 -0.241 -12.867 1 86.25 388 PHE B C 1
ATOM 6830 O O . PHE B 1 388 ? 1.429 -0.262 -11.984 1 86.25 388 PHE B O 1
ATOM 6837 N N . VAL B 1 389 ? 2.471 0.74 -13.641 1 80 389 VAL B N 1
ATOM 6838 C CA . VAL B 1 389 ? 1.678 1.957 -13.508 1 80 389 VAL B CA 1
ATOM 6839 C C . VAL B 1 389 ? 0.211 1.653 -13.805 1 80 389 VAL B C 1
ATOM 6841 O O . VAL B 1 389 ? -0.678 2.062 -13.055 1 80 389 VAL B O 1
ATOM 6844 N N . GLN B 1 390 ? 0.012 0.923 -14.797 1 84.81 390 GLN B N 1
ATOM 6845 C CA . GLN B 1 390 ? -1.352 0.595 -15.203 1 84.81 390 GLN B CA 1
ATOM 6846 C C . GLN B 1 390 ? -2.066 -0.209 -14.117 1 84.81 390 GLN B C 1
ATOM 6848 O O . GLN B 1 390 ? -3.225 0.067 -13.797 1 84.81 390 GLN B O 1
ATOM 6853 N N . GLU B 1 391 ? -1.411 -1.21 -13.602 1 85.75 391 GLU B N 1
ATOM 6854 C CA . GLU B 1 391 ? -2.023 -2.066 -12.586 1 85.75 391 GLU B CA 1
ATOM 6855 C C . GLU B 1 391 ? -2.379 -1.272 -11.336 1 85.75 391 GLU B C 1
ATOM 6857 O O . GLU B 1 391 ? -3.48 -1.411 -10.797 1 85.75 391 GLU B O 1
ATOM 6862 N N . ASN B 1 392 ? -1.535 -0.478 -10.883 1 85.94 392 ASN B N 1
ATOM 6863 C CA . ASN B 1 392 ? -1.779 0.263 -9.648 1 85.94 392 ASN B CA 1
ATOM 6864 C C . ASN B 1 392 ? -2.828 1.354 -9.852 1 85.94 392 ASN B C 1
ATOM 6866 O O . ASN B 1 392 ? -3.611 1.641 -8.938 1 85.94 392 ASN B O 1
ATOM 6870 N N . ALA B 1 393 ? -2.842 1.948 -11.031 1 83.38 393 ALA B N 1
ATOM 6871 C CA . ALA B 1 393 ? -3.928 2.865 -11.375 1 83.38 393 ALA B CA 1
ATOM 6872 C C . ALA B 1 393 ? -5.27 2.141 -11.391 1 83.38 393 ALA B C 1
ATOM 6874 O O . ALA B 1 393 ? -6.285 2.684 -10.945 1 83.38 393 ALA B O 1
ATOM 6875 N N . GLU B 1 394 ? -5.262 0.932 -11.914 1 85.56 394 GLU B N 1
ATOM 6876 C CA . GLU B 1 394 ? -6.484 0.135 -11.984 1 85.56 394 GLU B CA 1
ATOM 6877 C C . GLU B 1 394 ? -6.988 -0.233 -10.594 1 85.56 394 GLU B C 1
ATOM 6879 O O . GLU B 1 394 ? -8.195 -0.257 -10.352 1 85.56 394 GLU B O 1
ATOM 6884 N N . VAL B 1 395 ? -6.133 -0.577 -9.781 1 85.38 395 VAL B N 1
ATOM 6885 C CA . VAL B 1 395 ? -6.488 -0.886 -8.398 1 85.38 395 VAL B CA 1
ATOM 6886 C C . VAL B 1 395 ? -7.168 0.323 -7.754 1 85.38 395 VAL B C 1
ATOM 6888 O O . VAL B 1 395 ? -8.234 0.196 -7.156 1 85.38 395 VAL B O 1
ATOM 6891 N N . ALA B 1 396 ? -6.535 1.493 -7.918 1 84.69 396 ALA B N 1
ATOM 6892 C CA . ALA B 1 396 ? -7.121 2.719 -7.383 1 84.69 396 ALA B CA 1
ATOM 6893 C C . ALA B 1 396 ? -8.492 2.988 -8 1 84.69 396 ALA B C 1
ATOM 6895 O O . ALA B 1 396 ? -9.422 3.408 -7.309 1 84.69 396 ALA B O 1
ATOM 6896 N N . PHE B 1 397 ? -8.602 2.738 -9.219 1 82.94 397 PHE B N 1
ATOM 6897 C CA . PHE B 1 397 ? -9.859 2.932 -9.938 1 82.94 397 PHE B CA 1
ATOM 6898 C C . PHE B 1 397 ? -10.945 2.01 -9.391 1 82.94 397 PHE B C 1
ATOM 6900 O O . PHE B 1 397 ? -12.055 2.457 -9.094 1 82.94 397 PHE B O 1
ATOM 6907 N N . HIS B 1 398 ? -10.633 0.74 -9.211 1 86.94 398 HIS B N 1
ATOM 6908 C CA . HIS B 1 398 ? -11.617 -0.212 -8.703 1 86.94 398 HIS B CA 1
ATOM 6909 C C . HIS B 1 398 ? -12.023 0.134 -7.277 1 86.94 398 HIS B C 1
ATOM 6911 O O . HIS B 1 398 ? -13.18 -0.075 -6.891 1 86.94 398 HIS B O 1
ATOM 6917 N N . PHE B 1 399 ? -11.18 0.614 -6.59 1 85.62 399 PHE B N 1
ATOM 6918 C CA . PHE B 1 399 ? -11.461 0.98 -5.207 1 85.62 399 PHE B CA 1
ATOM 6919 C C . PHE B 1 399 ? -12.586 2.01 -5.137 1 85.62 399 PHE B C 1
ATOM 6921 O O . PHE B 1 399 ? -13.453 1.934 -4.262 1 85.62 399 PHE B O 1
ATOM 6928 N N . VAL B 1 400 ? -12.586 2.857 -6.07 1 84.69 400 VAL B N 1
ATOM 6929 C CA . VAL B 1 400 ? -13.555 3.945 -6.074 1 84.69 400 VAL B CA 1
ATOM 6930 C C . VAL B 1 400 ? -14.766 3.553 -6.922 1 84.69 400 VAL B C 1
ATOM 6932 O O . VAL B 1 400 ? -15.906 3.648 -6.465 1 84.69 400 VAL B O 1
ATOM 6935 N N . ALA B 1 401 ? -14.547 3.07 -8.109 1 85.62 401 ALA B N 1
ATOM 6936 C CA . ALA B 1 401 ? -15.602 2.822 -9.094 1 85.62 401 ALA B CA 1
ATOM 6937 C C . ALA B 1 401 ? -16.594 1.779 -8.586 1 85.62 401 ALA B C 1
ATOM 6939 O O . ALA B 1 401 ? -17.797 1.906 -8.797 1 85.62 401 ALA B O 1
ATOM 6940 N N . ASP B 1 402 ? -16.062 0.75 -7.965 1 87.12 402 ASP B N 1
ATOM 6941 C CA . ASP B 1 402 ? -16.938 -0.319 -7.5 1 87.12 402 ASP B CA 1
ATOM 6942 C C . ASP B 1 402 ? -17.859 0.173 -6.379 1 87.12 402 ASP B C 1
ATOM 6944 O O . ASP B 1 402 ? -18.984 -0.3 -6.246 1 87.12 402 ASP B O 1
ATOM 6948 N N . ARG B 1 403 ? -17.422 1.087 -5.578 1 84.75 403 ARG B N 1
ATOM 6949 C CA . ARG B 1 403 ? -18.234 1.683 -4.523 1 84.75 403 ARG B CA 1
ATOM 6950 C C . ARG B 1 403 ? -19.328 2.57 -5.113 1 84.75 403 ARG B C 1
ATOM 6952 O O . ARG B 1 403 ? -20.422 2.648 -4.566 1 84.75 403 ARG B O 1
ATOM 6959 N N . LEU B 1 404 ? -19.016 3.129 -6.281 1 85.69 404 LEU B N 1
ATOM 6960 C CA . LEU B 1 404 ? -19.953 4.078 -6.891 1 85.69 404 LEU B CA 1
ATOM 6961 C C . LEU B 1 404 ? -20.859 3.385 -7.902 1 85.69 404 LEU B C 1
ATOM 6963 O O . LEU B 1 404 ? -21.891 3.934 -8.297 1 85.69 404 LEU B O 1
ATOM 6967 N N . ALA B 1 405 ? -20.406 2.25 -8.305 1 85.25 405 ALA B N 1
ATOM 6968 C CA . ALA B 1 405 ? -21.156 1.532 -9.328 1 85.25 405 ALA B CA 1
ATOM 6969 C C . ALA B 1 405 ? -22.562 1.205 -8.844 1 85.25 405 ALA B C 1
ATOM 6971 O O . ALA B 1 405 ? -22.797 1.022 -7.648 1 85.25 405 ALA B O 1
ATOM 6972 N N . ARG B 1 406 ? -23.469 1.165 -9.719 1 84.88 406 ARG B N 1
ATOM 6973 C CA . ARG B 1 406 ? -24.828 0.724 -9.406 1 84.88 406 ARG B CA 1
ATOM 6974 C C . ARG B 1 406 ? -24.844 -0.738 -8.969 1 84.88 406 ARG B C 1
ATOM 6976 O O . ARG B 1 406 ? -24.094 -1.558 -9.508 1 84.88 406 ARG B O 1
ATOM 6983 N N . PRO B 1 407 ? -25.641 -0.967 -8.008 1 88 407 PRO B N 1
ATOM 6984 C CA . PRO B 1 407 ? -25.766 -2.377 -7.633 1 88 407 PRO B CA 1
ATOM 6985 C C . PRO B 1 407 ? -26.359 -3.229 -8.75 1 88 407 PRO B C 1
ATOM 6987 O O . PRO B 1 407 ? -26.938 -2.691 -9.711 1 88 407 PRO B O 1
ATOM 6990 N N . ASP B 1 408 ? -26.188 -4.496 -8.578 1 86 408 ASP B N 1
ATOM 6991 C CA . ASP B 1 408 ? -26.781 -5.395 -9.57 1 86 408 ASP B CA 1
ATOM 6992 C C . ASP B 1 408 ? -28.312 -5.328 -9.523 1 86 408 ASP B C 1
ATOM 6994 O O . ASP B 1 408 ? -28.969 -5.5 -10.547 1 86 408 ASP B O 1
ATOM 6998 N N . THR B 1 409 ? -28.812 -5.191 -8.344 1 85.25 409 THR B N 1
ATOM 6999 C CA . THR B 1 409 ? -30.25 -5.125 -8.141 1 85.25 409 THR B CA 1
ATOM 7000 C C . THR B 1 409 ? -30.578 -4.461 -6.801 1 85.25 409 THR B C 1
ATOM 7002 O O . THR B 1 409 ? -29.688 -4.219 -5.992 1 85.25 409 THR B O 1
ATOM 7005 N N . HIS B 1 410 ? -31.859 -4.121 -6.645 1 88.12 410 HIS B N 1
ATOM 7006 C CA . HIS B 1 410 ? -32.344 -3.561 -5.391 1 88.12 410 HIS B CA 1
ATOM 7007 C C . HIS B 1 410 ? -33.281 -4.523 -4.688 1 88.12 410 HIS B C 1
ATOM 7009 O O . HIS B 1 410 ? -33.781 -4.238 -3.59 1 88.12 410 HIS B O 1
ATOM 7015 N N . ASP B 1 411 ? -33.438 -5.648 -5.336 1 90.56 411 ASP B N 1
ATOM 7016 C CA . ASP B 1 411 ? -34.406 -6.621 -4.812 1 90.56 411 ASP B CA 1
ATOM 7017 C C . ASP B 1 411 ? -33.719 -7.969 -4.562 1 90.56 411 ASP B C 1
ATOM 7019 O O . ASP B 1 411 ? -33.188 -8.586 -5.484 1 90.56 411 ASP B O 1
ATOM 7023 N N . LEU B 1 412 ? -33.844 -8.414 -3.404 1 90.62 412 LEU B N 1
ATOM 7024 C CA . LEU B 1 412 ? -33.25 -9.688 -2.996 1 90.62 412 LEU B CA 1
ATOM 7025 C C . LEU B 1 412 ? -33.812 -10.836 -3.83 1 90.62 412 LEU B C 1
ATOM 7027 O O . LEU B 1 412 ? -33.125 -11.836 -4.059 1 90.62 412 LEU B O 1
ATOM 7031 N N . SER B 1 413 ? -35 -10.664 -4.227 1 91.12 413 SER B N 1
ATOM 7032 C CA . SER B 1 413 ? -35.656 -11.719 -4.988 1 91.12 413 SER B CA 1
ATOM 7033 C C . SER B 1 413 ? -35.031 -11.891 -6.359 1 91.12 413 SER B C 1
ATOM 7035 O O . SER B 1 413 ? -35.219 -12.914 -7.02 1 91.12 413 SER B O 1
ATOM 7037 N N . ASP B 1 414 ? -34.25 -10.922 -6.699 1 92.81 414 ASP B N 1
ATOM 7038 C CA . ASP B 1 414 ? -33.625 -10.945 -8.016 1 92.81 414 ASP B CA 1
ATOM 7039 C C . ASP B 1 414 ? -32.344 -11.812 -7.996 1 92.81 414 ASP B C 1
ATOM 7041 O O . ASP B 1 414 ? -31.766 -12.086 -9.047 1 92.81 414 ASP B O 1
ATOM 7045 N N . VAL B 1 415 ? -31.953 -12.305 -6.871 1 95.44 415 VAL B N 1
ATOM 7046 C CA . VAL B 1 415 ? -30.781 -13.18 -6.781 1 95.44 415 VAL B CA 1
ATOM 7047 C C . VAL B 1 415 ? -31.219 -14.633 -6.992 1 95.44 415 VAL B C 1
ATOM 7049 O O . VAL B 1 415 ? -31.859 -15.234 -6.125 1 95.44 415 VAL B O 1
ATOM 7052 N N . PRO B 1 416 ? -30.859 -15.203 -8.039 1 94.5 416 PRO B N 1
ATOM 7053 C CA . PRO B 1 416 ? -31.25 -16.594 -8.289 1 94.5 416 PRO B CA 1
ATOM 7054 C C . PRO B 1 416 ? -30.562 -17.578 -7.359 1 94.5 416 PRO B C 1
ATOM 7056 O O . PRO B 1 416 ? -29.469 -17.312 -6.852 1 94.5 416 PRO B O 1
ATOM 7059 N N . PRO B 1 417 ? -31.234 -18.75 -7.156 1 95.19 417 PRO B N 1
ATOM 7060 C CA . PRO B 1 417 ? -30.562 -19.797 -6.383 1 95.19 417 PRO B CA 1
ATOM 7061 C C . PRO B 1 417 ? -29.203 -20.188 -6.961 1 95.19 417 PRO B C 1
ATOM 7063 O O . PRO B 1 417 ? -29.062 -20.344 -8.18 1 95.19 417 PRO B O 1
ATOM 7066 N N . GLY B 1 418 ? -28.234 -20.281 -6.109 1 94.12 418 GLY B N 1
ATOM 7067 C CA . GLY B 1 418 ? -26.891 -20.672 -6.52 1 94.12 418 GLY B CA 1
ATOM 7068 C C . GLY B 1 418 ? -26.047 -19.516 -7.008 1 94.12 418 GLY B C 1
ATOM 7069 O O . GLY B 1 418 ? -24.906 -19.703 -7.438 1 94.12 418 GLY B O 1
ATOM 7070 N N . GLU B 1 419 ? -26.625 -18.281 -6.918 1 95.25 419 GLU B N 1
ATOM 7071 C CA . GLU B 1 419 ? -25.938 -17.109 -7.469 1 95.25 419 GLU B CA 1
ATOM 7072 C C . GLU B 1 419 ? -25.688 -16.062 -6.395 1 95.25 419 GLU B C 1
ATOM 7074 O O . GLU B 1 419 ? -26.297 -16.109 -5.32 1 95.25 419 GLU B O 1
ATOM 7079 N N . GLY B 1 420 ? -24.719 -15.227 -6.707 1 95.44 420 GLY B N 1
ATOM 7080 C CA . GLY B 1 420 ? -24.438 -14.055 -5.887 1 95.44 420 GLY B CA 1
ATOM 7081 C C . GLY B 1 420 ? -24.578 -12.75 -6.648 1 95.44 420 GLY B C 1
ATOM 7082 O O . GLY B 1 420 ? -24.312 -12.695 -7.855 1 95.44 420 GLY B O 1
ATOM 7083 N N . ARG B 1 421 ? -25.016 -11.773 -5.98 1 95.88 421 ARG B N 1
ATOM 7084 C CA . ARG B 1 421 ? -25.141 -10.438 -6.551 1 95.88 421 ARG B CA 1
ATOM 7085 C C . ARG B 1 421 ? -24.891 -9.367 -5.5 1 95.88 421 ARG B C 1
ATOM 7087 O O . ARG B 1 421 ? -25.047 -9.609 -4.301 1 95.88 421 ARG B O 1
ATOM 7094 N N . ILE B 1 422 ? -24.391 -8.242 -5.961 1 95.44 422 ILE B N 1
ATOM 7095 C CA . ILE B 1 422 ? -24.359 -7.059 -5.105 1 95.44 422 ILE B CA 1
ATOM 7096 C C . ILE B 1 422 ? -25.734 -6.383 -5.105 1 95.44 422 ILE B C 1
ATOM 7098 O O . ILE B 1 422 ? -26.203 -5.941 -6.152 1 95.44 422 ILE B O 1
ATOM 7102 N N . VAL B 1 423 ? -26.328 -6.297 -3.998 1 94.81 423 VAL B N 1
ATOM 7103 C CA . VAL B 1 423 ? -27.672 -5.75 -3.846 1 94.81 423 VAL B CA 1
ATOM 7104 C C . VAL B 1 423 ? -27.625 -4.512 -2.957 1 94.81 423 VAL B C 1
ATOM 7106 O O . VAL B 1 423 ? -26.844 -4.449 -2.004 1 94.81 423 VAL B O 1
ATOM 7109 N N . GLU B 1 424 ? -28.328 -3.559 -3.312 1 93.31 424 GLU B N 1
ATOM 7110 C CA . GLU B 1 424 ? -28.469 -2.424 -2.406 1 93.31 424 GLU B CA 1
ATOM 7111 C C . GLU B 1 424 ? -29.672 -2.6 -1.48 1 93.31 424 GLU B C 1
ATOM 7113 O O . GLU B 1 424 ? -30.797 -2.77 -1.945 1 93.31 424 GLU B O 1
ATOM 7118 N N . VAL B 1 425 ? -29.406 -2.701 -0.284 1 89.69 425 VAL B N 1
ATOM 7119 C CA . VAL B 1 425 ? -30.422 -2.838 0.758 1 89.69 425 VAL B CA 1
ATOM 7120 C C . VAL B 1 425 ? -30.297 -1.678 1.745 1 89.69 425 VAL B C 1
ATOM 7122 O O . VAL B 1 425 ? -29.266 -1.497 2.383 1 89.69 425 VAL B O 1
ATOM 7125 N N . GLU B 1 426 ? -31.328 -0.88 1.857 1 84.5 426 GLU B N 1
ATOM 7126 C CA . GLU B 1 426 ? -31.359 0.254 2.775 1 84.5 426 GLU B CA 1
ATOM 7127 C C . GLU B 1 426 ? -30.188 1.19 2.531 1 84.5 426 GLU B C 1
ATOM 7129 O O . GLU B 1 426 ? -29.484 1.566 3.471 1 84.5 426 GLU B O 1
ATOM 7134 N N . GLY B 1 427 ? -29.922 1.36 1.271 1 82.69 427 GLY B N 1
ATOM 7135 C CA . GLY B 1 427 ? -28.922 2.346 0.883 1 82.69 427 GLY B CA 1
ATOM 7136 C C . GLY B 1 427 ? -27.5 1.825 0.975 1 82.69 427 GLY B C 1
ATOM 7137 O O . GLY B 1 427 ? -26.547 2.566 0.737 1 82.69 427 GLY B O 1
ATOM 7138 N N . ARG B 1 428 ? -27.312 0.582 1.325 1 88.12 428 ARG B N 1
ATOM 7139 C CA . ARG B 1 428 ? -25.984 -0.008 1.437 1 88.12 428 ARG B CA 1
ATOM 7140 C C . ARG B 1 428 ? -25.828 -1.19 0.486 1 88.12 428 ARG B C 1
ATOM 7142 O O . ARG B 1 428 ? -26.766 -1.968 0.296 1 88.12 428 ARG B O 1
ATOM 7149 N N . LYS B 1 429 ? -24.688 -1.29 -0.078 1 92.12 429 LYS B N 1
ATOM 7150 C CA . LYS B 1 429 ? -24.375 -2.438 -0.927 1 92.12 429 LYS B CA 1
ATOM 7151 C C . LYS B 1 429 ? -24.047 -3.668 -0.089 1 92.12 429 LYS B C 1
ATOM 7153 O O . LYS B 1 429 ? -23.281 -3.578 0.88 1 92.12 429 LYS B O 1
ATOM 7158 N N . VAL B 1 430 ? -24.625 -4.738 -0.454 1 96 430 VAL B N 1
ATOM 7159 C CA . VAL B 1 430 ? -24.453 -6.016 0.231 1 96 430 VAL B CA 1
ATOM 7160 C C . VAL B 1 430 ? -24.188 -7.117 -0.792 1 96 430 VAL B C 1
ATOM 7162 O O . VAL B 1 430 ? -24.797 -7.148 -1.859 1 96 430 VAL B O 1
ATOM 7165 N N . ALA B 1 431 ? -23.203 -7.93 -0.493 1 97.12 431 ALA B N 1
ATOM 7166 C CA . ALA B 1 431 ? -22.969 -9.133 -1.292 1 97.12 431 ALA B CA 1
ATOM 7167 C C . ALA B 1 431 ? -23.891 -10.258 -0.869 1 97.12 431 ALA B C 1
ATOM 7169 O O . ALA B 1 431 ? -23.75 -10.82 0.218 1 97.12 431 ALA B O 1
ATOM 7170 N N . VAL B 1 432 ? -24.75 -10.609 -1.743 1 97.5 432 VAL B N 1
ATOM 7171 C CA . VAL B 1 432 ? -25.781 -11.57 -1.373 1 97.5 432 VAL B CA 1
ATOM 7172 C C . VAL B 1 432 ? -25.609 -12.859 -2.17 1 97.5 432 VAL B C 1
ATOM 7174 O O . VAL B 1 432 ? -25.438 -12.828 -3.391 1 97.5 432 VAL B O 1
ATOM 7177 N N . TYR B 1 433 ? -25.609 -13.938 -1.495 1 97.31 433 TYR B N 1
ATOM 7178 C CA . TYR B 1 433 ? -25.609 -15.266 -2.096 1 97.31 433 TYR B CA 1
ATOM 7179 C C . TYR B 1 433 ? -26.859 -16.047 -1.697 1 97.31 433 TYR B C 1
ATOM 7181 O O . TYR B 1 433 ? -27.219 -16.094 -0.519 1 97.31 433 TYR B O 1
ATOM 7189 N N . ARG B 1 434 ? -27.5 -16.594 -2.643 1 96.69 434 ARG B N 1
ATOM 7190 C CA . ARG B 1 434 ? -28.672 -17.438 -2.381 1 96.69 434 ARG B CA 1
ATOM 7191 C C . ARG B 1 434 ? -28.328 -18.922 -2.613 1 96.69 434 ARG B C 1
ATOM 7193 O O . ARG B 1 434 ? -27.953 -19.297 -3.719 1 96.69 434 ARG B O 1
ATOM 7200 N N . GLU B 1 435 ? -28.547 -19.656 -1.604 1 95.69 435 GLU B N 1
ATOM 7201 C CA . GLU B 1 435 ? -28.328 -21.094 -1.713 1 95.69 435 GLU B CA 1
ATOM 7202 C C . GLU B 1 435 ? -29.375 -21.734 -2.623 1 95.69 435 GLU B C 1
ATOM 7204 O O . GLU B 1 435 ? -30.438 -21.172 -2.859 1 95.69 435 GLU B O 1
ATOM 7209 N N . ALA B 1 436 ? -29.016 -22.906 -3.041 1 93.06 436 ALA B N 1
ATOM 7210 C CA . ALA B 1 436 ? -29.969 -23.672 -3.83 1 93.06 436 ALA B CA 1
ATOM 7211 C C . ALA B 1 436 ? -31.25 -23.938 -3.035 1 93.06 436 ALA B C 1
ATOM 7213 O O . ALA B 1 436 ? -32.344 -23.969 -3.602 1 93.06 436 ALA B O 1
ATOM 7214 N N . SER B 1 437 ? -31.141 -24.078 -1.765 1 92.81 437 SER B N 1
ATOM 7215 C CA . SER B 1 437 ? -32.25 -24.375 -0.878 1 92.81 437 SER B CA 1
ATOM 7216 C C . SER B 1 437 ? -33.062 -23.109 -0.566 1 92.81 437 SER B C 1
ATOM 7218 O O . SER B 1 437 ? -34.125 -23.188 0.038 1 92.81 437 SER B O 1
ATOM 7220 N N . GLY B 1 438 ? -32.562 -21.938 -0.976 1 90.38 438 GLY B N 1
ATOM 7221 C CA . GLY B 1 438 ? -33.281 -20.703 -0.786 1 90.38 438 GLY B CA 1
ATOM 7222 C C . GLY B 1 438 ? -32.719 -19.828 0.305 1 90.38 438 GLY B C 1
ATOM 7223 O O . GLY B 1 438 ? -33 -18.625 0.365 1 90.38 438 GLY B O 1
ATOM 7224 N N . GLY B 1 439 ? -31.875 -20.453 1.122 1 93.5 439 GLY B N 1
ATOM 7225 C CA . GLY B 1 439 ? -31.234 -19.672 2.168 1 93.5 439 GLY B CA 1
ATOM 7226 C C . GLY B 1 439 ? -30.391 -18.531 1.63 1 93.5 439 GLY B C 1
ATOM 7227 O O . GLY B 1 439 ? -29.719 -18.688 0.599 1 93.5 439 GLY B O 1
ATOM 7228 N N . VAL B 1 440 ? -30.438 -17.453 2.322 1 94.81 440 VAL B N 1
ATOM 7229 C CA . VAL B 1 440 ? -29.766 -16.266 1.831 1 94.81 440 VAL B CA 1
ATOM 7230 C C . VAL B 1 440 ? -28.625 -15.891 2.777 1 94.81 440 VAL B C 1
ATOM 7232 O O . VAL B 1 440 ? -28.781 -15.922 4 1 94.81 440 VAL B O 1
ATOM 7235 N N . HIS B 1 441 ? -27.453 -15.641 2.225 1 96.5 441 HIS B N 1
ATOM 7236 C CA . HIS B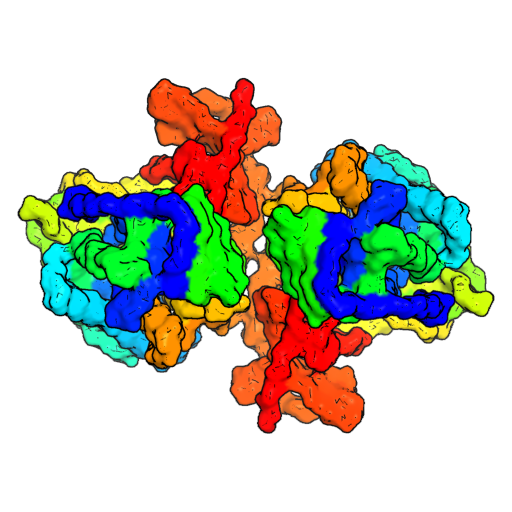 1 441 ? -26.297 -15.117 2.945 1 96.5 441 HIS B CA 1
ATOM 7237 C C . HIS B 1 441 ? -25.984 -13.688 2.512 1 96.5 441 HIS B C 1
ATOM 7239 O O . HIS B 1 441 ? -25.781 -13.43 1.323 1 96.5 441 HIS B O 1
ATOM 7245 N N . ALA B 1 442 ? -25.969 -12.797 3.439 1 96.44 442 ALA B N 1
ATOM 7246 C CA . ALA B 1 442 ? -25.656 -11.391 3.191 1 96.44 442 ALA B CA 1
ATOM 7247 C C . ALA B 1 442 ? -24.312 -11.016 3.822 1 96.44 442 ALA B C 1
ATOM 7249 O O . ALA B 1 442 ? -24.094 -11.242 5.016 1 96.44 442 ALA B O 1
ATOM 7250 N N . LEU B 1 443 ? -23.406 -10.477 2.99 1 97.44 443 LEU B N 1
ATOM 7251 C CA . LEU B 1 443 ? -22.047 -10.156 3.418 1 97.44 443 LEU B CA 1
ATOM 7252 C C . LEU B 1 443 ? -21.688 -8.719 3.051 1 97.44 443 LEU B C 1
ATOM 7254 O O . LEU B 1 443 ? -22.312 -8.117 2.172 1 97.44 443 LEU B O 1
ATOM 7258 N N . SER B 1 444 ? -20.766 -8.141 3.814 1 96.12 444 SER B N 1
ATOM 7259 C CA . SER B 1 444 ? -20.109 -6.934 3.316 1 96.12 444 SER B CA 1
ATOM 7260 C C . SER B 1 444 ? -19.375 -7.203 2.006 1 96.12 444 SER B C 1
ATOM 7262 O O . SER B 1 444 ? -18.625 -8.18 1.893 1 96.12 444 SER B O 1
ATOM 7264 N N . PRO B 1 445 ? -19.625 -6.387 1.025 1 96.19 445 PRO B N 1
ATOM 7265 C CA . PRO B 1 445 ? -18.891 -6.586 -0.222 1 96.19 445 PRO B CA 1
ATOM 7266 C C . PRO B 1 445 ? -17.438 -6.094 -0.135 1 96.19 445 PRO B C 1
ATOM 7268 O O . PRO B 1 445 ? -16.703 -6.191 -1.111 1 96.19 445 PRO B O 1
ATOM 7271 N N . VAL B 1 446 ? -16.953 -5.539 1.004 1 93.25 446 VAL B N 1
ATOM 7272 C CA . VAL B 1 446 ? -15.648 -4.926 1.18 1 93.25 446 VAL B CA 1
ATOM 7273 C C . VAL B 1 446 ? -14.609 -6 1.489 1 93.25 446 VAL B C 1
ATOM 7275 O O . VAL B 1 446 ? -14.648 -6.617 2.555 1 93.25 446 VAL B O 1
ATOM 7278 N N . CYS B 1 447 ? -13.727 -6.211 0.572 1 94.25 447 CYS B N 1
ATOM 7279 C CA . CYS B 1 447 ? -12.633 -7.156 0.783 1 94.25 447 CYS B CA 1
ATOM 7280 C C . CYS B 1 447 ? -11.852 -6.812 2.043 1 94.25 447 CYS B C 1
ATOM 7282 O O . CYS B 1 447 ? -11.516 -5.648 2.273 1 94.25 447 CYS B O 1
ATOM 7284 N N . THR B 1 448 ? -11.492 -7.719 2.783 1 92.69 448 THR B N 1
ATOM 7285 C CA . THR B 1 448 ? -10.914 -7.504 4.105 1 92.69 448 THR B CA 1
ATOM 7286 C C . THR B 1 448 ? -9.406 -7.309 4.004 1 92.69 448 THR B C 1
ATOM 7288 O O . THR B 1 448 ? -8.727 -7.148 5.023 1 92.69 448 THR B O 1
ATOM 7291 N N . HIS B 1 449 ? -8.805 -7.316 2.791 1 91 449 HIS B N 1
ATOM 7292 C CA . HIS B 1 449 ? -7.391 -7.023 2.605 1 91 449 HIS B CA 1
ATOM 7293 C C . HIS B 1 449 ? -7.137 -5.52 2.613 1 91 449 HIS B C 1
ATOM 7295 O O . HIS B 1 449 ? -6.809 -4.945 3.656 1 91 449 HIS B O 1
ATOM 7301 N N . LEU B 1 450 ? -7.598 -4.844 1.547 1 85.94 450 LEU B N 1
ATOM 7302 C CA . LEU B 1 450 ? -7.352 -3.408 1.476 1 85.94 450 LEU B CA 1
ATOM 7303 C C . LEU B 1 450 ? -8.625 -2.66 1.088 1 85.94 450 LEU B C 1
ATOM 7305 O O . LEU B 1 450 ? -8.562 -1.495 0.688 1 85.94 450 LEU B O 1
ATOM 7309 N N . GLY B 1 451 ? -9.781 -3.408 1.096 1 88.81 451 GLY B N 1
ATOM 7310 C CA . GLY B 1 451 ? -11.047 -2.693 1.145 1 88.81 451 GLY B CA 1
ATOM 7311 C C . GLY B 1 451 ? -11.727 -2.584 -0.208 1 88.81 451 GLY B C 1
ATOM 7312 O O . GLY B 1 451 ? -12.797 -1.983 -0.326 1 88.81 451 GLY B O 1
ATOM 7313 N N . CYS B 1 452 ? -11.242 -3.139 -1.283 1 90.81 452 CYS B N 1
ATOM 7314 C CA . CYS B 1 452 ? -11.953 -3.148 -2.557 1 90.81 452 CYS B CA 1
ATOM 7315 C C . CYS B 1 452 ? -13.211 -3.998 -2.469 1 90.81 452 CYS B C 1
ATOM 7317 O O . CYS B 1 452 ? -13.398 -4.738 -1.504 1 90.81 452 CYS B O 1
ATOM 7319 N N . HIS B 1 453 ? -14.07 -3.764 -3.434 1 94.12 453 HIS B N 1
ATOM 7320 C CA . HIS B 1 453 ? -15.289 -4.566 -3.434 1 94.12 453 HIS B CA 1
ATOM 7321 C C . HIS B 1 453 ? -15.102 -5.863 -4.211 1 94.12 453 HIS B C 1
ATOM 7323 O O . HIS B 1 453 ? -14.453 -5.871 -5.266 1 94.12 453 HIS B O 1
ATOM 7329 N N . VAL B 1 454 ? -15.656 -6.898 -3.693 1 95.81 454 VAL B N 1
ATOM 7330 C CA . VAL B 1 454 ? -15.586 -8.195 -4.352 1 95.81 454 VAL B CA 1
ATOM 7331 C C . VAL B 1 454 ? -16.641 -8.289 -5.445 1 95.81 454 VAL B C 1
ATOM 7333 O O . VAL B 1 454 ? -17.625 -7.551 -5.422 1 95.81 454 VAL B O 1
ATOM 7336 N N . HIS B 1 455 ? -16.406 -9.133 -6.379 1 94.94 455 HIS B N 1
ATOM 7337 C CA . HIS B 1 455 ? -17.328 -9.461 -7.469 1 94.94 455 HIS B CA 1
ATOM 7338 C C . HIS B 1 455 ? -17.672 -10.945 -7.473 1 94.94 455 HIS B C 1
ATOM 7340 O O . HIS B 1 455 ? -16.844 -11.781 -7.105 1 94.94 455 HIS B O 1
ATOM 7346 N N . TRP B 1 456 ? -18.891 -11.219 -7.836 1 94.88 456 TRP B N 1
ATOM 7347 C CA . TRP B 1 456 ? -19.312 -12.617 -7.895 1 94.88 456 TRP B CA 1
ATOM 7348 C C . TRP B 1 456 ? -18.719 -13.312 -9.117 1 94.88 456 TRP B C 1
ATOM 7350 O O . TRP B 1 456 ? -18.781 -12.789 -10.227 1 94.88 456 TRP B O 1
ATOM 7360 N N . ASN B 1 457 ? -18.094 -14.383 -8.875 1 94.5 457 ASN B N 1
ATOM 7361 C CA . ASN B 1 457 ? -17.625 -15.312 -9.898 1 94.5 457 ASN B CA 1
ATOM 7362 C C . ASN B 1 457 ? -18.594 -16.484 -10.078 1 94.5 457 ASN B C 1
ATOM 7364 O O . ASN B 1 457 ? -18.578 -17.422 -9.281 1 94.5 457 ASN B O 1
ATOM 7368 N N . ASN B 1 458 ? -19.328 -16.516 -11.062 1 92.81 458 ASN B N 1
ATOM 7369 C CA . ASN B 1 458 ? -20.391 -17.5 -11.219 1 92.81 458 ASN B CA 1
ATOM 7370 C C . ASN B 1 458 ? -19.844 -18.859 -11.602 1 92.81 458 ASN B C 1
ATOM 7372 O O . ASN B 1 458 ? -20.484 -19.891 -11.336 1 92.81 458 ASN B O 1
ATOM 7376 N N . ALA B 1 459 ? -18.688 -18.891 -12.234 1 91.5 459 ALA B N 1
ATOM 7377 C CA . ALA B 1 459 ? -18.094 -20.172 -12.594 1 91.5 459 ALA B CA 1
ATOM 7378 C C . ALA B 1 459 ? -17.609 -20.922 -11.344 1 91.5 459 ALA B C 1
ATOM 7380 O O . ALA B 1 459 ? -17.844 -22.125 -11.219 1 91.5 459 ALA B O 1
ATOM 7381 N N . GLU B 1 460 ? -17 -20.188 -10.453 1 92.5 460 GLU B N 1
ATOM 7382 C CA . GLU B 1 460 ? -16.406 -20.797 -9.266 1 92.5 460 GLU B CA 1
ATOM 7383 C C . GLU B 1 460 ? -17.297 -20.641 -8.047 1 92.5 460 GLU B C 1
ATOM 7385 O O . GLU B 1 460 ? -17.047 -21.25 -7.004 1 92.5 460 GLU B O 1
ATOM 7390 N N . ARG B 1 461 ? -18.344 -19.875 -8.227 1 93.94 461 ARG B N 1
ATOM 7391 C CA . ARG B 1 461 ? -19.234 -19.562 -7.117 1 93.94 461 ARG B CA 1
ATOM 7392 C C . ARG B 1 461 ? -18.453 -19.016 -5.922 1 93.94 461 ARG B C 1
ATOM 7394 O O . ARG B 1 461 ? -18.5 -19.609 -4.836 1 93.94 461 ARG B O 1
ATOM 7401 N N . SER B 1 462 ? -17.844 -17.938 -6.137 1 96 462 SER B N 1
ATOM 7402 C CA . SER B 1 462 ? -17.016 -17.266 -5.129 1 96 462 SER B CA 1
ATOM 7403 C C . SER B 1 462 ? -17.094 -15.758 -5.254 1 96 462 SER B C 1
ATOM 7405 O O . SER B 1 462 ? -17.531 -15.234 -6.277 1 96 462 SER B O 1
ATOM 7407 N N . TRP B 1 463 ? -16.781 -15.086 -4.227 1 96.56 463 TRP B N 1
ATOM 7408 C CA . TRP B 1 463 ? -16.547 -13.641 -4.254 1 96.56 463 TRP B CA 1
ATOM 7409 C C . TRP B 1 463 ? -15.078 -13.328 -4.508 1 96.56 463 TRP B C 1
ATOM 7411 O O . TRP B 1 463 ? -14.203 -13.734 -3.734 1 96.56 463 TRP B O 1
ATOM 7421 N N . ASP B 1 464 ? -14.781 -12.664 -5.582 1 96.31 464 ASP B N 1
ATOM 7422 C CA . ASP B 1 464 ? -13.406 -12.406 -5.996 1 96.31 464 ASP B CA 1
ATOM 7423 C C . ASP B 1 464 ? -13.094 -10.914 -5.973 1 96.31 464 ASP B C 1
ATOM 7425 O O . ASP B 1 464 ? -13.852 -10.109 -6.508 1 96.31 464 ASP B O 1
ATOM 7429 N N . CYS B 1 465 ? -12.047 -10.547 -5.371 1 95 465 CYS B N 1
ATOM 7430 C CA . CYS B 1 465 ? -11.617 -9.156 -5.34 1 95 465 CYS B CA 1
ATOM 7431 C C . CYS B 1 465 ? -10.758 -8.82 -6.555 1 95 465 CYS B C 1
ATOM 7433 O O . CYS B 1 465 ? -9.734 -9.461 -6.793 1 95 465 CYS B O 1
ATOM 7435 N N . PRO B 1 466 ? -11.07 -7.871 -7.301 1 93.25 466 PRO B N 1
ATOM 7436 C CA . PRO B 1 466 ? -10.359 -7.547 -8.539 1 93.25 466 PRO B CA 1
ATOM 7437 C C . PRO B 1 466 ? -9.016 -6.855 -8.281 1 93.25 466 PRO B C 1
ATOM 7439 O O . PRO B 1 466 ? -8.211 -6.699 -9.203 1 93.25 466 PRO B O 1
ATOM 7442 N N . CYS B 1 467 ? -8.734 -6.367 -7.141 1 91.94 467 CYS B N 1
ATOM 7443 C CA . CYS B 1 467 ? -7.562 -5.539 -6.875 1 91.94 467 CYS B CA 1
ATOM 7444 C C . CYS B 1 467 ? -6.324 -6.402 -6.668 1 91.94 467 CYS B C 1
ATOM 7446 O O . CYS B 1 467 ? -5.367 -6.316 -7.441 1 91.94 467 CYS B O 1
ATOM 7448 N N . HIS B 1 468 ? -6.379 -7.328 -5.621 1 93 468 HIS B N 1
ATOM 7449 C CA . HIS B 1 468 ? -5.188 -8.109 -5.32 1 93 468 HIS B CA 1
ATOM 7450 C C . HIS B 1 468 ? -5.488 -9.609 -5.332 1 93 468 HIS B C 1
ATOM 7452 O O . HIS B 1 468 ? -4.703 -10.406 -4.82 1 93 468 HIS B O 1
ATOM 7458 N N . GLY B 1 469 ? -6.695 -9.953 -5.727 1 93.75 469 GLY B N 1
ATOM 7459 C CA . GLY B 1 469 ? -6.977 -11.344 -6.055 1 93.75 469 GLY B CA 1
ATOM 7460 C C . GLY B 1 469 ? -7.52 -12.133 -4.879 1 93.75 469 GLY B C 1
ATOM 7461 O O . GLY B 1 469 ? -7.602 -13.359 -4.938 1 93.75 469 GLY B O 1
ATOM 7462 N N . GLY B 1 470 ? -7.859 -11.484 -3.807 1 95.25 470 GLY B N 1
ATOM 7463 C CA . GLY B 1 470 ? -8.5 -12.195 -2.713 1 95.25 470 GLY B CA 1
ATOM 7464 C C . GLY B 1 470 ? -9.789 -12.883 -3.119 1 95.25 470 GLY B C 1
ATOM 7465 O O . GLY B 1 470 ? -10.555 -12.344 -3.92 1 95.25 470 GLY B O 1
ATOM 7466 N N . ARG B 1 471 ? -9.992 -14.062 -2.521 1 96.19 471 ARG B N 1
ATOM 7467 C CA . ARG B 1 471 ? -11.203 -14.812 -2.84 1 96.19 471 ARG B CA 1
ATOM 7468 C C . ARG B 1 471 ? -11.898 -15.297 -1.572 1 96.19 471 ARG B C 1
ATOM 7470 O O . ARG B 1 471 ? -11.234 -15.711 -0.618 1 96.19 471 ARG B O 1
ATOM 7477 N N . TYR B 1 472 ? -13.203 -15.297 -1.665 1 97.31 472 TYR B N 1
ATOM 7478 C CA . TYR B 1 472 ? -14.039 -15.734 -0.557 1 97.31 472 TYR B CA 1
ATOM 7479 C C . TYR B 1 472 ? -15.086 -16.734 -1.029 1 97.31 472 TYR B C 1
ATOM 7481 O O . TYR B 1 472 ? -15.516 -16.703 -2.186 1 97.31 472 TYR B O 1
ATOM 7489 N N . SER B 1 473 ? -15.445 -17.641 -0.138 1 97.56 473 SER B N 1
ATOM 7490 C CA . SER B 1 473 ? -16.562 -18.531 -0.405 1 97.56 473 SER B CA 1
ATOM 7491 C C . SER B 1 473 ? -17.875 -17.75 -0.51 1 97.56 473 SER B C 1
ATOM 7493 O O . SER B 1 473 ? -17.922 -16.562 -0.175 1 97.56 473 SER B O 1
ATOM 7495 N N . PRO B 1 474 ? -18.922 -18.391 -0.999 1 97.19 474 PRO B N 1
ATOM 7496 C CA . PRO B 1 474 ? -20.219 -17.719 -1.065 1 97.19 474 PRO B CA 1
ATOM 7497 C C . PRO B 1 474 ? -20.672 -17.188 0.292 1 97.19 474 PRO B C 1
ATOM 7499 O O . PRO B 1 474 ? -21.391 -16.188 0.358 1 97.19 474 PRO B O 1
ATOM 7502 N N . THR B 1 475 ? -20.172 -17.844 1.317 1 97 475 THR B N 1
ATOM 7503 C CA . THR B 1 475 ? -20.609 -17.453 2.656 1 97 475 THR B CA 1
ATOM 7504 C C . THR B 1 475 ? -19.547 -16.578 3.332 1 97 475 THR B C 1
ATOM 7506 O O . THR B 1 475 ? -19.656 -16.281 4.523 1 97 475 THR B O 1
ATOM 7509 N N . GLY B 1 476 ? -18.5 -16.25 2.607 1 97.44 476 GLY B N 1
ATOM 7510 C CA . GLY B 1 476 ? -17.609 -15.195 3.062 1 97.44 476 GLY B CA 1
ATOM 7511 C C . GLY B 1 476 ? -16.297 -15.711 3.609 1 97.44 476 GLY B C 1
ATOM 7512 O O . GLY B 1 476 ? -15.422 -14.922 3.98 1 97.44 476 GLY B O 1
ATOM 7513 N N . GLU B 1 477 ? -16.094 -16.984 3.686 1 96.94 477 GLU B N 1
ATOM 7514 C CA . GLU B 1 477 ? -14.836 -17.531 4.184 1 96.94 477 GLU B CA 1
ATOM 7515 C C . GLU B 1 477 ? -13.703 -17.328 3.182 1 96.94 477 GLU B C 1
ATOM 7517 O O . GLU B 1 477 ? -13.914 -17.422 1.97 1 96.94 477 GLU B O 1
ATOM 7522 N N . VAL B 1 478 ? -12.484 -17.141 3.668 1 96.5 478 VAL B N 1
ATOM 7523 C CA . VAL B 1 478 ? -11.336 -16.906 2.797 1 96.5 478 VAL B CA 1
ATOM 7524 C C . VAL B 1 478 ? -10.984 -18.203 2.055 1 96.5 478 VAL B C 1
ATOM 7526 O O . VAL B 1 478 ? -10.781 -19.25 2.674 1 96.5 478 VAL B O 1
ATOM 7529 N N . LEU B 1 479 ? -10.977 -18.094 0.802 1 95.19 479 LEU B N 1
ATOM 7530 C CA . LEU B 1 479 ? -10.531 -19.203 -0.025 1 95.19 479 LEU B CA 1
ATOM 7531 C C . LEU B 1 479 ? -9.047 -19.094 -0.338 1 95.19 479 LEU B C 1
ATOM 7533 O O . LEU B 1 479 ? -8.32 -20.094 -0.316 1 95.19 479 LEU B O 1
ATOM 7537 N N . ASN B 1 480 ? -8.57 -17.938 -0.686 1 93.06 480 ASN B N 1
ATOM 7538 C CA . ASN B 1 480 ? -7.152 -17.656 -0.888 1 93.06 480 ASN B CA 1
ATOM 7539 C C . ASN B 1 480 ? -6.805 -16.219 -0.508 1 93.06 480 ASN B C 1
ATOM 7541 O O . ASN B 1 480 ? -7.672 -15.344 -0.523 1 93.06 480 ASN B O 1
ATOM 7545 N N . GLY B 1 481 ? -5.539 -16 -0.193 1 92.06 481 GLY B N 1
ATOM 7546 C CA . GLY B 1 481 ? -5.066 -14.68 0.195 1 92.06 481 GLY B CA 1
ATOM 7547 C C . GLY B 1 481 ? -5.145 -13.664 -0.928 1 92.06 481 GLY B C 1
ATOM 7548 O O . GLY B 1 481 ? -5.574 -13.992 -2.037 1 92.06 481 GLY B O 1
ATOM 7549 N N . PRO B 1 482 ? -4.898 -12.492 -0.581 1 93.88 482 PRO B N 1
ATOM 7550 C CA . PRO B 1 482 ? -4.062 -12.109 0.559 1 93.88 482 PRO B CA 1
ATOM 7551 C C . PRO B 1 482 ? -4.875 -11.852 1.826 1 93.88 482 PRO B C 1
ATOM 7553 O O . PRO B 1 482 ? -4.309 -11.742 2.916 1 93.88 482 PRO B O 1
ATOM 7556 N N . PRO B 1 483 ? -6.238 -11.664 1.807 1 93.06 483 PRO B N 1
ATOM 7557 C CA . PRO B 1 483 ? -6.977 -11.461 3.057 1 93.06 483 PRO B CA 1
ATOM 7558 C C . PRO B 1 483 ? -6.816 -12.625 4.031 1 93.06 483 PRO B C 1
ATOM 7560 O O . PRO B 1 483 ? -6.711 -13.781 3.605 1 93.06 483 PRO B O 1
ATOM 7563 N N . VAL B 1 484 ? -6.828 -12.297 5.309 1 92.31 484 VAL B N 1
ATOM 7564 C CA . VAL B 1 484 ? -6.684 -13.328 6.332 1 92.31 484 VAL B CA 1
ATOM 7565 C C . VAL B 1 484 ? -7.98 -13.445 7.133 1 92.31 484 VAL B C 1
ATOM 7567 O O . VAL B 1 484 ? -8.125 -14.344 7.965 1 92.31 484 VAL B O 1
ATOM 7570 N N . LYS B 1 485 ? -8.922 -12.555 6.848 1 93.44 485 LYS B N 1
ATOM 7571 C CA . LYS B 1 485 ? -10.227 -12.578 7.5 1 93.44 485 LYS B CA 1
ATOM 7572 C C . LYS B 1 485 ? -11.352 -12.695 6.477 1 93.44 485 LYS B C 1
ATOM 7574 O O . LYS B 1 485 ? -11.25 -12.156 5.371 1 93.44 485 LYS B O 1
ATOM 7579 N N . GLY B 1 486 ? -12.406 -13.375 6.875 1 96.5 486 GLY B N 1
ATOM 7580 C CA . GLY B 1 486 ? -13.555 -13.516 5.992 1 96.5 486 GLY B CA 1
ATOM 7581 C C . GLY B 1 486 ? -14.352 -12.234 5.836 1 96.5 486 GLY B C 1
ATOM 7582 O O . GLY B 1 486 ? -14.086 -11.242 6.523 1 96.5 486 GLY B O 1
ATOM 7583 N N . LEU B 1 487 ? -15.219 -12.25 4.848 1 96.88 487 LEU B N 1
ATOM 7584 C CA . LEU B 1 487 ? -16.141 -11.125 4.699 1 96.88 487 LEU B CA 1
ATOM 7585 C C . LEU B 1 487 ? -17.109 -11.047 5.879 1 96.88 487 LEU B C 1
ATOM 7587 O O . LEU B 1 487 ? -17.578 -12.078 6.363 1 96.88 487 LEU B O 1
ATOM 7591 N N . ALA B 1 488 ? -17.359 -9.898 6.328 1 94.75 488 ALA B N 1
ATOM 7592 C CA . ALA B 1 488 ? -18.25 -9.711 7.477 1 94.75 488 ALA B CA 1
ATOM 7593 C C . ALA B 1 488 ? -19.703 -9.992 7.105 1 94.75 488 ALA B C 1
ATOM 7595 O O . ALA B 1 488 ? -20.156 -9.617 6.023 1 94.75 488 ALA B O 1
ATOM 7596 N N . SER B 1 489 ? -20.406 -10.68 7.938 1 94.81 489 SER B N 1
ATOM 7597 C CA . SER B 1 489 ? -21.828 -10.914 7.742 1 94.81 489 SER B CA 1
ATOM 7598 C C . SER B 1 489 ? -22.641 -9.641 7.965 1 94.81 489 SER B C 1
ATOM 7600 O O . SER B 1 489 ? -22.281 -8.812 8.797 1 94.81 489 SER B O 1
ATOM 7602 N N . LYS B 1 490 ? -23.609 -9.5 7.18 1 92.88 490 LYS B N 1
ATOM 7603 C CA . LYS B 1 490 ? -24.531 -8.383 7.328 1 92.88 490 LYS B CA 1
ATOM 7604 C C . LYS B 1 490 ? -25.953 -8.867 7.637 1 92.88 490 LYS B C 1
ATOM 7606 O O . LYS B 1 490 ? -26.391 -9.875 7.086 1 92.88 490 LYS B O 1
ATOM 7611 N N . LYS B 1 491 ? -26.688 -8.211 8.555 1 85.94 491 LYS B N 1
ATOM 7612 C CA . LYS B 1 491 ? -28.094 -8.492 8.844 1 85.94 491 LYS B CA 1
ATOM 7613 C C . LYS B 1 491 ? -29.016 -7.695 7.922 1 85.94 491 LYS B C 1
ATOM 7615 O O . LYS B 1 491 ? -28.906 -6.469 7.832 1 85.94 491 LYS B O 1
ATOM 7620 N N . ILE B 1 492 ? -29.672 -8.43 7.105 1 81.5 492 ILE B N 1
ATOM 7621 C CA . ILE B 1 492 ? -30.625 -7.738 6.242 1 81.5 492 ILE B CA 1
ATOM 7622 C C . ILE B 1 492 ? -32.062 -8.07 6.68 1 81.5 492 ILE B C 1
ATOM 7624 O O . ILE B 1 492 ? -32.312 -9.195 7.105 1 81.5 492 ILE B O 1
ATOM 7628 N N . ARG B 1 493 ? -33 -7.062 6.891 1 64.69 493 ARG B N 1
ATOM 7629 C CA . ARG B 1 493 ? -34.406 -7.25 7.227 1 64.69 493 ARG B CA 1
ATOM 7630 C C . ARG B 1 493 ? -35.25 -7.344 5.969 1 64.69 493 ARG B C 1
ATOM 7632 O O . ARG B 1 493 ? -34.938 -6.734 4.945 1 64.69 493 ARG B O 1
#

InterPro domains:
  IPR005805 Rieske iron-sulphur protein, C-terminal [PR00162] (442-453)
  IPR005805 Rieske iron-sulphur protein, C-terminal [PR00162] (463-475)
  IPR005805 Rieske iron-sulphur protein, C-terminal [PR00162] (475-487)
  IPR006076 FAD dependent oxidoreductase [PF01266] (21-362)
  IPR017941 Rieske [2Fe-2S] iron-sulphur domain [PF00355] (413-488)
  IPR017941 Rieske [2Fe-2S] iron-sulphur domain [PS51296] (407-493)
  IPR036188 FAD/NAD(P)-binding domain superfamily [G3DSA:3.50.50.60] (21-363)
  IPR036188 FAD/NAD(P)-binding domain superfamily [SSF51905] (19-368)
  IPR036922 Rieske [2Fe-2S] iron-sulphur domain superfamily [G3DSA:2.102.10.10] (402-493)
  IPR036922 Rieske [2Fe-2S] iron-sulphur domain superfa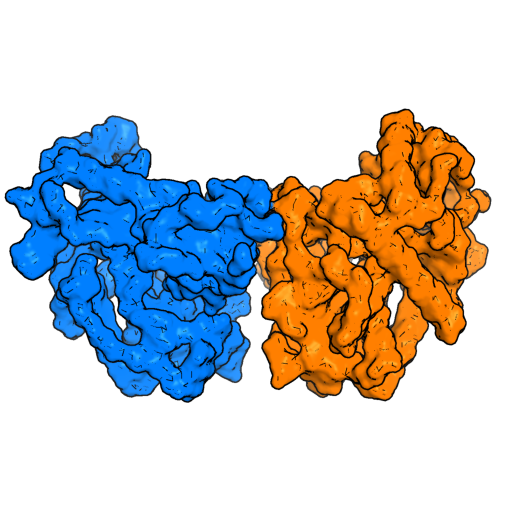mily [SSF50022] (411-490)
  IPR038010 YhfW, C-terminal Rieske domain [cd03477] (411-493)

Secondary structure (DSSP, 8-state):
-HHHHSPPPP-PPP-S-EE-SEEEE--SHHHHHHHHHHHHTT--EEEE-SS-TT-SGGGG---EE-S--SS-HHHHHHHHHHHHHHHHHHHHHHHHHHHHHHHHHHT--S--EEEEEEEEESSHHHHHHHHHHHHHHHHHT--EEEES---SSS--SEEEEEEEEEE--HHHHHHHHHHHHSBTTBEEESS--EEEEE-SSSEEEEESS-EEEESEEEE-SSS-SS-HHHHTTEEEEEEEEEEEEESS-----EEE---SS-EEEEEEEETTEEEEEEEEEEEETTT-S-THHHHHHHHHHHHHHSSEEEEEEEEEEEEEEETTSS-EEEEPTT-SSEEEEE--TT-HHHHHHHHHHHHHHHHTT---TTTTTT-TT---SSTTHHHHHHHHHHHHHHHHHHHHSPPSBS-GGGS-TT-EEEEEETTEEEEEEE-TTS-EEEE--B-TTT-PBPEEETTTTEEE-TTT--EE-TTS-EEESS--SPPPB----/-HHHHSPPPP-PPP-S-EE-SEEEE--SHHHHHHHHHHHHTT--EEEE-SSSTT-SGGGG---EE-S--SS-HHHHHHHHHHHHHHHHHHHHHHHHHHHHHHHHHHT--S--EEEEEEEEESSHHHHHHHHHHHHHHHHHT--EEEES---SSS--SEEEEEEEEEE--HHHHHHHHHHHHSBTTBEEESS--EEEEE-SSSEEEEESS-EEEESEEEE-SSS-SS-HHHHTTEEEEEEEEEEEEESS-----EEE---SS-EEEEEEEETTEEEEEEEEEEEETTT-S-THHHHHHHHHHHHHHSSEEEEEEEEEEEEEEETTSS-EEEEPTT-SSEEEEE--TT-HHHHHHHHHHHHHHHHTT---TTTTTT-TT---SSTTHHHHHHHHHHHHHHHHHHHHSPPSBS-GGGS-TT-EEEEEETTEEEEEEE-TTS-EEEE--B-TTT-PBPEEETTTTEEE-TTT--EE-TTS-EEESS--SPPPB----

Organism: Cystobacter fuscus (strain ATCC 25194 / DSM 2262 / NBRC 100088 / M29) (NCBI:txid1242864)